Protein 7CEB (pdb70)

Nearest PDB structures (foldseek):
  7ceb-assembly1_B  TM=1.003E+00  e=1.331E-88  Homo sapiens
  4wk0-assembly1_B  TM=9.917E-01  e=1.539E-77  Homo sapiens
  4wjk-assembly1_B  TM=9.805E-01  e=4.274E-77  Homo sapiens
  4wk2-assembly1_B  TM=9.896E-01  e=8.789E-77  Homo sapiens
  3vi3-assembly2_D  TM=9.918E-01  e=3.232E-75  Homo sapiens

Secondary structure (DSSP, 8-state):
--B---TTT-EEEE--TTS-TTSEEEEEEE-SS--EEEEEEEETTPBPPTTSSSSB-BEEEEEETTS-SS-EE--------TTTEE-TT--EEEEEEE-STT--EEEEETT-EEEESTTSTT-EEE---EEEEE-SSSS--SSSSSS-B-TTTTS--STTTTTT--TTSSEEE-TTSS-EEEEETTHHHHTBEEEEE----EE-----SS--BTSEEEEEESSSSSSSEEEEEEETTGGGTBEEEEEEE-SSSSBEEEEEEEE-SSTT--BTSEEEEE-TT-SSS-EEEEEETT---SS-----EEEEE--STT--TTPPPEEEE-STT--TTSEEEEEE-TT-SSS-EEEEEETTSTT-EEEEEEEETTEEEEEEEEEEE-SSSSEEEEEEEEE-SSSSSS-EEEEEESSSEEEEE-BPPEEEEEEEEEESS-EE-TT---SSS-TTS-EEEEEEEEEEEESSSS----B-BEEEEEE-------EE--EEEE--B-STT--EEEEEEEE------PEEEEEE--B---------EE-TTS-SEEEEEEEE-/-----EEEEEE-PPPP---GGG---EE--EEEEEE-TT-EEEEEEEEEPPSPPPEEEEEEEE-BGGGTTTHHHHTTHHHHHHHHTTTT-S-EEEEEEEE---SSTTTS--SHHHHH--S-TTS-PPPP-SEEEEEEEES-HHHHHHHHHTPPPB--SSSSB-HHHHHHHHHH-HHHHT--SSEEEEEEEESS-B--TTGGGGGT--SPP-----EETTEE--TTTSPPPPHHHHHHHHHHTTEEEEEEEETTTHHHHHHHHHHSTTEEEEEE-TTSTTHHHHHHHHHHHHHTEEEEEE-PPPTTEEEEEEEE-GGG-EE-TTTTTEEES--TT-EEEEEEEEEE-S--SSS-EEEEEEETTSS--EEEEEEE--/--EEEEE---EE-TT-EEEEEEEEESS-GGGSEEEEEEE-TT--EEEEEEE-SSSS-EE--GGGBTTBEEEEETTTTEEEEEEES--GGG-EEEEEEEES-TTT--EEEE---EEEEE--HHHHHHHHHHHHHHHHHHHHHHHHHH-/-PPEEEE-SEEE--TT--EEEEEEESS---GGGEEEEEE-TTS--EEEEETTTEEPTT--TTEEEEEETTEEEEEESS--GGG-EEEEEEE-SSSSPEE---EEEE---TTGGGS-HHHHHHHHHHHHHHHHHHHHHHHHHHHHH-

Structure (mmCIF, N/CA/C/O backbone):
data_7CEB
#
_entry.id   7CEB
#
_cell.length_a   116.520
_cell.length_b   251.310
_cell.length_c   63.250
_cell.angle_alpha   90.000
_cell.angle_beta   90.000
_cell.angle_gamma   90.000
#
_symmetry.space_group_name_H-M   'P 21 21 2'
#
loop_
_entity.id
_entity.type
_entity.pdbx_description
1 polymer 'Integrin alpha-6'
2 polymer 'Integrin beta-1'
3 polymer 'TS2/16 VH(S112C)-SARAH'
4 polymer 'TS2/16 VL-SARAH(S37C)'
5 non-polymer 'CALCIUM ION'
6 non-polymer 2-acetamido-2-deoxy-beta-D-glucopyranose
7 non-polymer 'MAGNESIUM ION'
8 water water
#
loop_
_atom_site.group_PDB
_atom_site.id
_atom_site.type_symbol
_atom_site.label_atom_id
_atom_site.label_alt_id
_atom_site.label_comp_id
_atom_site.label_asym_id
_atom_site.label_entity_id
_atom_site.label_seq_id
_atom_site.pdbx_PDB_ins_code
_atom_site.Cartn_x
_atom_site.Cartn_y
_atom_site.Cartn_z
_atom_site.occupancy
_atom_site.B_iso_or_equiv
_atom_site.auth_seq_id
_atom_site.auth_comp_id
_atom_site.auth_asym_id
_atom_site.auth_atom_id
_atom_site.pdbx_PDB_model_num
ATOM 1 N N . PHE A 1 1 ? 25.48742 54.00758 26.28611 1.000 63.67083 1 PHE A N 1
ATOM 2 C CA . PHE A 1 1 ? 26.49802 54.45861 27.23546 1.000 65.34287 1 PHE A CA 1
ATOM 3 C C . PHE A 1 1 ? 26.36104 53.72524 28.56353 1.000 70.43899 1 PHE A C 1
ATOM 4 O O . PHE A 1 1 ? 27.25112 53.78016 29.41241 1.000 67.25628 1 PHE A O 1
ATOM 12 N N . ASN A 1 2 ? 25.24075 53.02644 28.73010 1.000 73.44039 2 ASN A N 1
ATOM 13 C CA . ASN A 1 2 ? 24.83701 52.49154 30.02157 1.000 74.48412 2 ASN A CA 1
ATOM 14 C C . ASN A 1 2 ? 25.07776 50.99449 30.16526 1.000 75.25927 2 ASN A C 1
ATOM 15 O O . ASN A 1 2 ? 24.62282 50.40232 31.14683 1.000 84.25678 2 ASN A O 1
ATOM 20 N N . LEU A 1 3 ? 25.75569 50.36152 29.21429 1.000 67.75848 3 LEU A N 1
ATOM 21 C CA . LEU A 1 3 ? 26.20449 48.99264 29.43090 1.000 66.01884 3 LEU A CA 1
ATOM 22 C C . LEU A 1 3 ? 27.36089 49.01551 30.42061 1.000 64.93435 3 LEU A C 1
ATOM 23 O O . LEU A 1 3 ? 28.35701 49.71152 30.20078 1.000 66.68629 3 LEU A O 1
ATOM 28 N N . ASP A 1 4 ? 27.22572 48.28262 31.52222 1.000 60.06696 4 ASP A N 1
ATOM 29 C CA . ASP A 1 4 ? 28.21318 48.35367 32.59387 1.000 67.69612 4 ASP A CA 1
ATOM 30 C C . ASP A 1 4 ? 29.44083 47.54495 32.20045 1.000 71.99671 4 ASP A C 1
ATOM 31 O O . ASP A 1 4 ? 29.39086 46.31276 32.13274 1.000 70.81145 4 ASP A O 1
ATOM 36 N N . THR A 1 5 ? 30.54546 48.24148 31.94943 1.000 72.79029 5 THR A N 1
ATOM 37 C CA . THR A 1 5 ? 31.79629 47.61620 31.55526 1.000 68.73347 5 THR A CA 1
ATOM 38 C C . THR A 1 5 ? 32.82273 47.59857 32.67613 1.000 76.61457 5 THR A C 1
ATOM 39 O O . THR A 1 5 ? 33.95066 47.14213 32.45809 1.000 78.49379 5 THR A O 1
ATOM 43 N N . ARG A 1 6 ? 32.46905 48.10135 33.85655 1.000 80.00688 6 ARG A N 1
ATOM 44 C CA . ARG A 1 6 ? 33.28769 47.91576 35.04598 1.000 88.19576 6 ARG A CA 1
ATOM 45 C C . ARG A 1 6 ? 33.54039 46.43257 35.26086 1.000 98.09268 6 ARG A C 1
ATOM 46 O O . ARG A 1 6 ? 32.59871 45.65490 35.44151 1.000 102.48592 6 ARG A O 1
ATOM 54 N N . GLU A 1 7 ? 34.81472 46.03574 35.23207 1.000 102.46290 7 GLU A N 1
ATOM 55 C CA . GLU A 1 7 ? 35.13682 44.61360 35.21212 1.000 108.78214 7 GLU A CA 1
ATOM 56 C C . GLU A 1 7 ? 34.75109 43.89429 36.49902 1.000 107.79237 7 GLU A C 1
ATOM 57 O O . GLU A 1 7 ? 34.83161 42.66180 36.54196 1.000 99.89780 7 GLU A O 1
ATOM 63 N N . ASP A 1 8 ? 34.33575 44.62124 37.53935 1.000 113.79642 8 ASP A N 1
ATOM 64 C CA . ASP A 1 8 ? 33.62351 43.98132 38.63982 1.000 112.35634 8 ASP A CA 1
ATOM 65 C C . ASP A 1 8 ? 32.32470 43.35984 38.14354 1.000 104.35251 8 ASP A C 1
ATOM 66 O O . ASP A 1 8 ? 32.00334 42.21086 38.46775 1.000 108.30157 8 ASP A O 1
ATOM 71 N N . ASN A 1 9 ? 31.57609 44.10485 37.33050 1.000 91.89757 9 ASN A N 1
ATOM 72 C CA . ASN A 1 9 ? 30.22135 43.72884 36.95312 1.000 89.06527 9 ASN A CA 1
ATOM 73 C C . ASN A 1 9 ? 30.14532 42.91704 35.67033 1.000 83.93522 9 ASN A C 1
ATOM 74 O O . ASN A 1 9 ? 29.09977 42.31593 35.39946 1.000 87.56709 9 ASN A O 1
ATOM 79 N N . VAL A 1 10 ? 31.21058 42.89143 34.87270 1.000 77.34542 10 VAL A N 1
ATOM 80 C CA . VAL A 1 10 ? 31.18272 42.15012 33.61954 1.000 71.81533 10 VAL A CA 1
ATOM 81 C C . VAL A 1 10 ? 31.17978 40.65665 33.91372 1.000 78.67077 10 VAL A C 1
ATOM 82 O O . VAL A 1 10 ? 31.98822 40.16185 34.71012 1.000 91.31330 10 VAL A O 1
ATOM 86 N N . ILE A 1 11 ? 30.26619 39.93081 33.27587 1.000 68.75339 11 ILE A N 1
ATOM 87 C CA . ILE A 1 11 ? 30.16682 38.48380 33.42424 1.000 65.10683 11 ILE A CA 1
ATOM 88 C C . ILE A 1 11 ? 30.84828 37.83222 32.23079 1.000 68.99235 11 ILE A C 1
ATOM 89 O O . ILE A 1 11 ? 30.49295 38.10300 31.07739 1.000 75.19267 11 ILE A O 1
ATOM 94 N N . ARG A 1 12 ? 31.82262 36.97058 32.50363 1.000 72.55841 12 ARG A N 1
ATOM 95 C CA . ARG A 1 12 ? 32.49760 36.19602 31.47342 1.000 73.45118 12 ARG A CA 1
ATOM 96 C C . ARG A 1 12 ? 32.35655 34.71577 31.78948 1.000 76.57745 12 ARG A C 1
ATOM 97 O O . ARG A 1 12 ? 32.62461 34.28861 32.91728 1.000 90.71628 12 ARG A O 1
ATOM 105 N N . LYS A 1 13 ? 31.92340 33.94391 30.79795 1.000 71.19484 13 LYS A N 1
ATOM 106 C CA . LYS A 1 13 ? 31.83101 32.49591 30.89734 1.000 73.43277 13 LYS A CA 1
ATOM 107 C C . LYS A 1 13 ? 32.64298 31.87927 29.76786 1.000 81.02484 13 LYS A C 1
ATOM 108 O O . LYS A 1 13 ? 32.66215 32.40287 28.64939 1.000 91.26641 13 LYS A O 1
ATOM 114 N N . TYR A 1 14 ? 33.31943 30.77445 30.06162 1.000 74.09978 14 TYR A N 1
ATOM 115 C CA . TYR A 1 14 ? 34.24618 30.16308 29.12222 1.000 68.91815 14 TYR A CA 1
ATOM 116 C C . TYR A 1 14 ? 33.81692 28.73647 28.80147 1.000 65.62205 14 TYR A C 1
ATOM 117 O O . TYR A 1 14 ? 32.96651 28.14632 29.47317 1.000 70.95900 14 TYR A O 1
ATOM 126 N N . GLY A 1 15 ? 34.42206 28.18898 27.74530 1.000 63.58795 15 GLY A N 1
ATOM 127 C CA . GLY A 1 15 ? 34.16057 26.83038 27.31984 1.000 70.86370 15 GLY A CA 1
ATOM 128 C C . GLY A 1 15 ? 35.45388 26.11881 26.97373 1.000 78.85810 15 GLY A C 1
ATOM 129 O O . GLY A 1 15 ? 36.53483 26.71099 26.99879 1.000 87.62337 15 GLY A O 1
ATOM 130 N N . ASP A 1 16 ? 35.32170 24.83807 26.64712 1.000 75.25113 16 ASP A N 1
ATOM 131 C CA . ASP A 1 16 ? 36.49028 24.02142 26.35109 1.000 81.80429 16 ASP A CA 1
ATOM 132 C C . ASP A 1 16 ? 37.21905 24.57114 25.12769 1.000 77.47917 16 ASP A C 1
ATOM 133 O O . ASP A 1 16 ? 36.57781 24.85317 24.10547 1.000 71.57733 16 ASP A O 1
ATOM 138 N N . PRO A 1 17 ? 38.53806 24.75148 25.19330 1.000 79.90735 17 PRO A N 1
ATOM 139 C CA . PRO A 1 17 ? 39.27284 25.29099 24.04039 1.000 83.18305 17 PRO A CA 1
ATOM 140 C C . PRO A 1 17 ? 39.11871 24.41023 22.80807 1.000 75.22593 17 PRO A C 1
ATOM 141 O O . PRO A 1 17 ? 39.26609 23.18702 22.87107 1.000 71.85240 17 PRO A O 1
ATOM 145 N N . GLY A 1 18 ? 38.81864 25.05096 21.67812 1.000 63.98836 18 GLY A N 1
ATOM 146 C CA . GLY A 1 18 ? 38.62419 24.36931 20.41784 1.000 62.93663 18 GLY A CA 1
ATOM 147 C C . GLY A 1 18 ? 37.18113 24.07227 20.07364 1.000 55.26388 18 GLY A C 1
ATOM 148 O O . GLY A 1 18 ? 36.90487 23.66059 18.94012 1.000 65.45135 18 GLY A O 1
ATOM 149 N N . SER A 1 19 ? 36.25680 24.27655 21.00966 1.000 43.44758 19 SER A N 1
ATOM 150 C CA . SER A 1 19 ? 34.85428 23.94136 20.80996 1.000 48.69014 19 SER A CA 1
ATOM 151 C C . SER A 1 19 ? 34.05588 25.05043 20.13965 1.000 53.85782 19 SER A C 1
ATOM 152 O O . SER A 1 19 ? 32.90412 24.81334 19.75734 1.000 57.50427 19 SER A O 1
ATOM 155 N N . LEU A 1 20 ? 34.63559 26.24290 19.98962 1.000 53.95290 20 LEU A N 1
ATOM 156 C CA . LEU A 1 20 ? 33.93340 27.41323 19.46270 1.000 50.68536 20 LEU A CA 1
ATOM 157 C C . LEU A 1 20 ? 32.70332 27.75052 20.29977 1.000 55.07604 20 LEU A C 1
ATOM 158 O O . LEU A 1 20 ? 31.67933 28.19731 19.77524 1.000 50.89737 20 LEU A O 1
ATOM 163 N N . PHE A 1 21 ? 32.80299 27.50875 21.60548 1.000 55.67189 21 PHE A N 1
ATOM 164 C CA . PHE A 1 21 ? 31.83995 28.03343 22.56162 1.000 56.27643 21 PHE A CA 1
ATOM 165 C C . PHE A 1 21 ? 31.70211 29.53798 22.37187 1.000 57.99501 21 PHE A C 1
ATOM 166 O O . PHE A 1 21 ? 32.69484 30.27010 22.37138 1.000 55.73094 21 PHE A O 1
ATOM 174 N N . GLY A 1 22 ? 30.46918 29.99370 22.17511 1.000 54.80286 22 GLY A N 1
ATOM 175 C CA . GLY A 1 22 ? 30.20857 31.39280 21.91701 1.000 51.11517 22 GLY A CA 1
ATOM 176 C C . GLY A 1 22 ? 30.05288 31.75900 20.46183 1.000 53.08228 22 GLY A C 1
ATOM 177 O O . GLY A 1 22 ? 29.87988 32.94514 20.15464 1.000 56.98373 22 GLY A O 1
ATOM 178 N N . PHE A 1 23 ? 30.10706 30.78148 19.55778 1.000 51.28728 23 PHE A N 1
ATOM 179 C CA . PHE A 1 23 ? 29.97183 31.08231 18.13892 1.000 48.22980 23 PHE A CA 1
ATOM 180 C C . PHE A 1 23 ? 28.60590 31.67419 17.82873 1.000 52.90690 23 PHE A C 1
ATOM 181 O O . PHE A 1 23 ? 28.48550 32.58512 17.00192 1.000 57.01533 23 PHE A O 1
ATOM 189 N N . SER A 1 24 ? 27.56609 31.15544 18.46740 1.000 48.60187 24 SER A N 1
ATOM 190 C CA . SER A 1 24 ? 26.20724 31.62558 18.27094 1.000 54.39220 24 SER A CA 1
ATOM 191 C C . SER A 1 24 ? 25.53509 31.67747 19.62843 1.000 61.79669 24 SER A C 1
ATOM 192 O O . SER A 1 24 ? 25.75943 30.80071 20.46669 1.000 70.35020 24 SER A O 1
ATOM 195 N N . LEU A 1 25 ? 24.71886 32.70138 19.85304 1.000 59.48030 25 LEU A N 1
ATOM 196 C CA . LEU A 1 25 ? 24.04789 32.78851 21.13734 1.000 54.12697 25 LEU A CA 1
ATOM 197 C C . LEU A 1 25 ? 22.71488 33.50221 20.99113 1.000 43.18439 25 LEU A C 1
ATOM 198 O O . LEU A 1 25 ? 22.52687 34.33409 20.10091 1.000 51.73488 25 LEU A O 1
ATOM 203 N N . ALA A 1 26 ? 21.78581 33.14200 21.87297 1.000 42.94917 26 ALA A N 1
ATOM 204 C CA . ALA A 1 26 ? 20.41898 33.63034 21.82831 1.000 47.77622 26 ALA A CA 1
ATOM 205 C C . ALA A 1 26 ? 19.91016 33.82350 23.24717 1.000 59.69466 26 ALA A C 1
ATOM 206 O O . ALA A 1 26 ? 20.30445 33.10478 24.16788 1.000 61.56184 26 ALA A O 1
ATOM 208 N N . MET A 1 27 ? 19.03508 34.80910 23.41393 1.000 68.81386 27 MET A N 1
ATOM 209 C CA . MET A 1 27 ? 18.38774 35.06683 24.69155 1.000 66.39882 27 MET A CA 1
ATOM 210 C C . MET A 1 27 ? 17.10695 34.25120 24.76936 1.000 66.09367 27 MET A C 1
ATOM 211 O O . MET A 1 27 ? 16.27767 34.31364 23.85934 1.000 73.99110 27 MET A O 1
ATOM 216 N N . HIS A 1 28 ? 16.93983 33.49305 25.84908 1.000 64.05856 28 HIS A N 1
ATOM 217 C CA . HIS A 1 28 ? 15.73463 32.69676 26.02456 1.000 63.45037 28 HIS A CA 1
ATOM 218 C C . HIS A 1 28 ? 15.06472 33.02951 27.34599 1.000 68.64845 28 HIS A C 1
ATOM 219 O O . HIS A 1 28 ? 15.73544 33.23031 28.36228 1.000 72.49477 28 HIS A O 1
ATOM 226 N N . TRP A 1 29 ? 13.73572 33.06844 27.32250 1.000 74.34363 29 TRP A N 1
ATOM 227 C CA . TRP A 1 29 ? 12.92126 33.33195 28.50422 1.000 78.70932 29 TRP A CA 1
ATOM 228 C C . TRP A 1 29 ? 12.09160 32.08637 28.80150 1.000 75.59468 29 TRP A C 1
ATOM 229 O O . TRP A 1 29 ? 11.00565 31.90710 28.24228 1.000 70.80781 29 TRP A O 1
ATOM 240 N N . GLN A 1 30 ? 12.61317 31.22342 29.66858 1.000 75.31867 30 GLN A N 1
ATOM 241 C CA . GLN A 1 30 ? 11.82003 30.13856 30.22859 1.000 73.26704 30 GLN A CA 1
ATOM 242 C C . GLN A 1 30 ? 10.84269 30.70190 31.25250 1.000 80.26409 30 GLN A C 1
ATOM 243 O O . GLN A 1 30 ? 11.20621 31.54078 32.08082 1.000 72.20601 30 GLN A O 1
ATOM 249 N N . LEU A 1 31 ? 9.59151 30.23705 31.19853 1.000 100.94044 31 LEU A N 1
ATOM 250 C CA . LEU A 1 31 ? 8.51007 30.89528 31.93103 1.000 111.10956 31 LEU A CA 1
ATOM 251 C C . LEU A 1 31 ? 7.82649 29.98665 32.94368 1.000 117.10199 31 LEU A C 1
ATOM 252 O O . LEU A 1 31 ? 7.88153 30.27617 34.14200 1.000 114.23428 31 LEU A O 1
ATOM 257 N N . GLN A 1 32 ? 7.16917 28.90634 32.52878 1.000 126.76735 32 GLN A N 1
ATOM 258 C CA . GLN A 1 32 ? 6.22523 28.31285 33.48029 1.000 134.56457 32 GLN A CA 1
ATOM 259 C C . GLN A 1 32 ? 6.74477 27.14077 34.31822 1.000 135.56883 32 GLN A C 1
ATOM 260 O O . GLN A 1 32 ? 6.18800 26.90595 35.39529 1.000 133.21425 32 GLN A O 1
ATOM 266 N N . PRO A 1 33 ? 7.77172 26.37659 33.91218 1.000 135.69432 33 PRO A N 1
ATOM 267 C CA . PRO A 1 33 ? 8.39144 25.47921 34.90783 1.000 134.39152 33 PRO A CA 1
ATOM 268 C C . PRO A 1 33 ? 8.98401 26.27843 36.04970 1.000 137.38500 33 PRO A C 1
ATOM 269 O O . PRO A 1 33 ? 8.61566 26.09045 37.21731 1.000 137.90654 33 PRO A O 1
ATOM 273 N N . GLU A 1 34 ? 9.92053 27.16400 35.72337 1.000 136.17439 34 GLU A N 1
ATOM 274 C CA . GLU A 1 34 ? 10.29121 28.30104 36.54650 1.000 128.43110 34 GLU A CA 1
ATOM 275 C C . GLU A 1 34 ? 10.47790 29.48549 35.61037 1.000 120.89402 34 GLU A C 1
ATOM 276 O O . GLU A 1 34 ? 10.63172 29.31811 34.39811 1.000 120.50993 34 GLU A O 1
ATOM 282 N N . ASP A 1 35 ? 10.44681 30.68998 36.17391 1.000 113.07499 35 ASP A N 1
ATOM 283 C CA . ASP A 1 35 ? 10.76421 31.89980 35.41602 1.000 96.92363 35 ASP A CA 1
ATOM 284 C C . ASP A 1 35 ? 12.27218 32.09436 35.49356 1.000 94.09569 35 ASP A C 1
ATOM 285 O O . ASP A 1 35 ? 12.78702 32.66963 36.45471 1.000 96.85764 35 ASP A O 1
ATOM 290 N N . LYS A 1 36 ? 12.98683 31.60364 34.48692 1.000 89.64470 36 LYS A N 1
ATOM 291 C CA . LYS A 1 36 ? 14.43357 31.73837 34.41778 1.000 83.34517 36 LYS A CA 1
ATOM 292 C C . LYS A 1 36 ? 14.81702 32.42824 33.11766 1.000 77.64712 36 LYS A C 1
ATOM 293 O O . LYS A 1 36 ? 14.24649 32.14072 32.06111 1.000 71.84753 36 LYS A O 1
ATOM 299 N N . ARG A 1 37 ? 15.78184 33.34233 33.20100 1.000 78.36833 37 ARG A N 1
ATOM 300 C CA . ARG A 1 37 ? 16.28092 34.08024 32.04444 1.000 79.65091 37 ARG A CA 1
ATOM 301 C C . ARG A 1 37 ? 17.63517 33.50645 31.66117 1.000 79.90234 37 ARG A C 1
ATOM 302 O O . ARG A 1 37 ? 18.61784 33.67480 32.39034 1.000 81.99659 37 ARG A O 1
ATOM 310 N N . LEU A 1 38 ? 17.68922 32.84171 30.51817 1.000 74.60267 38 LEU A N 1
ATOM 311 C CA . LEU A 1 38 ? 18.88106 32.12118 30.11644 1.000 69.71551 38 LEU A CA 1
ATOM 312 C C . LEU A 1 38 ? 19.53084 32.78822 28.91605 1.000 70.78433 38 LEU A C 1
ATOM 313 O O . LEU A 1 38 ? 18.96481 33.67451 28.27241 1.000 66.68675 38 LEU A O 1
ATOM 318 N N . LEU A 1 39 ? 20.75720 32.35869 28.64837 1.000 68.80172 39 LEU A N 1
ATOM 319 C CA . LEU A 1 39 ? 21.50265 32.75893 27.46426 1.000 61.93708 39 LEU A CA 1
ATOM 320 C C . LEU A 1 39 ? 21.99937 31.48167 26.81135 1.000 69.62458 39 LEU A C 1
ATOM 321 O O . LEU A 1 39 ? 22.88735 30.81322 27.34889 1.000 78.37458 39 LEU A O 1
ATOM 326 N N . LEU A 1 40 ? 21.42022 31.13436 25.66999 1.000 63.14756 40 LEU A N 1
ATOM 327 C CA . LEU A 1 40 ? 21.76695 29.90041 24.98403 1.000 64.13702 40 LEU A CA 1
ATOM 328 C C . LEU A 1 40 ? 23.00904 30.13398 24.14196 1.000 69.26129 40 LEU A C 1
ATOM 329 O O . LEU A 1 40 ? 23.06887 31.09656 23.37620 1.000 65.51179 40 LEU A O 1
ATOM 334 N N . VAL A 1 41 ? 23.99705 29.25828 24.28999 1.000 62.31934 41 VAL A N 1
ATOM 335 C CA . VAL A 1 41 ? 25.28677 29.40447 23.63021 1.000 58.56659 41 VAL A CA 1
ATOM 336 C C . VAL A 1 41 ? 25.53067 28.17624 22.77076 1.000 63.09788 41 VAL A C 1
ATOM 337 O O . VAL A 1 41 ? 25.38517 27.04468 23.24334 1.000 71.01723 41 VAL A O 1
ATOM 341 N N . GLY A 1 42 ? 25.90694 28.39842 21.51725 1.000 58.79454 42 GLY A N 1
ATOM 342 C CA . GLY A 1 42 ? 26.24583 27.32008 20.60787 1.000 62.83229 42 GLY A CA 1
ATOM 343 C C . GLY A 1 42 ? 27.74872 27.08691 20.58694 1.000 72.14965 42 GLY A C 1
ATOM 344 O O . GLY A 1 42 ? 28.53445 28.03379 20.57468 1.000 83.90939 42 GLY A O 1
ATOM 345 N N . ALA A 1 43 ? 28.13151 25.81281 20.59718 1.000 65.56782 43 ALA A N 1
ATOM 346 C CA . ALA A 1 43 ? 29.52789 25.39908 20.47722 1.000 63.21384 43 ALA A CA 1
ATOM 347 C C . ALA A 1 43 ? 29.57639 24.36138 19.36734 1.000 6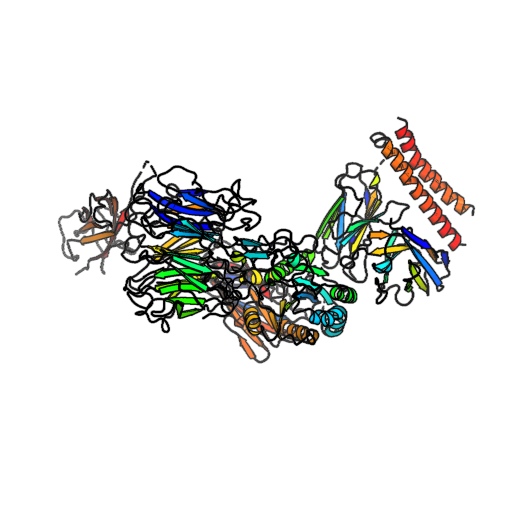8.52078 43 ALA A C 1
ATOM 348 O O . ALA A 1 43 ? 29.40233 23.16295 19.61777 1.000 77.69488 43 ALA A O 1
ATOM 350 N N . PRO A 1 44 ? 29.80017 24.78699 18.12166 1.000 62.72428 44 PRO A N 1
ATOM 351 C CA . PRO A 1 44 ? 29.67688 23.84936 16.99413 1.000 58.21160 44 PRO A CA 1
ATOM 352 C C . PRO A 1 44 ? 30.81058 22.84542 16.89176 1.000 58.80034 44 PRO A C 1
ATOM 353 O O . PRO A 1 44 ? 30.66231 21.84637 16.17645 1.000 64.15861 44 PRO A O 1
ATOM 357 N N . ARG A 1 45 ? 31.93621 23.07222 17.56421 1.000 51.80904 45 ARG A N 1
ATOM 358 C CA . ARG A 1 45 ? 33.03061 22.11077 17.58779 1.000 56.76347 45 ARG A CA 1
ATOM 359 C C . ARG A 1 45 ? 33.19431 21.47976 18.96650 1.000 56.22733 45 ARG A C 1
ATOM 360 O O . ARG A 1 45 ? 34.29575 21.07399 19.34462 1.000 52.90084 45 ARG A O 1
ATOM 368 N N . ALA A 1 46 ? 32.10449 21.40191 19.72748 1.000 57.95593 46 ALA A N 1
ATOM 369 C CA . ALA A 1 46 ? 32.14021 20.73982 21.02229 1.000 68.14184 46 ALA A CA 1
ATOM 370 C C . ALA A 1 46 ? 32.46043 19.26095 20.84808 1.000 75.03684 46 ALA A C 1
ATOM 371 O O . ALA A 1 46 ? 32.11145 18.64172 19.83844 1.000 74.06362 46 ALA A O 1
ATOM 373 N N . GLU A 1 47 ? 33.14306 18.69584 21.84202 1.000 79.59827 47 GLU A N 1
ATOM 374 C CA . GLU A 1 47 ? 33.50817 17.28874 21.77103 1.000 83.05170 47 GLU A CA 1
ATOM 375 C C . GLU A 1 47 ? 32.25498 16.42451 21.72677 1.000 75.70431 47 GLU A C 1
ATOM 376 O O . GLU A 1 47 ? 31.25177 16.71804 22.38348 1.000 70.10377 47 GLU A O 1
ATOM 382 N N . ALA A 1 48 ? 32.31592 15.35998 20.93175 1.000 71.19863 48 ALA A N 1
ATOM 383 C CA . ALA A 1 48 ? 31.14620 14.53898 20.67365 1.000 64.81188 48 ALA A CA 1
ATOM 384 C C . ALA A 1 48 ? 30.69109 13.82541 21.94442 1.000 70.45468 48 ALA A C 1
ATOM 385 O O . ALA A 1 48 ? 31.41288 13.73476 22.94133 1.000 70.10890 48 ALA A O 1
ATOM 387 N N . LEU A 1 49 ? 29.47249 13.32178 21.89698 1.000 73.51847 49 LEU A N 1
ATOM 388 C CA . LEU A 1 49 ? 28.91158 12.53581 22.98100 1.000 81.30680 49 LEU A CA 1
ATOM 389 C C . LEU A 1 49 ? 29.20942 11.05799 22.76145 1.000 88.58483 49 LEU A C 1
ATOM 390 O O . LEU A 1 49 ? 29.45917 10.63090 21.62982 1.000 82.18158 49 LEU A O 1
ATOM 395 N N . PRO A 1 50 ? 29.20972 10.25071 23.83258 1.000 99.54394 50 PRO A N 1
ATOM 396 C CA . PRO A 1 50 ? 29.72090 8.86914 23.71185 1.000 101.83477 50 PRO A CA 1
ATOM 397 C C . PRO A 1 50 ? 29.12405 8.04463 22.57926 1.000 97.08939 50 PRO A C 1
ATOM 398 O O . PRO A 1 50 ? 29.87344 7.39779 21.83538 1.000 88.96818 50 PRO A O 1
ATOM 402 N N . LEU A 1 51 ? 27.80285 8.04977 22.41413 1.000 99.29811 51 LEU A N 1
ATOM 403 C CA . LEU A 1 51 ? 27.20677 7.16236 21.42486 1.000 104.00786 51 LEU A CA 1
ATOM 404 C C . LEU A 1 51 ? 27.11549 7.78905 20.03902 1.000 99.31228 51 LEU A C 1
ATOM 405 O O . LEU A 1 51 ? 26.75629 7.08923 19.08728 1.000 101.17111 51 LEU A O 1
ATOM 410 N N . GLN A 1 52 ? 27.42866 9.07609 19.89752 1.000 95.41949 52 GLN A N 1
ATOM 411 C CA . GLN A 1 52 ? 27.73064 9.64041 18.58823 1.000 87.82418 52 GLN A CA 1
ATOM 412 C C . GLN A 1 52 ? 29.08850 9.12080 18.11126 1.000 108.99407 52 GLN A C 1
ATOM 413 O O . GLN A 1 52 ? 30.10231 9.29899 18.79448 1.000 106.35845 52 GLN A O 1
ATOM 419 N N . ARG A 1 53 ? 29.10756 8.48218 16.93646 1.000 124.38945 53 ARG A N 1
ATOM 420 C CA . ARG A 1 53 ? 30.33803 7.98249 16.31102 1.000 121.99281 53 ARG A CA 1
ATOM 421 C C . ARG A 1 53 ? 31.05342 9.13887 15.61054 1.000 119.00483 53 ARG A C 1
ATOM 422 O O . ARG A 1 53 ? 31.04271 9.29328 14.38726 1.000 113.72540 53 ARG A O 1
ATOM 430 N N . ALA A 1 54 ? 31.67114 9.98453 16.42622 1.000 89.20236 54 ALA A N 1
ATOM 431 C CA . ALA A 1 54 ? 32.36929 11.14120 15.89202 1.000 80.79878 54 ALA A CA 1
ATOM 432 C C . ALA A 1 54 ? 33.35808 11.63480 16.93154 1.000 77.98869 54 ALA A C 1
ATOM 433 O O . ALA A 1 54 ? 33.23543 11.33944 18.12304 1.000 70.51991 54 ALA A O 1
ATOM 435 N N . ASN A 1 55 ? 34.35153 12.38344 16.45731 1.000 75.88973 55 ASN A N 1
ATOM 436 C CA . ASN A 1 55 ? 35.29655 13.00847 17.37043 1.000 74.96630 55 ASN A CA 1
ATOM 437 C C . ASN A 1 55 ? 34.73748 14.30654 17.93937 1.000 82.83327 55 ASN A C 1
ATOM 438 O O . ASN A 1 55 ? 34.87225 14.56624 19.13994 1.000 85.40920 55 ASN A O 1
ATOM 443 N N . ARG A 1 56 ? 34.09679 15.12338 17.10212 1.000 81.27545 56 ARG A N 1
ATOM 444 C CA . ARG A 1 56 ? 33.52728 16.39131 17.54549 1.000 79.78776 56 ARG A CA 1
ATOM 445 C C . ARG A 1 56 ? 32.25158 16.67797 16.76550 1.000 72.27371 56 ARG A C 1
ATOM 446 O O . ARG A 1 56 ? 32.26794 16.69259 15.53148 1.000 73.71895 56 ARG A O 1
ATOM 454 N N . THR A 1 57 ? 31.15201 16.91386 17.48835 1.000 59.80909 57 THR A N 1
ATOM 455 C CA . THR A 1 57 ? 29.84947 17.13778 16.87468 1.000 59.51924 57 THR A CA 1
ATOM 456 C C . THR A 1 57 ? 29.24004 18.49886 17.16400 1.000 65.87327 57 THR A C 1
ATOM 457 O O . THR A 1 57 ? 28.34926 18.92280 16.41970 1.000 49.46899 57 THR A O 1
ATOM 461 N N . GLY A 1 58 ? 29.66216 19.17721 18.21494 1.000 71.29129 58 GLY A N 1
ATOM 462 C CA . GLY A 1 58 ? 28.98405 20.41787 18.53883 1.000 70.27869 58 GLY A CA 1
ATOM 463 C C . GLY A 1 58 ? 27.76437 20.19995 19.41003 1.000 71.63684 58 GLY A C 1
ATOM 464 O O . GLY A 1 58 ? 27.12104 19.15097 19.38871 1.000 74.39798 58 GLY A O 1
ATOM 465 N N . GLY A 1 59 ? 27.44261 21.22231 20.19738 1.000 73.99588 59 GLY A N 1
ATOM 466 C CA . GLY A 1 59 ? 26.30429 21.15138 21.09014 1.000 74.68362 59 GLY A CA 1
ATOM 467 C C . GLY A 1 59 ? 25.82309 22.53739 21.45573 1.000 77.70464 59 GLY A C 1
ATOM 468 O O . GLY A 1 59 ? 26.33832 23.55025 20.97678 1.000 72.21967 59 GLY A O 1
ATOM 469 N N . LEU A 1 60 ? 24.81887 22.56352 22.32612 1.000 80.17210 60 LEU A N 1
ATOM 470 C CA . LEU A 1 60 ? 24.20238 23.79249 22.80125 1.000 63.36138 60 LEU A CA 1
ATOM 471 C C . LEU A 1 60 ? 24.34781 23.86256 24.31370 1.000 68.59776 60 LEU A C 1
ATOM 472 O O . LEU A 1 60 ? 24.15554 22.85707 25.00515 1.000 83.94706 60 LEU A O 1
ATOM 477 N N . TYR A 1 61 ? 24.69754 25.03950 24.82113 1.000 65.70819 61 TYR A N 1
ATOM 478 C CA . TYR A 1 61 ? 24.83239 25.28117 26.25084 1.000 60.70892 61 TYR A CA 1
ATOM 479 C C . TYR A 1 61 ? 23.75245 26.25085 26.71679 1.000 67.75845 61 TYR A C 1
ATOM 480 O O . TYR A 1 61 ? 23.01923 26.83650 25.91655 1.000 76.90945 61 TYR A O 1
ATOM 489 N N . SER A 1 62 ? 23.65225 26.40390 28.03620 1.000 71.57713 62 SER A N 1
ATOM 490 C CA . SER A 1 62 ? 22.63989 27.26754 28.64271 1.000 74.89730 62 SER A CA 1
ATOM 491 C C . SER A 1 62 ? 23.23719 27.88309 29.90052 1.000 77.35851 62 SER A C 1
ATOM 492 O O . SER A 1 62 ? 23.46546 27.17762 30.88644 1.000 82.25624 62 SER A O 1
ATOM 495 N N . CYS A 1 63 ? 23.47601 29.19415 29.86927 1.000 73.60478 63 CYS A N 1
ATOM 496 C CA . CYS A 1 63 ? 24.13883 29.90588 30.95693 1.000 81.06603 63 CYS A CA 1
ATOM 497 C C . CYS A 1 63 ? 23.10109 30.67962 31.75873 1.000 80.56180 63 CYS A C 1
ATOM 498 O O . CYS A 1 63 ? 22.49743 31.62845 31.24996 1.000 79.61859 63 CYS A O 1
ATOM 501 N N . ASP A 1 64 ? 22.91349 30.29858 33.01716 1.000 84.28705 64 ASP A N 1
ATOM 502 C CA . ASP A 1 64 ? 22.11006 31.08736 33.94017 1.000 80.13382 64 ASP A CA 1
ATOM 503 C C . ASP A 1 64 ? 23.03571 32.03824 34.68624 1.000 86.23449 64 ASP A C 1
ATOM 504 O O . ASP A 1 64 ? 24.01405 31.60232 35.30171 1.000 97.30977 64 ASP A O 1
ATOM 509 N N . ILE A 1 65 ? 22.73477 33.33417 34.62505 1.000 79.57374 65 ILE A N 1
ATOM 510 C CA . ILE A 1 65 ? 23.55915 34.29099 35.35194 1.000 74.53034 65 ILE A CA 1
ATOM 511 C C . ILE A 1 65 ? 23.19892 34.30545 36.82956 1.000 82.67909 65 ILE A C 1
ATOM 512 O O . ILE A 1 65 ? 24.02859 34.67469 37.66734 1.000 81.38108 65 ILE A O 1
ATOM 517 N N . THR A 1 66 ? 21.96878 33.92206 37.17774 1.000 88.03899 66 THR A N 1
ATOM 518 C CA . THR A 1 66 ? 21.61024 33.75523 38.58053 1.000 86.57257 66 THR A CA 1
ATOM 519 C C . THR A 1 66 ? 22.34817 32.59493 39.22968 1.000 92.99218 66 THR A C 1
ATOM 520 O O . THR A 1 66 ? 22.37222 32.50819 40.46318 1.000 97.28565 66 THR A O 1
ATOM 524 N N . ALA A 1 67 ? 22.94067 31.70875 38.43368 1.000 102.47082 67 ALA A N 1
ATOM 525 C CA . ALA A 1 67 ? 23.64833 30.52903 38.90709 1.000 108.02224 67 ALA A CA 1
ATOM 526 C C . ALA A 1 67 ? 25.15501 30.75266 38.82635 1.000 111.66841 67 ALA A C 1
ATOM 527 O O . ALA A 1 67 ? 25.63602 31.81632 38.42516 1.000 106.78140 67 ALA A O 1
ATOM 529 N N . ARG A 1 68 ? 25.90584 29.72096 39.19752 1.000 120.10059 68 ARG A N 1
ATOM 530 C CA . ARG A 1 68 ? 27.32020 29.86281 39.50911 1.000 127.30570 68 ARG A CA 1
ATOM 531 C C . ARG A 1 68 ? 28.19929 29.21409 38.45119 1.000 133.30825 68 ARG A C 1
ATOM 532 O O . ARG A 1 68 ? 28.03454 28.03060 38.13418 1.000 123.73982 68 ARG A O 1
ATOM 540 N N . GLY A 1 69 ? 29.14404 29.99707 37.93086 1.000 141.78332 69 GLY A N 1
ATOM 541 C CA . GLY A 1 69 ? 30.21630 29.50023 37.10416 1.000 141.22077 69 GLY A CA 1
ATOM 542 C C . GLY A 1 69 ? 29.78080 28.79334 35.83813 1.000 138.82606 69 GLY A C 1
ATOM 543 O O . GLY A 1 69 ? 28.98671 29.30982 35.04541 1.000 141.52259 69 GLY A O 1
ATOM 544 N N . PRO A 1 70 ? 30.28921 27.57496 35.64328 1.000 115.13129 70 PRO A N 1
ATOM 545 C CA . PRO A 1 70 ? 30.22049 26.93841 34.32010 1.000 100.20134 70 PRO A CA 1
ATOM 546 C C . PRO A 1 70 ? 28.79659 26.79283 33.79943 1.000 92.05235 70 PRO A C 1
ATOM 547 O O . PRO A 1 70 ? 27.85845 26.52480 34.55386 1.000 91.47908 70 PRO A O 1
ATOM 551 N N . CYS A 1 71 ? 28.64952 26.98993 32.49010 1.000 82.21321 71 CYS A N 1
ATOM 552 C CA . CYS A 1 71 ? 27.40594 26.71461 31.79370 1.000 86.90313 71 CYS A CA 1
ATOM 553 C C . CYS A 1 71 ? 27.26595 25.21614 31.55695 1.000 91.60601 71 CYS A C 1
ATOM 554 O O . CYS A 1 71 ? 28.24359 24.46558 31.54097 1.000 88.83378 71 CYS A O 1
ATOM 557 N N . THR A 1 72 ? 26.02671 24.78237 31.38626 1.000 96.70415 72 THR A N 1
ATOM 558 C CA . THR A 1 72 ? 25.70128 23.37237 31.26324 1.000 94.20542 72 THR A CA 1
ATOM 559 C C . THR A 1 72 ? 25.34706 23.04369 29.82303 1.000 86.94039 72 THR A C 1
ATOM 560 O O . THR A 1 72 ? 24.66384 23.81962 29.14908 1.000 85.90062 72 THR A O 1
ATOM 564 N N . ARG A 1 73 ? 25.80315 21.88630 29.36251 1.000 81.66534 73 ARG A N 1
ATOM 565 C CA . ARG A 1 73 ? 25.41611 21.40989 28.04542 1.000 77.73919 73 ARG A CA 1
ATOM 566 C C . ARG A 1 73 ? 23.99122 20.87123 28.08012 1.000 76.04940 73 ARG A C 1
ATOM 567 O O . ARG A 1 73 ? 23.57531 20.23386 29.05170 1.000 65.00517 73 ARG A O 1
ATOM 575 N N . ILE A 1 74 ? 23.23479 21.14200 27.02023 1.000 76.04561 74 ILE A N 1
ATOM 576 C CA . ILE A 1 74 ? 21.90687 20.55514 26.87827 1.000 78.40748 74 ILE A CA 1
ATOM 577 C C . ILE A 1 74 ? 22.04055 19.16968 26.26481 1.000 82.21969 74 ILE A C 1
ATOM 578 O O . ILE A 1 74 ? 22.69675 18.98933 25.23129 1.000 80.77121 74 ILE A O 1
ATOM 583 N N . GLU A 1 75 ? 21.41805 18.18679 26.90714 1.000 87.76372 75 GLU A N 1
ATOM 584 C CA . GLU A 1 75 ? 21.52451 16.79182 26.50096 1.000 87.14725 75 GLU A CA 1
ATOM 585 C C . GLU A 1 75 ? 20.47186 16.50206 25.43865 1.000 77.98126 75 GLU A C 1
ATOM 586 O O . GLU A 1 75 ? 19.27060 16.50334 25.72800 1.000 79.55201 75 GLU A O 1
ATOM 592 N N . PHE A 1 76 ? 20.92421 16.25760 24.21243 1.000 69.78476 76 PHE A N 1
ATOM 593 C CA . PHE A 1 76 ? 20.05145 15.83934 23.12292 1.000 67.71830 76 PHE A CA 1
ATOM 594 C C . PHE A 1 76 ? 20.92727 15.39356 21.96040 1.000 64.88940 76 PHE A C 1
ATOM 595 O O . PHE A 1 76 ? 22.13545 15.64609 21.93406 1.000 52.54437 76 PHE A O 1
ATOM 603 N N . ASP A 1 77 ? 20.29354 14.71583 21.00039 1.000 72.71178 77 ASP A N 1
ATOM 604 C CA . ASP A 1 77 ? 20.94819 14.27100 19.76826 1.000 75.57785 77 ASP A CA 1
ATOM 605 C C . ASP A 1 77 ? 22.06525 13.26840 20.05986 1.000 80.88823 77 ASP A C 1
ATOM 606 O O . ASP A 1 77 ? 23.09935 13.24620 19.38998 1.000 78.09393 77 ASP A O 1
ATOM 611 N N . ASN A 1 78 ? 21.85579 12.42284 21.06882 1.000 88.62674 78 ASN A N 1
ATOM 612 C CA . ASN A 1 78 ? 22.79170 11.34014 21.34925 1.000 94.97992 78 ASN A CA 1
ATOM 613 C C . ASN A 1 78 ? 22.60669 10.15174 20.41335 1.000 91.13158 78 ASN A C 1
ATOM 614 O O . ASN A 1 78 ? 23.31841 9.15134 20.55391 1.000 69.54398 78 ASN A O 1
ATOM 619 N N . ASP A 1 79 ? 21.66713 10.24479 19.47548 1.000 108.32840 79 ASP A N 1
ATOM 620 C CA . ASP A 1 79 ? 21.49555 9.23981 18.43625 1.000 117.77646 79 ASP A CA 1
ATOM 621 C C . ASP A 1 79 ? 22.75900 9.12239 17.58800 1.000 114.51961 79 ASP A C 1
ATOM 622 O O . ASP A 1 79 ? 23.56302 10.05416 17.49908 1.000 117.30859 79 ASP A O 1
ATOM 627 N N . ALA A 1 80 ? 22.93123 7.95123 16.96927 1.000 104.54365 80 ALA A N 1
ATOM 628 C CA . ALA A 1 80 ? 23.94282 7.73442 15.93849 1.000 93.69120 80 ALA A CA 1
ATOM 629 C C . ALA A 1 80 ? 23.71627 6.39606 15.24783 1.000 86.34534 80 ALA A C 1
ATOM 630 O O . ALA A 1 80 ? 23.58948 5.36229 15.91188 1.000 86.75761 80 ALA A O 1
ATOM 632 N N . ASP A 1 81 ? 23.66944 6.40431 13.91634 1.000 76.30414 81 ASP A N 1
ATOM 633 C CA . ASP A 1 81 ? 23.42234 5.19504 13.13306 1.000 75.95000 81 ASP A CA 1
ATOM 634 C C . ASP A 1 81 ? 24.32002 5.21380 11.90371 1.000 79.41678 81 ASP A C 1
ATOM 635 O O . ASP A 1 81 ? 23.99277 5.83609 10.88506 1.000 77.62744 81 ASP A O 1
ATOM 640 N N . PRO A 1 82 ? 25.46299 4.52410 11.96173 1.000 83.66784 82 PRO A N 1
ATOM 641 C CA . PRO A 1 82 ? 26.45915 4.63633 10.87991 1.000 82.95612 82 PRO A CA 1
ATOM 642 C C . PRO A 1 82 ? 25.96348 4.24300 9.49571 1.000 79.61868 82 PRO A C 1
ATOM 643 O O . PRO A 1 82 ? 26.55219 4.69316 8.50471 1.000 74.34551 82 PRO A O 1
ATOM 647 N N . THR A 1 83 ? 24.92353 3.41457 9.38110 1.000 85.48415 83 THR A N 1
ATOM 648 C CA . THR A 1 83 ? 24.46636 2.99806 8.05996 1.000 83.10269 83 THR A CA 1
ATOM 649 C C . THR A 1 83 ? 23.70910 4.09513 7.33076 1.000 81.86323 83 THR A C 1
ATOM 650 O O . THR A 1 83 ? 23.54897 4.01774 6.10750 1.000 85.13316 83 THR A O 1
ATOM 654 N N . SER A 1 84 ? 23.24363 5.11040 8.04577 1.000 76.84041 84 SER A N 1
ATOM 655 C CA . SER A 1 84 ? 22.32554 6.07737 7.47099 1.000 72.91064 84 SER A CA 1
ATOM 656 C C . SER A 1 84 ? 22.80727 7.50578 7.54792 1.000 72.60957 84 SER A C 1
ATOM 657 O O . SER A 1 84 ? 22.38373 8.31573 6.71714 1.000 69.62493 84 SER A O 1
ATOM 660 N N . GLU A 1 85 ? 23.67366 7.84388 8.49589 1.000 69.84844 85 GLU A N 1
ATOM 661 C CA . GLU A 1 85 ? 23.95506 9.22856 8.80868 1.000 77.28745 85 GLU A CA 1
ATOM 662 C C . GLU A 1 85 ? 25.39903 9.37927 9.25483 1.000 75.20095 85 GLU A C 1
ATOM 663 O O . GLU A 1 85 ? 26.11381 8.40345 9.49909 1.000 72.91410 85 GLU A O 1
ATOM 669 N N . SER A 1 86 ? 25.81572 10.63514 9.36572 1.000 74.92368 86 SER A N 1
ATOM 670 C CA . SER A 1 86 ? 27.14130 10.97338 9.86349 1.000 71.57419 86 SER A CA 1
ATOM 671 C C . SER A 1 86 ? 27.03385 12.29036 10.60972 1.000 71.44188 86 SER A C 1
ATOM 672 O O . SER A 1 86 ? 26.56491 13.28483 10.04800 1.000 81.68496 86 SER A O 1
ATOM 675 N N . LYS A 1 87 ? 27.44465 12.29128 11.87433 1.000 60.20605 87 LYS A N 1
ATOM 676 C CA . LYS A 1 87 ? 27.43924 13.49887 12.68554 1.000 64.30482 87 LYS A CA 1
ATOM 677 C C . LYS A 1 87 ? 28.84202 14.02262 12.94473 1.000 66.84705 87 LYS A C 1
ATOM 678 O O . LYS A 1 87 ? 29.00971 14.94666 13.74645 1.000 56.95900 87 LYS A O 1
ATOM 684 N N . GLU A 1 88 ? 29.85045 13.45911 12.28672 1.000 65.75696 88 GLU A N 1
ATOM 685 C CA . GLU A 1 88 ? 31.20470 13.96710 12.43640 1.000 61.52536 88 GLU A CA 1
ATOM 686 C C . GLU A 1 88 ? 31.29421 15.37448 11.87380 1.000 68.66100 88 GLU A C 1
ATOM 687 O O . GLU A 1 88 ? 30.94016 15.60829 10.71439 1.000 73.57599 88 GLU A O 1
ATOM 693 N N . ASP A 1 89 ? 31.76210 16.31101 12.70043 1.000 64.47857 89 ASP A N 1
ATOM 694 C CA . ASP A 1 89 ? 31.92983 17.70325 12.28814 1.000 67.21426 89 ASP A CA 1
ATOM 695 C C . ASP A 1 89 ? 30.61788 18.27987 11.75881 1.000 70.91925 89 ASP A C 1
ATOM 696 O O . ASP A 1 89 ? 30.58864 18.97956 10.74500 1.000 68.93857 89 ASP A O 1
ATOM 701 N N . GLN A 1 90 ? 29.51726 17.97306 12.44508 1.000 72.93631 90 GLN A N 1
ATOM 702 C CA . GLN A 1 90 ? 28.19598 18.39539 11.99927 1.000 69.60932 90 GLN A CA 1
ATOM 703 C C . GLN A 1 90 ? 27.85175 19.82086 12.40634 1.000 62.38206 90 GLN A C 1
ATOM 704 O O . GLN A 1 90 ? 26.88216 20.37565 11.87920 1.000 61.77939 90 GLN A O 1
ATOM 710 N N . TRP A 1 91 ? 28.61345 20.41482 13.32713 1.000 57.00091 91 TRP A N 1
ATOM 711 C CA . TRP A 1 91 ? 28.44454 21.81435 13.72548 1.000 56.48057 91 TRP A CA 1
ATOM 712 C C . TRP A 1 91 ? 27.07972 22.06190 14.36501 1.000 59.60723 91 TRP A C 1
ATOM 713 O O . TRP A 1 91 ? 26.40185 23.04919 14.06635 1.000 50.39957 91 TRP A O 1
ATOM 724 N N . MET A 1 92 ? 26.67560 21.15673 15.25559 1.000 55.46942 92 MET A N 1
ATOM 725 C CA . MET A 1 92 ? 25.49005 21.39151 16.06708 1.000 60.05093 92 MET A CA 1
ATOM 726 C C . MET A 1 92 ? 25.67092 22.66163 16.88505 1.000 64.92198 92 MET A C 1
ATOM 727 O O . MET A 1 92 ? 26.71160 22.86651 17.51655 1.000 69.01838 92 MET A O 1
ATOM 732 N N . GLY A 1 93 ? 24.65550 23.51649 16.87157 1.000 52.34627 93 GLY A N 1
ATOM 733 C CA . GLY A 1 93 ? 24.75969 24.80237 17.52171 1.000 48.01551 93 GLY A CA 1
ATOM 734 C C . GLY A 1 93 ? 25.40471 25.87472 16.68002 1.000 48.22983 93 GLY A C 1
ATOM 735 O O . GLY A 1 93 ? 25.87542 26.87514 17.23281 1.000 47.54302 93 GLY A O 1
ATOM 736 N N . VAL A 1 94 ? 25.46010 25.69033 15.35784 1.000 51.79695 94 VAL A N 1
ATOM 737 C CA . VAL A 1 94 ? 25.94606 26.74750 14.47698 1.000 55.92758 94 VAL A CA 1
ATOM 738 C C . VAL A 1 94 ? 25.04354 27.96892 14.57700 1.000 55.88849 94 VAL A C 1
ATOM 739 O O . VAL A 1 94 ? 25.50026 29.10775 14.41984 1.000 64.47104 94 VAL A O 1
ATOM 743 N N . THR A 1 95 ? 23.76056 27.75743 14.85926 1.000 55.85529 95 THR A N 1
ATOM 744 C CA . THR A 1 95 ? 22.82993 28.83354 15.15443 1.000 65.53203 95 THR A CA 1
ATOM 745 C C . THR A 1 95 ? 21.89255 28.37366 16.26111 1.000 68.91160 95 THR A C 1
ATOM 746 O O . THR A 1 95 ? 21.68318 27.17397 16.46044 1.000 73.98875 95 THR A O 1
ATOM 750 N N . VAL A 1 96 ? 21.34528 29.33831 16.99261 1.000 61.34836 96 VAL A N 1
ATOM 751 C CA . VAL A 1 96 ? 20.36113 29.05880 18.03200 1.000 61.14911 96 VAL A CA 1
ATOM 752 C C . VAL A 1 96 ? 19.43952 30.26139 18.13693 1.000 62.27084 96 VAL A C 1
ATOM 753 O O . VAL A 1 96 ? 19.89231 31.40881 18.10995 1.000 72.00269 96 VAL A O 1
ATOM 757 N N . GLN A 1 97 ? 18.13990 30.00172 18.24144 1.000 60.59192 97 GLN A N 1
ATOM 758 C CA . GLN A 1 97 ? 17.17080 31.08355 18.27227 1.000 66.56797 97 GLN A CA 1
ATOM 759 C C . GLN A 1 97 ? 16.04319 30.76822 19.23705 1.000 70.45941 97 GLN A C 1
ATOM 760 O O . GLN A 1 97 ? 15.61532 29.61655 19.36107 1.000 66.06696 97 GLN A O 1
ATOM 766 N N . SER A 1 98 ? 15.57493 31.80926 19.91524 1.000 71.03041 98 SER A N 1
ATOM 767 C CA . SER A 1 98 ? 14.40271 31.74310 20.77045 1.000 60.37719 98 SER A CA 1
ATOM 768 C C . SER A 1 98 ? 13.16568 32.10485 19.96009 1.000 57.10038 98 SER A C 1
ATOM 769 O O . SER A 1 98 ? 13.22187 32.95706 19.06833 1.000 62.64691 98 SER A O 1
ATOM 772 N N . GLN A 1 99 ? 12.05422 31.42951 20.25005 1.000 49.71429 99 GLN A N 1
ATOM 773 C CA . GLN A 1 99 ? 10.79105 31.81997 19.63763 1.000 50.75886 99 GLN A CA 1
ATOM 774 C C . GLN A 1 99 ? 10.19694 33.02858 20.33981 1.000 66.30080 99 GLN A C 1
ATOM 775 O O . GLN A 1 99 ? 9.57372 33.88030 19.69569 1.000 71.74844 99 GLN A O 1
ATOM 781 N N . GLY A 1 100 ? 10.40659 33.12798 21.64611 1.000 78.02966 100 GLY A N 1
ATOM 782 C CA . GLY A 1 100 ? 9.87394 34.19883 22.44561 1.000 82.94881 100 GLY A CA 1
ATOM 783 C C . GLY A 1 100 ? 9.81484 33.77760 23.89722 1.000 95.57779 100 GLY A C 1
ATOM 784 O O . GLY A 1 100 ? 10.31918 32.71592 24.27747 1.000 104.09158 100 GLY A O 1
ATOM 785 N N . PRO A 1 101 ? 9.20536 34.60645 24.74053 1.000 90.78698 101 PRO A N 1
ATOM 786 C CA . PRO A 1 101 ? 9.02161 34.22205 26.14572 1.000 88.09553 101 PRO A CA 1
ATOM 787 C C . PRO A 1 101 ? 8.15467 32.97630 26.25788 1.000 81.33235 101 PRO A C 1
ATOM 788 O O . PRO A 1 101 ? 7.04843 32.91776 25.71632 1.000 72.99504 101 PRO A O 1
ATOM 792 N N . GLY A 1 102 ? 8.67142 31.97138 26.96204 1.000 82.30520 102 GLY A N 1
ATOM 793 C CA . GLY A 1 102 ? 7.95412 30.71745 27.09601 1.000 86.51503 102 GLY A CA 1
ATOM 794 C C . GLY A 1 102 ? 7.76440 29.96569 25.79976 1.000 83.82854 102 GLY A C 1
ATOM 795 O O . GLY A 1 102 ? 6.91925 29.06876 25.72879 1.000 83.26986 102 GLY A O 1
ATOM 796 N N . GLY A 1 103 ? 8.52892 30.31013 24.76308 1.000 75.83657 103 GLY A N 1
ATOM 797 C CA . GLY A 1 103 ? 8.42551 29.66552 23.47459 1.000 67.06523 103 GLY A CA 1
ATOM 798 C C . GLY A 1 103 ? 9.46362 28.57350 23.28819 1.000 66.81504 103 GLY A C 1
ATOM 799 O O . GLY A 1 103 ? 10.22952 28.23113 24.19068 1.000 65.88716 103 GLY A O 1
ATOM 800 N N . LYS A 1 104 ? 9.48435 28.02469 22.08012 1.000 63.86231 104 LYS A N 1
ATOM 801 C CA . LYS A 1 104 ? 10.38008 26.92921 21.75142 1.000 62.13600 104 LYS A CA 1
ATOM 802 C C . LYS A 1 104 ? 11.73709 27.46052 21.29198 1.000 71.51303 104 LYS A C 1
ATOM 803 O O . LYS A 1 104 ? 11.92039 28.65514 21.04912 1.000 73.35521 104 LYS A O 1
ATOM 809 N N . VAL A 1 105 ? 12.70254 26.54939 21.18219 1.000 73.74745 105 VAL A N 1
ATOM 810 C CA . VAL A 1 105 ? 14.07067 26.88495 20.80221 1.000 67.04858 105 VAL A CA 1
ATOM 811 C C . VAL A 1 105 ? 14.49882 25.98588 19.65346 1.000 63.21105 105 VAL A C 1
ATOM 812 O O . VAL A 1 105 ? 14.34839 24.76228 19.73371 1.000 68.00644 105 VAL A O 1
ATOM 816 N N . VAL A 1 106 ? 15.05964 26.58425 18.60329 1.000 51.97944 106 VAL A N 1
ATOM 817 C CA . VAL A 1 106 ? 15.62722 25.84056 17.48436 1.000 60.01965 106 VAL A CA 1
ATOM 818 C C . VAL A 1 106 ? 17.14015 26.02596 17.48149 1.000 67.53630 106 VAL A C 1
ATOM 819 O O . VAL A 1 106 ? 17.64018 27.15035 17.61541 1.000 58.02190 106 VAL A O 1
ATOM 823 N N . THR A 1 107 ? 17.86238 24.91283 17.35579 1.000 67.70140 107 THR A N 1
ATOM 824 C CA . THR A 1 107 ? 19.28515 24.89539 17.05024 1.000 61.26317 107 THR A CA 1
ATOM 825 C C . THR A 1 107 ? 19.50532 23.87622 15.93953 1.000 70.52325 107 THR A C 1
ATOM 826 O O . THR A 1 107 ? 18.72841 22.92730 15.79358 1.000 82.47866 107 THR A O 1
ATOM 830 N N . CYS A 1 108 ? 20.56167 24.07814 15.15012 1.000 66.15671 108 CYS A N 1
ATOM 831 C CA . CYS A 1 108 ? 20.77031 23.29911 13.93783 1.000 68.75603 108 CYS A CA 1
ATOM 832 C C . CYS A 1 108 ? 22.23021 22.88215 13.78971 1.000 65.13287 108 CYS A C 1
ATOM 833 O O . CYS A 1 108 ? 23.13959 23.45907 14.39252 1.000 69.71412 108 CYS A O 1
ATOM 836 N N . ALA A 1 109 ? 22.42941 21.84423 12.97848 1.000 57.40084 109 ALA A N 1
ATOM 837 C CA . ALA A 1 109 ? 23.74508 21.38015 12.55091 1.000 44.07810 109 ALA A CA 1
ATOM 838 C C . ALA A 1 109 ? 23.72670 21.36491 11.03029 1.000 48.55289 109 ALA A C 1
ATOM 839 O O . ALA A 1 109 ? 23.07247 20.50816 10.42818 1.000 48.88159 109 ALA A O 1
ATOM 841 N N . HIS A 1 110 ? 24.42808 22.30907 10.40732 1.000 49.99485 110 HIS A N 1
ATOM 842 C CA . HIS A 1 110 ? 24.26879 22.52304 8.97609 1.000 50.41070 110 HIS A CA 1
ATOM 843 C C . HIS A 1 110 ? 25.15372 21.62701 8.11966 1.000 51.78422 110 HIS A C 1
ATOM 844 O O . HIS A 1 110 ? 24.98188 21.61441 6.89907 1.000 56.63258 110 HIS A O 1
ATOM 851 N N . ARG A 1 111 ? 26.08348 20.88090 8.71422 1.000 47.46755 111 ARG A N 1
ATOM 852 C CA . ARG A 1 111 ? 26.88087 19.91039 7.97647 1.000 59.95672 111 ARG A CA 1
ATOM 853 C C . ARG A 1 111 ? 26.54031 18.46834 8.32639 1.000 65.57791 111 ARG A C 1
ATOM 854 O O . ARG A 1 111 ? 27.26321 17.55413 7.91306 1.000 64.98485 111 ARG A O 1
ATOM 862 N N . TYR A 1 112 ? 25.46869 18.24622 9.08375 1.000 61.96118 112 TYR A N 1
ATOM 863 C CA . TYR A 1 112 ? 24.94381 16.90142 9.26827 1.000 60.72310 112 TYR A CA 1
ATOM 864 C C . TYR A 1 112 ? 24.65311 16.26361 7.91517 1.000 63.41968 112 TYR A C 1
ATOM 865 O O . TYR A 1 112 ? 24.03860 16.88204 7.04143 1.000 69.37096 112 TYR A O 1
ATOM 874 N N . GLU A 1 113 ? 25.09372 15.02278 7.74215 1.000 55.70403 113 GLU A N 1
ATOM 875 C CA . GLU A 1 113 ? 25.00657 14.35801 6.45363 1.000 59.60254 113 GLU A CA 1
ATOM 876 C C . GLU A 1 113 ? 24.22615 13.05584 6.56820 1.000 61.83538 113 GLU A C 1
ATOM 877 O O . GLU A 1 113 ? 24.17336 12.43023 7.63018 1.000 63.32754 113 GLU A O 1
ATOM 883 N N . LYS A 1 114 ? 23.61413 12.66097 5.45329 1.000 57.80354 114 LYS A N 1
ATOM 884 C CA . LYS A 1 114 ? 22.82743 11.43766 5.35443 1.000 64.44652 114 LYS A CA 1
ATOM 885 C C . LYS A 1 114 ? 23.50114 10.51504 4.34950 1.000 75.72871 114 LYS A C 1
ATOM 886 O O . LYS A 1 114 ? 23.64468 10.87340 3.17599 1.000 88.64919 114 LYS A O 1
ATOM 892 N N . ARG A 1 115 ? 23.89895 9.32966 4.80124 1.000 61.90524 115 ARG A N 1
ATOM 893 C CA . ARG A 1 115 ? 24.67931 8.41165 3.98707 1.000 64.41464 115 ARG A CA 1
ATOM 894 C C . ARG A 1 115 ? 23.85981 7.18979 3.58968 1.000 78.69382 115 ARG A C 1
ATOM 895 O O . ARG A 1 115 ? 22.88605 6.81991 4.24975 1.000 81.52351 115 ARG A O 1
ATOM 903 N N . GLN A 1 116 ? 24.27421 6.56833 2.48540 1.000 90.98322 116 GLN A N 1
ATOM 904 C CA . GLN A 1 116 ? 23.63001 5.37807 1.94923 1.000 91.91091 116 GLN A CA 1
ATOM 905 C C . GLN A 1 116 ? 24.68907 4.45495 1.36648 1.000 87.85510 116 GLN A C 1
ATOM 906 O O . GLN A 1 116 ? 25.72021 4.91279 0.86744 1.000 85.87194 116 GLN A O 1
ATOM 912 N N . HIS A 1 117 ? 24.41535 3.15034 1.42473 1.000 79.66455 117 HIS A N 1
ATOM 913 C CA . HIS A 1 117 ? 25.30267 2.12607 0.87366 1.000 75.35325 117 HIS A CA 1
ATOM 914 C C . HIS A 1 117 ? 26.73766 2.33720 1.35430 1.000 76.63767 117 HIS A C 1
ATOM 915 O O . HIS A 1 117 ? 27.67737 2.44778 0.56575 1.000 79.55592 117 HIS A O 1
ATOM 922 N N . VAL A 1 118 ? 26.89495 2.40955 2.67847 1.000 77.37105 118 VAL A N 1
ATOM 923 C CA . VAL A 1 118 ? 28.19142 2.72800 3.26382 1.000 83.52265 118 VAL A CA 1
ATOM 924 C C . VAL A 1 118 ? 29.19351 1.62675 2.93948 1.000 90.25023 118 VAL A C 1
ATOM 925 O O . VAL A 1 118 ? 28.84399 0.44099 2.86236 1.000 96.81556 118 VAL A O 1
ATOM 929 N N . ASN A 1 119 ? 30.44802 2.02728 2.71607 1.000 89.73101 119 ASN A N 1
ATOM 930 C CA . ASN A 1 119 ? 31.56632 1.15610 2.36274 1.000 84.41061 119 ASN A CA 1
ATOM 931 C C . ASN A 1 119 ? 31.37807 0.47895 1.01149 1.000 82.66757 119 ASN A C 1
ATOM 932 O O . ASN A 1 119 ? 32.12368 -0.45159 0.68315 1.000 78.42929 119 ASN A O 1
ATOM 937 N N . THR A 1 120 ? 30.41642 0.92840 0.21192 1.000 86.97981 120 THR A N 1
ATOM 938 C CA . THR A 1 120 ? 30.05893 0.29544 -1.04738 1.000 85.09452 120 THR A CA 1
ATOM 939 C C . THR A 1 120 ? 30.44914 1.20138 -2.21053 1.000 82.78991 120 THR A C 1
ATOM 940 O O . THR A 1 120 ? 30.52218 2.42547 -2.06753 1.000 75.24617 120 THR A O 1
ATOM 944 N N . LYS A 1 121 ? 30.72986 0.57573 -3.35909 1.000 84.32561 121 LYS A N 1
ATOM 945 C CA . LYS A 1 121 ? 30.96941 1.30113 -4.60329 1.000 79.37803 121 LYS A CA 1
ATOM 946 C C . LYS A 1 121 ? 29.93564 2.39428 -4.85795 1.000 83.81046 121 LYS A C 1
ATOM 947 O O . LYS A 1 121 ? 30.23308 3.37954 -5.54160 1.000 93.43087 121 LYS A O 1
ATOM 953 N N . GLN A 1 122 ? 28.72462 2.24717 -4.31822 1.000 89.89955 122 GLN A N 1
ATOM 954 C CA . GLN A 1 122 ? 27.64070 3.19898 -4.53020 1.000 92.83268 122 GLN A CA 1
ATOM 955 C C . GLN A 1 122 ? 27.32487 4.00434 -3.27060 1.000 85.21260 122 GLN A C 1
ATOM 956 O O . GLN A 1 122 ? 26.18205 4.42077 -3.06082 1.000 75.67116 122 GLN A O 1
ATOM 962 N N . GLU A 1 123 ? 28.33042 4.22647 -2.42601 1.000 81.58478 123 GLU A N 1
ATOM 963 C CA . GLU A 1 123 ? 28.14488 5.03509 -1.22900 1.000 77.39404 123 GLU A CA 1
ATOM 964 C C . GLU A 1 123 ? 27.76882 6.46223 -1.60442 1.000 74.00048 123 GLU A C 1
ATOM 965 O O . GLU A 1 123 ? 28.30359 7.03237 -2.55809 1.000 73.85498 123 GLU A O 1
ATOM 971 N N . SER A 1 124 ? 26.83528 7.03748 -0.85161 1.000 81.70578 124 SER A N 1
ATOM 972 C CA . SER A 1 124 ? 26.35253 8.38682 -1.10256 1.000 86.12917 124 SER A CA 1
ATOM 973 C C . SER A 1 124 ? 26.47770 9.21292 0.16649 1.000 84.09384 124 SER A C 1
ATOM 974 O O . SER A 1 124 ? 26.20473 8.72201 1.26438 1.000 73.18068 124 SER A O 1
ATOM 977 N N . ARG A 1 125 ? 26.89885 10.46535 0.01371 1.000 78.12092 125 ARG A N 1
ATOM 978 C CA . ARG A 1 125 ? 26.98017 11.40219 1.12686 1.000 71.99267 125 ARG A CA 1
ATOM 979 C C . ARG A 1 125 ? 26.25283 12.67647 0.73160 1.000 73.35059 125 ARG A C 1
ATOM 980 O O . ARG A 1 125 ? 26.59618 13.30241 -0.27595 1.000 80.30667 125 ARG A O 1
ATOM 988 N N . ASP A 1 126 ? 25.23765 13.04412 1.51125 1.000 76.48613 126 ASP A N 1
ATOM 989 C CA . ASP A 1 126 ? 24.41553 14.21834 1.24307 1.000 76.26494 126 ASP A CA 1
ATOM 990 C C . ASP A 1 126 ? 24.41807 15.10262 2.47652 1.000 63.42303 126 ASP A C 1
ATOM 991 O O . ASP A 1 126 ? 24.01555 14.66341 3.55662 1.000 53.31016 126 ASP A O 1
ATOM 996 N N . ILE A 1 127 ? 24.85239 16.34665 2.31069 1.000 57.82598 127 ILE A N 1
ATOM 997 C CA . ILE A 1 127 ? 25.04445 17.25384 3.45108 1.000 64.50813 127 ILE A CA 1
ATOM 998 C C . ILE A 1 127 ? 23.75709 18.06612 3.57385 1.000 70.45025 127 ILE A C 1
ATOM 999 O O . ILE A 1 127 ? 23.64230 19.21394 3.13732 1.000 72.99521 127 ILE A O 1
ATOM 1004 N N . PHE A 1 128 ? 22.75289 17.44180 4.19302 1.000 71.92399 128 PHE A N 1
ATOM 1005 C CA . PHE A 1 128 ? 21.42659 18.04274 4.29091 1.000 63.91412 128 PHE A CA 1
ATOM 1006 C C . PHE A 1 128 ? 21.35618 19.09842 5.38099 1.000 55.34968 128 PHE A C 1
ATOM 1007 O O . PHE A 1 128 ? 20.71344 20.13878 5.20326 1.000 48.94976 128 PHE A O 1
ATOM 1015 N N . GLY A 1 129 ? 21.98586 18.83588 6.51838 1.000 51.92255 129 GLY A N 1
ATOM 1016 C CA . GLY A 1 129 ? 21.74478 19.63632 7.69500 1.000 48.04653 129 GLY A CA 1
ATOM 1017 C C . GLY A 1 129 ? 20.46795 19.19431 8.37583 1.000 59.55627 129 GLY A C 1
ATOM 1018 O O . GLY A 1 129 ? 19.58684 18.60939 7.73768 1.000 71.53638 129 GLY A O 1
ATOM 1019 N N . ARG A 1 130 ? 20.35618 19.45992 9.67354 1.000 59.14661 130 ARG A N 1
ATOM 1020 C CA . ARG A 1 130 ? 19.17085 19.08116 10.42514 1.000 66.55214 130 ARG A CA 1
ATOM 1021 C C . ARG A 1 130 ? 19.02980 20.01289 11.61884 1.000 65.15984 130 ARG A C 1
ATOM 1022 O O . ARG A 1 130 ? 20.01152 20.59393 12.09074 1.000 54.54497 130 ARG A O 1
ATOM 1030 N N . CYS A 1 131 ? 17.79796 20.14213 12.10676 1.000 69.87551 131 CYS A N 1
ATOM 1031 C CA . CYS A 1 131 ? 17.47136 21.11090 13.13972 1.000 63.30047 131 CYS A CA 1
ATOM 1032 C C . CYS A 1 131 ? 16.74054 20.44471 14.29657 1.000 61.96096 131 CYS A C 1
ATOM 1033 O O . CYS A 1 131 ? 15.97869 19.48985 14.11983 1.000 56.36841 131 CYS A O 1
ATOM 1036 N N . TYR A 1 132 ? 16.99583 20.95902 15.49160 1.000 59.60256 132 TYR A N 1
ATOM 1037 C CA . TYR A 1 132 ? 16.32567 20.50282 16.69551 1.000 60.19342 132 TYR A CA 1
ATOM 1038 C C . TYR A 1 132 ? 15.47323 21.62887 17.25001 1.000 69.23407 132 TYR A C 1
ATOM 1039 O O . TYR A 1 132 ? 15.94123 22.76435 17.37524 1.000 61.62572 132 TYR A O 1
ATOM 1048 N N . VAL A 1 133 ? 14.22668 21.31047 17.57041 1.000 77.73501 133 VAL A N 1
ATOM 1049 C CA . VAL A 1 133 ? 13.35286 22.19969 18.31987 1.000 74.28118 133 VAL A CA 1
ATOM 1050 C C . VAL A 1 133 ? 13.26388 21.67262 19.74288 1.000 69.37498 133 VAL A C 1
ATOM 1051 O O . VAL A 1 133 ? 13.11719 20.46549 19.95608 1.000 60.42207 133 VAL A O 1
ATOM 1055 N N . LEU A 1 134 ? 13.37333 22.56446 20.71802 1.000 74.86622 134 LEU A N 1
ATOM 1056 C CA . LEU A 1 134 ? 13.25297 22.18540 22.11481 1.000 72.82512 134 LEU A CA 1
ATOM 1057 C C . LEU A 1 134 ? 12.15651 23.01249 22.77074 1.000 77.61690 134 LEU A C 1
ATOM 1058 O O . LEU A 1 134 ? 11.72527 24.04064 22.24384 1.000 83.32082 134 LEU A O 1
ATOM 1063 N N . SER A 1 135 ? 11.69101 22.54338 23.92238 1.000 74.04997 135 SER A N 1
ATOM 1064 C CA . SER A 1 135 ? 10.66137 23.27072 24.64288 1.000 69.80197 135 SER A CA 1
ATOM 1065 C C . SER A 1 135 ? 11.26110 24.50023 25.31962 1.000 66.38979 135 SER A C 1
ATOM 1066 O O . SER A 1 135 ? 12.47055 24.74096 25.27208 1.000 69.83472 135 SER A O 1
ATOM 1069 N N . GLN A 1 136 ? 10.39218 25.30043 25.94373 1.000 72.83878 136 GLN A N 1
ATOM 1070 C CA . GLN A 1 136 ? 10.88548 26.43120 26.72291 1.000 80.56178 136 GLN A CA 1
ATOM 1071 C C . GLN A 1 136 ? 11.83383 25.95281 27.81366 1.000 90.63907 136 GLN A C 1
ATOM 1072 O O . GLN A 1 136 ? 12.83938 26.60853 28.10879 1.000 84.39684 136 GLN A O 1
ATOM 1078 N N . ASN A 1 137 ? 11.52904 24.81189 28.42028 1.000 109.66684 137 ASN A N 1
ATOM 1079 C CA . ASN A 1 137 ? 12.53711 24.02116 29.10646 1.000 112.29144 137 ASN A CA 1
ATOM 1080 C C . ASN A 1 137 ? 13.30110 23.24611 28.04318 1.000 109.22118 137 ASN A C 1
ATOM 1081 O O . ASN A 1 137 ? 12.69544 22.62621 27.16711 1.000 111.52058 137 ASN A O 1
ATOM 1086 N N . LEU A 1 138 ? 14.62745 23.29239 28.09679 1.000 88.58363 138 LEU A N 1
ATOM 1087 C CA . LEU A 1 138 ? 15.43699 22.91048 26.93783 1.000 83.85504 138 LEU A CA 1
ATOM 1088 C C . LEU A 1 138 ? 15.47121 21.38775 26.79870 1.000 81.08325 138 LEU A C 1
ATOM 1089 O O . LEU A 1 138 ? 16.47310 20.72062 27.06722 1.000 81.44375 138 LEU A O 1
ATOM 1094 N N . ARG A 1 139 ? 14.34130 20.84189 26.34469 1.000 81.09570 139 ARG A N 1
ATOM 1095 C CA . ARG A 1 139 ? 14.13072 19.40041 26.32517 1.000 85.45517 139 ARG A CA 1
ATOM 1096 C C . ARG A 1 139 ? 13.15847 19.01695 25.21625 1.000 78.79203 139 ARG A C 1
ATOM 1097 O O . ARG A 1 139 ? 12.41048 19.84977 24.69862 1.000 78.07235 139 ARG A O 1
ATOM 1105 N N . ILE A 1 140 ? 13.16943 17.72999 24.87471 1.000 76.76855 140 ILE A N 1
ATOM 1106 C CA . ILE A 1 140 ? 12.26606 17.15961 23.87825 1.000 88.48620 140 ILE A CA 1
ATOM 1107 C C . ILE A 1 140 ? 11.06502 16.56706 24.61004 1.000 100.16522 140 ILE A C 1
ATOM 1108 O O . ILE A 1 140 ? 11.19716 15.55642 25.30481 1.000 94.74093 140 ILE A O 1
ATOM 1113 N N . GLU A 1 141 ? 9.88588 17.18091 24.45312 1.000 109.34404 141 GLU A N 1
ATOM 1114 C CA . GLU A 1 141 ? 8.69322 16.60822 25.07677 1.000 116.93871 141 GLU A CA 1
ATOM 1115 C C . GLU A 1 141 ? 7.43870 16.63873 24.20149 1.000 126.86748 141 GLU A C 1
ATOM 1116 O O . GLU A 1 141 ? 6.85615 15.58031 23.95184 1.000 124.01160 141 GLU A O 1
ATOM 1122 N N . ASP A 1 142 ? 6.98345 17.80826 23.74831 1.000 139.74699 142 ASP A N 1
ATOM 1123 C CA . ASP A 1 142 ? 5.87147 17.81125 22.79978 1.000 144.59164 142 ASP A CA 1
ATOM 1124 C C . ASP A 1 142 ? 6.28243 17.06834 21.52347 1.000 143.46339 142 ASP A C 1
ATOM 1125 O O . ASP A 1 142 ? 7.46651 16.82341 21.27613 1.000 143.14163 142 ASP A O 1
ATOM 1130 N N . ASP A 1 143 ? 5.29622 16.68897 20.69941 1.000 144.72508 143 ASP A N 1
ATOM 1131 C CA . ASP A 1 143 ? 5.63853 15.80943 19.57984 1.000 146.06788 143 ASP A CA 1
ATOM 1132 C C . ASP A 1 143 ? 6.21928 16.60145 18.41394 1.000 142.79099 143 ASP A C 1
ATOM 1133 O O . ASP A 1 143 ? 7.23988 16.20778 17.84183 1.000 144.35535 143 ASP A O 1
ATOM 1138 N N . MET A 1 144 ? 5.58566 17.70880 18.02501 1.000 139.20790 144 MET A N 1
ATOM 1139 C CA . MET A 1 144 ? 6.21162 18.55752 17.01775 1.000 141.43650 144 MET A CA 1
ATOM 1140 C C . MET A 1 144 ? 7.50794 19.12951 17.57462 1.000 136.57762 144 MET A C 1
ATOM 1141 O O . MET A 1 144 ? 8.50041 19.29710 16.85897 1.000 136.12485 144 MET A O 1
ATOM 1146 N N . ASP A 1 145 ? 7.50488 19.43517 18.86614 1.000 127.95004 145 ASP A N 1
ATOM 1147 C CA . ASP A 1 145 ? 8.73219 19.69404 19.59443 1.000 103.21822 145 ASP A CA 1
ATOM 1148 C C . ASP A 1 145 ? 9.68713 18.51912 19.44431 1.000 95.35508 145 ASP A C 1
ATOM 1149 O O . ASP A 1 145 ? 9.27992 17.35550 19.37409 1.000 108.21585 145 ASP A O 1
ATOM 1154 N N . GLY A 1 146 ? 10.96799 18.83573 19.40016 1.000 93.76114 146 GLY A N 1
ATOM 1155 C CA . GLY A 1 146 ? 11.98388 17.81314 19.37467 1.000 89.12896 146 GLY A CA 1
ATOM 1156 C C . GLY A 1 146 ? 12.01074 17.07547 18.05567 1.000 98.51610 146 GLY A C 1
ATOM 1157 O O . GLY A 1 146 ? 11.26211 17.35043 17.11871 1.000 96.62710 146 GLY A O 1
ATOM 1158 N N . GLY A 1 147 ? 12.90103 16.09996 18.00140 1.000 113.69449 147 GLY A N 1
ATOM 1159 C CA . GLY A 1 147 ? 13.03406 15.39053 16.76487 1.000 113.22269 147 GLY A CA 1
ATOM 1160 C C . GLY A 1 147 ? 13.77468 16.23590 15.74583 1.000 96.06263 147 GLY A C 1
ATOM 1161 O O . GLY A 1 147 ? 14.44169 17.22648 16.06691 1.000 82.60123 147 GLY A O 1
ATOM 1162 N N . ASP A 1 148 ? 13.63288 15.83744 14.48823 1.000 80.13756 148 ASP A N 1
ATOM 1163 C CA . ASP A 1 148 ? 14.47902 16.35762 13.43153 1.000 81.45822 148 ASP A CA 1
ATOM 1164 C C . ASP A 1 148 ? 13.67837 16.99842 12.31485 1.000 92.40431 148 ASP A C 1
ATOM 1165 O O . ASP A 1 148 ? 12.60124 16.52428 11.93624 1.000 81.96292 148 ASP A O 1
ATOM 1170 N N . TRP A 1 149 ? 14.24283 18.08406 11.80446 1.000 98.51888 149 TRP A N 1
ATOM 1171 C CA . TRP A 1 149 ? 13.71431 18.85056 10.68931 1.000 89.20079 149 TRP A CA 1
ATOM 1172 C C . TRP A 1 149 ? 14.77267 18.78847 9.60159 1.000 90.46548 149 TRP A C 1
ATOM 1173 O O . TRP A 1 149 ? 15.87171 19.32846 9.76748 1.000 91.52232 149 TRP A O 1
ATOM 1184 N N . SER A 1 150 ? 14.46418 18.09208 8.51730 1.000 86.88979 150 SER A N 1
ATOM 1185 C CA . SER A 1 150 ? 15.40876 17.91426 7.43017 1.000 83.19714 150 SER A CA 1
ATOM 1186 C C . SER A 1 150 ? 14.60535 17.84598 6.13486 1.000 81.64566 150 SER A C 1
ATOM 1187 O O . SER A 1 150 ? 14.56257 16.82788 5.44713 1.000 85.88825 150 SER A O 1
ATOM 1190 N N . PHE A 1 151 ? 13.95585 18.96787 5.80194 1.000 59.68191 151 PHE A N 1
ATOM 1191 C CA . PHE A 1 151 ? 13.02197 18.99673 4.68027 1.000 64.87962 151 PHE A CA 1
ATOM 1192 C C . PHE A 1 151 ? 13.68528 18.58588 3.37291 1.000 77.35537 151 PHE A C 1
ATOM 1193 O O . PHE A 1 151 ? 13.00591 18.10241 2.46009 1.000 83.79155 151 PHE A O 1
ATOM 1201 N N . CYS A 1 152 ? 15.00335 18.76692 3.26320 1.000 79.71056 152 CYS A N 1
ATOM 1202 C CA . CYS A 1 152 ? 15.70573 18.37606 2.04655 1.000 82.13310 152 CYS A CA 1
ATOM 1203 C C . CYS A 1 152 ? 15.68670 16.86659 1.84096 1.000 79.42586 152 CYS A C 1
ATOM 1204 O O . CYS A 1 152 ? 15.65188 16.40088 0.69692 1.000 83.67134 152 CYS A O 1
ATOM 1207 N N . ASP A 1 153 ? 15.70413 16.09389 2.92441 1.000 73.44272 153 ASP A N 1
ATOM 1208 C CA . ASP A 1 153 ? 15.75006 14.63901 2.82827 1.000 73.86721 153 ASP A CA 1
ATOM 1209 C C . ASP A 1 153 ? 14.47393 14.11103 2.18184 1.000 71.91753 153 ASP A C 1
ATOM 1210 O O . ASP A 1 153 ? 13.36877 14.36219 2.67292 1.000 70.14961 153 ASP A O 1
ATOM 1215 N N . GLY A 1 154 ? 14.62820 13.36773 1.08832 1.000 76.31699 154 GLY A N 1
ATOM 1216 C CA . GLY A 1 154 ? 13.50255 12.81737 0.36542 1.000 74.55555 154 GLY A CA 1
ATOM 1217 C C . GLY A 1 154 ? 13.14155 13.55233 -0.90422 1.000 71.38055 154 GLY A C 1
ATOM 1218 O O . GLY A 1 154 ? 12.21002 13.13124 -1.60020 1.000 74.04407 154 GLY A O 1
ATOM 1219 N N . ARG A 1 155 ? 13.84010 14.63319 -1.22463 1.000 70.47486 155 ARG A N 1
ATOM 1220 C CA . ARG A 1 155 ? 13.61939 15.39004 -2.44549 1.000 78.31672 155 ARG A CA 1
ATOM 1221 C C . ARG A 1 155 ? 14.76606 15.13234 -3.41525 1.000 79.94249 155 ARG A C 1
ATOM 1222 O O . ARG A 1 155 ? 15.78947 14.54614 -3.05351 1.000 74.49652 155 ARG A O 1
ATOM 1230 N N . LEU A 1 156 ? 14.57354 15.57231 -4.66025 1.000 86.80570 156 LEU A N 1
ATOM 1231 C CA . LEU A 1 156 ? 15.51706 15.28345 -5.73647 1.000 90.10912 156 LEU A CA 1
ATOM 1232 C C . LEU A 1 156 ? 16.94752 15.59208 -5.31449 1.000 95.38997 156 LEU A C 1
ATOM 1233 O O . LEU A 1 156 ? 17.24513 16.68248 -4.82030 1.000 91.39470 156 LEU A O 1
ATOM 1238 N N . ARG A 1 157 ? 17.83072 14.61719 -5.50878 1.000 104.40371 157 ARG A N 1
ATOM 1239 C CA . ARG A 1 157 ? 19.19226 14.71337 -5.01565 1.000 99.31576 157 ARG A CA 1
ATOM 1240 C C . ARG A 1 157 ? 20.14344 15.19003 -6.10936 1.000 82.27071 157 ARG A C 1
ATOM 1241 O O . ARG A 1 157 ? 19.76195 15.40390 -7.26234 1.000 87.54737 157 ARG A O 1
ATOM 1249 N N . GLY A 1 158 ? 21.40836 15.31989 -5.74346 1.000 63.26267 158 GLY A N 1
ATOM 1250 C CA . GLY A 1 158 ? 22.39136 15.98856 -6.57771 1.000 69.88199 158 GLY A CA 1
ATOM 1251 C C . GLY A 1 158 ? 22.56559 17.43626 -6.16999 1.000 80.19653 158 GLY A C 1
ATOM 1252 O O . GLY A 1 158 ? 21.65805 18.08029 -5.64457 1.000 74.69543 158 GLY A O 1
ATOM 1253 N N . HIS A 1 159 ? 23.77193 17.96005 -6.40507 1.000 89.93809 159 HIS A N 1
ATOM 1254 C CA . HIS A 1 159 ? 24.05421 19.33241 -5.99479 1.000 80.08924 159 HIS A CA 1
ATOM 1255 C C . HIS A 1 159 ? 23.21563 20.34442 -6.76589 1.000 75.55919 159 HIS A C 1
ATOM 1256 O O . HIS A 1 159 ? 23.06993 21.48578 -6.31496 1.000 83.17537 159 HIS A O 1
ATOM 1263 N N . GLU A 1 160 ? 22.64637 19.94761 -7.90325 1.000 74.78923 160 GLU A N 1
ATOM 1264 C CA . GLU A 1 160 ? 21.76662 20.81542 -8.67306 1.000 73.67571 160 GLU A CA 1
ATOM 1265 C C . GLU A 1 160 ? 20.39463 20.98950 -8.03915 1.000 78.26426 160 GLU A C 1
ATOM 1266 O O . GLU A 1 160 ? 19.68155 21.93360 -8.39526 1.000 79.08528 160 GLU A O 1
ATOM 1272 N N . LYS A 1 161 ? 20.00284 20.10642 -7.12488 1.000 75.74833 161 LYS A N 1
ATOM 1273 C CA . LYS A 1 161 ? 18.68812 20.20399 -6.50824 1.000 66.23645 161 LYS A CA 1
ATOM 1274 C C . LYS A 1 161 ? 18.81319 20.32974 -4.99536 1.000 66.29538 161 LYS A C 1
ATOM 1275 O O . LYS A 1 161 ? 18.89119 21.44435 -4.47041 1.000 75.10650 161 LYS A O 1
ATOM 1281 N N . PHE A 1 162 ? 18.84590 19.20207 -4.28081 1.000 61.34781 162 PHE A N 1
ATOM 1282 C CA . PHE A 1 162 ? 18.89045 19.23547 -2.82361 1.000 62.38153 162 PHE A CA 1
ATOM 1283 C C . PHE A 1 162 ? 20.04782 18.43822 -2.23232 1.000 63.48802 162 PHE A C 1
ATOM 1284 O O . PHE A 1 162 ? 20.02095 18.13500 -1.03451 1.000 61.93193 162 PHE A O 1
ATOM 1292 N N . GLY A 1 163 ? 21.06785 18.10699 -3.02448 1.000 64.04497 163 GLY A N 1
ATOM 1293 C CA . GLY A 1 163 ? 22.11138 17.22146 -2.53179 1.000 72.25105 163 GLY A CA 1
ATOM 1294 C C . GLY A 1 163 ? 22.98340 17.85829 -1.46636 1.000 75.04920 163 GLY A C 1
ATOM 1295 O O . GLY A 1 163 ? 23.41765 17.19028 -0.52470 1.000 67.74566 163 GLY A O 1
ATOM 1296 N N . SER A 1 164 ? 23.25285 19.15644 -1.59709 1.000 76.94768 164 SER A N 1
ATOM 1297 C CA . SER A 1 164 ? 24.14033 19.85614 -0.67646 1.000 74.42375 164 SER A CA 1
ATOM 1298 C C . SER A 1 164 ? 23.45388 21.06999 -0.06341 1.000 75.99941 164 SER A C 1
ATOM 1299 O O . SER A 1 164 ? 24.08229 22.11371 0.12803 1.000 88.21993 164 SER A O 1
ATOM 1302 N N . CYS A 1 165 ? 22.16788 20.93874 0.27224 1.000 73.81553 165 CYS A N 1
ATOM 1303 C CA . CYS A 1 165 ? 21.37020 22.10885 0.62875 1.000 76.96600 165 CYS A CA 1
ATOM 1304 C C . CYS A 1 165 ? 21.78792 22.71778 1.96461 1.000 64.11257 165 CYS A C 1
ATOM 1305 O O . CYS A 1 165 ? 21.65230 23.93272 2.15172 1.000 57.88657 165 CYS A O 1
ATOM 1308 N N . GLN A 1 166 ? 22.26973 21.90186 2.90438 1.000 58.38888 166 GLN A N 1
ATOM 1309 C CA . GLN A 1 166 ? 22.86996 22.38957 4.15117 1.000 52.92246 166 GLN A CA 1
ATOM 1310 C C . GLN A 1 166 ? 21.89265 23.23488 4.96978 1.000 50.33135 166 GLN A C 1
ATOM 1311 O O . GLN A 1 166 ? 22.21760 24.33140 5.42981 1.000 55.62207 166 GLN A O 1
ATOM 1317 N N . GLN A 1 167 ? 20.68583 22.70562 5.15165 1.000 49.57897 167 GLN A N 1
ATOM 1318 C CA . GLN A 1 167 ? 19.67931 23.35667 5.97908 1.000 48.19224 167 GLN A CA 1
ATOM 1319 C C . GLN A 1 167 ? 20.22822 23.68429 7.36321 1.000 53.44564 167 GLN A C 1
ATOM 1320 O O . GLN A 1 167 ? 20.95740 22.89304 7.96411 1.000 57.66714 167 GLN A O 1
ATOM 1326 N N . GLY A 1 168 ? 19.90198 24.87395 7.85713 1.000 53.18295 168 GLY A N 1
ATOM 1327 C CA . GLY A 1 168 ? 20.09100 25.20585 9.25914 1.000 52.70641 168 GLY A CA 1
ATOM 1328 C C . GLY A 1 168 ? 21.15990 26.23246 9.57676 1.000 50.14736 168 GLY A C 1
ATOM 1329 O O . GLY A 1 168 ? 21.29243 26.60037 10.75318 1.000 61.75157 168 GLY A O 1
ATOM 1330 N N . VAL A 1 169 ? 21.94587 26.71296 8.60892 1.000 45.13956 169 VAL A N 1
ATOM 1331 C CA . VAL A 1 169 ? 22.91025 27.77110 8.91153 1.000 58.00396 169 VAL A CA 1
ATOM 1332 C C . VAL A 1 169 ? 22.19383 28.99608 9.46112 1.000 52.28133 169 VAL A C 1
ATOM 1333 O O . VAL A 1 169 ? 22.72389 29.70773 10.32374 1.000 53.33800 169 VAL A O 1
ATOM 1337 N N . ALA A 1 170 ? 20.98372 29.25747 8.97852 1.000 51.82950 170 ALA A N 1
ATOM 1338 C CA . ALA A 1 170 ? 20.11543 30.28815 9.51636 1.000 52.22077 170 ALA A CA 1
ATOM 1339 C C . ALA A 1 170 ? 18.76419 29.66624 9.82233 1.000 57.16921 170 ALA A C 1
ATOM 1340 O O . ALA A 1 170 ? 18.28073 28.80771 9.07774 1.000 46.26364 170 ALA A O 1
ATOM 1342 N N . ALA A 1 171 ? 18.17082 30.09326 10.93067 1.000 59.38108 171 ALA A N 1
ATOM 1343 C CA . ALA A 1 171 ? 16.84301 29.65281 11.32347 1.000 57.17962 171 ALA A CA 1
ATOM 1344 C C . ALA A 1 171 ? 16.28555 30.68487 12.28583 1.000 61.18213 171 ALA A C 1
ATOM 1345 O O . ALA A 1 171 ? 17.03423 31.30293 13.04593 1.000 66.45894 171 ALA A O 1
ATOM 1347 N N . THR A 1 172 ? 14.97121 30.87682 12.23910 1.000 58.09374 172 THR A N 1
ATOM 1348 C CA . THR A 1 172 ? 14.34908 31.85439 13.11806 1.000 61.82045 172 THR A CA 1
ATOM 1349 C C . THR A 1 172 ? 12.86381 31.55862 13.23304 1.000 64.01199 172 THR A C 1
ATOM 1350 O O . THR A 1 172 ? 12.26537 30.91175 12.36850 1.000 59.69337 172 THR A O 1
ATOM 1354 N N . PHE A 1 173 ? 12.28356 32.03956 14.32532 1.000 67.77078 173 PHE A N 1
ATOM 1355 C CA . PHE A 1 173 ? 10.84555 32.01569 14.52461 1.000 69.13571 173 PHE A CA 1
ATOM 1356 C C . PHE A 1 173 ? 10.26558 33.38432 14.21138 1.000 72.64692 173 PHE A C 1
ATOM 1357 O O . PHE A 1 173 ? 10.86745 34.41559 14.52629 1.000 82.65106 173 PHE A O 1
ATOM 1365 N N . THR A 1 174 ? 9.09602 33.38533 13.58845 1.000 68.12139 174 THR A N 1
ATOM 1366 C CA . THR A 1 174 ? 8.29227 34.59146 13.53630 1.000 60.18522 174 THR A CA 1
ATOM 1367 C C . THR A 1 174 ? 7.74738 34.88863 14.92925 1.000 70.63268 174 THR A C 1
ATOM 1368 O O . THR A 1 174 ? 7.45628 33.98025 15.71104 1.000 83.23781 174 THR A O 1
ATOM 1372 N N . LYS A 1 175 ? 7.62630 36.17584 15.24836 1.000 81.24346 175 LYS A N 1
ATOM 1373 C CA . LYS A 1 175 ? 7.37056 36.56667 16.62972 1.000 84.36710 175 LYS A CA 1
ATOM 1374 C C . LYS A 1 175 ? 5.92848 36.34857 17.07209 1.000 80.56454 175 LYS A C 1
ATOM 1375 O O . LYS A 1 175 ? 5.64770 36.46287 18.26979 1.000 83.50645 175 LYS A O 1
ATOM 1381 N N . ASP A 1 176 ? 5.01369 36.03676 16.15736 1.000 78.85701 176 ASP A N 1
ATOM 1382 C CA . ASP A 1 176 ? 3.62470 35.78227 16.51633 1.000 77.94883 176 ASP A CA 1
ATOM 1383 C C . ASP A 1 176 ? 3.35782 34.31625 16.83922 1.000 79.88936 176 ASP A C 1
ATOM 1384 O O . ASP A 1 176 ? 2.19596 33.94009 17.02845 1.000 80.81668 176 ASP A O 1
ATOM 1389 N N . PHE A 1 177 ? 4.40440 33.48943 16.89950 1.000 78.04688 177 PHE A N 1
ATOM 1390 C CA . PHE A 1 177 ? 4.34762 32.05348 17.16996 1.000 72.35917 177 PHE A CA 1
ATOM 1391 C C . PHE A 1 177 ? 3.68079 31.26648 16.04828 1.000 75.14314 177 PHE A C 1
ATOM 1392 O O . PHE A 1 177 ? 3.29959 30.10737 16.25662 1.000 66.66940 177 PHE A O 1
ATOM 1400 N N . HIS A 1 178 ? 3.54164 31.85496 14.85826 1.000 81.30475 178 HIS A N 1
ATOM 1401 C CA . HIS A 1 178 ? 2.86876 31.17926 13.75333 1.000 79.59743 178 HIS A CA 1
ATOM 1402 C C . HIS A 1 178 ? 3.80132 30.21040 13.03329 1.000 77.89239 178 HIS A C 1
ATOM 1403 O O . HIS A 1 178 ? 3.45164 29.04374 12.82370 1.000 73.51890 178 HIS A O 1
ATOM 1410 N N . TYR A 1 179 ? 4.99064 30.66964 12.64936 1.000 82.98479 179 TYR A N 1
ATOM 1411 C CA . TYR A 1 179 ? 5.84363 29.91911 11.74034 1.000 77.19128 179 TYR A CA 1
ATOM 1412 C C . TYR A 1 179 ? 7.24944 29.75588 12.29983 1.000 73.11533 179 TYR A C 1
ATOM 1413 O O . TYR A 1 179 ? 7.66897 30.44790 13.23255 1.000 62.47680 179 TYR A O 1
ATOM 1422 N N . ILE A 1 180 ? 7.97031 28.81632 11.68878 1.000 69.52166 180 ILE A N 1
ATOM 1423 C CA . ILE A 1 180 ? 9.40901 28.64806 11.84343 1.000 57.22291 180 ILE A CA 1
ATOM 1424 C C . ILE A 1 180 ? 10.02601 28.73346 10.45277 1.000 52.80288 180 ILE A C 1
ATOM 1425 O O . ILE A 1 180 ? 9.43393 28.26528 9.47361 1.000 42.34733 180 ILE A O 1
ATOM 1430 N N . VAL A 1 181 ? 11.19801 29.35628 10.35684 1.000 62.05642 181 VAL A N 1
ATOM 1431 C CA . VAL A 1 181 ? 11.80940 29.68085 9.07246 1.000 55.91232 181 VAL A CA 1
ATOM 1432 C C . VAL A 1 181 ? 13.19949 29.06070 9.01371 1.000 53.81821 181 VAL A C 1
ATOM 1433 O O . VAL A 1 181 ? 13.97068 29.16185 9.97480 1.000 49.26191 181 VAL A O 1
ATOM 1437 N N . PHE A 1 182 ? 13.51648 28.42373 7.88632 1.000 47.27918 182 PHE A N 1
ATOM 1438 C CA . PHE A 1 182 ? 14.80493 27.77826 7.67430 1.000 50.36742 182 PHE A CA 1
ATOM 1439 C C . PHE A 1 182 ? 15.49691 28.36625 6.45331 1.000 57.13638 182 PHE A C 1
ATOM 1440 O O . PHE A 1 182 ? 14.84606 28.70521 5.45962 1.000 56.93407 182 PHE A O 1
ATOM 1448 N N . GLY A 1 183 ? 16.81892 28.47350 6.53277 1.000 61.94434 183 GLY A N 1
ATOM 1449 C CA . GLY A 1 183 ? 17.64657 28.79355 5.38147 1.000 59.76132 183 GLY A CA 1
ATOM 1450 C C . GLY A 1 183 ? 18.42858 27.56685 4.94331 1.000 57.86541 183 GLY A C 1
ATOM 1451 O O . GLY A 1 183 ? 18.94258 26.81591 5.77267 1.000 56.68384 183 GLY A O 1
ATOM 1452 N N . ALA A 1 184 ? 18.50095 27.36402 3.62876 1.000 56.84446 184 ALA A N 1
ATOM 1453 C CA . ALA A 1 184 ? 19.20143 26.22391 3.03795 1.000 58.49789 184 ALA A CA 1
ATOM 1454 C C . ALA A 1 184 ? 20.02381 26.74212 1.86702 1.000 51.76199 184 ALA A C 1
ATOM 1455 O O . ALA A 1 184 ? 19.55463 26.76097 0.72158 1.000 59.74897 184 ALA A O 1
ATOM 1457 N N . PRO A 1 185 ? 21.26863 27.15937 2.11796 1.000 44.48039 185 PRO A N 1
ATOM 1458 C CA . PRO A 1 185 ? 22.02331 27.90073 1.09410 1.000 47.59695 185 PRO A CA 1
ATOM 1459 C C . PRO A 1 185 ? 22.56778 27.06066 -0.04014 1.000 49.51233 185 PRO A C 1
ATOM 1460 O O . PRO A 1 185 ? 23.00030 27.63613 -1.04682 1.000 58.91283 185 PRO A O 1
ATOM 1464 N N . GLY A 1 186 ? 22.59961 25.73967 0.08570 1.000 51.12200 186 GLY A N 1
ATOM 1465 C CA . GLY A 1 186 ? 23.15107 24.95372 -0.99919 1.000 53.45215 186 GLY A CA 1
ATOM 1466 C C . GLY A 1 186 ? 22.16620 24.57593 -2.07723 1.000 52.84224 186 GLY A C 1
ATOM 1467 O O . GLY A 1 186 ? 22.56992 23.99950 -3.09078 1.000 62.50219 186 GLY A O 1
ATOM 1468 N N . THR A 1 187 ? 20.89255 24.90724 -1.89001 1.000 54.13022 187 THR A N 1
ATOM 1469 C CA . THR A 1 187 ? 19.83901 24.41951 -2.76652 1.000 57.60284 187 THR A CA 1
ATOM 1470 C C . THR A 1 187 ? 19.95817 25.01725 -4.16473 1.000 61.47215 187 THR A C 1
ATOM 1471 O O . THR A 1 187 ? 20.38453 26.16120 -4.34337 1.000 64.91435 187 THR A O 1
ATOM 1475 N N . TYR A 1 188 ? 19.57813 24.21342 -5.16285 1.000 67.36771 188 TYR A N 1
ATOM 1476 C CA . TYR A 1 188 ? 19.49860 24.64261 -6.56150 1.000 68.91118 188 TYR A CA 1
ATOM 1477 C C . TYR A 1 188 ? 20.83385 25.19735 -7.05341 1.000 62.47823 188 TYR A C 1
ATOM 1478 O O . TYR A 1 188 ? 20.90711 26.29402 -7.61249 1.000 66.62053 188 TYR A O 1
ATOM 1487 N N . ASN A 1 189 ? 21.89703 24.41524 -6.84261 1.000 59.05453 189 ASN A N 1
ATOM 1488 C CA . ASN A 1 189 ? 23.25937 24.78692 -7.23688 1.000 57.84235 189 ASN A CA 1
ATOM 1489 C C . ASN A 1 189 ? 23.72920 26.02234 -6.46541 1.000 55.75180 189 ASN A C 1
ATOM 1490 O O . ASN A 1 189 ? 24.23197 26.98884 -7.03940 1.000 53.68826 189 ASN A O 1
ATOM 1495 N N . TRP A 1 190 ? 23.55396 25.97411 -5.14475 1.000 59.90574 190 TRP A N 1
ATOM 1496 C CA . TRP A 1 190 ? 23.93921 27.03866 -4.21963 1.000 56.27116 190 TRP A CA 1
ATOM 1497 C C . TRP A 1 190 ? 23.25135 28.36261 -4.53273 1.000 58.94591 190 TRP A C 1
ATOM 1498 O O . TRP A 1 190 ? 23.75522 29.43215 -4.17134 1.000 52.74337 190 TRP A O 1
ATOM 1509 N N . LYS A 1 191 ? 22.10184 28.30561 -5.20784 1.000 60.78164 191 LYS A N 1
ATOM 1510 C CA . LYS A 1 191 ? 21.19551 29.44648 -5.21120 1.000 60.50744 191 LYS A CA 1
ATOM 1511 C C . LYS A 1 191 ? 20.74739 29.76696 -3.79412 1.000 61.22584 191 LYS A C 1
ATOM 1512 O O . LYS A 1 191 ? 20.83463 30.91454 -3.34141 1.000 56.54057 191 LYS A O 1
ATOM 1518 N N . GLY A 1 192 ? 20.28691 28.75439 -3.07627 1.000 55.67775 192 GLY A N 1
ATOM 1519 C CA . GLY A 1 192 ? 19.71590 28.90594 -1.75133 1.000 49.58230 192 GLY A CA 1
ATOM 1520 C C . GLY A 1 192 ? 18.22026 29.13543 -1.80082 1.000 57.36743 192 GLY A C 1
ATOM 1521 O O . GLY A 1 192 ? 17.67859 29.73434 -2.72940 1.000 66.45182 192 GLY A O 1
ATOM 1522 N N . ILE A 1 193 ? 17.53216 28.62236 -0.78087 1.000 56.52572 193 ILE A N 1
ATOM 1523 C CA . ILE A 1 193 ? 16.10270 28.84454 -0.61404 1.000 59.51600 193 ILE A CA 1
ATOM 1524 C C . ILE A 1 193 ? 15.82691 29.16881 0.84504 1.000 52.73204 193 ILE A C 1
ATOM 1525 O O . ILE A 1 193 ? 16.66334 28.95880 1.72566 1.000 47.31417 193 ILE A O 1
ATOM 1530 N N . VAL A 1 194 ? 14.63166 29.69160 1.08804 1.000 43.29169 194 VAL A N 1
ATOM 1531 C CA . VAL A 1 194 ? 14.11714 29.91057 2.43064 1.000 42.26664 194 VAL A CA 1
ATOM 1532 C C . VAL A 1 194 ? 12.80722 29.14906 2.55000 1.000 42.37045 194 VAL A C 1
ATOM 1533 O O . VAL A 1 194 ? 12.04272 29.05662 1.58325 1.000 47.54140 194 VAL A O 1
ATOM 1537 N N . ARG A 1 195 ? 12.55513 28.59942 3.73425 1.000 40.04414 195 ARG A N 1
ATOM 1538 C CA . ARG A 1 195 ? 11.46785 27.65499 3.95010 1.000 52.54004 195 ARG A CA 1
ATOM 1539 C C . ARG A 1 195 ? 10.68025 28.07927 5.17880 1.000 59.12016 195 ARG A C 1
ATOM 1540 O O . ARG A 1 195 ? 11.24215 28.17449 6.27433 1.000 66.87398 195 ARG A O 1
ATOM 1548 N N . VAL A 1 196 ? 9.38704 28.33298 4.99788 1.000 48.81875 196 VAL A N 1
ATOM 1549 C CA . VAL A 1 196 ? 8.49277 28.72423 6.08095 1.000 48.15250 196 VAL A CA 1
ATOM 1550 C C . VAL A 1 196 ? 7.54135 27.56764 6.34445 1.000 55.12711 196 VAL A C 1
ATOM 1551 O O . VAL A 1 196 ? 6.91960 27.04533 5.41141 1.000 58.22918 196 VAL A O 1
ATOM 1555 N N . GLU A 1 197 ? 7.42064 27.17181 7.61138 1.000 52.89222 197 GLU A N 1
ATOM 1556 C CA . GLU A 1 197 ? 6.72612 25.94149 7.96342 1.000 61.94153 197 GLU A CA 1
ATOM 1557 C C . GLU A 1 197 ? 5.77467 26.18394 9.12771 1.000 71.68108 197 GLU A C 1
ATOM 1558 O O . GLU A 1 197 ? 5.73472 27.26896 9.71615 1.000 82.57159 197 GLU A O 1
ATOM 1564 N N . GLN A 1 198 ? 5.01530 25.13915 9.45657 1.000 77.81445 198 GLN A N 1
ATOM 1565 C CA . GLN A 1 198 ? 4.02262 25.14106 10.53094 1.000 74.34810 198 GLN A CA 1
ATOM 1566 C C . GLN A 1 198 ? 2.95350 26.20597 10.31222 1.000 77.33015 198 GLN A C 1
ATOM 1567 O O . GLN A 1 198 ? 1.76220 25.89668 10.25828 1.000 87.80621 198 GLN A O 1
ATOM 1573 N N . ASP A 1 211 ? -0.49900 27.90051 6.23424 1.000 116.23931 211 ASP A N 1
ATOM 1574 C CA . ASP A 1 211 ? -1.03036 26.66377 5.67121 1.000 130.09770 211 ASP A CA 1
ATOM 1575 C C . ASP A 1 211 ? -0.10596 26.12206 4.58261 1.000 127.01416 211 ASP A C 1
ATOM 1576 O O . ASP A 1 211 ? 0.03886 26.72670 3.51949 1.000 127.75954 211 ASP A O 1
ATOM 1581 N N . GLY A 1 212 ? 0.52526 24.98273 4.85829 1.000 116.65250 212 GLY A N 1
ATOM 1582 C CA . GLY A 1 212 ? 1.42681 24.36243 3.91704 1.000 106.10087 212 GLY A CA 1
ATOM 1583 C C . GLY A 1 212 ? 2.78632 25.02978 3.89931 1.000 103.45058 212 GLY A C 1
ATOM 1584 O O . GLY A 1 212 ? 2.90509 26.25165 4.03328 1.000 112.61829 212 GLY A O 1
ATOM 1585 N N . PRO A 1 213 ? 3.84369 24.23450 3.74720 1.000 94.85927 213 PRO A N 1
ATOM 1586 C CA . PRO A 1 213 ? 5.19522 24.80782 3.69987 1.000 87.85749 213 PRO A CA 1
ATOM 1587 C C . PRO A 1 213 ? 5.38216 25.68909 2.47406 1.000 92.18087 213 PRO A C 1
ATOM 1588 O O . PRO A 1 213 ? 5.01505 25.31772 1.35757 1.000 99.73699 213 PRO A O 1
ATOM 1592 N N . TYR A 1 214 ? 5.95367 26.86882 2.69359 1.000 88.73083 214 TYR A N 1
ATOM 1593 C CA . TYR A 1 214 ? 6.27395 27.79750 1.61901 1.000 86.42767 214 TYR A CA 1
ATOM 1594 C C . TYR A 1 214 ? 7.77542 27.77905 1.37159 1.000 77.84293 214 TYR A C 1
ATOM 1595 O O . TYR A 1 214 ? 8.56559 27.85949 2.31770 1.000 75.62720 214 TYR A O 1
ATOM 1604 N N . GLU A 1 215 ? 8.16576 27.67524 0.10538 1.000 68.80167 215 GLU A N 1
ATOM 1605 C CA . GLU A 1 215 ? 9.56900 27.69668 -0.27272 1.000 72.38782 215 GLU A CA 1
ATOM 1606 C C . GLU A 1 215 ? 9.78159 28.66142 -1.42619 1.000 77.30266 215 GLU A C 1
ATOM 1607 O O . GLU A 1 215 ? 8.83672 29.20032 -2.00721 1.000 84.10298 215 GLU A O 1
ATOM 1613 N N . VAL A 1 216 ? 11.04969 28.86286 -1.75238 1.000 70.77992 216 VAL A N 1
ATOM 1614 C CA . VAL A 1 216 ? 11.45431 29.57739 -2.95254 1.000 76.97823 216 VAL A CA 1
ATOM 1615 C C . VAL A 1 216 ? 11.72588 28.55346 -4.04007 1.000 79.76243 216 VAL A C 1
ATOM 1616 O O . VAL A 1 216 ? 12.39203 27.53745 -3.80087 1.000 91.22865 216 VAL A O 1
ATOM 1620 N N . GLY A 1 217 ? 11.20497 28.81601 -5.23309 1.000 84.14820 217 GLY A N 1
ATOM 1621 C CA . GLY A 1 217 ? 11.39853 27.93563 -6.36948 1.000 92.60287 217 GLY A CA 1
ATOM 1622 C C . GLY A 1 217 ? 11.02529 26.48973 -6.10760 1.000 100.58644 217 GLY A C 1
ATOM 1623 O O . GLY A 1 217 ? 9.84858 26.13237 -6.08794 1.000 100.58608 217 GLY A O 1
ATOM 1624 N N . PRO A 1 228 ? 14.84529 34.10146 -7.96846 1.000 86.60770 228 PRO A N 1
ATOM 1625 C CA . PRO A 1 228 ? 15.05808 35.44513 -7.41846 1.000 84.03954 228 PRO A CA 1
ATOM 1626 C C . PRO A 1 228 ? 16.51409 35.89701 -7.50763 1.000 91.52648 228 PRO A C 1
ATOM 1627 O O . PRO A 1 228 ? 16.77726 37.02825 -7.91240 1.000 98.88828 228 PRO A O 1
ATOM 1631 N N . VAL A 1 229 ? 17.44240 35.02636 -7.11948 1.000 84.11838 229 VAL A N 1
ATOM 1632 C CA . VAL A 1 229 ? 18.87028 35.34232 -7.13544 1.000 67.66985 229 VAL A CA 1
ATOM 1633 C C . VAL A 1 229 ? 19.61425 34.22280 -7.85896 1.000 64.22160 229 VAL A C 1
ATOM 1634 O O . VAL A 1 229 ? 19.13005 33.08139 -7.88880 1.000 74.25538 229 VAL A O 1
ATOM 1638 N N . PRO A 1 230 ? 20.77459 34.49103 -8.45556 1.000 60.49264 230 PRO A N 1
ATOM 1639 C CA . PRO A 1 230 ? 21.42493 33.50402 -9.32439 1.000 66.09036 230 PRO A CA 1
ATOM 1640 C C . PRO A 1 230 ? 22.10642 32.39575 -8.52738 1.000 72.60677 230 PRO A C 1
ATOM 1641 O O . PRO A 1 230 ? 22.11987 32.38588 -7.29783 1.000 67.72324 230 PRO A O 1
ATOM 1645 N N . ALA A 1 231 ? 22.68726 31.45451 -9.26976 1.000 74.12693 231 ALA A N 1
ATOM 1646 C CA . ALA A 1 231 ? 23.40389 30.34349 -8.66258 1.000 65.05863 231 ALA A CA 1
ATOM 1647 C C . ALA A 1 231 ? 24.63115 30.84425 -7.91225 1.000 68.10523 231 ALA A C 1
ATOM 1648 O O . ALA A 1 231 ? 25.20470 31.88800 -8.23793 1.000 63.93636 231 ALA A O 1
ATOM 1650 N N . ASN A 1 232 ? 25.02560 30.08162 -6.89103 1.000 63.26197 232 ASN A N 1
ATOM 1651 C CA . ASN A 1 232 ? 26.19912 30.38621 -6.07365 1.000 57.54023 232 ASN A CA 1
ATOM 1652 C C . ASN A 1 232 ? 26.04787 31.73876 -5.37768 1.000 54.90872 232 ASN A C 1
ATOM 1653 O O . ASN A 1 232 ? 26.92125 32.60628 -5.44773 1.000 54.08327 232 ASN A O 1
ATOM 1658 N N . SER A 1 233 ? 24.91612 31.90740 -4.68943 1.000 52.75648 233 SER A N 1
ATOM 1659 C CA . SER A 1 233 ? 24.60790 33.13624 -3.97386 1.000 51.00266 233 SER A CA 1
ATOM 1660 C C . SER A 1 233 ? 24.32357 32.93503 -2.49289 1.000 53.66182 233 SER A C 1
ATOM 1661 O O . SER A 1 233 ? 24.34344 33.91869 -1.74489 1.000 56.04470 233 SER A O 1
ATOM 1664 N N . TYR A 1 234 ? 24.04861 31.70386 -2.05568 1.000 52.49854 234 TYR A N 1
ATOM 1665 C CA . TYR A 1 234 ? 23.90191 31.36725 -0.63640 1.000 47.31748 234 TYR A CA 1
ATOM 1666 C C . TYR A 1 234 ? 22.70885 32.08089 -0.00123 1.000 55.18791 234 TYR A C 1
ATOM 1667 O O . TYR A 1 234 ? 22.79929 32.60538 1.11049 1.000 52.864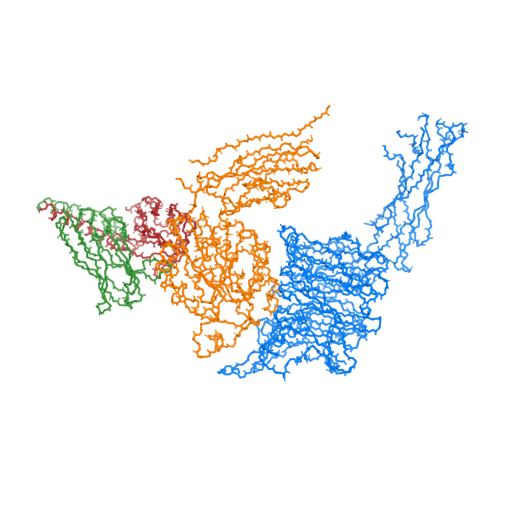24 234 TYR A O 1
ATOM 1676 N N . LEU A 1 235 ? 21.58018 32.10602 -0.70667 1.000 58.25790 235 LEU A N 1
ATOM 1677 C CA . LEU A 1 235 ? 20.34880 32.58460 -0.09301 1.000 50.38654 235 LEU A CA 1
ATOM 1678 C C . LEU A 1 235 ? 19.96010 31.65806 1.05263 1.000 50.91991 235 LEU A C 1
ATOM 1679 O O . LEU A 1 235 ? 20.14771 30.44191 0.97880 1.000 56.88458 235 LEU A O 1
ATOM 1684 N N . GLY A 1 236 ? 19.42723 32.23736 2.12262 1.000 55.92517 236 GLY A N 1
ATOM 1685 C CA . GLY A 1 236 ? 19.18971 31.49026 3.33919 1.000 50.61877 236 GLY A CA 1
ATOM 1686 C C . GLY A 1 236 ? 20.35234 31.48461 4.30244 1.000 44.86883 236 GLY A C 1
ATOM 1687 O O . GLY A 1 236 ? 20.28649 30.79649 5.32772 1.000 50.43577 236 GLY A O 1
ATOM 1688 N N . PHE A 1 237 ? 21.41690 32.22921 3.99996 1.000 48.76580 237 PHE A N 1
ATOM 1689 C CA . PHE A 1 237 ? 22.57390 32.30731 4.88365 1.000 47.17066 237 PHE A CA 1
ATOM 1690 C C . PHE A 1 237 ? 22.24358 33.03819 6.17838 1.000 38.79926 237 PHE A C 1
ATOM 1691 O O . PHE A 1 237 ? 22.77570 32.69365 7.23962 1.000 45.20772 237 PHE A O 1
ATOM 1699 N N . SER A 1 238 ? 21.38349 34.05049 6.10738 1.000 37.22431 238 SER A N 1
ATOM 1700 C CA . SER A 1 238 ? 20.91919 34.78491 7.27377 1.000 38.46118 238 SER A CA 1
ATOM 1701 C C . SER A 1 238 ? 19.41524 34.96824 7.15522 1.000 45.01452 238 SER A C 1
ATOM 1702 O O . SER A 1 238 ? 18.86667 34.97299 6.05145 1.000 43.80100 238 SER A O 1
ATOM 1705 N N . LEU A 1 239 ? 18.74767 35.11264 8.29673 1.000 42.41426 239 LEU A N 1
ATOM 1706 C CA . LEU A 1 239 ? 17.29957 35.25112 8.30214 1.000 41.00949 239 LEU A CA 1
ATOM 1707 C C . LEU A 1 239 ? 16.84527 36.21664 9.38246 1.000 50.96626 239 LEU A C 1
ATOM 1708 O O . LEU A 1 239 ? 17.42344 36.26599 10.47138 1.000 53.63340 239 LEU A O 1
ATOM 1713 N N . ASP A 1 240 ? 15.81112 36.98771 9.05695 1.000 51.29727 240 ASP A N 1
ATOM 1714 C CA . ASP A 1 240 ? 15.02001 37.71518 10.03893 1.000 53.08676 240 ASP A CA 1
ATOM 1715 C C . ASP A 1 240 ? 13.62302 37.88013 9.45971 1.000 57.39559 240 ASP A C 1
ATOM 1716 O O . ASP A 1 240 ? 13.38228 37.60415 8.28189 1.000 50.34872 240 ASP A O 1
ATOM 1721 N N . SER A 1 241 ? 12.70088 38.33471 10.30152 1.000 66.71667 241 SER A N 1
ATOM 1722 C CA . SER A 1 241 ? 11.30755 38.42429 9.89299 1.000 62.26406 241 SER A CA 1
ATOM 1723 C C . SER A 1 241 ? 10.60234 39.46514 10.74525 1.000 62.40041 241 SER A C 1
ATOM 1724 O O . SER A 1 241 ? 11.06341 39.82165 11.83247 1.000 62.61989 241 SER A O 1
ATOM 1727 N N . GLY A 1 242 ? 9.47280 39.94040 10.24324 1.000 62.63489 242 GLY A N 1
ATOM 1728 C CA . GLY A 1 242 ? 8.68316 40.88419 11.00224 1.000 55.37787 242 GLY A CA 1
ATOM 1729 C C . GLY A 1 242 ? 7.51039 41.39180 10.19483 1.000 56.09167 242 GLY A C 1
ATOM 1730 O O . GLY A 1 242 ? 7.50893 41.35462 8.95907 1.000 45.91287 242 GLY A O 1
ATOM 1731 N N . LYS A 1 243 ? 6.50063 41.85033 10.92549 1.000 61.55695 243 LYS A N 1
ATOM 1732 C CA . LYS A 1 243 ? 5.42665 42.63120 10.33874 1.000 64.85931 243 LYS A CA 1
ATOM 1733 C C . LYS A 1 243 ? 5.84184 44.09441 10.26653 1.000 70.14709 243 LYS A C 1
ATOM 1734 O O . LYS A 1 243 ? 6.58245 44.59255 11.11803 1.000 67.06055 243 LYS A O 1
ATOM 1740 N N . GLY A 1 244 ? 5.35819 44.78462 9.23981 1.000 72.76845 244 GLY A N 1
ATOM 1741 C CA . GLY A 1 244 ? 5.70475 46.17770 9.05195 1.000 64.71608 244 GLY A CA 1
ATOM 1742 C C . GLY A 1 244 ? 6.91664 46.42627 8.18685 1.000 63.92117 244 GLY A C 1
ATOM 1743 O O . GLY A 1 244 ? 7.47781 47.52682 8.23563 1.000 66.21220 244 GLY A O 1
ATOM 1744 N N . ILE A 1 245 ? 7.35286 45.43441 7.41026 1.000 64.73564 245 ILE A N 1
ATOM 1745 C CA . ILE A 1 245 ? 8.40762 45.66266 6.42913 1.000 56.69855 245 ILE A CA 1
ATOM 1746 C C . ILE A 1 245 ? 7.82127 46.22563 5.14197 1.000 56.41725 245 ILE A C 1
ATOM 1747 O O . ILE A 1 245 ? 8.37489 47.15513 4.54466 1.000 55.22992 245 ILE A O 1
ATOM 1752 N N . VAL A 1 246 ? 6.69537 45.67120 4.69821 1.000 58.36481 246 VAL A N 1
ATOM 1753 C CA . VAL A 1 246 ? 6.09391 46.00888 3.41381 1.000 61.01090 246 VAL A CA 1
ATOM 1754 C C . VAL A 1 246 ? 4.63209 46.35208 3.64805 1.000 65.24754 246 VAL A C 1
ATOM 1755 O O . VAL A 1 246 ? 4.08835 47.28948 3.05211 1.000 60.00223 246 VAL A O 1
ATOM 1759 N N . SER A 1 247 ? 3.99282 45.57433 4.51428 1.000 69.62531 247 SER A N 1
ATOM 1760 C CA . SER A 1 247 ? 2.63423 45.81180 4.96512 1.000 71.26797 247 SER A CA 1
ATOM 1761 C C . SER A 1 247 ? 2.62823 45.73351 6.48392 1.000 76.96748 247 SER A C 1
ATOM 1762 O O . SER A 1 247 ? 3.45928 45.04793 7.08413 1.000 88.55271 247 SER A O 1
ATOM 1765 N N . LYS A 1 248 ? 1.70127 46.46276 7.10794 1.000 75.96433 248 LYS A N 1
ATOM 1766 C CA . LYS A 1 248 ? 1.77590 46.61223 8.55768 1.000 77.33468 248 LYS A CA 1
ATOM 1767 C C . LYS A 1 248 ? 1.27921 45.37292 9.29105 1.000 78.07202 248 LYS A C 1
ATOM 1768 O O . LYS A 1 248 ? 1.64685 45.15967 10.45218 1.000 77.08734 248 LYS A O 1
ATOM 1774 N N . ASP A 1 249 ? 0.45040 44.54322 8.65057 1.000 78.38368 249 ASP A N 1
ATOM 1775 C CA 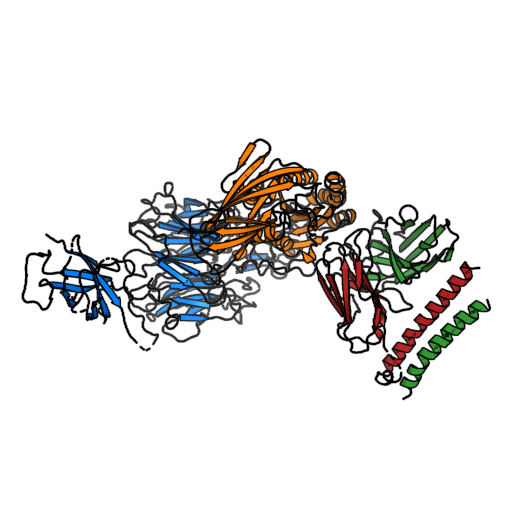. ASP A 1 249 ? 0.07109 43.26662 9.24422 1.000 93.71743 249 ASP A CA 1
ATOM 1776 C C . ASP A 1 249 ? 0.24662 42.09022 8.29178 1.000 95.28648 249 ASP A C 1
ATOM 1777 O O . ASP A 1 249 ? -0.34267 41.02834 8.52283 1.000 80.68643 249 ASP A O 1
ATOM 1782 N N . GLU A 1 250 ? 1.03146 42.25117 7.23285 1.000 98.24163 250 GLU A N 1
ATOM 1783 C CA . GLU A 1 250 ? 1.55564 41.13107 6.46904 1.000 90.42766 250 GLU A CA 1
ATOM 1784 C C . GLU A 1 250 ? 2.97796 40.85364 6.92697 1.000 86.11659 250 GLU A C 1
ATOM 1785 O O . GLU A 1 250 ? 3.76187 41.78149 7.14692 1.000 95.61442 250 GLU A O 1
ATOM 1791 N N . ILE A 1 251 ? 3.30709 39.58193 7.06782 1.000 76.81995 251 ILE A N 1
ATOM 1792 C CA . ILE A 1 251 ? 4.63784 39.19950 7.51603 1.000 67.12141 251 ILE A CA 1
ATOM 1793 C C . ILE A 1 251 ? 5.58893 39.18573 6.32869 1.000 66.17954 251 ILE A C 1
ATOM 1794 O O . ILE A 1 251 ? 5.21643 38.81217 5.20961 1.000 70.52199 251 ILE A O 1
ATOM 1799 N N . THR A 1 252 ? 6.82305 39.61224 6.56883 1.000 66.32957 252 THR A N 1
ATOM 1800 C CA . THR A 1 252 ? 7.86466 39.63167 5.55547 1.000 65.79543 252 THR A CA 1
ATOM 1801 C C . THR A 1 252 ? 9.07057 38.86105 6.06702 1.000 72.41723 252 THR A C 1
ATOM 1802 O O . THR A 1 252 ? 9.43779 38.97386 7.24029 1.000 76.78728 252 THR A O 1
ATOM 1806 N N . PHE A 1 253 ? 9.68175 38.07678 5.18679 1.000 67.73250 253 PHE A N 1
ATOM 1807 C CA . PHE A 1 253 ? 10.84035 37.26534 5.53094 1.000 57.82831 253 PHE A CA 1
ATOM 1808 C C . PHE A 1 253 ? 12.08161 37.88035 4.90160 1.000 53.83002 253 PHE A C 1
ATOM 1809 O O . PHE A 1 253 ? 12.14673 38.04793 3.67897 1.000 65.33203 253 PHE A O 1
ATOM 1817 N N . VAL A 1 254 ? 13.05566 38.22163 5.73874 1.000 37.02450 254 VAL A N 1
ATOM 1818 C CA . VAL A 1 254 ? 14.29490 38.85157 5.30302 1.000 43.27293 254 VAL A CA 1
ATOM 1819 C C . VAL A 1 254 ? 15.39177 37.79801 5.33421 1.000 51.21422 254 VAL A C 1
ATOM 1820 O O . VAL A 1 254 ? 15.66302 37.20538 6.38614 1.000 52.10910 254 VAL A O 1
ATOM 1824 N N . SER A 1 255 ? 16.01903 37.56314 4.18263 1.000 52.28406 255 SER A N 1
ATOM 1825 C CA . SER A 1 255 ? 17.11277 36.60969 4.06489 1.000 47.37911 255 SER A CA 1
ATOM 1826 C C . SER A 1 255 ? 18.24439 37.22328 3.25693 1.000 54.03351 255 SER A C 1
ATOM 1827 O O . SER A 1 255 ? 18.01717 37.75174 2.16373 1.000 58.75671 255 SER A O 1
ATOM 1830 N N . GLY A 1 256 ? 19.45995 37.14332 3.79304 1.000 50.50624 256 GLY A N 1
ATOM 1831 C CA . GLY A 1 256 ? 20.62662 37.57143 3.05974 1.000 48.24277 256 GLY A CA 1
ATOM 1832 C C . GLY A 1 256 ? 21.19537 36.47588 2.17294 1.000 51.89357 256 GLY A C 1
ATOM 1833 O O . GLY A 1 256 ? 20.98332 35.28518 2.39645 1.000 49.81705 256 GLY A O 1
ATOM 1834 N N . ALA A 1 257 ? 21.92317 36.90667 1.14440 1.000 45.92320 257 ALA A N 1
ATOM 1835 C CA . ALA A 1 257 ? 22.58494 36.00085 0.20815 1.000 35.14671 257 ALA A CA 1
ATOM 1836 C C . ALA A 1 257 ? 23.95391 36.58938 -0.08930 1.000 42.94346 257 ALA A C 1
ATOM 1837 O O . ALA A 1 257 ? 24.12571 37.34272 -1.05586 1.000 53.92220 257 ALA A O 1
ATOM 1839 N N . PRO A 1 258 ? 24.96436 36.25485 0.72001 1.000 42.92223 258 PRO A N 1
ATOM 1840 C CA . PRO A 1 258 ? 26.21436 37.03335 0.70398 1.000 43.86380 258 PRO A CA 1
ATOM 1841 C C . PRO A 1 258 ? 27.06471 36.83581 -0.54063 1.000 49.91554 258 PRO A C 1
ATOM 1842 O O . PRO A 1 258 ? 28.01700 37.60216 -0.73636 1.000 56.71957 258 PRO A O 1
ATOM 1846 N N . ARG A 1 259 ? 26.76580 35.84883 -1.38243 1.000 50.97911 259 ARG A N 1
ATOM 1847 C CA . ARG A 1 259 ? 27.56996 35.58564 -2.56759 1.000 53.51914 259 ARG A CA 1
ATOM 1848 C C . ARG A 1 259 ? 26.94663 36.10936 -3.85353 1.000 54.69686 259 ARG A C 1
ATOM 1849 O O . ARG A 1 259 ? 27.57463 35.99699 -4.91201 1.000 62.88423 259 ARG A O 1
ATOM 1857 N N . ALA A 1 260 ? 25.74245 36.67265 -3.78898 1.000 47.23710 260 ALA A N 1
ATOM 1858 C CA . ALA A 1 260 ? 25.00958 37.06908 -4.98571 1.000 49.88315 260 ALA A CA 1
ATOM 1859 C C . ALA A 1 260 ? 25.82230 38.02615 -5.84901 1.000 67.07214 260 ALA A C 1
ATOM 1860 O O . ALA A 1 260 ? 26.19686 39.11571 -5.40481 1.000 72.92075 260 ALA A O 1
ATOM 1862 N N . ASN A 1 261 ? 26.09052 37.59964 -7.08804 1.000 69.36973 261 ASN A N 1
ATOM 1863 C CA . ASN A 1 261 ? 26.90225 38.34642 -8.05976 1.000 72.61529 261 ASN A CA 1
ATOM 1864 C C . ASN A 1 261 ? 28.27556 38.71865 -7.51025 1.000 65.20130 261 ASN A C 1
ATOM 1865 O O . ASN A 1 261 ? 28.84754 39.73782 -7.90512 1.000 74.32045 261 ASN A O 1
ATOM 1870 N N . HIS A 1 262 ? 28.81175 37.91882 -6.58969 1.000 59.19777 262 HIS A N 1
ATOM 1871 C CA . HIS A 1 262 ? 30.08982 38.17513 -5.92681 1.000 66.29040 262 HIS A CA 1
ATOM 1872 C C . HIS A 1 262 ? 30.07878 39.44738 -5.09005 1.000 69.15644 262 HIS A C 1
ATOM 1873 O O . HIS A 1 262 ? 31.14811 39.94374 -4.72100 1.000 61.13110 262 HIS A O 1
ATOM 1880 N N . SER A 1 263 ? 28.90692 40.00312 -4.79866 1.000 72.75301 263 SER A N 1
ATOM 1881 C CA . SER A 1 263 ? 28.78099 41.13784 -3.89494 1.000 69.93016 263 SER A CA 1
ATOM 1882 C C . SER A 1 263 ? 27.93037 40.79850 -2.68579 1.000 65.82643 263 SER A C 1
ATOM 1883 O O . SER A 1 263 ? 28.31805 41.09718 -1.55028 1.000 64.78735 263 SER A O 1
ATOM 1886 N N . GLY A 1 264 ? 26.78903 40.15691 -2.90166 1.000 50.17700 264 GLY A N 1
ATOM 1887 C CA . GLY A 1 264 ? 25.83879 39.93882 -1.83996 1.000 45.10636 264 GLY A CA 1
ATOM 1888 C C . GLY A 1 264 ? 24.51914 40.61424 -2.14065 1.000 56.79135 264 GLY A C 1
ATOM 1889 O O . GLY A 1 264 ? 24.45458 41.53563 -2.96062 1.000 54.07417 264 GLY A O 1
ATOM 1890 N N . ALA A 1 265 ? 23.45655 40.15228 -1.49109 1.000 51.59871 265 ALA A N 1
ATOM 1891 C CA . ALA A 1 265 ? 22.13519 40.73959 -1.64967 1.000 42.96767 265 ALA A CA 1
ATOM 1892 C C . ALA A 1 265 ? 21.29585 40.32611 -0.45309 1.000 49.13033 265 ALA A C 1
ATOM 1893 O O . ALA A 1 265 ? 21.64578 39.40319 0.28497 1.000 54.23421 265 ALA A O 1
ATOM 1895 N N . VAL A 1 266 ? 20.18692 41.03117 -0.26058 1.000 47.73557 266 VAL A N 1
ATOM 1896 C CA . VAL A 1 266 ? 19.20629 40.68960 0.76026 1.000 41.23834 266 VAL A CA 1
ATOM 1897 C C . VAL A 1 266 ? 17.83259 40.73168 0.11106 1.000 47.12332 266 VAL A C 1
ATOM 1898 O O . VAL A 1 266 ? 17.54502 41.62575 -0.69200 1.000 54.87470 266 VAL A O 1
ATOM 1902 N N . VAL A 1 267 ? 16.99074 39.75656 0.44169 1.000 44.58033 267 VAL A N 1
ATOM 1903 C CA . VAL A 1 267 ? 15.71572 39.55864 -0.23431 1.000 49.02532 267 VAL A CA 1
ATOM 1904 C C . VAL A 1 267 ? 14.59283 39.65094 0.78757 1.000 52.33426 267 VAL A C 1
ATOM 1905 O O . VAL A 1 267 ? 14.65783 39.02099 1.84994 1.000 55.55647 267 VAL A O 1
ATOM 1909 N N . LEU A 1 268 ? 13.57151 40.44123 0.46621 1.000 47.16009 268 LEU A N 1
ATOM 1910 C CA . LEU A 1 268 ? 12.33734 40.47737 1.23892 1.000 52.47018 268 LEU A CA 1
ATOM 1911 C C . LEU A 1 268 ? 11.37008 39.46404 0.64281 1.000 56.51236 268 LEU A C 1
ATOM 1912 O O . LEU A 1 268 ? 11.04952 39.53288 -0.54856 1.000 59.01859 268 LEU A O 1
ATOM 1917 N N . LEU A 1 269 ? 10.91263 38.52382 1.46273 1.000 49.53767 269 LEU A N 1
ATOM 1918 C CA . LEU A 1 269 ? 10.06533 37.43502 1.00076 1.000 53.90390 269 LEU A CA 1
ATOM 1919 C C . LEU A 1 269 ? 8.70718 37.51501 1.67871 1.000 55.48460 269 LEU A C 1
ATOM 1920 O O . LEU A 1 269 ? 8.62342 37.66047 2.90303 1.000 49.96432 269 LEU A O 1
ATOM 1925 N N . LYS A 1 270 ? 7.65414 37.43493 0.87373 1.000 59.08990 270 LYS A N 1
ATOM 1926 C CA . LYS A 1 270 ? 6.28488 37.29557 1.33831 1.000 63.81036 270 LYS A CA 1
ATOM 1927 C C . LYS A 1 270 ? 5.78860 35.90169 0.98222 1.000 67.97429 270 LYS A C 1
ATOM 1928 O O . LYS A 1 270 ? 6.27028 35.28358 0.02939 1.000 67.45813 270 LYS A O 1
ATOM 1934 N N . ARG A 1 271 ? 4.82872 35.40001 1.74942 1.000 73.65405 271 ARG A N 1
ATOM 1935 C CA . ARG A 1 271 ? 4.20856 34.11980 1.44132 1.000 74.42549 271 ARG A CA 1
ATOM 1936 C C . ARG A 1 271 ? 2.93512 34.36508 0.64354 1.000 83.69097 271 ARG A C 1
ATOM 1937 O O . ARG A 1 271 ? 2.08917 35.17438 1.03964 1.000 90.19383 271 ARG A O 1
ATOM 1945 N N . ASP A 1 272 ? 2.81811 33.67538 -0.48705 1.000 96.41673 272 ASP A N 1
ATOM 1946 C CA . ASP A 1 272 ? 1.75333 33.94765 -1.44044 1.000 107.28984 272 ASP A CA 1
ATOM 1947 C C . ASP A 1 272 ? 0.39880 33.52931 -0.88667 1.000 116.81880 272 ASP A C 1
ATOM 1948 O O . ASP A 1 272 ? 0.27083 32.49583 -0.22435 1.000 114.91088 272 ASP A O 1
ATOM 1953 N N . MET A 1 273 ? -0.62038 34.33822 -1.18994 1.000 123.91678 273 MET A N 1
ATOM 1954 C CA . MET A 1 273 ? -1.98390 34.02452 -0.77517 1.000 134.09880 273 MET A CA 1
ATOM 1955 C C . MET A 1 273 ? -2.38389 32.61455 -1.19076 1.000 136.56408 273 MET A C 1
ATOM 1956 O O . MET A 1 273 ? -2.80392 31.80318 -0.35671 1.000 139.57526 273 MET A O 1
ATOM 1961 N N . LYS A 1 274 ? -2.22901 32.29819 -2.47808 1.000 131.93335 274 LYS A N 1
ATOM 1962 C CA . LYS A 1 274 ? -2.81547 31.08033 -3.02653 1.000 126.20207 274 LYS A CA 1
ATOM 1963 C C . LYS A 1 274 ? -1.82760 29.91561 -3.01988 1.000 126.96475 274 LYS A C 1
ATOM 1964 O O . LYS A 1 274 ? -2.17140 28.80009 -2.60908 1.000 127.14461 274 LYS A O 1
ATOM 1970 N N . SER A 1 275 ? -0.59493 30.14808 -3.45512 1.000 127.72107 275 SER A N 1
ATOM 1971 C CA . SER A 1 275 ? 0.36470 29.07009 -3.65869 1.000 129.08851 275 SER A CA 1
ATOM 1972 C C . SER A 1 275 ? 1.23536 28.87015 -2.42193 1.000 125.51850 275 SER A C 1
ATOM 1973 O O . SER A 1 275 ? 1.18260 29.62767 -1.44878 1.000 125.14344 275 SER A O 1
ATOM 1976 N N . ALA A 1 276 ? 2.04941 27.82459 -2.48213 1.000 120.67055 276 ALA A N 1
ATOM 1977 C CA . ALA A 1 276 ? 3.03940 27.52868 -1.44934 1.000 112.89135 276 ALA A CA 1
ATOM 1978 C C . ALA A 1 276 ? 4.42760 27.95669 -1.91802 1.000 98.76549 276 ALA A C 1
ATOM 1979 O O . ALA A 1 276 ? 5.34754 27.15339 -2.07271 1.000 93.85957 276 ALA A O 1
ATOM 1981 N N . HIS A 1 277 ? 4.55638 29.25411 -2.17117 1.000 90.38066 277 HIS A N 1
ATOM 1982 C CA . HIS A 1 277 ? 5.78909 29.81588 -2.69546 1.000 88.84948 277 HIS A CA 1
ATOM 1983 C C . HIS A 1 277 ? 6.06637 31.15611 -2.03902 1.000 80.63789 277 HIS A C 1
ATOM 1984 O O . HIS A 1 277 ? 5.14723 31.94071 -1.79251 1.000 84.61585 277 HIS A O 1
ATOM 1991 N N . LEU A 1 278 ? 7.33823 31.40515 -1.75414 1.000 68.99298 278 LEU A N 1
ATOM 1992 C CA . LEU A 1 278 ? 7.78573 32.70081 -1.26966 1.000 65.25506 278 LEU A CA 1
ATOM 1993 C C . LEU A 1 278 ? 8.15923 33.55929 -2.46955 1.000 71.97242 278 LEU A C 1
ATOM 1994 O O . LEU A 1 278 ? 8.97509 33.14808 -3.30091 1.000 74.93303 278 LEU A O 1
ATOM 1999 N N . LEU A 1 279 ? 7.55393 34.74078 -2.56671 1.000 67.37782 279 LEU A N 1
ATOM 2000 C CA . LEU A 1 279 ? 7.82860 35.61791 -3.68984 1.000 61.57468 279 LEU A CA 1
ATOM 2001 C C . LEU A 1 279 ? 8.66020 36.81481 -3.24620 1.000 64.72820 279 LEU A C 1
ATOM 2002 O O . LEU A 1 279 ? 8.44623 37.34664 -2.15072 1.000 69.12535 279 LEU A O 1
ATOM 2007 N N . PRO A 1 280 ? 9.61661 37.25438 -4.06726 1.000 64.50259 280 PRO A N 1
ATOM 2008 C CA . PRO A 1 280 ? 10.48917 38.37333 -3.67874 1.000 63.36971 280 PRO A CA 1
ATOM 2009 C C . PRO A 1 280 ? 9.76853 39.70605 -3.82866 1.000 73.23724 280 PRO A C 1
ATOM 2010 O O . PRO A 1 280 ? 9.39873 40.10501 -4.93529 1.000 62.62872 280 PRO A O 1
ATOM 2014 N N . GLU A 1 281 ? 9.57553 40.40149 -2.70624 1.000 80.46902 281 GLU A N 1
ATOM 2015 C CA . GLU A 1 281 ? 8.97546 41.72971 -2.75799 1.000 77.21964 281 GLU A CA 1
ATOM 2016 C C . GLU A 1 281 ? 10.01449 42.78809 -3.11554 1.000 76.31761 281 GLU A C 1
ATOM 2017 O O . GLU A 1 281 ? 9.75288 43.66829 -3.94231 1.000 83.62389 281 GLU A O 1
ATOM 2023 N N . HIS A 1 282 ? 11.19952 42.71757 -2.50942 1.000 73.99858 282 HIS A N 1
ATOM 2024 C CA . HIS A 1 282 ? 12.27562 43.64298 -2.83899 1.000 70.24927 282 HIS A CA 1
ATOM 2025 C C . HIS A 1 282 ? 13.61915 42.95178 -2.65379 1.000 63.30047 282 HIS A C 1
ATOM 2026 O O . HIS A 1 282 ? 13.74185 41.97327 -1.91214 1.000 73.30387 282 HIS A O 1
ATOM 2033 N N . ILE A 1 283 ? 14.63162 43.48162 -3.33883 1.000 59.47004 283 ILE A N 1
ATOM 2034 C CA . ILE A 1 283 ? 15.98765 42.94283 -3.30958 1.000 60.78915 283 ILE A CA 1
ATOM 2035 C C . ILE A 1 283 ? 16.96354 44.10374 -3.15109 1.000 60.63983 283 ILE A C 1
ATOM 2036 O O . ILE A 1 283 ? 17.15350 44.89210 -4.08611 1.000 56.25283 283 ILE A O 1
ATOM 2041 N N . PHE A 1 284 ? 17.56860 44.21870 -1.97129 1.000 54.15932 284 PHE A N 1
ATOM 2042 C CA . PHE A 1 284 ? 18.77875 45.01000 -1.81553 1.000 52.30936 284 PHE A CA 1
ATOM 2043 C C . PHE A 1 284 ? 19.96877 44.20005 -2.31167 1.000 60.34365 284 PHE A C 1
ATOM 2044 O O . PHE A 1 284 ? 19.98075 42.97102 -2.22144 1.000 77.99136 284 PHE A O 1
ATOM 2052 N N . ASP A 1 285 ? 20.97808 44.89086 -2.83638 1.000 68.55303 285 ASP A N 1
ATOM 2053 C CA . ASP A 1 285 ? 22.23286 44.22989 -3.16676 1.000 81.53842 285 ASP A CA 1
ATOM 2054 C C . ASP A 1 285 ? 23.39735 45.15698 -2.85051 1.000 83.84538 285 ASP A C 1
ATOM 2055 O O . ASP A 1 285 ? 23.25962 46.38311 -2.85849 1.000 84.66211 285 ASP A O 1
ATOM 2060 N N . GLY A 1 286 ? 24.54618 44.55285 -2.56201 1.000 81.57991 286 GLY A N 1
ATOM 2061 C CA . GLY A 1 286 ? 25.69511 45.29846 -2.09423 1.000 77.93693 286 GLY A CA 1
ATOM 2062 C C . GLY A 1 286 ? 26.55462 45.85951 -3.21163 1.000 64.33204 286 GLY A C 1
ATOM 2063 O O . GLY A 1 286 ? 26.68939 45.27046 -4.28064 1.000 66.87859 286 GLY A O 1
ATOM 2064 N N . GLU A 1 287 ? 27.15128 47.01899 -2.93431 1.000 56.25808 287 GLU A N 1
ATOM 2065 C CA . GLU A 1 287 ? 28.02454 47.65538 -3.91302 1.000 68.86647 287 GLU A CA 1
ATOM 2066 C C . GLU A 1 287 ? 29.35841 46.92328 -4.01811 1.000 65.41538 287 GLU A C 1
ATOM 2067 O O . GLU A 1 287 ? 29.82809 46.62140 -5.12157 1.000 67.93454 287 GLU A O 1
ATOM 2073 N N . GLY A 1 288 ? 29.96859 46.60538 -2.87995 1.000 58.19745 288 GLY A N 1
ATOM 2074 C CA . GLY A 1 288 ? 31.34623 46.15227 -2.88815 1.000 60.33423 288 GLY A CA 1
ATOM 2075 C C . GLY A 1 288 ? 31.47872 44.73483 -3.41260 1.000 64.00315 288 GLY A C 1
ATOM 2076 O O . GLY A 1 288 ? 30.68525 43.84939 -3.09018 1.000 69.48114 288 GLY A O 1
ATOM 2077 N N . LEU A 1 289 ? 32.50078 44.52575 -4.23776 1.000 63.09481 289 LEU A N 1
ATOM 2078 C CA . LEU A 1 289 ? 32.83416 43.18117 -4.68099 1.000 53.56633 289 LEU A CA 1
ATOM 2079 C C . LEU A 1 289 ? 33.29794 42.34470 -3.49656 1.000 54.92094 289 LEU A C 1
ATOM 2080 O O . LEU A 1 289 ? 34.18439 42.75551 -2.74113 1.000 52.47422 289 LEU A O 1
ATOM 2085 N N . ALA A 1 290 ? 32.68500 41.17026 -3.33495 1.000 57.66919 290 ALA A N 1
ATOM 2086 C CA . ALA A 1 290 ? 33.01705 40.23490 -2.25923 1.000 54.42826 290 ALA A CA 1
ATOM 2087 C C . ALA A 1 290 ? 32.85100 40.86766 -0.88073 1.000 60.19993 290 ALA A C 1
ATOM 2088 O O . ALA A 1 290 ? 33.57698 40.53198 0.05622 1.000 71.40304 290 ALA A O 1
ATOM 2090 N N . SER A 1 291 ? 31.89182 41.78309 -0.74215 1.000 58.38464 291 SER A N 1
ATOM 2091 C CA . SER A 1 291 ? 31.63503 42.44265 0.53273 1.000 51.70374 291 SER A CA 1
ATOM 2092 C C . SER A 1 291 ? 30.84100 41.58059 1.50570 1.000 55.86769 291 SER A C 1
ATOM 2093 O O . SER A 1 291 ? 30.60787 42.01876 2.63792 1.000 43.91741 291 SER A O 1
ATOM 2096 N N . SER A 1 292 ? 30.42923 40.37634 1.09808 1.000 59.87203 292 SER A N 1
ATOM 2097 C CA . SER A 1 292 ? 29.56224 39.51715 1.90869 1.000 51.82929 292 SER A CA 1
ATOM 2098 C C . SER A 1 292 ? 28.31479 40.26723 2.36857 1.000 52.14278 292 SER A C 1
ATOM 2099 O O . SER A 1 292 ? 27.82798 40.07083 3.48560 1.000 50.71449 292 SER A O 1
ATOM 2102 N N . PHE A 1 293 ? 27.80218 41.14584 1.50563 1.000 46.15071 293 PHE A N 1
ATOM 2103 C CA . PHE A 1 293 ? 26.59278 41.90740 1.79032 1.000 46.21299 293 PHE A CA 1
ATOM 2104 C C . PHE A 1 293 ? 25.43663 40.95736 2.07155 1.000 48.94564 293 PHE A C 1
ATOM 2105 O O . PHE A 1 293 ? 25.00596 40.21182 1.18632 1.000 57.89358 293 PHE A O 1
ATOM 2113 N N . GLY A 1 294 ? 24.93069 40.97281 3.29921 1.000 43.76817 294 GLY A N 1
ATOM 2114 C CA . GLY A 1 294 ? 23.87326 40.07222 3.70319 1.000 44.58672 294 GLY A CA 1
ATOM 2115 C C . GLY A 1 294 ? 24.30505 38.93771 4.60558 1.000 55.97849 294 GLY A C 1
ATOM 2116 O O . GLY A 1 294 ? 23.49170 38.04521 4.87621 1.000 51.82458 294 GLY A O 1
ATOM 2117 N N . TYR A 1 295 ? 25.55970 38.93776 5.06848 1.000 52.72508 295 TYR A N 1
ATOM 2118 C CA . TYR A 1 295 ? 26.02128 37.92561 6.01416 1.000 46.82770 295 TYR A CA 1
ATOM 2119 C C . TYR A 1 295 ? 25.11428 37.85919 7.23595 1.000 58.47576 295 TYR A C 1
ATOM 2120 O O . TYR A 1 295 ? 24.81304 36.77072 7.73988 1.000 73.08240 295 TYR A O 1
ATOM 2129 N N . ASP A 1 296 ? 24.66648 39.01512 7.72304 1.000 46.53861 296 ASP A N 1
ATOM 2130 C CA . ASP A 1 296 ? 23.69086 39.08576 8.79946 1.000 48.10198 296 ASP A CA 1
ATOM 2131 C C . ASP A 1 296 ? 22.72018 40.21992 8.51362 1.000 55.91531 296 ASP A C 1
ATOM 2132 O O . ASP A 1 296 ? 23.12063 41.27978 8.02368 1.000 73.96822 296 ASP A O 1
ATOM 2137 N N . VAL A 1 297 ? 21.44384 39.98885 8.81632 1.000 48.12161 297 VAL A N 1
ATOM 2138 C CA . VAL A 1 297 ? 20.40629 40.99674 8.65663 1.000 49.47875 297 VAL A CA 1
ATOM 2139 C C . VAL A 1 297 ? 19.71238 41.19610 9.99681 1.000 50.99611 297 VAL A C 1
ATOM 2140 O O . VAL A 1 297 ? 19.72008 40.32287 10.86812 1.000 61.38314 297 VAL A O 1
ATOM 2144 N N . ALA A 1 298 ? 19.11074 42.37136 10.15654 1.000 48.23567 298 ALA A N 1
ATOM 2145 C CA . ALA A 1 298 ? 18.38072 42.68992 11.37296 1.000 45.89680 298 ALA A CA 1
ATOM 2146 C C . ALA A 1 298 ? 17.19511 43.57314 11.02510 1.000 46.40725 298 ALA A C 1
ATOM 2147 O O . ALA A 1 298 ? 17.33014 44.54082 10.27108 1.000 59.46849 298 ALA A O 1
ATOM 2149 N N . VAL A 1 299 ? 16.03759 43.22761 11.57615 1.000 45.60151 299 VAL A N 1
ATOM 2150 C CA . VAL A 1 299 ? 14.82927 44.03060 11.45241 1.000 52.08894 299 VAL A CA 1
ATOM 2151 C C . VAL A 1 299 ? 14.65040 44.81741 12.74196 1.000 60.98397 299 VAL A C 1
ATOM 2152 O O . VAL A 1 299 ? 14.61727 44.23459 13.83355 1.000 69.45407 299 VAL A O 1
ATOM 2156 N N . VAL A 1 300 ? 14.54134 46.13780 12.62144 1.000 64.45770 300 VAL A N 1
ATOM 2157 C CA . VAL A 1 300 ? 14.42845 47.01098 13.78511 1.000 60.99582 300 VAL A CA 1
ATOM 2158 C C . VAL A 1 300 ? 13.78973 48.31746 13.33569 1.000 57.77217 300 VAL A C 1
ATOM 2159 O O . VAL A 1 300 ? 14.11724 48.84848 12.27163 1.000 61.83252 300 VAL A O 1
ATOM 2163 N N . ASP A 1 301 ? 12.85887 48.82423 14.14641 1.000 61.14380 301 ASP A N 1
ATOM 2164 C CA . ASP A 1 301 ? 12.22261 50.11850 13.89159 1.000 55.91814 301 ASP A CA 1
ATOM 2165 C C . ASP A 1 301 ? 13.02792 51.17998 14.62868 1.000 56.33586 301 ASP A C 1
ATOM 2166 O O . ASP A 1 301 ? 12.71757 51.55413 15.75924 1.000 58.16346 301 ASP A O 1
ATOM 2171 N N . LEU A 1 302 ? 14.07275 51.68299 13.96819 1.000 54.82680 302 LEU A N 1
ATOM 2172 C CA . LEU A 1 302 ? 15.03021 52.55053 14.64737 1.000 52.49035 302 LEU A CA 1
ATOM 2173 C C . LEU A 1 302 ? 14.40005 53.87380 15.06774 1.000 64.22667 302 LEU A C 1
ATOM 2174 O O . LEU A 1 302 ? 14.72981 54.40883 16.13281 1.000 67.23204 302 LEU A O 1
ATOM 2179 N N . ASN A 1 303 ? 13.49045 54.41546 14.25893 1.000 65.50151 303 ASN A N 1
ATOM 2180 C CA . ASN A 1 303 ? 12.83402 55.67460 14.58559 1.000 57.53293 303 ASN A CA 1
ATOM 2181 C C . ASN A 1 303 ? 11.44713 55.49051 15.18535 1.000 61.77047 303 ASN A C 1
ATOM 2182 O O . ASN A 1 303 ? 10.78822 56.48773 15.49783 1.000 61.76078 303 ASN A O 1
ATOM 2187 N N . LYS A 1 304 ? 10.99182 54.24674 15.35008 1.000 60.62953 304 LYS A N 1
ATOM 2188 C CA . LYS A 1 304 ? 9.71177 53.94373 15.99285 1.000 65.04323 304 LYS A CA 1
ATOM 2189 C C . LYS A 1 304 ? 8.53507 54.58183 15.25733 1.000 63.26075 304 LYS A C 1
ATOM 2190 O O . LYS A 1 304 ? 7.55013 54.98901 15.87733 1.000 58.11553 304 LYS A O 1
ATOM 2196 N N . ASP A 1 305 ? 8.62026 54.67452 13.93206 1.000 63.55391 305 ASP A N 1
ATOM 2197 C CA . ASP A 1 305 ? 7.54945 55.24710 13.12789 1.000 54.09212 305 ASP A CA 1
ATOM 2198 C C . ASP A 1 305 ? 6.52653 54.20961 12.68006 1.000 62.79209 305 ASP A C 1
ATOM 2199 O O . ASP A 1 305 ? 5.69828 54.50844 11.81363 1.000 65.53838 305 ASP A O 1
ATOM 2204 N N . GLY A 1 306 ? 6.56943 53.00138 13.24257 1.000 68.99832 306 GLY A N 1
ATOM 2205 C CA . GLY A 1 306 ? 5.64298 51.94986 12.88416 1.000 67.66204 306 GLY A CA 1
ATOM 2206 C C . GLY A 1 306 ? 6.02871 51.12746 11.67479 1.000 55.62632 306 GLY A C 1
ATOM 2207 O O . GLY A 1 306 ? 5.36977 50.11612 11.40208 1.000 55.92912 306 GLY A O 1
ATOM 2208 N N . TRP A 1 307 ? 7.06473 51.52315 10.93657 1.000 56.14824 307 TRP A N 1
ATOM 2209 C CA . TRP A 1 307 ? 7.53012 50.79783 9.75811 1.000 63.87712 307 TRP A CA 1
ATOM 2210 C C . TRP A 1 307 ? 8.93384 50.27963 10.03632 1.000 67.24197 307 TRP A C 1
ATOM 2211 O O . TRP A 1 307 ? 9.88148 51.06605 10.13827 1.000 62.99749 307 TRP A O 1
ATOM 2222 N N . GLN A 1 308 ? 9.06440 48.95946 10.14182 1.000 69.66187 308 GLN A N 1
ATOM 2223 C CA . GLN A 1 308 ? 10.33916 48.35372 10.49953 1.000 62.85516 308 GLN A CA 1
ATOM 2224 C C . GLN A 1 308 ? 11.40490 48.66097 9.45770 1.000 56.28157 308 GLN A C 1
ATOM 2225 O O . GLN A 1 308 ? 11.19425 48.47027 8.25654 1.000 61.40562 308 GLN A O 1
ATOM 2231 N N . ASP A 1 309 ? 12.55233 49.13447 9.92553 1.000 53.20470 309 ASP A N 1
ATOM 2232 C CA . ASP A 1 309 ? 13.70128 49.35553 9.06684 1.000 60.71106 309 ASP A CA 1
ATOM 2233 C C . ASP A 1 309 ? 14.57206 48.10284 9.03463 1.000 53.43420 309 ASP A C 1
ATOM 2234 O O . ASP A 1 309 ? 14.35286 47.14035 9.77358 1.000 52.51622 309 ASP A O 1
ATOM 2239 N N . ILE A 1 310 ? 15.57189 48.11598 8.15948 1.000 57.85237 310 ILE A N 1
ATOM 2240 C CA . ILE A 1 310 ? 16.34893 46.91935 7.86679 1.000 61.31894 310 ILE A CA 1
ATOM 2241 C C . ILE A 1 310 ? 17.82952 47.26202 7.92785 1.000 62.99865 310 ILE A C 1
ATOM 2242 O O . ILE A 1 310 ? 18.29831 48.15483 7.21088 1.000 64.95548 310 ILE A O 1
ATOM 2247 N N . VAL A 1 311 ? 18.55768 46.55470 8.78655 1.000 61.83825 311 VAL A N 1
ATOM 2248 C CA . VAL A 1 311 ? 19.98860 46.74201 8.98294 1.000 59.02492 311 VAL A CA 1
ATOM 2249 C C . VAL A 1 311 ? 20.70233 45.54103 8.37818 1.000 59.47689 311 VAL A C 1
ATOM 2250 O O . VAL A 1 311 ? 20.37334 44.39142 8.69675 1.000 53.73482 311 VAL A O 1
ATOM 2254 N N . ILE A 1 312 ? 21.66566 45.80404 7.49707 1.000 54.51458 312 ILE A N 1
ATOM 2255 C CA . ILE A 1 312 ? 22.34591 44.76257 6.73559 1.000 50.36477 312 ILE A CA 1
ATOM 2256 C C . ILE A 1 312 ? 23.84734 44.94482 6.89307 1.000 55.77998 312 ILE A C 1
ATOM 2257 O O . ILE A 1 312 ? 24.36854 46.04466 6.67996 1.000 61.52500 312 ILE A O 1
ATOM 2262 N N . GLY A 1 313 ? 24.53882 43.87010 7.25691 1.000 50.87797 313 GLY A N 1
ATOM 2263 C CA . GLY A 1 313 ? 25.97941 43.89895 7.44183 1.000 47.03953 313 GLY A CA 1
ATOM 2264 C C . GLY A 1 313 ? 26.70933 43.37362 6.21684 1.000 51.23721 313 GLY A C 1
ATOM 2265 O O . GLY A 1 313 ? 26.27561 42.40908 5.58702 1.000 55.53821 313 GLY A O 1
ATOM 2266 N N . ALA A 1 314 ? 27.82074 44.03020 5.88747 1.000 50.12661 314 ALA A N 1
ATOM 2267 C CA . ALA A 1 314 ? 28.70941 43.61284 4.80465 1.000 39.25190 314 ALA A CA 1
ATOM 2268 C C . ALA A 1 314 ? 30.11301 43.53418 5.38803 1.000 42.52142 314 ALA A C 1
ATOM 2269 O O . ALA A 1 314 ? 30.88440 44.50080 5.31585 1.000 52.32723 314 ALA A O 1
ATOM 2271 N N . PRO A 1 315 ? 30.48266 42.38829 5.96895 1.000 51.25220 315 PRO A N 1
ATOM 2272 C CA . PRO A 1 315 ? 31.73405 42.33514 6.74714 1.000 47.06349 315 PRO A CA 1
ATOM 2273 C C . PRO A 1 315 ? 32.98581 42.52273 5.91216 1.000 44.84203 315 PRO A C 1
ATOM 2274 O O . PRO A 1 315 ? 33.95845 43.11662 6.39241 1.000 54.80478 315 PRO A O 1
ATOM 2278 N N . GLN A 1 316 ? 33.00614 42.01484 4.68328 1.000 43.01740 316 GLN A N 1
ATOM 2279 C CA . GLN A 1 316 ? 34.19282 42.08814 3.84602 1.000 47.02676 316 GLN A CA 1
ATOM 2280 C C . GLN A 1 316 ? 34.17909 43.28273 2.90611 1.000 46.30353 316 GLN A C 1
ATOM 2281 O O . GLN A 1 316 ? 34.89882 43.26916 1.90000 1.000 44.98494 316 GLN A O 1
ATOM 2287 N N . TYR A 1 317 ? 33.37814 44.30680 3.19792 1.000 48.49772 317 TYR A N 1
ATOM 2288 C CA . TYR A 1 317 ? 33.33498 45.46249 2.31466 1.000 53.06956 317 TYR A CA 1
ATOM 2289 C C . TYR A 1 317 ? 34.71997 46.08136 2.19979 1.000 49.16144 317 TYR A C 1
ATOM 2290 O O . TYR A 1 317 ? 35.39959 46.31861 3.20307 1.000 37.27897 317 TYR A O 1
ATOM 2299 N N . PHE A 1 318 ? 35.13344 46.33261 0.96341 1.000 50.10647 318 PHE A N 1
ATOM 2300 C CA . PHE A 1 318 ? 36.47131 46.81610 0.66333 1.000 45.68200 318 PHE A CA 1
ATOM 2301 C C . PHE A 1 318 ? 36.36719 47.69004 -0.57377 1.000 50.25005 318 PHE A C 1
ATOM 2302 O O . PHE A 1 318 ? 35.76012 47.28104 -1.56788 1.000 52.18206 318 PHE A O 1
ATOM 2310 N N . ASP A 1 319 ? 36.93026 48.89025 -0.50828 1.000 60.87412 319 ASP A N 1
ATOM 2311 C CA . ASP A 1 319 ? 36.83677 49.82585 -1.61615 1.000 74.72769 319 ASP A CA 1
ATOM 2312 C C . ASP A 1 319 ? 38.22138 50.12929 -2.17344 1.000 79.09488 319 ASP A C 1
ATOM 2313 O O . ASP A 1 319 ? 39.25088 49.79928 -1.57770 1.000 75.69044 319 ASP A O 1
ATOM 2318 N N . ARG A 1 320 ? 38.20815 50.77120 -3.34456 1.000 88.99814 320 ARG A N 1
ATOM 2319 C CA . ARG A 1 320 ? 39.42742 51.08120 -4.08539 1.000 86.15451 320 ARG A CA 1
ATOM 2320 C C . ARG A 1 320 ? 40.47575 51.76174 -3.20990 1.000 83.80017 320 ARG A C 1
ATOM 2321 O O . ARG A 1 320 ? 41.66487 51.43030 -3.28317 1.000 87.88787 320 ARG A O 1
ATOM 2329 N N . ASP A 1 321 ? 40.05453 52.71746 -2.37602 1.000 82.83651 321 ASP A N 1
ATOM 2330 C CA . ASP A 1 321 ? 40.98526 53.37234 -1.45849 1.000 92.76170 321 ASP A CA 1
ATOM 2331 C C . ASP A 1 321 ? 41.51999 52.38030 -0.43044 1.000 98.47343 321 ASP A C 1
ATOM 2332 O O . ASP A 1 321 ? 42.73145 52.29714 -0.19914 1.000 97.80311 321 ASP A O 1
ATOM 2337 N N . GLY A 1 322 ? 40.62760 51.62971 0.20612 1.000 103.86708 322 GLY A N 1
ATOM 2338 C CA . GLY A 1 322 ? 41.03681 50.53296 1.06365 1.000 101.24436 322 GLY A CA 1
ATOM 2339 C C . GLY A 1 322 ? 41.50679 50.90505 2.45245 1.000 98.61701 322 GLY A C 1
ATOM 2340 O O . GLY A 1 322 ? 42.51808 50.36533 2.92140 1.000 100.84251 322 GLY A O 1
ATOM 2341 N N . GLU A 1 323 ? 40.80749 51.82496 3.12532 1.000 96.21021 323 GLU A N 1
ATOM 2342 C CA . GLU A 1 323 ? 41.00143 52.06268 4.55070 1.000 88.50837 323 GLU A CA 1
ATOM 2343 C C . GLU A 1 323 ? 39.75148 51.74106 5.36755 1.000 75.88292 323 GLU A C 1
ATOM 2344 O O . GLU A 1 323 ? 39.82093 51.70509 6.60100 1.000 75.43275 323 GLU A O 1
ATOM 2350 N N . VAL A 1 324 ? 38.61602 51.47434 4.72245 1.000 69.90086 324 VAL A N 1
ATOM 2351 C CA . VAL A 1 324 ? 37.42515 50.98594 5.41297 1.000 68.09714 324 VAL A CA 1
ATOM 2352 C C . VAL A 1 324 ? 37.38519 49.46852 5.30011 1.000 56.02303 324 VAL A C 1
ATOM 2353 O O . VAL A 1 324 ? 37.62350 48.90654 4.22298 1.000 53.77297 324 VAL A O 1
ATOM 2357 N N . GLY A 1 325 ? 37.09269 48.80167 6.41343 1.000 51.41900 325 GLY A N 1
ATOM 2358 C CA . GLY A 1 325 ? 36.97798 47.35810 6.41835 1.000 50.97851 325 GLY A CA 1
ATOM 2359 C C . GLY A 1 325 ? 35.66015 46.87800 6.98845 1.000 43.18733 325 GLY A C 1
ATOM 2360 O O . GLY A 1 325 ? 35.50762 46.76249 8.20849 1.000 40.54113 325 GLY A O 1
ATOM 2361 N N . GLY A 1 326 ? 34.70382 46.59519 6.11835 1.000 34.81912 326 GLY A N 1
ATOM 2362 C CA . GLY A 1 326 ? 33.38860 46.18510 6.58062 1.000 33.12295 326 GLY A CA 1
ATOM 2363 C C . GLY A 1 326 ? 32.44603 47.35768 6.74458 1.000 45.97971 326 GLY A C 1
ATOM 2364 O O . GLY A 1 326 ? 32.84015 48.47497 7.07550 1.000 43.55710 326 GLY A O 1
ATOM 2365 N N . ALA A 1 327 ? 31.16458 47.09311 6.50747 1.000 46.71099 327 ALA A N 1
ATOM 2366 C CA . ALA A 1 327 ? 30.17235 48.15169 6.56649 1.000 54.64758 327 ALA A CA 1
ATOM 2367 C C . ALA A 1 327 ? 28.82521 47.57675 6.96742 1.000 54.11332 327 ALA A C 1
ATOM 2368 O O . ALA A 1 327 ? 28.55153 46.38763 6.78814 1.000 45.75023 327 ALA A O 1
ATOM 2370 N N . VAL A 1 328 ? 27.98519 48.45134 7.51228 1.000 50.06774 328 VAL A N 1
ATOM 2371 C CA . VAL A 1 328 ? 26.61327 48.13093 7.87975 1.000 46.78910 328 VAL A CA 1
ATOM 2372 C C . VAL A 1 328 ? 25.70188 49.12220 7.17032 1.000 55.87751 328 VAL A C 1
ATOM 2373 O O . VAL A 1 328 ? 25.95386 50.33311 7.19702 1.000 64.55712 328 VAL A O 1
ATOM 2377 N N . TYR A 1 329 ? 24.65431 48.61035 6.53018 1.000 48.80191 329 TYR A N 1
ATOM 2378 C CA . TYR A 1 329 ? 23.74480 49.41766 5.72424 1.000 34.64330 329 TYR A CA 1
ATOM 2379 C C . TYR A 1 329 ? 22.41491 49.52983 6.45837 1.000 38.09481 329 TYR A C 1
ATOM 2380 O O . TYR A 1 329 ? 21.71346 48.52859 6.64003 1.000 44.66352 329 TYR A O 1
ATOM 2389 N N . VAL A 1 330 ? 22.06543 50.74339 6.86906 1.000 49.03170 330 VAL A N 1
ATOM 2390 C CA . VAL A 1 330 ? 20.81684 51.00537 7.57404 1.000 47.51236 330 VAL A CA 1
ATOM 2391 C C . VAL A 1 330 ? 19.80959 51.53861 6.56297 1.000 55.36102 330 VAL A C 1
ATOM 2392 O O . VAL A 1 330 ? 19.89647 52.69472 6.13434 1.000 65.89409 330 VAL A O 1
ATOM 2396 N N . TYR A 1 331 ? 18.84929 50.69749 6.18199 1.000 52.61517 331 TYR A N 1
ATOM 2397 C CA . TYR A 1 331 ? 17.79632 51.07965 5.24615 1.000 49.15099 331 TYR A CA 1
ATOM 2398 C C . TYR A 1 331 ? 16.58936 51.56719 6.03678 1.000 55.31568 331 TYR A C 1
ATOM 2399 O O . TYR A 1 331 ? 15.94937 50.78725 6.74884 1.000 49.35755 331 TYR A O 1
ATOM 2408 N N . MET A 1 332 ? 16.27765 52.85490 5.90805 1.000 60.10552 332 MET A N 1
ATOM 2409 C CA . MET A 1 332 ? 15.14156 53.44285 6.60586 1.000 60.87664 332 MET A CA 1
ATOM 2410 C C . MET A 1 332 ? 13.86974 53.22583 5.79617 1.000 68.47382 332 MET A C 1
ATOM 2411 O O . MET A 1 332 ? 13.79211 53.62322 4.62891 1.000 71.29825 332 MET A O 1
ATOM 2416 N N . ASN A 1 333 ? 12.87519 52.60170 6.41861 1.000 63.98004 333 ASN A N 1
ATOM 2417 C CA . ASN A 1 333 ? 11.63422 52.28582 5.73006 1.000 55.79947 333 ASN A CA 1
ATOM 2418 C C . ASN A 1 333 ? 10.86430 53.55469 5.38218 1.000 59.38892 333 ASN A C 1
ATOM 2419 O O . ASN A 1 333 ? 10.94561 54.57022 6.07714 1.000 69.11770 333 ASN A O 1
ATOM 2424 N N . GLN A 1 334 ? 10.10288 53.48460 4.28613 1.000 58.47031 334 GLN A N 1
ATOM 2425 C CA . GLN A 1 334 ? 9.27339 54.59671 3.81561 1.000 63.18326 334 GLN A CA 1
ATOM 2426 C C . GLN A 1 334 ? 7.89937 54.04327 3.44836 1.000 68.94811 334 GLN A C 1
ATOM 2427 O O . GLN A 1 334 ? 7.57500 53.88453 2.26849 1.000 68.30321 334 GLN A O 1
ATOM 2433 N N . GLN A 1 335 ? 7.09800 53.75728 4.47582 1.000 71.10913 335 GLN A N 1
ATOM 2434 C CA . GLN A 1 335 ? 5.73464 53.25223 4.31026 1.000 72.57247 335 GLN A CA 1
ATOM 2435 C C . GLN A 1 335 ? 5.70620 51.99407 3.44412 1.000 74.38479 335 GLN A C 1
ATOM 2436 O O . GLN A 1 335 ? 4.84040 51.82373 2.58380 1.000 75.12166 335 GLN A O 1
ATOM 2442 N N . GLY A 1 336 ? 6.66727 51.10130 3.67820 1.000 74.12939 336 GLY A N 1
ATOM 2443 C CA . GLY A 1 336 ? 6.72399 49.83480 2.97728 1.000 77.05951 336 GLY A CA 1
ATOM 2444 C C . GLY A 1 336 ? 7.24100 49.89806 1.55961 1.000 83.02418 336 GLY A C 1
ATOM 2445 O O . GLY A 1 336 ? 7.14063 48.89973 0.83652 1.000 87.26089 336 GLY A O 1
ATOM 2446 N N . ARG A 1 337 ? 7.79413 51.03208 1.13846 1.000 78.24111 337 ARG A N 1
ATOM 2447 C CA . ARG A 1 337 ? 8.30126 51.21704 -0.21536 1.000 74.12474 337 ARG A CA 1
ATOM 2448 C C . ARG A 1 337 ? 9.80804 51.41547 -0.14208 1.000 76.24583 337 ARG A C 1
ATOM 2449 O O . ARG A 1 337 ? 10.28141 52.35500 0.50638 1.000 88.88558 337 ARG A O 1
ATOM 2457 N N . TRP A 1 338 ? 10.55836 50.53611 -0.81254 1.000 63.93474 338 TRP A N 1
ATOM 2458 C CA . TRP A 1 338 ? 11.99672 50.43688 -0.60637 1.000 54.14748 338 TRP A CA 1
ATOM 2459 C C . TRP A 1 338 ? 12.84437 50.92734 -1.77009 1.000 63.81918 338 TRP A C 1
ATOM 2460 O O . TRP A 1 338 ? 14.03194 51.19979 -1.56720 1.000 67.90254 338 TRP A O 1
ATOM 2471 N N . ASN A 1 339 ? 12.27594 51.04877 -2.97178 1.000 67.11992 339 ASN A N 1
ATOM 2472 C CA . ASN A 1 339 ? 13.08366 51.39599 -4.13706 1.000 81.48228 339 ASN A CA 1
ATOM 2473 C C . ASN A 1 339 ? 13.72075 52.77467 -4.00101 1.000 93.36822 339 ASN A C 1
ATOM 2474 O O . ASN A 1 339 ? 14.85195 52.98089 -4.45562 1.000 102.95459 339 ASN A O 1
ATOM 2479 N N . ASN A 1 340 ? 13.02431 53.72504 -3.37699 1.000 90.36442 340 ASN A N 1
ATOM 2480 C CA . ASN A 1 340 ? 13.57274 55.06324 -3.19495 1.000 89.68625 340 ASN A CA 1
ATOM 2481 C C . ASN A 1 340 ? 14.47387 55.18180 -1.97459 1.000 86.42329 340 ASN A C 1
ATOM 2482 O O . ASN A 1 340 ? 15.08369 56.23874 -1.77911 1.000 87.80118 340 ASN A O 1
ATOM 2487 N N . VAL A 1 341 ? 14.57230 54.14082 -1.15503 1.000 78.54250 341 VAL A N 1
ATOM 2488 C CA . VAL A 1 341 ? 15.33240 54.21751 0.08763 1.000 68.34908 341 VAL A CA 1
ATOM 2489 C C . VAL A 1 341 ? 16.82224 54.17129 -0.22664 1.000 72.64352 341 VAL A C 1
ATOM 2490 O O . VAL A 1 341 ? 17.30677 53.22963 -0.86360 1.000 71.65697 341 VAL A O 1
ATOM 2494 N N . LYS A 1 342 ? 17.54839 55.19385 0.21780 1.000 76.13825 342 LYS A N 1
ATOM 2495 C CA . LYS A 1 342 ? 18.99987 55.27621 0.23975 1.000 72.38061 342 LYS A CA 1
ATOM 2496 C C . LYS A 1 342 ? 19.51318 54.92494 1.62919 1.000 64.78743 342 LYS A C 1
ATOM 2497 O O . LYS A 1 342 ? 18.94129 55.36607 2.63261 1.000 69.39901 342 LYS A O 1
ATOM 2503 N N . PRO A 1 343 ? 20.57315 54.12698 1.73359 1.000 60.05397 343 PRO A N 1
ATOM 2504 C CA . PRO A 1 343 ? 20.99265 53.63226 3.04772 1.000 61.29702 343 PRO A CA 1
ATOM 2505 C C . PRO A 1 343 ? 22.04047 54.50432 3.72091 1.000 55.32137 343 PRO A C 1
ATOM 2506 O O . PRO A 1 343 ? 22.94233 55.05500 3.08563 1.000 42.88134 343 PRO A O 1
ATOM 2510 N N . ILE A 1 344 ? 21.89793 54.63616 5.03565 1.000 59.47788 344 ILE A N 1
ATOM 2511 C CA . ILE A 1 344 ? 22.97855 55.13790 5.87523 1.000 61.56501 344 ILE A CA 1
ATOM 2512 C C . ILE A 1 344 ? 23.99180 54.01660 6.04617 1.000 60.27171 344 ILE A C 1
ATOM 2513 O O . ILE A 1 344 ? 23.63494 52.90131 6.44471 1.000 66.84169 344 ILE A O 1
ATOM 2518 N N . ARG A 1 345 ? 25.25258 54.29329 5.73166 1.000 49.02734 345 ARG A N 1
ATOM 2519 C CA . ARG A 1 345 ? 26.29145 53.27029 5.77667 1.000 54.59289 345 ARG A CA 1
ATOM 2520 C C . ARG A 1 345 ? 27.29229 53.59729 6.87549 1.000 55.72375 345 ARG A C 1
ATOM 2521 O O . ARG A 1 345 ? 28.03629 54.57842 6.77680 1.000 55.19802 345 ARG A O 1
ATOM 2529 N N . LEU A 1 346 ? 27.31194 52.76683 7.91329 1.000 45.95933 346 LEU A N 1
ATOM 2530 C CA . LEU A 1 346 ? 28.37979 52.80602 8.89917 1.000 40.58384 346 LEU A CA 1
ATOM 2531 C C . LEU A 1 346 ? 29.58600 52.05565 8.35061 1.000 57.02004 346 LEU A C 1
ATOM 2532 O O . LEU A 1 346 ? 29.45529 50.92651 7.86911 1.000 60.04815 346 LEU A O 1
ATOM 2537 N N . ASN A 1 347 ? 30.75469 52.68388 8.40802 1.000 59.16978 347 ASN A N 1
ATOM 2538 C CA . ASN A 1 347 ? 31.98234 52.06711 7.93033 1.000 52.98101 347 ASN A CA 1
ATOM 2539 C C . ASN A 1 347 ? 32.80042 51.57457 9.12040 1.000 57.08838 347 ASN A C 1
ATOM 2540 O O . ASN A 1 347 ? 32.70026 52.10822 10.22841 1.000 57.46465 347 ASN A O 1
ATOM 2545 N N . GLY A 1 348 ? 33.59235 50.52622 8.88913 1.000 53.64659 348 GLY A N 1
ATOM 2546 C CA . GLY A 1 348 ? 34.46220 49.97057 9.89948 1.000 44.32923 348 GLY A CA 1
ATOM 2547 C C . GLY A 1 348 ? 35.92433 50.26178 9.59622 1.000 49.77549 348 GLY A C 1
ATOM 2548 O O . GLY A 1 348 ? 36.29617 50.64700 8.48955 1.000 60.24422 348 GLY A O 1
ATOM 2549 N N . THR A 1 349 ? 36.75748 50.07080 10.61639 1.000 42.21097 349 THR A N 1
ATOM 2550 C CA . THR A 1 349 ? 38.18510 50.29058 10.45499 1.000 45.05263 349 THR A CA 1
ATOM 2551 C C . THR A 1 349 ? 38.79825 49.18178 9.59485 1.000 56.83158 349 THR A C 1
ATOM 2552 O O . THR A 1 349 ? 38.14380 48.19727 9.23842 1.000 63.65496 349 THR A O 1
ATOM 2556 N N . LYS A 1 350 ? 40.07894 49.35607 9.26572 1.000 55.61015 350 LYS A N 1
ATOM 2557 C CA . LYS A 1 350 ? 40.73225 48.54649 8.23915 1.000 52.92713 350 LYS A CA 1
ATOM 2558 C C . LYS A 1 350 ? 40.68002 47.06090 8.57862 1.000 64.56666 350 LYS A C 1
ATOM 2559 O O . LYS A 1 350 ? 41.13530 46.65159 9.65028 1.000 76.35079 350 LYS A O 1
ATOM 2565 N N . ASP A 1 351 ? 40.15983 46.26132 7.64261 1.000 63.23284 351 ASP A N 1
ATOM 2566 C CA . ASP A 1 351 ? 39.92430 44.82285 7.81287 1.000 76.31659 351 ASP A CA 1
ATOM 2567 C C . ASP A 1 351 ? 39.57454 44.51106 9.26914 1.000 79.12568 351 ASP A C 1
ATOM 2568 O O . ASP A 1 351 ? 40.37050 43.96944 10.03790 1.000 90.72734 351 ASP A O 1
ATOM 2573 N N . SER A 1 352 ? 38.37390 44.93169 9.65799 1.000 69.53856 352 SER A N 1
ATOM 2574 C CA . SER A 1 352 ? 37.88953 44.71412 11.01170 1.000 57.42570 352 SER A CA 1
ATOM 2575 C C . SER A 1 352 ? 36.69851 43.77276 11.07153 1.000 55.68507 352 SER A C 1
ATOM 2576 O O . SER A 1 352 ? 36.23869 43.45275 12.17465 1.000 59.88046 352 SER A O 1
ATOM 2579 N N . MET A 1 353 ? 36.18590 43.33378 9.91906 1.000 47.88715 353 MET A N 1
ATOM 2580 C CA . MET A 1 353 ? 34.98710 42.49939 9.83763 1.000 43.80850 353 MET A CA 1
ATOM 2581 C C . MET A 1 353 ? 33.79000 43.18185 10.49315 1.000 51.55354 353 MET A C 1
ATOM 2582 O O . MET A 1 353 ? 32.86714 42.52109 10.97836 1.000 50.17396 353 MET A O 1
ATOM 2587 N N . PHE A 1 354 ? 33.81901 44.51359 10.50802 1.000 50.88233 354 PHE A N 1
ATOM 2588 C CA . PHE A 1 354 ? 32.71074 45.32581 10.99114 1.000 47.13479 354 PHE A CA 1
ATOM 2589 C C . PHE A 1 354 ? 31.42909 44.96119 10.25847 1.000 53.15037 354 PHE A C 1
ATOM 2590 O O . PHE A 1 354 ? 31.32936 45.12655 9.03912 1.000 61.12161 354 PHE A O 1
ATOM 2598 N N . GLY A 1 355 ? 30.45560 44.43875 11.00120 1.000 50.31696 355 GLY A N 1
ATOM 2599 C CA . GLY A 1 355 ? 29.15874 44.10951 10.44405 1.000 50.14246 355 GLY A CA 1
ATOM 2600 C C . GLY A 1 355 ? 28.88092 42.63440 10.25767 1.000 45.89663 355 GLY A C 1
ATOM 2601 O O . GLY A 1 355 ? 27.82862 42.29163 9.70551 1.000 42.87431 355 GLY A O 1
ATOM 2602 N N . ILE A 1 356 ? 29.77975 41.74609 10.69071 1.000 49.01224 356 ILE A N 1
ATOM 2603 C CA . ILE A 1 356 ? 29.50424 40.31597 10.61255 1.000 44.19464 356 ILE A CA 1
ATOM 2604 C C . ILE A 1 356 ? 28.32895 39.93493 11.50023 1.000 50.69576 356 ILE A C 1
ATOM 2605 O O . ILE A 1 356 ? 27.67115 38.91643 11.25849 1.000 49.64296 356 ILE A O 1
ATOM 2610 N N . ALA A 1 357 ? 28.04018 40.73991 12.52109 1.000 52.51794 357 ALA A N 1
ATOM 2611 C CA . ALA A 1 357 ? 26.89942 40.52203 13.40116 1.000 43.76736 357 ALA A CA 1
ATOM 2612 C C . ALA A 1 357 ? 26.20005 41.85460 13.61717 1.000 57.97939 357 ALA A C 1
ATOM 2613 O O . ALA A 1 357 ? 26.80894 42.80299 14.12330 1.000 55.79945 357 ALA A O 1
ATOM 2615 N N . VAL A 1 358 ? 24.93437 41.93001 13.21663 1.000 58.83491 358 VAL A N 1
ATOM 2616 C CA . VAL A 1 358 ? 24.08842 43.09462 13.45169 1.000 57.11517 358 VAL A CA 1
ATOM 2617 C C . VAL A 1 358 ? 22.84487 42.60718 14.17775 1.000 47.30627 358 VAL A C 1
ATOM 2618 O O . VAL A 1 358 ? 22.16228 41.69140 13.70274 1.000 49.86635 358 VAL A O 1
ATOM 2622 N N . LYS A 1 359 ? 22.55466 43.20324 15.32893 1.000 42.84602 359 LYS A N 1
ATOM 2623 C CA . LYS A 1 359 ? 21.47816 42.71746 16.17583 1.000 44.80406 359 LYS A CA 1
ATOM 2624 C C . LYS A 1 359 ? 20.63178 43.86755 16.69235 1.000 52.28712 359 LYS A C 1
ATOM 2625 O O . LYS A 1 359 ? 21.15561 44.89875 17.12372 1.000 63.17048 359 LYS A O 1
ATOM 2631 N N . ASN A 1 360 ? 19.31791 43.67576 16.63457 1.000 57.75082 360 ASN A N 1
ATOM 2632 C CA . ASN A 1 360 ? 18.37145 44.52062 17.35127 1.000 48.08261 360 ASN A CA 1
ATOM 2633 C C . ASN A 1 360 ? 18.46561 44.19559 18.83789 1.000 50.60227 360 ASN A C 1
ATOM 2634 O O . ASN A 1 360 ? 17.98595 43.14830 19.28226 1.000 54.84558 360 ASN A O 1
ATOM 2639 N N . ILE A 1 361 ? 19.08422 45.08724 19.61224 1.000 56.59093 361 ILE A N 1
ATOM 2640 C CA . ILE A 1 361 ? 19.29122 44.86048 21.03809 1.000 54.46456 361 ILE A CA 1
ATOM 2641 C C . ILE A 1 361 ? 18.18293 45.47831 21.88253 1.000 59.05643 361 ILE A C 1
ATOM 2642 O O . ILE A 1 361 ? 18.31226 45.55047 23.10868 1.000 61.15237 361 ILE A O 1
ATOM 2647 N N . GLY A 1 362 ? 17.09528 45.92211 21.25932 1.000 61.53411 362 GLY A N 1
ATOM 2648 C CA . GLY A 1 362 ? 16.07214 46.59378 22.02995 1.000 63.33060 362 GLY A CA 1
ATOM 2649 C C . GLY A 1 362 ? 16.50308 47.99840 22.43007 1.000 66.88630 362 GLY A C 1
ATOM 2650 O O . GLY A 1 362 ? 17.35826 48.63120 21.80313 1.000 64.26067 362 GLY A O 1
ATOM 2651 N N . ASP A 1 363 ? 15.89525 48.47904 23.50935 1.000 67.15629 363 ASP A N 1
ATOM 2652 C CA . ASP A 1 363 ? 16.08445 49.84448 23.99527 1.000 65.52422 363 ASP A CA 1
ATOM 2653 C C . ASP A 1 363 ? 16.86129 49.78426 25.31058 1.000 72.96422 363 ASP A C 1
ATOM 2654 O O . ASP A 1 363 ? 16.27451 49.72060 26.39175 1.000 84.94712 363 ASP A O 1
ATOM 2659 N N . ILE A 1 364 ? 18.19299 49.82907 25.21133 1.000 73.96759 364 ILE A N 1
ATOM 2660 C CA . ILE A 1 364 ? 19.03604 49.60186 26.38311 1.000 72.06316 364 ILE A CA 1
ATOM 2661 C C . ILE A 1 364 ? 19.10600 50.80595 27.31468 1.000 73.17159 364 ILE A C 1
ATOM 2662 O O . ILE A 1 364 ? 19.45242 50.64290 28.49131 1.000 80.89532 364 ILE A O 1
ATOM 2667 N N . ASN A 1 365 ? 18.80422 52.01039 26.83309 1.000 65.95480 365 ASN A N 1
ATOM 2668 C CA . ASN A 1 365 ? 18.74311 53.18125 27.69686 1.000 68.39467 365 ASN A CA 1
ATOM 2669 C C . ASN A 1 365 ? 17.31570 53.63700 27.95828 1.000 71.35353 365 ASN A C 1
ATOM 2670 O O . ASN A 1 365 ? 17.11788 54.65183 28.63589 1.000 70.43808 365 ASN A O 1
ATOM 2675 N N . GLN A 1 366 ? 16.32468 52.90643 27.44461 1.000 77.20611 366 GLN A N 1
ATOM 2676 C CA . GLN A 1 366 ? 14.90521 53.18217 27.67047 1.000 73.52428 366 GLN A CA 1
ATOM 2677 C C . GLN A 1 366 ? 14.56152 54.64328 27.38422 1.000 70.83212 366 GLN A C 1
ATOM 2678 O O . GLN A 1 366 ? 13.97086 55.34697 28.20642 1.000 67.16464 366 GLN A O 1
ATOM 2684 N N . ASP A 1 367 ? 14.94701 55.10310 26.19633 1.000 61.68992 367 ASP A N 1
ATOM 2685 C CA . ASP A 1 367 ? 14.50568 56.39829 25.70507 1.000 64.56294 367 ASP A CA 1
ATOM 2686 C C . ASP A 1 367 ? 13.32847 56.28804 24.74622 1.000 67.07475 367 ASP A C 1
ATOM 2687 O O . ASP A 1 367 ? 12.78686 57.31838 24.33214 1.000 73.34250 367 ASP A O 1
ATOM 2692 N N . GLY A 1 368 ? 12.92046 55.06995 24.39113 1.000 64.94302 368 GLY A N 1
ATOM 2693 C CA . GLY A 1 368 ? 11.76823 54.84810 23.54097 1.000 54.44321 368 GLY A CA 1
ATOM 2694 C C . GLY A 1 368 ? 12.08454 54.42077 22.12584 1.000 56.67043 368 GLY A C 1
ATOM 2695 O O . GLY A 1 368 ? 11.15147 54.21739 21.34018 1.000 61.21456 368 GLY A O 1
ATOM 2696 N N . TYR A 1 369 ? 13.35933 54.27353 21.76950 1.000 61.31160 369 TYR A N 1
ATOM 2697 C CA . TYR A 1 369 ? 13.74680 53.90080 20.41920 1.000 59.34972 369 TYR A CA 1
ATOM 2698 C C . TYR A 1 369 ? 14.65245 52.67691 20.47895 1.000 60.06843 369 TYR A C 1
ATOM 2699 O O . TYR A 1 369 ? 15.60285 52.64789 21.28052 1.000 63.22048 369 TYR A O 1
ATOM 2708 N N . PRO A 1 370 ? 14.39357 51.65212 19.66795 1.000 56.98068 370 PRO A N 1
ATOM 2709 C CA . PRO A 1 370 ? 15.26605 50.47317 19.66755 1.000 50.07146 370 PRO A CA 1
ATOM 2710 C C . PRO A 1 370 ? 16.66848 50.82014 19.19393 1.000 54.81260 370 PRO A C 1
ATOM 2711 O O . PRO A 1 370 ? 16.87492 51.74633 18.40747 1.000 56.72553 370 PRO A O 1
ATOM 2715 N N . ASP A 1 371 ? 17.63726 50.05643 19.68171 1.000 54.39004 371 ASP A N 1
ATOM 2716 C CA . ASP A 1 371 ? 19.04001 50.25832 19.36172 1.000 54.38481 371 ASP A CA 1
ATOM 2717 C C . ASP A 1 371 ? 19.59963 49.00240 18.70625 1.000 55.52621 371 ASP A C 1
ATOM 2718 O O . ASP A 1 371 ? 18.97090 47.93975 18.70574 1.000 54.04129 371 ASP A O 1
ATOM 2723 N N . ILE A 1 372 ? 20.79542 49.13154 18.12865 1.000 46.30399 372 ILE A N 1
ATOM 2724 C CA . ILE A 1 372 ? 21.44391 48.01659 17.45322 1.000 53.23447 372 ILE A CA 1
ATOM 2725 C C . ILE A 1 372 ? 22.88215 47.89254 17.93814 1.000 60.09872 372 ILE A C 1
ATOM 2726 O O . ILE A 1 372 ? 23.49112 48.85040 18.42053 1.000 59.71219 372 ILE A O 1
ATOM 2731 N N . ALA A 1 373 ? 23.41707 46.68117 17.80785 1.000 59.57539 373 ALA A N 1
ATOM 2732 C CA . ALA A 1 373 ? 24.81252 46.38883 18.09793 1.000 49.96616 373 ALA A CA 1
ATOM 2733 C C . ALA A 1 373 ? 25.46195 45.78780 16.86001 1.000 48.41828 373 ALA A C 1
ATOM 2734 O O . ALA A 1 373 ? 24.83945 44.99652 16.14388 1.000 47.36515 373 ALA A O 1
ATOM 2736 N N . VAL A 1 374 ? 26.71177 46.16979 16.60787 1.000 43.78106 374 VAL A N 1
ATOM 2737 C CA . VAL A 1 374 ? 27.44786 45.73712 15.42615 1.000 47.07497 374 VAL A CA 1
ATOM 2738 C C . VAL A 1 374 ? 28.79029 45.17066 15.86862 1.000 55.48031 374 VAL A C 1
ATOM 2739 O O . VAL A 1 374 ? 29.55514 45.84713 16.56540 1.000 59.79666 374 VAL A O 1
ATOM 2743 N N . GLY A 1 375 ? 29.07675 43.93640 15.46044 1.000 43.56166 375 GLY A N 1
ATOM 2744 C CA . GLY A 1 375 ? 30.31959 43.28188 15.83143 1.000 49.96534 375 GLY A CA 1
ATOM 2745 C C . GLY A 1 375 ? 31.41806 43.52692 14.80848 1.000 57.21136 375 GLY A C 1
ATOM 2746 O O . GLY A 1 375 ? 31.16589 43.59412 13.60708 1.000 58.13655 375 GLY A O 1
ATOM 2747 N N . ALA A 1 376 ? 32.64571 43.65708 15.30864 1.000 57.87208 376 ALA A N 1
ATOM 2748 C CA . ALA A 1 376 ? 33.82386 43.90606 14.47588 1.000 52.30122 376 ALA A CA 1
ATOM 2749 C C . ALA A 1 376 ? 34.97500 43.08502 15.03326 1.000 51.91526 376 ALA A C 1
ATOM 2750 O O . ALA A 1 376 ? 35.86756 43.60923 15.71040 1.000 60.86252 376 ALA A O 1
ATOM 2752 N N . PRO A 1 377 ? 34.99455 41.77906 14.75080 1.000 58.17796 377 PRO A N 1
ATOM 2753 C CA . PRO A 1 377 ? 35.89417 40.87535 15.48998 1.000 54.75292 377 PRO A CA 1
ATOM 2754 C C . PRO A 1 377 ? 37.37924 41.10944 15.25309 1.000 57.79724 377 PRO A C 1
ATOM 2755 O O . PRO A 1 377 ? 38.18168 40.69535 16.09845 1.000 68.08234 377 PRO A O 1
ATOM 2759 N N . TYR A 1 378 ? 37.78711 41.73673 14.14850 1.000 58.63259 378 TYR A N 1
ATOM 2760 C CA . TYR A 1 378 ? 39.20574 41.96661 13.90255 1.000 56.71243 378 TYR A CA 1
ATOM 2761 C C . TYR A 1 378 ? 39.62860 43.40440 14.18748 1.000 61.70792 378 TYR A C 1
ATOM 2762 O O . TYR A 1 378 ? 40.68574 43.83956 13.72019 1.000 71.37504 378 TYR A O 1
ATOM 2771 N N . ASP A 1 379 ? 38.83504 44.14777 14.95022 1.000 64.96186 379 ASP A N 1
ATOM 2772 C CA . ASP A 1 379 ? 39.24879 45.46690 15.42229 1.000 65.41055 379 ASP A CA 1
ATOM 2773 C C . ASP A 1 379 ? 40.11580 45.24920 16.65743 1.000 63.76388 379 ASP A C 1
ATOM 2774 O O . ASP A 1 379 ? 39.62849 45.20703 17.78759 1.000 64.20233 379 ASP A O 1
ATOM 2779 N N . ASP A 1 380 ? 41.42462 45.11502 16.43059 1.000 74.08415 380 ASP A N 1
ATOM 2780 C CA . ASP A 1 380 ? 42.38557 44.62207 17.42496 1.000 80.34642 380 ASP A CA 1
ATOM 2781 C C . ASP A 1 380 ? 41.86639 43.26070 17.87668 1.000 70.77883 380 ASP A C 1
ATOM 2782 O O . ASP A 1 380 ? 41.72332 42.36570 17.02667 1.000 71.95211 380 ASP A O 1
ATOM 2787 N N . LEU A 1 381 ? 41.57567 43.05087 19.16012 1.000 58.58900 381 LEU A N 1
ATOM 2788 C CA . LEU A 1 381 ? 41.06905 41.77202 19.63583 1.000 58.63197 381 LEU A CA 1
ATOM 2789 C C . LEU A 1 381 ? 39.57516 41.60727 19.40443 1.000 58.36426 381 LEU A C 1
ATOM 2790 O O . LEU A 1 381 ? 39.04593 40.51621 19.63861 1.000 64.32238 381 LEU A O 1
ATOM 2795 N N . GLY A 1 382 ? 38.89085 42.65227 18.94986 1.000 56.57121 382 GLY A N 1
ATOM 2796 C CA . GLY A 1 382 ? 37.46206 42.58630 18.73043 1.000 53.01811 382 GLY A CA 1
ATOM 2797 C C . GLY A 1 382 ? 36.72007 43.68884 19.45237 1.000 54.97122 382 GLY A C 1
ATOM 2798 O O . GLY A 1 382 ? 37.04442 44.01979 20.59681 1.000 66.70329 382 GLY A O 1
ATOM 2799 N N . LYS A 1 383 ? 35.72528 44.27101 18.78795 1.000 54.77071 383 LYS A N 1
ATOM 2800 C CA . LYS A 1 383 ? 34.93135 45.34665 19.35884 1.000 46.86496 383 LYS A CA 1
ATOM 2801 C C . LYS A 1 383 ? 33.48233 45.18593 18.92795 1.000 44.72743 383 LYS A C 1
ATOM 2802 O O . LYS A 1 383 ? 33.19235 44.64588 17.85735 1.000 48.99086 383 LYS A O 1
ATOM 2808 N N . VAL A 1 384 ? 32.57402 45.65922 19.77583 1.000 46.16250 384 VAL A N 1
ATOM 2809 C CA . VAL A 1 384 ? 31.15119 45.71493 19.46362 1.000 52.30491 384 VAL A CA 1
ATOM 2810 C C . VAL A 1 384 ? 30.70202 47.16039 19.59841 1.000 55.31472 384 VAL A C 1
ATOM 2811 O O . VAL A 1 384 ? 30.83819 47.76231 20.67133 1.000 61.79967 384 VAL A O 1
ATOM 2815 N N . PHE A 1 385 ? 30.17486 47.71501 18.51225 1.000 47.52592 385 PHE A N 1
ATOM 2816 C CA . PHE A 1 385 ? 29.71024 49.09282 18.48904 1.000 49.63414 385 PHE A CA 1
ATOM 2817 C C . PHE A 1 385 ? 28.21439 49.12642 18.77623 1.000 58.36061 385 PHE A C 1
ATOM 2818 O O . PHE A 1 385 ? 27.45041 48.33573 18.21355 1.000 59.03460 385 PHE A O 1
ATOM 2826 N N . ILE A 1 386 ? 27.80260 50.03304 19.65787 1.000 58.84504 386 ILE A N 1
ATOM 2827 C CA . ILE A 1 386 ? 26.40246 50.20034 20.03118 1.000 52.75030 386 ILE A CA 1
ATOM 2828 C C . ILE A 1 386 ? 25.90264 51.49133 19.39868 1.000 60.95377 386 ILE A C 1
ATOM 2829 O O . ILE A 1 386 ? 26.49296 52.55962 19.60192 1.000 66.34165 386 ILE A O 1
ATOM 2834 N N . TYR A 1 387 ? 24.81823 51.39565 18.63408 1.000 57.21168 387 TYR A N 1
ATOM 2835 C CA . TYR A 1 387 ? 24.25105 52.53328 17.92641 1.000 45.47215 387 TYR A CA 1
ATOM 2836 C C . TYR A 1 387 ? 22.84074 52.80134 18.42875 1.000 54.53049 387 TYR A C 1
ATOM 2837 O O . TYR A 1 387 ? 22.05230 51.87155 18.62546 1.000 51.57821 387 TYR A O 1
ATOM 2846 N N . HIS A 1 388 ? 22.53153 54.07960 18.62571 1.000 66.50508 388 HIS A N 1
ATOM 2847 C CA . HIS A 1 388 ? 21.28971 54.49648 19.25812 1.000 61.44086 388 HIS A CA 1
ATOM 2848 C C . HIS A 1 388 ? 20.20256 54.75168 18.22434 1.000 62.93262 388 HIS A C 1
ATOM 2849 O O . HIS A 1 388 ? 20.46064 55.31083 17.15430 1.000 66.62537 388 HIS A O 1
ATOM 2856 N N . GLY A 1 389 ? 18.98160 54.33974 18.55562 1.000 61.01728 389 GLY A N 1
ATOM 2857 C CA . GLY A 1 389 ? 17.83106 54.76991 17.79346 1.000 62.19032 389 GLY A CA 1
ATOM 2858 C C . GLY A 1 389 ? 17.43742 56.19052 18.15172 1.000 73.88796 389 GLY A C 1
ATOM 2859 O O . GLY A 1 389 ? 17.67210 56.66861 19.26079 1.000 84.76615 389 GLY A O 1
ATOM 2860 N N . SER A 1 390 ? 16.83745 56.87764 17.18549 1.000 71.22263 390 SER A N 1
ATOM 2861 C CA . SER A 1 390 ? 16.45347 58.26883 17.36447 1.000 73.82464 390 SER A CA 1
ATOM 2862 C C . SER A 1 390 ? 15.17894 58.52853 16.57876 1.000 74.69746 390 SER A C 1
ATOM 2863 O O . SER A 1 390 ? 14.76356 57.72013 15.74730 1.000 70.96387 390 SER A O 1
ATOM 2866 N N . ALA A 1 391 ? 14.55949 59.67989 16.84857 1.000 72.43501 391 ALA A N 1
ATOM 2867 C CA . ALA A 1 391 ? 13.39111 60.07889 16.07198 1.000 65.44873 391 ALA A CA 1
ATOM 2868 C C . ALA A 1 391 ? 13.75827 60.35361 14.62018 1.000 69.44439 391 ALA A C 1
ATOM 2869 O O . ALA A 1 391 ? 12.90847 60.23246 13.73013 1.000 68.50086 391 ALA A O 1
ATOM 2871 N N . ASN A 1 392 ? 15.01572 60.71446 14.36205 1.000 69.15937 392 ASN A N 1
ATOM 2872 C CA . ASN A 1 392 ? 15.51554 60.95288 13.01593 1.000 76.42158 392 ASN A CA 1
ATOM 2873 C C . ASN A 1 392 ? 16.18918 59.72660 12.41127 1.000 79.28823 392 ASN A C 1
ATOM 2874 O O . ASN A 1 392 ? 16.97386 59.86458 11.46587 1.000 79.70037 392 ASN A O 1
ATOM 2879 N N . GLY A 1 393 ? 15.90473 58.53687 12.93009 1.000 72.89344 393 GLY A N 1
ATOM 2880 C CA . GLY A 1 393 ? 16.57507 57.34336 12.45837 1.000 68.39249 393 GLY A CA 1
ATOM 2881 C C . GLY A 1 393 ? 17.71805 56.93691 13.36382 1.000 74.47688 393 GLY A C 1
ATOM 2882 O O . GLY A 1 393 ? 17.62607 57.07976 14.58598 1.000 81.77120 393 GLY A O 1
ATOM 2883 N N . ILE A 1 394 ? 18.79947 56.43836 12.78800 1.000 68.43645 394 ILE A N 1
ATOM 2884 C CA . ILE A 1 394 ? 19.92441 55.96319 13.58285 1.000 58.00039 394 ILE A CA 1
ATOM 2885 C C . ILE A 1 394 ? 20.88560 57.11427 13.84420 1.000 55.23565 394 ILE A C 1
ATOM 2886 O O . ILE A 1 394 ? 21.03741 58.03825 13.03652 1.000 45.54120 394 ILE A O 1
ATOM 2891 N N . ASN A 1 395 ? 21.52267 57.06010 15.01057 1.000 56.16338 395 ASN A N 1
ATOM 2892 C CA . ASN A 1 395 ? 22.56802 57.99928 15.39922 1.000 51.06117 395 ASN A CA 1
ATOM 2893 C C . ASN A 1 395 ? 23.90644 57.39059 14.99030 1.000 60.76155 395 ASN A C 1
ATOM 2894 O O . ASN A 1 395 ? 24.34779 56.39580 15.57522 1.000 70.45252 395 ASN A O 1
ATOM 2899 N N . THR A 1 396 ? 24.55450 57.98832 13.98716 1.000 51.27424 396 THR A N 1
ATOM 2900 C CA . THR A 1 396 ? 25.71462 57.36290 13.36010 1.000 53.26665 396 THR A CA 1
ATOM 2901 C C . THR A 1 396 ? 26.94228 57.30692 14.25894 1.000 62.67678 396 THR A C 1
ATOM 2902 O O . THR A 1 396 ? 27.91416 56.63592 13.89684 1.000 71.09393 396 THR A O 1
ATOM 2906 N N . LYS A 1 397 ? 26.94138 57.98300 15.40490 1.000 62.75535 397 LYS A N 1
ATOM 2907 C CA . LYS A 1 397 ? 28.11077 57.95276 16.26698 1.000 62.88871 397 LYS A CA 1
ATOM 2908 C C . LYS A 1 397 ? 27.88541 56.96729 17.39905 1.000 61.55796 397 LYS A C 1
ATOM 2909 O O . LYS A 1 397 ? 26.92466 57.12768 18.16956 1.000 55.88681 397 LYS A O 1
ATOM 2915 N N . PRO A 1 398 ? 28.73140 55.94493 17.53041 1.000 56.75951 398 PRO A N 1
ATOM 2916 C CA . PRO A 1 398 ? 28.48608 54.88355 18.51965 1.000 55.91900 398 PRO A CA 1
ATOM 2917 C C . PRO A 1 398 ? 28.46917 55.44294 19.93289 1.000 55.28589 398 PRO A C 1
ATOM 2918 O O . PRO A 1 398 ? 29.42703 56.07760 20.37993 1.000 64.59763 398 PRO A O 1
ATOM 2922 N N . THR A 1 399 ? 27.36126 55.20539 20.63983 1.000 51.59102 399 THR A N 1
ATOM 2923 C CA . THR A 1 399 ? 27.23835 55.71058 22.00238 1.000 50.09052 399 THR A CA 1
ATOM 2924 C C . THR A 1 399 ? 28.03817 54.88264 23.00057 1.000 53.81419 399 THR A C 1
ATOM 2925 O O . THR A 1 399 ? 28.29771 55.35822 24.11128 1.000 58.93800 399 THR A O 1
ATOM 2929 N N . GLN A 1 400 ? 28.43523 53.66407 22.63667 1.000 57.75773 400 GLN A N 1
ATOM 2930 C CA . GLN A 1 400 ? 29.31840 52.86957 23.47765 1.000 55.07250 400 GLN A CA 1
ATOM 2931 C C . GLN A 1 400 ? 30.07186 51.87365 22.61039 1.000 49.71057 400 GLN A C 1
ATOM 2932 O O . GLN A 1 400 ? 29.54463 51.36987 21.61476 1.000 57.01827 400 GLN A O 1
ATOM 2938 N N . VAL A 1 401 ? 31.31589 51.60236 22.99830 1.000 42.78605 401 VAL A N 1
ATOM 2939 C CA . VAL A 1 401 ? 32.15772 50.61133 22.33893 1.000 44.06072 401 VAL A CA 1
ATOM 2940 C C . VAL A 1 401 ? 32.65389 49.63336 23.39397 1.000 54.02548 401 VAL A C 1
ATOM 2941 O O . VAL A 1 401 ? 33.41013 50.01767 24.29427 1.000 54.87642 401 VAL A O 1
ATOM 2945 N N . LEU A 1 402 ? 32.22593 48.37914 23.28952 1.000 53.89721 402 LEU A N 1
ATOM 2946 C CA . LEU A 1 402 ? 32.74805 47.31430 24.13110 1.000 57.75325 402 LEU A CA 1
ATOM 2947 C C . LEU A 1 402 ? 33.95274 46.68088 23.45017 1.000 61.04641 402 LEU A C 1
ATOM 2948 O O . LEU A 1 402 ? 33.94549 46.45323 22.23752 1.000 63.39152 402 LEU A O 1
ATOM 2953 N N . LYS A 1 403 ? 34.99052 46.40385 24.23150 1.000 59.97933 403 LYS A N 1
ATOM 2954 C CA . LYS A 1 403 ? 36.19951 45.78417 23.71398 1.000 57.55035 403 LYS A CA 1
ATOM 2955 C C . LYS A 1 403 ? 36.42602 44.44040 24.39044 1.000 57.35566 403 LYS A C 1
ATOM 2956 O O . LYS A 1 403 ? 36.05385 44.23672 25.54998 1.000 65.54885 403 LYS A O 1
ATOM 2962 N N . GLY A 1 404 ? 37.03411 43.51979 23.64943 1.000 55.01708 404 GLY A N 1
ATOM 2963 C CA . GLY A 1 404 ? 37.29755 42.19034 24.14669 1.000 71.04880 404 GLY A CA 1
ATOM 2964 C C . GLY A 1 404 ? 38.70384 42.04376 24.69497 1.000 74.10716 404 GLY A C 1
ATOM 2965 O O . GLY A 1 404 ? 39.59252 42.83901 24.40393 1.000 71.54585 404 GLY A O 1
ATOM 2966 N N . ILE A 1 405 ? 38.89462 41.00489 25.50697 1.000 77.98092 405 ILE A N 1
ATOM 2967 C CA . ILE A 1 405 ? 40.20122 40.68000 26.06706 1.000 80.01175 405 ILE A CA 1
ATOM 2968 C C . ILE A 1 405 ? 40.80194 39.43184 25.44562 1.000 81.16924 405 ILE A C 1
ATOM 2969 O O . ILE A 1 405 ? 41.88247 38.99741 25.87201 1.000 87.57063 405 ILE A O 1
ATOM 2974 N N . SER A 1 406 ? 40.14090 38.84197 24.45563 1.000 78.34306 406 SER A N 1
ATOM 2975 C CA . SER A 1 406 ? 40.62530 37.68936 23.71564 1.000 77.71242 406 SER A CA 1
ATOM 2976 C C . SER A 1 406 ? 40.19389 37.84047 22.26401 1.000 78.07681 406 SER A C 1
ATOM 2977 O O . SER A 1 406 ? 39.12080 38.39113 21.99115 1.000 83.60219 406 SER A O 1
ATOM 2980 N N . PRO A 1 407 ? 41.00644 37.36054 21.31647 1.000 73.35459 407 PRO A N 1
ATOM 2981 C CA . PRO A 1 407 ? 40.78960 37.70601 19.90212 1.000 76.21453 407 PRO A CA 1
ATOM 2982 C C . PRO A 1 407 ? 39.41034 37.31946 19.38763 1.000 74.29306 407 PRO A C 1
ATOM 2983 O O . PRO A 1 407 ? 38.75417 36.41517 19.91025 1.000 68.93311 407 PRO A O 1
ATOM 2987 N N . TYR A 1 408 ? 38.98313 38.03052 18.33955 1.000 73.07050 408 TYR A N 1
ATOM 2988 C CA . TYR A 1 408 ? 37.72746 37.75695 17.63632 1.000 65.40243 408 TYR A CA 1
ATOM 2989 C C . TYR A 1 408 ? 36.52450 37.90688 18.56396 1.000 55.39783 408 TYR A C 1
ATOM 2990 O O . TYR A 1 408 ? 35.54739 37.15947 18.47895 1.000 54.39884 408 TYR A O 1
ATOM 2999 N N . PHE A 1 409 ? 36.60236 38.88652 19.45830 1.000 51.00358 409 PHE A N 1
ATOM 3000 C CA . PHE A 1 409 ? 35.46841 39.26065 20.28783 1.000 54.25158 409 PHE A CA 1
ATOM 3001 C C . PHE A 1 409 ? 34.46049 40.03274 19.44635 1.000 50.72637 409 PHE A C 1
ATOM 3002 O O . PHE A 1 409 ? 34.82599 40.92488 18.67693 1.000 50.35035 409 PHE A O 1
ATOM 3010 N N . GLY A 1 410 ? 33.19001 39.67549 19.57886 1.000 41.10061 410 GLY A N 1
ATOM 3011 C CA . GLY A 1 410 ? 32.14969 40.29542 18.79002 1.000 42.12754 410 GLY A CA 1
ATOM 3012 C C . GLY A 1 410 ? 31.74694 39.54952 17.54086 1.000 55.79038 410 GLY A C 1
ATOM 3013 O O . GLY A 1 410 ? 31.03436 40.12018 16.70653 1.000 57.69639 410 GLY A O 1
ATOM 3014 N N . TYR A 1 411 ? 32.18346 38.29822 17.37771 1.000 69.48083 411 TYR A N 1
ATOM 3015 C CA . TYR A 1 411 ? 31.75838 37.52143 16.21964 1.000 59.88563 411 TYR A CA 1
ATOM 3016 C C . TYR A 1 411 ? 30.25470 37.29444 16.22833 1.000 48.54452 411 TYR A C 1
ATOM 3017 O O . TYR A 1 411 ? 29.63470 37.18734 15.16428 1.000 44.79067 411 TYR A O 1
ATOM 3026 N N . SER A 1 412 ? 29.65282 37.22266 17.41091 1.000 41.23683 412 SER A N 1
ATOM 3027 C CA . SER A 1 412 ? 28.22216 37.00905 17.53464 1.000 39.48358 412 SER A CA 1
ATOM 3028 C C . SER A 1 412 ? 27.68011 37.88680 18.64917 1.000 46.24260 412 SER A C 1
ATOM 3029 O O . SER A 1 412 ? 28.36366 38.15555 19.64057 1.000 49.88691 412 SER A O 1
ATOM 3032 N N . ILE A 1 413 ? 26.44406 38.34047 18.46645 1.000 46.43904 413 ILE A N 1
ATOM 3033 C CA . ILE A 1 413 ? 25.76590 39.19853 19.42554 1.000 42.72300 413 ILE A CA 1
ATOM 3034 C C . ILE A 1 413 ? 24.35907 38.66510 19.63922 1.000 50.27458 413 ILE A C 1
ATOM 3035 O O . ILE A 1 413 ? 23.78740 37.99765 18.77110 1.000 49.73977 413 ILE A O 1
ATOM 3040 N N . ALA A 1 414 ? 23.80792 38.95270 20.81566 1.000 58.45676 414 ALA A N 1
ATOM 3041 C CA . ALA A 1 414 ? 22.37255 38.86944 21.03291 1.000 66.31529 414 ALA A CA 1
ATOM 3042 C C . ALA A 1 414 ? 21.99592 39.81223 22.16242 1.000 67.59969 414 ALA A C 1
ATOM 3043 O O . ALA A 1 414 ? 22.83317 40.21403 22.97525 1.000 65.71755 414 ALA A O 1
ATOM 3045 N N . GLY A 1 415 ? 20.71727 40.16191 22.19274 1.000 61.74581 415 GLY A N 1
ATOM 3046 C CA . GLY A 1 415 ? 20.18067 41.04208 23.20450 1.000 62.45283 415 GLY A CA 1
ATOM 3047 C C . GLY A 1 415 ? 18.67007 41.05591 23.14541 1.000 65.27234 415 GLY A C 1
ATOM 3048 O O . GLY A 1 415 ? 18.05029 40.03732 22.82207 1.000 74.75758 415 GLY A O 1
ATOM 3049 N N . ASN A 1 416 ? 18.07249 42.20929 23.44511 1.000 59.74086 416 ASN A N 1
ATOM 3050 C CA . ASN A 1 416 ? 16.61957 42.37996 23.43244 1.000 59.62348 416 ASN A CA 1
ATOM 3051 C C . ASN A 1 416 ? 15.93959 41.43383 24.42012 1.000 64.95221 416 ASN A C 1
ATOM 3052 O O . ASN A 1 416 ? 14.87839 40.87135 24.14383 1.000 58.29695 416 ASN A O 1
ATOM 3057 N N . MET A 1 417 ? 16.56687 41.24964 25.57922 1.000 72.04946 417 MET A N 1
ATOM 3058 C CA . MET A 1 417 ? 15.93414 40.58663 26.70845 1.000 71.73199 417 MET A CA 1
ATOM 3059 C C . MET A 1 417 ? 16.59582 41.07524 27.98694 1.000 74.62397 417 MET A C 1
ATOM 3060 O O . MET A 1 417 ? 17.79987 41.34214 28.01993 1.000 72.38986 417 MET A O 1
ATOM 3065 N N . ASP A 1 418 ? 15.78894 41.20061 29.03437 1.000 76.88825 418 ASP A N 1
ATOM 3066 C CA . ASP A 1 418 ? 16.25281 41.65017 30.34025 1.000 81.09098 418 ASP A CA 1
ATOM 3067 C C . ASP A 1 418 ? 16.72609 40.43859 31.13567 1.000 82.40684 418 ASP A C 1
ATOM 3068 O O . ASP A 1 418 ? 15.91591 39.60129 31.54197 1.000 92.30486 418 ASP A O 1
ATOM 3073 N N . LEU A 1 419 ? 18.03655 40.34926 31.36893 1.000 75.22382 419 LEU A N 1
ATOM 3074 C CA . LEU A 1 419 ? 18.58388 39.18490 32.05820 1.000 74.88801 419 LEU A CA 1
ATOM 3075 C C . LEU A 1 419 ? 18.45733 39.31006 33.57277 1.000 85.26473 419 LEU A C 1
ATOM 3076 O O . LEU A 1 419 ? 18.04056 38.36083 34.24523 1.000 90.97141 419 LEU A O 1
ATOM 3081 N N . ASP A 1 420 ? 18.81494 40.46633 34.12971 1.000 86.24742 420 ASP A N 1
ATOM 3082 C CA . ASP A 1 420 ? 18.83168 40.65339 35.57480 1.000 86.05912 420 ASP A CA 1
ATOM 3083 C C . ASP A 1 420 ? 17.58303 41.35322 36.10304 1.000 89.66148 420 ASP A C 1
ATOM 3084 O O . ASP A 1 420 ? 17.56326 41.76159 37.26942 1.000 90.86527 420 ASP A O 1
ATOM 3089 N N . ARG A 1 421 ? 16.55176 41.50188 35.27304 1.000 95.89133 421 ARG A N 1
ATOM 3090 C CA . ARG A 1 421 ? 15.25089 42.03875 35.67624 1.000 95.33778 421 ARG A CA 1
ATOM 3091 C C . ARG A 1 421 ? 15.38684 43.40926 36.34605 1.000 92.37040 421 ARG A C 1
ATOM 3092 O O . ARG A 1 421 ? 15.13033 43.58209 37.53691 1.000 95.64534 421 ARG A O 1
ATOM 3100 N N . ASN A 1 422 ? 15.79171 44.39167 35.53806 1.000 91.05329 422 ASN A N 1
ATOM 3101 C CA . ASN A 1 422 ? 15.84069 45.77554 35.99659 1.000 85.98729 422 ASN A CA 1
ATOM 3102 C C . ASN A 1 422 ? 15.14345 46.71811 35.02162 1.000 89.08591 422 ASN A C 1
ATOM 3103 O O . ASN A 1 422 ? 15.44259 47.91598 35.01152 1.000 101.62529 422 ASN A O 1
ATOM 3108 N N . SER A 1 423 ? 14.22373 46.19566 34.20699 1.000 87.17141 423 SER A N 1
ATOM 3109 C CA . SER A 1 423 ? 13.45975 46.89970 33.17762 1.000 87.04540 423 SER A CA 1
ATOM 3110 C C . SER A 1 423 ? 14.30626 47.30779 31.97680 1.000 83.47671 423 SER A C 1
ATOM 3111 O O . SER A 1 423 ? 13.77509 47.93695 31.05321 1.000 95.23825 423 SER A O 1
ATOM 3114 N N . TYR A 1 424 ? 15.59265 46.96370 31.94464 1.000 73.06377 424 TYR A N 1
ATOM 3115 C CA . TYR A 1 424 ? 16.48976 47.35874 30.87186 1.000 67.64460 424 TYR A CA 1
ATOM 3116 C C . TYR A 1 424 ? 17.05433 46.12569 30.17727 1.000 62.38270 424 TYR A C 1
ATOM 3117 O O . TYR A 1 424 ? 17.59317 45.23571 30.85036 1.000 63.73933 424 TYR A O 1
ATOM 3126 N N . PRO A 1 425 ? 16.95474 46.03027 28.85085 1.000 62.23408 425 PRO A N 1
ATOM 3127 C CA . PRO A 1 425 ? 17.54427 44.88670 28.14195 1.000 68.31000 425 PRO A CA 1
ATOM 3128 C C . PRO A 1 425 ? 19.05790 44.83967 28.30211 1.000 67.17919 425 PRO A C 1
ATOM 3129 O O . PRO A 1 425 ? 19.70213 45.81359 28.69553 1.000 76.81808 425 PRO A O 1
ATOM 3133 N N . ASP A 1 426 ? 19.62753 43.67950 27.98208 1.000 63.02756 426 ASP A N 1
ATOM 3134 C CA . ASP A 1 426 ? 21.04861 43.42531 28.16892 1.000 56.83233 426 ASP A CA 1
ATOM 3135 C C . ASP A 1 426 ? 21.64884 42.88729 26.87538 1.000 59.21592 426 ASP A C 1
ATOM 3136 O O . ASP A 1 426 ? 20.93587 42.51294 25.94107 1.000 65.02603 426 ASP A O 1
ATOM 3141 N N . VAL A 1 427 ? 22.98037 42.85021 26.82831 1.000 55.57896 427 VAL A N 1
ATOM 3142 C CA . VAL A 1 427 ? 23.72433 42.49078 25.62544 1.000 52.65332 427 VAL A CA 1
ATOM 3143 C C . VAL A 1 427 ? 24.72514 41.39564 25.97201 1.000 57.78384 427 VAL A C 1
ATOM 3144 O O . VAL A 1 427 ? 25.43359 41.49291 26.98023 1.000 67.01157 427 VAL A O 1
ATOM 3148 N N . ALA A 1 428 ? 24.78502 40.35915 25.13498 1.000 52.54799 428 ALA A N 1
ATOM 3149 C CA . ALA A 1 428 ? 25.73376 39.26294 25.29063 1.000 56.51217 428 ALA A CA 1
ATOM 3150 C C . ALA A 1 428 ? 26.52822 39.11078 24.00246 1.000 58.58178 428 ALA A C 1
ATOM 3151 O O . ALA A 1 428 ? 25.94804 39.09573 22.91218 1.000 56.70551 428 ALA A O 1
ATOM 3153 N N . VAL A 1 429 ? 27.84730 38.98421 24.12706 1.000 55.85338 429 VAL A N 1
ATOM 3154 C CA . VAL A 1 429 ? 28.75484 39.02898 22.98527 1.000 53.71846 429 VAL A CA 1
ATOM 3155 C C . VAL A 1 429 ? 29.55472 37.73430 22.92521 1.000 50.61938 429 VAL A C 1
ATOM 3156 O O . VAL A 1 429 ? 30.21722 37.36092 23.90129 1.000 58.75545 429 VAL A O 1
ATOM 3160 N N . GLY A 1 430 ? 29.52069 37.07175 21.76908 1.000 42.19082 430 GLY A N 1
ATOM 3161 C CA . GLY A 1 430 ? 30.24020 35.83354 21.56319 1.000 40.16090 430 GLY A CA 1
ATOM 3162 C C . GLY A 1 430 ? 31.65568 36.05582 21.06810 1.000 56.03213 430 GLY A C 1
ATOM 3163 O O . GLY A 1 430 ? 32.18157 37.16988 21.05795 1.000 68.14923 430 GLY A O 1
ATOM 3164 N N . SER A 1 431 ? 32.27529 34.96254 20.63418 1.000 55.94675 431 SER A N 1
ATOM 3165 C CA . SER A 1 431 ? 33.68833 34.98754 20.28803 1.000 56.37155 431 SER A CA 1
ATOM 3166 C C . SER A 1 431 ? 34.00938 33.80357 19.38977 1.000 54.94065 431 SER A C 1
ATOM 3167 O O . SER A 1 431 ? 33.21712 32.87042 19.24201 1.000 66.78466 431 SER A O 1
ATOM 3170 N N . LEU A 1 432 ? 35.18625 33.86789 18.77531 1.000 50.93881 432 LEU A N 1
ATOM 3171 C CA . LEU A 1 432 ? 35.82463 32.70375 18.18139 1.000 62.91400 432 LEU A CA 1
ATOM 3172 C C . LEU A 1 432 ? 36.87683 32.10929 19.10192 1.000 64.10315 432 LEU A C 1
ATOM 3173 O O . LEU A 1 432 ? 37.59121 31.18665 18.70006 1.000 55.04814 432 LEU A O 1
ATOM 3178 N N . SER A 1 433 ? 36.98207 32.61871 20.32564 1.000 67.34681 433 SER A N 1
ATOM 3179 C CA . SER A 1 433 ? 38.01744 32.23042 21.27196 1.000 70.98898 433 SER A CA 1
ATOM 3180 C C . SER A 1 433 ? 37.42591 31.55550 22.50521 1.000 74.61214 433 SER A C 1
ATOM 3181 O O . SER A 1 433 ? 37.98986 31.64040 23.59877 1.000 80.66895 433 SER A O 1
ATOM 3184 N N . ASP A 1 434 ? 36.27235 30.90582 22.33705 1.000 70.70429 434 ASP A N 1
ATOM 3185 C CA . ASP A 1 434 ? 35.65527 30.05578 23.35388 1.000 69.66066 434 ASP A CA 1
ATOM 3186 C C . ASP A 1 434 ? 35.21299 30.82960 24.59263 1.000 70.24531 434 ASP A C 1
ATOM 3187 O O . ASP A 1 434 ? 35.22752 30.28935 25.70026 1.000 73.86104 434 ASP A O 1
ATOM 3192 N N . SER A 1 435 ? 34.79564 32.08287 24.43145 1.000 69.42447 435 SER A N 1
ATOM 3193 C CA . SER A 1 435 ? 34.33315 32.87652 25.55973 1.000 67.34458 435 SER A CA 1
ATOM 3194 C C . SER A 1 435 ? 33.08721 33.65662 25.16793 1.000 67.64304 435 SER A C 1
ATOM 3195 O O . SER A 1 435 ? 32.89009 33.99874 23.99971 1.000 65.69896 435 SER A O 1
ATOM 3198 N N . VAL A 1 436 ? 32.24198 33.92245 26.16254 1.000 65.99898 436 VAL A N 1
ATOM 3199 C CA . VAL A 1 436 ? 31.05400 34.75356 26.00635 1.000 60.11884 436 VAL A CA 1
ATOM 3200 C C . VAL A 1 436 ? 31.04728 35.78125 27.12577 1.000 65.85151 436 VAL A C 1
ATOM 3201 O O . VAL A 1 436 ? 31.26864 35.43646 28.29156 1.000 70.75215 436 VAL A O 1
ATOM 3205 N N . THR A 1 437 ? 30.78184 37.03418 26.77520 1.000 66.05235 437 THR A N 1
ATOM 3206 C CA . THR A 1 437 ? 30.75787 38.13393 27.72525 1.000 67.81026 437 THR A CA 1
ATOM 3207 C C . THR A 1 437 ? 29.35131 38.71305 27.79557 1.000 61.36327 437 THR A C 1
ATOM 3208 O O . THR A 1 437 ? 28.69343 38.89362 26.76625 1.000 63.02851 437 THR A O 1
ATOM 3212 N N . ILE A 1 438 ? 28.88710 38.98998 29.01203 1.000 55.43612 438 ILE A N 1
ATOM 3213 C CA . ILE A 1 438 ? 27.54669 39.51342 29.24621 1.000 58.17847 438 ILE A CA 1
ATOM 3214 C C . ILE A 1 438 ? 27.66422 40.90244 29.85474 1.000 60.32719 438 ILE A C 1
ATOM 3215 O O . ILE A 1 438 ? 28.33871 41.08513 30.87500 1.000 65.63609 438 ILE A O 1
ATOM 3220 N N . PHE A 1 439 ? 27.00372 41.87277 29.23155 1.000 53.27875 439 PHE A N 1
ATOM 3221 C CA . PHE A 1 439 ? 26.94371 43.24202 29.72038 1.000 59.60414 439 PHE A CA 1
ATOM 3222 C C . PHE A 1 439 ? 25.52480 43.53867 30.17822 1.000 64.64641 439 PHE A C 1
ATOM 3223 O O . PHE A 1 439 ? 24.56290 43.22010 29.47205 1.000 67.39957 439 PHE A O 1
ATOM 3231 N N . ARG A 1 440 ? 25.39527 44.14882 31.35002 1.000 67.31242 440 ARG A N 1
ATOM 3232 C CA . ARG A 1 440 ? 24.09658 44.48376 31.91233 1.000 67.98498 440 ARG A CA 1
ATOM 3233 C C . ARG A 1 440 ? 23.90105 45.99255 31.90321 1.000 65.83647 440 ARG A C 1
ATOM 3234 O O . ARG A 1 440 ? 24.84259 46.75338 32.14632 1.000 62.97022 440 ARG A O 1
ATOM 3242 N N . SER A 1 441 ? 22.67512 46.41749 31.61358 1.000 71.74807 441 SER A N 1
ATOM 3243 C CA . SER A 1 441 ? 22.37794 47.82363 31.38340 1.000 68.78622 441 SER A CA 1
ATOM 3244 C C . SER A 1 441 ? 22.14439 48.54358 32.70473 1.000 67.10350 441 SER A C 1
ATOM 3245 O O . SER A 1 441 ? 21.37965 48.07277 33.55243 1.000 71.20710 441 SER A O 1
ATOM 3248 N N . ARG A 1 442 ? 22.80338 49.68095 32.87373 1.000 65.76385 442 ARG A N 1
ATOM 3249 C CA . ARG A 1 442 ? 22.55272 50.48867 34.05595 1.000 68.00437 442 ARG A CA 1
ATOM 3250 C C . ARG A 1 442 ? 21.29244 51.32631 33.85270 1.000 60.48895 442 ARG A C 1
ATOM 3251 O O . ARG A 1 442 ? 21.01659 51.76864 32.73474 1.000 61.58782 442 ARG A O 1
ATOM 3259 N N . PRO A 1 443 ? 20.49656 51.52965 34.90101 1.000 60.94860 443 PRO A N 1
ATOM 3260 C CA . PRO A 1 443 ? 19.34920 52.43540 34.78141 1.000 65.32501 443 PRO A CA 1
ATOM 3261 C C . PRO A 1 443 ? 19.80300 53.84999 34.45487 1.000 58.63401 443 PRO A C 1
ATOM 3262 O O . PRO A 1 443 ? 20.88860 54.28563 34.84334 1.000 48.76884 443 PRO A O 1
ATOM 3266 N N . VAL A 1 444 ? 18.95501 54.56753 33.72624 1.000 58.69937 444 VAL A N 1
ATOM 3267 C CA . VAL A 1 444 ? 19.28702 55.88113 33.18850 1.000 58.75706 444 VAL A CA 1
ATOM 3268 C C . VAL A 1 444 ? 18.53175 56.93501 33.98666 1.000 61.10502 444 VAL A C 1
ATOM 3269 O O . VAL A 1 444 ? 17.29538 56.97748 33.96021 1.000 71.19004 444 VAL A O 1
ATOM 3273 N N . ILE A 1 445 ? 19.27317 57.78355 34.69306 1.000 59.20433 445 ILE A N 1
ATOM 3274 C CA . ILE A 1 445 ? 18.69138 58.87520 35.46613 1.000 63.34248 445 ILE A CA 1
ATOM 3275 C C . ILE A 1 445 ? 18.69277 60.13160 34.60534 1.000 71.96675 445 ILE A C 1
ATOM 3276 O O . ILE A 1 445 ? 19.75470 60.61049 34.19370 1.000 72.96282 445 ILE A O 1
ATOM 3281 N N . ASN A 1 446 ? 17.50548 60.66077 34.32497 1.000 74.91656 446 ASN A N 1
ATOM 3282 C CA . ASN A 1 446 ? 17.36919 61.95736 33.67463 1.000 71.68686 446 ASN A CA 1
ATOM 3283 C C . ASN A 1 446 ? 17.20969 63.01725 34.75616 1.000 68.56078 446 ASN A C 1
ATOM 3284 O O . ASN A 1 446 ? 16.24179 62.98371 35.52238 1.000 76.85368 446 ASN A O 1
ATOM 3289 N N . ILE A 1 447 ? 18.15882 63.94500 34.82763 1.000 63.07784 447 ILE A N 1
ATOM 3290 C CA . ILE A 1 447 ? 18.17249 64.98170 35.85334 1.000 69.25462 447 ILE A CA 1
ATOM 3291 C C . ILE A 1 447 ? 17.83237 66.30992 35.19326 1.000 77.31232 447 ILE A C 1
ATOM 3292 O O . ILE A 1 447 ? 18.54700 66.76531 34.29138 1.000 90.66397 447 ILE A O 1
ATOM 3297 N N . GLN A 1 448 ? 16.73778 66.92523 35.63291 1.000 78.17623 448 GLN A N 1
ATOM 3298 C CA . GLN A 1 448 ? 16.36432 68.25345 35.17023 1.000 87.46673 448 GLN A CA 1
ATOM 3299 C C . GLN A 1 448 ? 16.97047 69.29406 36.09961 1.000 91.24138 448 GLN A C 1
ATOM 3300 O O . GLN A 1 448 ? 16.89757 69.16094 37.32536 1.000 83.10304 448 GLN A O 1
ATOM 3306 N N . LYS A 1 449 ? 17.56733 70.32437 35.51537 1.000 99.71126 449 LYS A N 1
ATOM 3307 C CA . LYS A 1 449 ? 18.20296 71.38792 36.27319 1.000 103.09814 449 LYS A CA 1
ATOM 3308 C C . LYS A 1 449 ? 17.44095 72.69092 36.08053 1.000 103.58434 449 LYS A C 1
ATOM 3309 O O . LYS A 1 449 ? 17.00447 73.01145 34.97049 1.000 107.16231 449 LYS A O 1
ATOM 3315 N N . THR A 1 450 ? 17.26783 73.42137 37.17843 1.000 98.90792 450 THR A N 1
ATOM 3316 C CA . THR A 1 450 ? 16.66216 74.74314 37.18349 1.000 96.41700 450 THR A CA 1
ATOM 3317 C C . THR A 1 450 ? 17.62122 75.69920 37.87558 1.000 90.85134 450 THR A C 1
ATOM 3318 O O . THR A 1 450 ? 18.33585 75.30939 38.80018 1.000 94.03002 450 THR A O 1
ATOM 3322 N N . ILE A 1 451 ? 17.65524 76.94773 37.41429 1.000 89.15022 451 ILE A N 1
ATOM 3323 C CA . ILE A 1 451 ? 18.54283 77.95232 37.99204 1.000 90.77185 451 ILE A CA 1
ATOM 3324 C C . ILE A 1 451 ? 17.80195 79.27214 38.10813 1.000 89.12575 451 ILE A C 1
ATOM 3325 O O . ILE A 1 451 ? 17.29421 79.80223 37.11332 1.000 85.85669 451 ILE A O 1
ATOM 3330 N N . THR A 1 452 ? 17.77083 79.81429 39.32239 1.000 95.12118 452 THR A N 1
ATOM 3331 C CA . THR A 1 452 ? 17.10701 81.07807 39.61634 1.000 98.67081 452 THR A CA 1
ATOM 3332 C C . THR A 1 452 ? 18.09491 81.99355 40.32616 1.000 102.48861 452 THR A C 1
ATOM 3333 O O . THR A 1 452 ? 18.51566 81.70237 41.44985 1.000 107.33568 452 THR A O 1
ATOM 3337 N N . VAL A 1 453 ? 18.46988 83.08337 39.66466 1.000 102.57451 453 VAL A N 1
ATOM 3338 C CA . VAL A 1 453 ? 19.15403 84.20712 40.28962 1.000 107.80878 453 VAL A CA 1
ATOM 3339 C C . VAL A 1 453 ? 18.08641 85.25686 40.59514 1.000 114.87807 453 VAL A C 1
ATOM 3340 O O . VAL A 1 453 ? 17.41110 85.75079 39.68276 1.000 115.09440 453 VAL A O 1
ATOM 3344 N N . THR A 1 454 ? 17.89295 85.59167 41.88284 1.000 124.65418 454 THR A N 1
ATOM 3345 C CA . THR A 1 454 ? 16.63239 86.25499 42.24109 1.000 131.24135 454 THR A CA 1
ATOM 3346 C C . THR A 1 454 ? 16.63785 87.75258 41.94229 1.000 134.37677 454 THR A C 1
ATOM 3347 O O . THR A 1 454 ? 15.59561 88.27111 41.48661 1.000 143.43798 454 THR A O 1
ATOM 3351 N N . PRO A 1 455 ? 17.74419 88.51608 42.13043 1.000 111.15565 455 PRO A N 1
ATOM 3352 C CA . PRO A 1 455 ? 17.82318 89.80158 41.43726 1.000 102.41498 455 PRO A CA 1
ATOM 3353 C C . PRO A 1 455 ? 18.05891 89.54773 39.96017 1.000 124.20924 455 PRO A C 1
ATOM 3354 O O . PRO A 1 455 ? 19.19936 89.32894 39.53270 1.000 124.79216 455 PRO A O 1
ATOM 3358 N N . ASN A 1 456 ? 16.97390 89.55934 39.18087 1.000 136.07781 456 ASN A N 1
ATOM 3359 C CA . ASN A 1 456 ? 17.04166 89.12748 37.78872 1.000 137.53792 456 ASN A CA 1
ATOM 3360 C C . ASN A 1 456 ? 18.08149 89.91632 37.00661 1.000 136.54590 456 ASN A C 1
ATOM 3361 O O . ASN A 1 456 ? 18.83184 89.34679 36.20595 1.000 138.11636 456 ASN A O 1
ATOM 3366 N N . ARG A 1 457 ? 18.13951 91.22451 37.22271 1.000 126.50762 457 ARG A N 1
ATOM 3367 C CA . ARG A 1 457 ? 19.04218 92.10501 36.50133 1.000 114.91713 457 ARG A CA 1
ATOM 3368 C C . ARG A 1 457 ? 19.90471 92.86186 37.49966 1.000 102.80585 457 ARG A C 1
ATOM 3369 O O . ARG A 1 457 ? 19.43729 93.23258 38.58101 1.000 102.17052 457 ARG A O 1
ATOM 3377 N N . ILE A 1 458 ? 21.16493 93.07941 37.14147 1.000 97.32654 458 ILE A N 1
ATOM 3378 C CA . ILE A 1 458 ? 22.09691 93.76359 38.03043 1.000 95.78385 458 ILE A CA 1
ATOM 3379 C C . ILE A 1 458 ? 21.94696 95.26872 37.85642 1.000 101.07346 458 ILE A C 1
ATOM 3380 O O . ILE A 1 458 ? 22.03629 95.79021 36.73850 1.000 99.27063 458 ILE A O 1
ATOM 3385 N N . ASP A 1 459 ? 21.71806 95.97076 38.96404 1.000 102.26302 459 ASP A N 1
ATOM 3386 C CA . ASP A 1 459 ? 21.73452 97.42977 39.00526 1.000 100.79776 459 ASP A CA 1
ATOM 3387 C C . ASP A 1 459 ? 22.99105 97.84810 39.75808 1.000 95.22597 459 ASP A C 1
ATOM 3388 O O . ASP A 1 459 ? 23.09940 97.61957 40.96749 1.000 95.74369 459 ASP A O 1
ATOM 3393 N N . LEU A 1 460 ? 23.94382 98.44995 39.04089 1.000 90.47455 460 LEU A N 1
ATOM 3394 C CA . LEU A 1 460 ? 25.19807 98.83948 39.67351 1.000 93.38160 460 LEU A CA 1
ATOM 3395 C C . LEU A 1 460 ? 25.07750 100.14940 40.42576 1.000 95.91225 460 LEU A C 1
ATOM 3396 O O . LEU A 1 460 ? 25.97564 100.49465 41.19771 1.000 91.78398 460 LEU A O 1
ATOM 3401 N N . ARG A 1 461 ? 24.00283 100.88595 40.19568 1.000 101.65078 461 ARG A N 1
ATOM 3402 C CA . ARG A 1 461 ? 23.68405 102.11185 40.89990 1.000 107.94010 461 ARG A CA 1
ATOM 3403 C C . ARG A 1 461 ? 22.86533 101.84742 42.16778 1.000 108.62374 461 ARG A C 1
ATOM 3404 O O . ARG A 1 461 ? 22.50972 102.79737 42.86845 1.000 137.95475 461 ARG A O 1
ATOM 3412 N N . GLN A 1 462 ? 22.66223 100.57194 42.52707 1.000 94.00641 462 GLN A N 1
ATOM 3413 C CA . GLN A 1 462 ? 21.92682 100.15216 43.72047 1.000 85.80340 462 GLN A CA 1
ATOM 3414 C C . GLN A 1 462 ? 22.87446 99.50703 44.73007 1.000 78.78312 462 GLN A C 1
ATOM 3415 O O . GLN A 1 462 ? 23.62398 98.58708 44.38382 1.000 77.07747 462 GLN A O 1
ATOM 3421 N N . LYS A 1 463 ? 22.82626 99.97594 45.97855 1.000 81.10641 463 LYS A N 1
ATOM 3422 C CA . LYS A 1 463 ? 23.64293 99.45216 47.06756 1.000 82.15144 463 LYS A CA 1
ATOM 3423 C C . LYS A 1 463 ? 22.75530 98.81454 48.13203 1.000 90.84127 463 LYS A C 1
ATOM 3424 O O . LYS A 1 463 ? 21.59792 99.20433 48.30890 1.000 96.41541 463 LYS A O 1
ATOM 3430 N N . THR A 1 464 ? 23.30881 97.83284 48.84706 1.000 94.44461 464 THR A N 1
ATOM 3431 C CA . THR A 1 464 ? 22.51032 96.98339 49.72295 1.000 95.41372 464 THR A CA 1
ATOM 3432 C C . THR A 1 464 ? 23.37837 96.50387 50.88626 1.000 96.34276 464 THR A C 1
ATOM 3433 O O . THR A 1 464 ? 24.61030 96.52087 50.81480 1.000 92.44227 464 THR A O 1
ATOM 3437 N N . ALA A 1 465 ? 22.71233 96.09199 51.97336 1.000 100.45750 465 ALA A N 1
ATOM 3438 C CA . ALA A 1 465 ? 23.32346 95.74348 53.25430 1.000 108.36086 465 ALA A CA 1
ATOM 3439 C C . ALA A 1 465 ? 24.05061 94.40288 53.26516 1.000 114.62652 465 ALA A C 1
ATOM 3440 O O . ALA A 1 465 ? 24.57917 94.02412 54.31720 1.000 117.33130 465 ALA A O 1
ATOM 3442 N N . CYS A 1 466 ? 24.09108 93.67060 52.15462 1.000 117.75238 466 CYS A N 1
ATOM 3443 C CA . CYS A 1 466 ? 24.77760 92.38789 52.16947 1.000 119.90823 466 CYS A CA 1
ATOM 3444 C C . CYS A 1 466 ? 26.28596 92.59379 52.33148 1.000 123.61754 466 CYS A C 1
ATOM 3445 O O . CYS A 1 466 ? 26.80968 93.70771 52.22962 1.000 132.71816 466 CYS A O 1
ATOM 3448 N N . GLY A 1 467 ? 26.98763 91.49252 52.59222 1.000 113.62904 467 GLY A N 1
ATOM 3449 C CA . GLY A 1 467 ? 28.37213 91.55231 53.02333 1.000 104.50757 467 GLY A CA 1
ATOM 3450 C C . GLY A 1 467 ? 29.38423 91.92148 51.96260 1.000 101.19136 467 GLY A C 1
ATOM 3451 O O . GLY A 1 467 ? 30.57248 92.02193 52.28237 1.000 108.17076 467 GLY A O 1
ATOM 3452 N N . ALA A 1 468 ? 28.96628 92.12973 50.72534 1.000 93.96798 468 ALA A N 1
ATOM 3453 C CA . ALA A 1 468 ? 29.92520 92.37889 49.65845 1.000 97.46569 468 ALA A CA 1
ATOM 3454 C C . ALA A 1 468 ? 30.42034 93.81619 49.71764 1.000 104.83161 468 ALA A C 1
ATOM 3455 O O . ALA A 1 468 ? 29.59948 94.74398 49.72858 1.000 103.39002 468 ALA A O 1
ATOM 3457 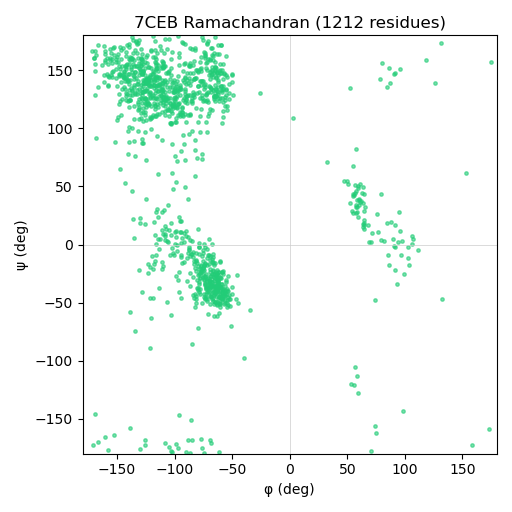N N . PRO A 1 469 ? 31.73449 94.04863 49.76534 1.000 111.09888 469 PRO A N 1
ATOM 3458 C CA . PRO A 1 469 ? 32.24234 95.42841 49.69941 1.000 114.04432 469 PRO A CA 1
ATOM 3459 C C . PRO A 1 469 ? 31.74448 96.15280 48.47170 1.000 116.35578 469 PRO A C 1
ATOM 3460 O O . PRO A 1 469 ? 31.56540 97.37893 48.49527 1.000 114.92133 469 PRO A O 1
ATOM 3464 N N . SER A 1 470 ? 31.54397 95.40098 47.38642 1.000 119.95681 470 SER A N 1
ATOM 3465 C CA . SER A 1 470 ? 30.76666 95.85414 46.23823 1.000 117.32302 470 SER A CA 1
ATOM 3466 C C . SER A 1 470 ? 29.60827 96.74612 46.64989 1.000 108.38239 470 SER A C 1
ATOM 3467 O O . SER A 1 470 ? 29.46782 97.87437 46.16420 1.000 111.26167 470 SER A O 1
ATOM 3470 N N . GLY A 1 471 ? 28.74794 96.23154 47.52276 1.000 99.58800 471 GLY A N 1
ATOM 3471 C CA . GLY A 1 471 ? 27.43841 96.79155 47.71422 1.000 92.60043 471 GLY A CA 1
ATOM 3472 C C . GLY A 1 471 ? 26.36219 96.14084 46.87693 1.000 84.42167 471 GLY A C 1
ATOM 3473 O O . GLY A 1 471 ? 25.20756 96.58179 46.92830 1.000 79.62728 471 GLY A O 1
ATOM 3474 N N . ILE A 1 472 ? 26.70126 95.11289 46.09864 1.000 89.49440 472 ILE A N 1
ATOM 3475 C CA . ILE A 1 472 ? 25.75801 94.44678 45.20475 1.000 92.78303 472 ILE A CA 1
ATOM 3476 C C . ILE A 1 472 ? 25.97754 92.94336 45.27757 1.000 99.85311 472 ILE A C 1
ATOM 3477 O O . ILE A 1 472 ? 27.10355 92.46472 45.10375 1.000 101.59928 472 ILE A O 1
ATOM 3482 N N . CYS A 1 473 ? 24.89633 92.19892 45.49855 1.000 103.65545 473 CYS A N 1
ATOM 3483 C CA . CYS A 1 473 ? 24.95655 90.75641 45.66581 1.000 100.54263 473 CYS A CA 1
ATOM 3484 C C . CYS A 1 473 ? 23.94617 90.07705 44.75194 1.000 91.93394 473 CYS A C 1
ATOM 3485 O O . CYS A 1 473 ? 22.98535 90.69016 44.27983 1.000 85.06611 473 CYS A O 1
ATOM 3488 N N . LEU A 1 474 ? 24.17864 88.78952 44.51067 1.000 94.20747 474 LEU A N 1
ATOM 3489 C CA . LEU A 1 474 ? 23.26109 87.96225 43.74125 1.000 90.07934 474 LEU A CA 1
ATOM 3490 C C . LEU A 1 474 ? 23.11168 86.61908 44.43348 1.000 81.00425 474 LEU A C 1
ATOM 3491 O O . LEU A 1 474 ? 24.11072 85.96866 44.75357 1.000 90.33396 474 LEU A O 1
ATOM 3496 N N . GLN A 1 475 ? 21.86907 86.20993 44.66168 1.000 72.81423 475 GLN A N 1
ATOM 3497 C CA . GLN A 1 475 ? 21.56453 84.90912 45.24251 1.000 70.00420 475 GLN A CA 1
ATOM 3498 C C . GLN A 1 475 ? 21.16913 83.96565 44.11383 1.000 69.58668 475 GLN A C 1
ATOM 3499 O O . GLN A 1 475 ? 20.06469 84.06674 43.56993 1.000 81.54141 475 GLN A O 1
ATOM 3505 N N . VAL A 1 476 ? 22.07123 83.05502 43.76024 1.000 60.67141 476 VAL A N 1
ATOM 3506 C CA . VAL A 1 476 ? 21.82736 82.07081 42.71356 1.000 65.92682 476 VAL A CA 1
ATOM 3507 C C . VAL A 1 476 ? 21.41956 80.75746 43.36685 1.000 68.77741 476 VAL A C 1
ATOM 3508 O O . VAL A 1 476 ? 22.12610 80.23871 44.24148 1.000 71.17979 476 VAL A O 1
ATOM 3512 N N . LYS A 1 477 ? 20.27190 80.22614 42.95360 1.000 72.24320 477 LYS A N 1
ATOM 3513 C CA . LYS A 1 477 ? 19.75236 78.97225 43.48049 1.000 78.86628 477 LYS A CA 1
ATOM 3514 C C . LYS A 1 477 ? 19.44557 78.03344 42.32467 1.000 83.46006 477 LYS A C 1
ATOM 3515 O O . LYS A 1 477 ? 18.79023 78.42938 41.35441 1.000 87.81509 477 LYS A O 1
ATOM 3521 N N . SER A 1 478 ? 19.92435 76.79640 42.42881 1.000 85.83926 478 SER A N 1
ATOM 3522 C CA . SER A 1 478 ? 19.66335 75.76582 41.43662 1.000 85.65821 478 SER A CA 1
ATOM 3523 C C . SER A 1 478 ? 18.99928 74.57197 42.10580 1.000 82.32258 478 SER A C 1
ATOM 3524 O O . SER A 1 478 ? 19.35633 74.19924 43.22828 1.000 75.16180 478 SER A O 1
ATOM 3527 N N . CYS A 1 479 ? 18.02930 73.98082 41.40796 1.000 91.06204 479 CYS A N 1
ATOM 3528 C CA . CYS A 1 479 ? 17.20372 72.90858 41.94339 1.000 91.98193 479 CYS A CA 1
ATOM 3529 C C . CYS A 1 479 ? 17.21962 71.72133 40.99163 1.000 83.21996 479 CYS A C 1
ATOM 3530 O O . CYS A 1 479 ? 17.16271 71.88998 39.76933 1.000 78.05488 479 CYS A O 1
ATOM 3533 N N . PHE A 1 480 ? 17.29862 70.51950 41.55783 1.000 81.33630 480 PHE A N 1
ATOM 3534 C CA . PHE A 1 480 ? 17.51200 69.30627 40.78006 1.000 80.27690 480 PHE A CA 1
ATOM 3535 C C . PHE A 1 480 ? 16.38423 68.32178 41.05350 1.000 77.57777 480 PHE A C 1
ATOM 3536 O O . PHE A 1 480 ? 16.14395 67.95524 42.20758 1.000 75.02294 480 PHE A O 1
ATOM 3544 N N . GLU A 1 481 ? 15.67656 67.92412 39.99953 1.000 86.11179 481 GLU A N 1
ATOM 3545 C CA . GLU A 1 481 ? 14.81709 66.75089 40.01932 1.000 91.23372 481 GLU A CA 1
ATOM 3546 C C . GLU A 1 481 ? 15.43344 65.67299 39.14362 1.000 94.72662 481 GLU A C 1
ATOM 3547 O O . GLU A 1 481 ? 16.21203 65.95610 38.22943 1.000 97.24980 481 GLU A O 1
ATOM 3553 N N . TYR A 1 482 ? 15.06247 64.42691 39.41404 1.000 92.96116 482 TYR A N 1
ATOM 3554 C CA . TYR A 1 482 ? 15.46863 63.32526 38.55705 1.000 89.42518 482 TYR A CA 1
ATOM 3555 C C . TYR A 1 482 ? 14.24849 62.49584 38.19049 1.000 84.79369 482 TYR A C 1
ATOM 3556 O O . TYR A 1 482 ? 13.44221 62.14339 39.05770 1.000 84.70696 482 TYR A O 1
ATOM 3565 N N . THR A 1 483 ? 14.10333 62.22523 36.89878 1.000 83.33031 483 THR A N 1
ATOM 3566 C CA . THR A 1 483 ? 13.15059 61.26101 36.37864 1.000 80.77402 483 THR A CA 1
ATOM 3567 C C . THR A 1 483 ? 13.91910 60.05090 35.86749 1.000 89.92909 483 THR A C 1
ATOM 3568 O O . THR A 1 483 ? 15.08942 60.15590 35.48851 1.000 86.84166 483 THR A O 1
ATOM 3572 N N . ALA A 1 484 ? 13.25885 58.89762 35.86439 1.000 93.19684 484 ALA A N 1
ATOM 3573 C CA . ALA A 1 484 ? 13.92151 57.67357 35.44333 1.000 83.73072 484 ALA A CA 1
ATOM 3574 C C . ALA A 1 484 ? 12.87702 56.66099 35.01038 1.000 82.44796 484 ALA A C 1
ATOM 3575 O O . ALA A 1 484 ? 11.71962 56.71244 35.43329 1.000 78.42523 484 ALA A O 1
ATOM 3577 N N . ASN A 1 485 ? 13.30555 55.74360 34.15268 1.000 90.09073 485 ASN A N 1
ATOM 3578 C CA . ASN A 1 485 ? 12.50892 54.56777 33.84744 1.000 85.10744 485 ASN A CA 1
ATOM 3579 C C . ASN A 1 485 ? 13.08951 53.35830 34.56801 1.000 84.63427 485 ASN A C 1
ATOM 3580 O O . ASN A 1 485 ? 14.31432 53.23863 34.68488 1.000 80.78902 485 ASN A O 1
ATOM 3585 N N . PRO A 1 486 ? 12.26250 52.43794 35.08721 1.000 88.80532 486 PRO A N 1
ATOM 3586 C CA . PRO A 1 486 ? 10.79680 52.39185 35.02386 1.000 87.25516 486 PRO A CA 1
ATOM 3587 C C . PRO A 1 486 ? 10.09787 53.35657 35.98279 1.000 96.08296 486 PRO A C 1
ATOM 3588 O O . PRO A 1 486 ? 10.74017 54.23205 36.56272 1.000 94.95540 486 PRO A O 1
ATOM 3592 N N . ALA A 1 487 ? 8.78492 53.17419 36.15086 1.000 104.20580 487 ALA A N 1
ATOM 3593 C CA . ALA A 1 487 ? 7.99358 54.11889 36.93462 1.000 105.11735 487 ALA A CA 1
ATOM 3594 C C . ALA A 1 487 ? 8.25657 53.97358 38.42935 1.000 95.99314 487 ALA A C 1
ATOM 3595 O O . ALA A 1 487 ? 8.43966 54.97491 39.13183 1.000 92.12878 487 ALA A O 1
ATOM 3597 N N . GLY A 1 488 ? 8.26887 52.74264 38.93617 1.000 89.79280 488 GLY A N 1
ATOM 3598 C CA . GLY A 1 488 ? 8.46716 52.50370 40.35117 1.000 90.92638 488 GLY A CA 1
ATOM 3599 C C . GLY A 1 488 ? 9.89275 52.59636 40.84006 1.000 96.10249 488 GLY A C 1
ATOM 3600 O O . GLY A 1 488 ? 10.13916 52.43867 42.03922 1.000 94.98024 488 GLY A O 1
ATOM 3601 N N . TYR A 1 489 ? 10.84307 52.85058 39.94433 1.000 100.48164 489 TYR A N 1
ATOM 3602 C CA . TYR A 1 489 ? 12.25813 52.94221 40.29790 1.000 99.10313 489 TYR A CA 1
ATOM 3603 C C . TYR A 1 489 ? 12.51348 54.29651 40.94632 1.000 99.88017 489 TYR A C 1
ATOM 3604 O O . TYR A 1 489 ? 12.70782 55.30140 40.25969 1.000 101.05917 489 TYR A O 1
ATOM 3613 N N . ASN A 1 490 ? 12.52216 54.32809 42.27935 1.000 99.46564 490 ASN A N 1
ATOM 3614 C CA . ASN A 1 490 ? 12.75814 55.54696 43.05100 1.000 89.22839 490 ASN A CA 1
ATOM 3615 C C . ASN A 1 490 ? 13.91647 55.31822 44.01701 1.000 81.26301 490 ASN A C 1
ATOM 3616 O O . ASN A 1 490 ? 13.70613 55.19040 45.23052 1.000 82.06827 490 ASN A O 1
ATOM 3621 N N . PRO A 1 491 ? 15.14772 55.26025 43.51771 1.000 86.88980 491 PRO A N 1
ATOM 3622 C CA . PRO A 1 491 ? 16.28285 54.91349 44.37245 1.000 94.36740 491 PRO A CA 1
ATOM 3623 C C . PRO A 1 491 ? 16.98192 56.12771 44.97358 1.000 101.76982 491 PRO A C 1
ATOM 3624 O O . PRO A 1 491 ? 16.69093 57.28156 44.65282 1.000 100.87661 491 PRO A O 1
ATOM 3628 N N . SER A 1 492 ? 17.91907 55.82725 45.86530 1.000 109.18399 492 SER A N 1
ATOM 3629 C CA . SER A 1 492 ? 18.85970 56.80599 46.38630 1.000 111.43241 492 SER A CA 1
ATOM 3630 C C . SER A 1 492 ? 19.78780 57.28424 45.27516 1.000 106.10403 492 SER A C 1
ATOM 3631 O O . SER A 1 492 ? 20.41181 56.47137 44.58285 1.000 111.04124 492 SER A O 1
ATOM 3634 N N . ILE A 1 493 ? 19.87318 58.59888 45.09881 1.000 98.08310 493 ILE A N 1
ATOM 3635 C CA . ILE A 1 493 ? 20.83050 59.22271 44.18975 1.000 97.74971 493 ILE A CA 1
ATOM 3636 C C . ILE A 1 493 ? 21.51890 60.34279 44.95973 1.000 99.23383 493 ILE A C 1
ATOM 3637 O O . ILE A 1 493 ? 20.90585 61.38414 45.23471 1.000 96.79914 493 ILE A O 1
ATOM 3642 N N . SER A 1 494 ? 22.78899 60.12997 45.30959 1.000 98.82222 494 SER A N 1
ATOM 3643 C CA . SER A 1 494 ? 23.61548 61.12640 45.98517 1.000 100.81179 494 SER A CA 1
ATOM 3644 C C . SER A 1 494 ? 24.45688 61.85167 44.93985 1.000 101.12893 494 SER A C 1
ATOM 3645 O O . SER A 1 494 ? 25.37090 61.26622 44.35245 1.000 105.29521 494 SER A O 1
ATOM 3648 N N . ILE A 1 495 ? 24.15443 63.12790 44.71393 1.000 97.18733 495 ILE A N 1
ATOM 3649 C CA . ILE A 1 495 ? 24.79443 63.88151 43.64184 1.000 93.41697 495 ILE A CA 1
ATOM 3650 C C . ILE A 1 495 ? 25.76437 64.89918 44.22531 1.000 87.56815 495 ILE A C 1
ATOM 3651 O O . ILE A 1 495 ? 25.87487 65.03798 45.44810 1.000 84.86052 495 ILE A O 1
ATOM 3656 N N . VAL A 1 496 ? 26.47768 65.61178 43.35616 1.000 83.21972 496 VAL A N 1
ATOM 3657 C CA . VAL A 1 496 ? 27.32091 66.73787 43.74878 1.000 84.69710 496 VAL A CA 1
ATOM 3658 C C . VAL A 1 496 ? 26.97590 67.87952 42.80227 1.000 87.43613 496 VAL A C 1
ATOM 3659 O O . VAL A 1 496 ? 27.46677 67.92549 41.66809 1.000 83.11728 496 VAL A O 1
ATOM 3663 N N . GLY A 1 497 ? 26.11628 68.78959 43.25206 1.000 83.12756 497 GLY A N 1
ATOM 3664 C CA . GLY A 1 497 ? 25.82863 69.97158 42.46767 1.000 67.48223 497 GLY A CA 1
ATOM 3665 C C . GLY A 1 497 ? 27.01833 70.91039 42.41992 1.000 71.96644 497 GLY A C 1
ATOM 3666 O O . GLY A 1 497 ? 27.81689 70.99344 43.35300 1.000 82.47246 497 GLY A O 1
ATOM 3667 N N . THR A 1 498 ? 27.14249 71.62325 41.30291 1.000 71.30459 498 THR A N 1
ATOM 3668 C CA . THR A 1 498 ? 28.25002 72.55062 41.10133 1.000 77.32494 498 THR A CA 1
ATOM 3669 C C . THR A 1 498 ? 27.72931 73.79975 40.41066 1.000 82.88690 498 THR A C 1
ATOM 3670 O O . THR A 1 498 ? 27.14166 73.71382 39.32815 1.000 84.76890 498 THR A O 1
ATOM 3674 N N . LEU A 1 499 ? 27.94255 74.95186 41.03967 1.000 84.52522 499 LEU A N 1
ATOM 3675 C CA . LEU A 1 499 ? 27.62075 76.24975 40.46297 1.000 79.73217 499 LEU A CA 1
ATOM 3676 C C . LEU A 1 499 ? 28.91449 76.98183 40.13587 1.000 76.26410 499 LEU A C 1
ATOM 3677 O O . LEU A 1 499 ? 29.82929 77.03370 40.96457 1.000 83.09020 499 LEU A O 1
ATOM 3682 N N . GLU A 1 500 ? 28.99061 77.53996 38.93106 1.000 70.47394 500 GLU A N 1
ATOM 3683 C CA . GLU A 1 500 ? 30.14623 78.32435 38.52617 1.000 74.49448 500 GLU A CA 1
ATOM 3684 C C . GLU A 1 500 ? 29.69446 79.40822 37.56204 1.000 86.74539 500 GLU A C 1
ATOM 3685 O O . GLU A 1 500 ? 28.68973 79.25798 36.86154 1.000 87.19386 500 GLU A O 1
ATOM 3691 N N . ALA A 1 501 ? 30.45213 80.50188 37.53086 1.000 90.51382 501 ALA A N 1
ATOM 3692 C CA . ALA A 1 501 ? 30.13635 81.62819 36.66862 1.000 89.17578 501 ALA A CA 1
ATOM 3693 C C . ALA A 1 501 ? 31.40962 82.16120 36.02962 1.000 93.82069 501 ALA A C 1
ATOM 3694 O O . ALA A 1 501 ? 32.52195 81.91664 36.50472 1.000 92.27528 501 ALA A O 1
ATOM 3696 N N . GLU A 1 502 ? 31.21632 82.90229 34.93801 1.000 103.27747 502 GLU A N 1
ATOM 3697 C CA . GLU A 1 502 ? 32.28522 83.52700 34.16809 1.000 114.51145 502 GLU A CA 1
ATOM 3698 C C . GLU A 1 502 ? 33.28227 82.48540 33.67844 1.000 124.29428 502 GLU A C 1
ATOM 3699 O O . GLU A 1 502 ? 34.34361 82.26378 34.27559 1.000 120.20796 502 GLU A O 1
ATOM 3705 N N . LYS A 1 503 ? 32.90694 81.85039 32.56586 1.000 132.61203 503 LYS A N 1
ATOM 3706 C CA . LYS A 1 503 ? 33.68905 80.77726 31.96592 1.000 131.14722 503 LYS A CA 1
ATOM 3707 C C . LYS A 1 503 ? 35.14003 81.18012 31.73863 1.000 131.77359 503 LYS A C 1
ATOM 3708 O O . LYS A 1 503 ? 36.05052 80.39110 32.00311 1.000 135.40626 503 LYS A O 1
ATOM 3714 N N . GLU A 1 504 ? 35.38113 82.38474 31.23247 1.000 125.85723 504 GLU A N 1
ATOM 3715 C CA . GLU A 1 504 ? 36.73270 82.73837 30.81885 1.000 110.57250 504 GLU A CA 1
ATOM 3716 C C . GLU A 1 504 ? 37.57518 83.25869 31.98186 1.000 99.49811 504 GLU A C 1
ATOM 3717 O O . GLU A 1 504 ? 38.40485 82.52949 32.52728 1.000 95.46163 504 GLU A O 1
ATOM 3723 N N . SER A 1 511 ? 36.73988 89.81477 33.00032 1.000 121.19033 511 SER A N 1
ATOM 3724 C CA . SER A 1 511 ? 37.41054 88.79071 33.78743 1.000 127.34816 511 SER A CA 1
ATOM 3725 C C . SER A 1 511 ? 36.46476 88.28442 34.86874 1.000 130.20221 511 SER A C 1
ATOM 3726 O O . SER A 1 511 ? 35.25514 88.24859 34.65613 1.000 128.15682 511 SER A O 1
ATOM 3729 N N . SER A 1 512 ? 37.00809 87.90781 36.03079 1.000 131.92447 512 SER A N 1
ATOM 3730 C CA . SER A 1 512 ? 36.21063 87.29853 37.10124 1.000 126.87180 512 SER A CA 1
ATOM 3731 C C . SER A 1 512 ? 35.51024 88.40189 37.89679 1.000 125.29679 512 SER A C 1
ATOM 3732 O O . SER A 1 512 ? 35.93509 88.81146 38.98075 1.000 128.42413 512 SER A O 1
ATOM 3735 N N . ARG A 1 513 ? 34.38342 88.86364 37.34857 1.000 119.53551 513 ARG A N 1
ATOM 3736 C CA . ARG A 1 513 ? 33.64586 89.97860 37.93505 1.000 99.73966 513 ARG A CA 1
ATOM 3737 C C . ARG A 1 513 ? 32.89224 89.58316 39.20227 1.000 92.71109 513 ARG A C 1
ATOM 3738 O O . ARG A 1 513 ? 32.65373 90.43811 40.06301 1.000 97.02934 513 ARG A O 1
ATOM 3746 N N . VAL A 1 514 ? 32.50241 88.31424 39.33711 1.000 86.69931 514 VAL A N 1
ATOM 3747 C CA . VAL A 1 514 ? 31.80318 87.83318 40.52286 1.000 82.46068 514 VAL A CA 1
ATOM 3748 C C . VAL A 1 514 ? 32.64362 86.77731 41.22274 1.000 82.97855 514 VAL A C 1
ATOM 3749 O O . VAL A 1 514 ? 33.48764 86.11182 40.61831 1.000 99.50883 514 VAL A O 1
ATOM 3753 N N . GLN A 1 515 ? 32.37263 86.60737 42.51507 1.000 76.70841 515 GLN A N 1
ATOM 3754 C CA . GLN A 1 515 ? 32.96345 85.52146 43.27951 1.000 88.12377 515 GLN A CA 1
ATOM 3755 C C . GLN A 1 515 ? 32.05391 85.18220 44.45104 1.000 94.88996 515 GLN A C 1
ATOM 3756 O O . GLN A 1 515 ? 31.36242 86.04840 44.99331 1.000 96.15261 515 GLN A O 1
ATOM 3762 N N . PHE A 1 516 ? 32.05543 83.90486 44.82368 1.000 100.67365 516 PHE A N 1
ATOM 3763 C CA . PHE A 1 516 ? 31.23902 83.42359 45.92519 1.000 106.43128 516 PHE A CA 1
ATOM 3764 C C . PHE A 1 516 ? 31.79235 83.92191 47.26120 1.000 113.19847 516 PHE A C 1
ATOM 3765 O O . PHE A 1 516 ? 32.84689 84.56071 47.33619 1.000 114.51697 516 PHE A O 1
ATOM 3773 N N . ARG A 1 517 ? 31.06122 83.61714 48.32930 1.000 113.21703 517 ARG A N 1
ATOM 3774 C CA . ARG A 1 517 ? 31.52107 83.91756 49.67934 1.000 112.32885 517 ARG A CA 1
ATOM 3775 C C . ARG A 1 517 ? 32.68816 83.00792 50.05155 1.000 111.89950 517 ARG A C 1
ATOM 3776 O O . ARG A 1 517 ? 32.85476 82.63568 51.21281 1.000 112.39727 517 ARG A O 1
ATOM 3784 N N . LYS A 1 524 ? 33.50906 78.99132 42.20681 1.000 80.41628 524 LYS A N 1
ATOM 3785 C CA . LYS A 1 524 ? 33.03169 77.61357 42.16187 1.000 87.04449 524 LYS A CA 1
ATOM 3786 C C . LYS A 1 524 ? 32.41332 77.15898 43.47302 1.000 94.80643 524 LYS A C 1
ATOM 3787 O O . LYS A 1 524 ? 33.11361 76.93911 44.46141 1.000 96.84901 524 LYS A O 1
ATOM 3793 N N . TYR A 1 525 ? 31.09686 76.99479 43.46843 1.000 98.60939 525 TYR A N 1
ATOM 3794 C CA . TYR A 1 525 ? 30.35879 76.52948 44.63146 1.000 97.26416 525 TYR A CA 1
ATOM 3795 C C . TYR A 1 525 ? 29.88503 75.10508 44.38330 1.000 99.80496 525 TYR A C 1
ATOM 3796 O O . TYR A 1 525 ? 29.21311 74.83444 43.38197 1.000 93.71943 525 TYR A O 1
ATOM 3805 N N . THR A 1 526 ? 30.25254 74.19665 45.28462 1.000 101.77672 526 THR A N 1
ATOM 3806 C CA . THR A 1 526 ? 29.86280 72.79527 45.19240 1.000 102.92342 526 THR A CA 1
ATOM 3807 C C . THR A 1 526 ? 29.15760 72.39695 46.47783 1.000 101.45619 526 THR A C 1
ATOM 3808 O O . THR A 1 526 ? 29.71934 72.54282 47.56840 1.000 107.21045 526 THR A O 1
ATOM 3812 N N . GLN A 1 527 ? 27.93260 71.90364 46.34866 1.000 100.16088 527 GLN A N 1
ATOM 3813 C CA . GLN A 1 527 ? 27.21337 71.28132 47.44654 1.000 104.87981 527 GLN A CA 1
ATOM 3814 C C . GLN A 1 527 ? 27.01183 69.80487 47.13564 1.000 106.30159 527 GLN A C 1
ATOM 3815 O O . GLN A 1 527 ? 26.91061 69.40710 45.97150 1.000 105.37549 527 GLN A O 1
ATOM 3821 N N . GLU A 1 528 ? 26.96886 68.99237 48.18508 1.000 110.25901 528 GLU A N 1
ATOM 3822 C CA . GLU A 1 528 ? 26.75270 67.55427 48.05423 1.000 109.74694 528 GLU A CA 1
ATOM 3823 C C . GLU A 1 528 ? 25.30497 67.27442 48.43718 1.000 107.28194 528 GLU A C 1
ATOM 3824 O O . GLU A 1 528 ? 24.94692 67.28553 49.61778 1.000 109.52693 528 GLU A O 1
ATOM 3830 N N . LEU A 1 529 ? 24.47455 67.02678 47.43433 1.000 105.05995 529 LEU A N 1
ATOM 3831 C CA . LEU A 1 529 ? 23.04594 66.87051 47.62872 1.000 98.48790 529 LEU A CA 1
ATOM 3832 C C . LEU A 1 529 ? 22.68604 65.38822 47.68650 1.000 91.35088 529 LEU A C 1
ATOM 3833 O O . LEU A 1 529 ? 23.55479 64.50980 47.73240 1.000 90.74827 529 LEU A O 1
ATOM 3838 N N . THR A 1 530 ? 21.38381 65.11134 47.69545 1.000 86.85692 530 THR A N 1
ATOM 3839 C CA . THR A 1 530 ? 20.81224 63.77417 47.76966 1.000 88.82350 530 THR A CA 1
ATOM 3840 C C . THR A 1 530 ? 19.33731 63.88489 47.41116 1.000 92.63759 530 THR A C 1
ATOM 3841 O O . THR A 1 530 ? 18.65591 64.80554 47.86962 1.000 94.22979 530 THR A O 1
ATOM 3845 N N . LEU A 1 531 ? 18.85443 62.96205 46.58275 1.000 90.62426 531 LEU A N 1
ATOM 3846 C CA . LEU A 1 531 ? 17.45917 62.94723 46.15899 1.000 97.57491 531 LEU A CA 1
ATOM 3847 C C . LEU A 1 531 ? 16.84332 61.59987 46.48813 1.000 107.59104 531 LEU A C 1
ATOM 3848 O O . LEU A 1 531 ? 17.30684 60.56468 45.99786 1.000 107.03540 531 LEU A O 1
ATOM 3853 N N . LYS A 1 532 ? 15.77104 61.62487 47.28239 1.000 113.31919 532 LYS A N 1
ATOM 3854 C CA . LYS A 1 532 ? 15.19565 60.39269 47.80702 1.000 113.80064 532 LYS A CA 1
ATOM 3855 C C . LYS A 1 532 ? 14.32480 59.67689 46.77713 1.000 106.53872 532 LYS A C 1
ATOM 3856 O O . LYS A 1 532 ? 14.32763 58.44232 46.71928 1.000 107.75957 532 LYS A O 1
ATOM 3862 N N . ARG A 1 533 ? 13.57403 60.41391 45.95953 1.000 97.69122 533 ARG A N 1
ATOM 3863 C CA . ARG A 1 533 ? 12.66039 59.76938 45.02286 1.000 90.59715 533 ARG A CA 1
ATOM 3864 C C . ARG A 1 533 ? 12.42630 60.67289 43.81871 1.000 90.49982 533 ARG A C 1
ATOM 3865 O O . ARG A 1 533 ? 12.78025 61.85442 43.81908 1.000 98.63610 533 ARG A O 1
ATOM 3873 N N . GLN A 1 534 ? 11.79978 60.09155 42.79551 1.000 85.48873 534 GLN A N 1
ATOM 3874 C CA . GLN A 1 534 ? 11.55970 60.78093 41.53437 1.000 87.29547 534 GLN A CA 1
ATOM 3875 C C . GLN A 1 534 ? 10.70338 62.02843 41.72883 1.000 90.82624 534 GLN A C 1
ATOM 3876 O O . GLN A 1 534 ? 9.87275 62.10860 42.63762 1.000 93.83787 534 GLN A O 1
ATOM 3882 N N . LYS A 1 535 ? 10.92387 63.01098 40.85271 1.000 96.38110 535 LYS A N 1
ATOM 3883 C CA . LYS A 1 535 ? 10.07720 64.19527 40.70830 1.000 99.21342 535 LYS A CA 1
ATOM 3884 C C . LYS A 1 535 ? 10.06147 65.07113 41.95695 1.000 98.59718 535 LYS A C 1
ATOM 3885 O O . LYS A 1 535 ? 9.17270 65.91488 42.11066 1.000 101.28729 535 LYS A O 1
ATOM 3891 N N . GLN A 1 536 ? 11.03239 64.90594 42.85041 1.000 93.52607 536 GLN A N 1
ATOM 3892 C CA . GLN A 1 536 ? 11.11807 65.69966 44.07018 1.000 90.96981 536 GLN A CA 1
ATOM 3893 C C . GLN A 1 536 ? 12.34835 66.59459 43.99960 1.000 96.16766 536 GLN A C 1
ATOM 3894 O O . GLN A 1 536 ? 13.47442 66.10098 43.86947 1.000 95.04621 536 GLN A O 1
ATOM 3900 N N . LYS A 1 537 ? 12.12934 67.90374 44.10333 1.000 102.76892 537 LYS A N 1
ATOM 3901 C CA . LYS A 1 537 ? 13.21078 68.86890 43.96815 1.000 98.20782 537 LYS A CA 1
ATOM 3902 C C . LYS A 1 537 ? 14.07314 68.94192 45.22093 1.000 94.71496 537 LYS A C 1
ATOM 3903 O O . LYS A 1 537 ? 13.61052 68.72522 46.34416 1.000 98.22101 537 LYS A O 1
ATOM 3909 N N . VAL A 1 538 ? 15.34684 69.25780 45.00225 1.000 95.42482 538 VAL A N 1
ATOM 3910 C CA . VAL A 1 538 ? 16.31393 69.52758 46.06099 1.000 88.90732 538 VAL A CA 1
ATOM 3911 C C . VAL A 1 538 ? 17.20495 70.66052 45.57072 1.000 84.51852 538 VAL A C 1
ATOM 3912 O O . VAL A 1 538 ? 17.79192 70.57164 44.48795 1.000 75.82577 538 VAL A O 1
ATOM 3916 N N . CYS A 1 539 ? 17.28682 71.73635 46.34789 1.000 89.29266 539 CYS A N 1
ATOM 3917 C CA . CYS A 1 539 ? 17.95130 72.95068 45.90400 1.000 91.69320 539 CYS A CA 1
ATOM 3918 C C . CYS A 1 539 ? 19.19959 73.23521 46.72854 1.000 85.65490 539 CYS A C 1
ATOM 3919 O O . CYS A 1 539 ? 19.33495 72.80529 47.87796 1.000 86.43657 539 CYS A O 1
ATOM 3922 N N . MET A 1 540 ? 20.11948 73.96428 46.10321 1.000 84.82611 540 MET A N 1
ATOM 3923 C CA . MET A 1 540 ? 21.27091 74.54206 46.77350 1.000 92.37203 540 MET A CA 1
ATOM 3924 C C . MET A 1 540 ? 21.37745 76.00785 46.37846 1.000 100.08524 540 MET A C 1
ATOM 3925 O O . MET A 1 540 ? 21.05519 76.39278 45.24994 1.000 93.40208 540 MET A O 1
ATOM 3930 N N . GLU A 1 541 ? 21.82973 76.82267 47.32594 1.000 107.28127 541 GLU A N 1
ATOM 3931 C CA . GLU A 1 541 ? 21.79254 78.26876 47.19160 1.000 107.15536 541 GLU A CA 1
ATOM 3932 C C . GLU A 1 541 ? 23.07630 78.85128 47.76069 1.000 107.73851 541 GLU A C 1
ATOM 3933 O O . GLU A 1 541 ? 23.64420 78.31888 48.71828 1.000 114.12961 541 GLU A O 1
ATOM 3939 N N . GLU A 1 542 ? 23.53162 79.94646 47.15682 1.000 94.90780 542 GLU A N 1
ATOM 3940 C CA . GLU A 1 542 ? 24.71962 80.64465 47.62898 1.000 92.58349 542 GLU A CA 1
ATOM 3941 C C . GLU A 1 542 ? 24.73122 82.04023 47.01671 1.000 86.81555 542 GLU A C 1
ATOM 3942 O O . GLU A 1 542 ? 24.13160 82.27918 45.96506 1.000 78.61248 542 GLU A O 1
ATOM 3948 N N . THR A 1 543 ? 25.39862 82.96748 47.70186 1.000 86.08658 543 THR A N 1
ATOM 3949 C CA . THR A 1 543 ? 25.42161 84.36915 47.30182 1.000 83.67732 543 THR A CA 1
ATOM 3950 C C . THR A 1 543 ? 26.70606 84.68878 46.55113 1.000 76.72430 543 THR A C 1
ATOM 3951 O O . THR A 1 543 ? 27.80208 84.34380 47.00496 1.000 76.10716 543 THR A O 1
ATOM 3955 N N . LEU A 1 544 ? 26.55970 85.36971 45.41817 1.000 75.88126 544 LEU A N 1
ATOM 3956 C CA . LEU A 1 544 ? 27.67127 85.78873 44.57588 1.000 79.98729 544 LEU A CA 1
ATOM 3957 C C . LEU A 1 544 ? 27.93335 87.27118 44.81291 1.000 89.63265 544 LEU A C 1
ATOM 3958 O O . LEU A 1 544 ? 27.05125 88.10396 44.57831 1.000 101.42767 544 LEU A O 1
ATOM 3963 N N . TRP A 1 545 ? 29.13039 87.60018 45.28817 1.000 87.44943 545 TRP A N 1
ATOM 3964 C CA . TRP A 1 545 ? 29.50062 88.99689 45.46480 1.000 83.64117 545 TRP A CA 1
ATOM 3965 C C . TRP A 1 545 ? 29.99872 89.56936 44.14518 1.000 88.93364 545 TRP A C 1
ATOM 3966 O O . TRP A 1 545 ? 30.89858 89.00504 43.51528 1.000 98.73771 545 TRP A O 1
ATOM 3977 N N . LEU A 1 546 ? 29.41011 90.68466 43.72297 1.000 81.38422 546 LEU A N 1
ATOM 3978 C CA . LEU A 1 546 ? 29.95122 91.41862 42.59160 1.000 88.57700 546 LEU A CA 1
ATOM 3979 C C . LEU A 1 546 ? 31.21596 92.15617 43.02769 1.000 104.24829 546 LEU A C 1
ATOM 3980 O O . LEU A 1 546 ? 31.65255 92.07575 44.17967 1.000 105.80446 546 LEU A O 1
ATOM 3985 N N . GLN A 1 547 ? 31.82128 92.88316 42.09378 1.000 115.87403 547 GLN A N 1
ATOM 3986 C CA . GLN A 1 547 ? 33.01444 93.65559 42.39579 1.000 123.86130 547 GLN A CA 1
ATOM 3987 C C . GLN A 1 547 ? 32.96971 94.97315 41.63842 1.000 128.35493 547 GLN A C 1
ATOM 3988 O O . GLN A 1 547 ? 32.17395 95.16263 40.71470 1.000 132.86046 547 GLN A O 1
ATOM 3994 N N . ASP A 1 548 ? 33.83947 95.89118 42.05096 1.000 122.15731 548 ASP A N 1
ATOM 3995 C CA . ASP A 1 548 ? 33.85566 97.24615 41.51212 1.000 118.61487 548 ASP A CA 1
ATOM 3996 C C . ASP A 1 548 ? 34.56405 97.24537 40.16377 1.000 126.78835 548 ASP A C 1
ATOM 3997 O O . ASP A 1 548 ? 35.79392 97.14206 40.10041 1.000 114.49419 548 ASP A O 1
ATOM 4002 N N . ASN A 1 549 ? 33.78353 97.36208 39.09109 1.000 146.27992 549 ASN A N 1
ATOM 4003 C CA . ASN A 1 549 ? 34.29481 97.40654 37.72210 1.000 146.27236 549 ASN A CA 1
ATOM 4004 C C . ASN A 1 549 ? 35.22043 96.23136 37.41503 1.000 137.94645 549 ASN A C 1
ATOM 4005 O O . ASN A 1 549 ? 34.86945 95.07422 37.64874 1.000 134.09260 549 ASN A O 1
ATOM 4010 N N . LEU A 1 554 ? 31.07409 95.73965 30.66568 1.000 93.83700 554 LEU A N 1
ATOM 4011 C CA . LEU A 1 554 ? 29.69568 95.44812 31.01694 1.000 105.44127 554 LEU A CA 1
ATOM 4012 C C . LEU A 1 554 ? 29.03501 94.62277 29.90956 1.000 119.96945 554 LEU A C 1
ATOM 4013 O O . LEU A 1 554 ? 28.78925 95.12051 28.81149 1.000 115.00152 554 LEU A O 1
ATOM 4018 N N . ARG A 1 555 ? 28.76553 93.35545 30.21628 1.000 136.65570 555 ARG A N 1
ATOM 4019 C CA . ARG A 1 555 ? 28.03132 92.45566 29.33658 1.000 142.35389 555 ARG A CA 1
ATOM 4020 C C . ARG A 1 555 ? 27.69245 91.20570 30.13716 1.000 140.44174 555 ARG A C 1
ATOM 4021 O O . ARG A 1 555 ? 28.46844 90.81450 31.01916 1.000 142.16214 555 ARG A O 1
ATOM 4029 N N . PRO A 1 556 ? 26.56792 90.54826 29.83535 1.000 130.71531 556 PRO A N 1
ATOM 4030 C CA . PRO A 1 556 ? 25.94288 89.61906 30.78790 1.000 113.98583 556 PRO A CA 1
ATOM 4031 C C . PRO A 1 556 ? 26.88418 88.58884 31.39684 1.000 102.27726 556 PRO A C 1
ATOM 4032 O O . PRO A 1 556 ? 27.81673 88.09891 30.75711 1.000 93.22798 556 PRO A O 1
ATOM 4036 N N . ILE A 1 557 ? 26.59542 88.24890 32.64850 1.000 104.36792 557 ILE A N 1
ATOM 4037 C CA . ILE A 1 557 ? 27.30034 87.20915 33.39004 1.000 104.95963 557 ILE A CA 1
ATOM 4038 C C . ILE A 1 557 ? 26.58714 85.88132 33.17273 1.000 106.09243 557 ILE A C 1
ATOM 4039 O O . ILE A 1 557 ? 25.35468 85.81530 33.29126 1.000 103.60426 557 ILE A O 1
ATOM 4044 N N . PRO A 1 558 ? 27.30377 84.81192 32.84696 1.000 105.82612 558 PRO A N 1
ATOM 4045 C CA . PRO A 1 558 ? 26.66031 83.49776 32.76267 1.000 100.31167 558 PRO A CA 1
ATOM 4046 C C . PRO A 1 558 ? 26.91190 82.64579 33.99752 1.000 98.55445 558 PRO A C 1
ATOM 4047 O O . PRO A 1 558 ? 28.05401 82.52030 34.44829 1.000 101.03233 558 PRO A O 1
ATOM 4051 N N . ILE A 1 559 ? 25.85481 82.06389 34.55849 1.000 99.52615 559 ILE A N 1
ATOM 4052 C CA . ILE A 1 559 ? 25.96058 81.11338 35.65964 1.000 100.68450 559 ILE A CA 1
ATOM 4053 C C . ILE A 1 559 ? 25.45243 79.76757 35.16314 1.000 105.28126 559 ILE A C 1
ATOM 4054 O O . ILE A 1 559 ? 24.39866 79.69597 34.52057 1.000 109.10103 559 ILE A O 1
ATOM 4059 N N . THR A 1 560 ? 26.20570 78.70771 35.44599 1.000 102.30354 560 THR A N 1
ATOM 4060 C CA . THR A 1 560 ? 25.86551 77.36739 34.99245 1.000 95.99208 560 THR A CA 1
ATOM 4061 C C . THR A 1 560 ? 25.82798 76.41709 36.17927 1.000 95.96518 560 THR A C 1
ATOM 4062 O O . THR A 1 560 ? 26.63468 76.53592 37.10671 1.000 100.13422 560 THR A O 1
ATOM 4066 N N . ALA A 1 561 ? 24.88481 75.47923 36.15203 1.000 88.26408 561 ALA A N 1
ATOM 4067 C CA . ALA A 1 561 ? 24.83930 74.40421 37.12962 1.000 71.73278 561 ALA A CA 1
ATOM 4068 C C . ALA A 1 561 ? 25.02727 73.06851 36.43203 1.000 71.70821 561 ALA A C 1
ATOM 4069 O O . ALA A 1 561 ? 24.55222 72.86163 35.30953 1.000 73.92285 561 ALA A O 1
ATOM 4071 N N . SER A 1 562 ? 25.74034 72.17791 37.11041 1.000 75.10051 562 SER A N 1
ATOM 4072 C CA . SER A 1 562 ? 25.96711 70.82016 36.65494 1.000 78.31840 562 SER A CA 1
ATOM 4073 C C . SER A 1 562 ? 25.78682 69.88197 37.83703 1.000 78.59137 562 SER A C 1
ATOM 4074 O O . SER A 1 562 ? 25.92131 70.28303 38.99683 1.000 86.19348 562 SER A O 1
ATOM 4077 N N . VAL A 1 563 ? 25.46238 68.63420 37.52535 1.000 87.90477 563 VAL A N 1
ATOM 4078 C CA . VAL A 1 563 ? 25.34128 67.57261 38.50809 1.000 79.51689 563 VAL A CA 1
ATOM 4079 C C . VAL A 1 563 ? 26.31816 66.47415 38.10560 1.000 81.07782 563 VAL A C 1
ATOM 4080 O O . VAL A 1 563 ? 26.68985 66.33739 36.93577 1.000 80.28434 563 VAL A O 1
ATOM 4084 N N . GLU A 1 564 ? 26.78175 65.71545 39.09642 1.000 84.02165 564 GLU A N 1
ATOM 4085 C CA . GLU A 1 564 ? 27.48315 64.46377 38.83432 1.000 93.32859 564 GLU A CA 1
ATOM 4086 C C . GLU A 1 564 ? 27.08218 63.45895 39.89693 1.000 91.55444 564 GLU A C 1
ATOM 4087 O O . GLU A 1 564 ? 27.16356 63.75122 41.09523 1.000 88.40528 564 GLU A O 1
ATOM 4093 N N . ILE A 1 565 ? 26.64205 62.28444 39.44674 1.000 93.40132 565 ILE A N 1
ATOM 4094 C CA . ILE A 1 565 ? 26.27555 61.21428 40.36017 1.000 92.75488 565 ILE A CA 1
ATOM 4095 C C . ILE A 1 565 ? 27.53785 60.63331 40.98220 1.000 103.25734 565 ILE A C 1
ATOM 4096 O O . ILE A 1 565 ? 28.51582 60.33443 40.28367 1.000 104.57532 565 ILE A O 1
ATOM 4101 N N . GLN A 1 566 ? 27.53037 60.51060 42.30876 1.000 109.28981 566 GLN A N 1
ATOM 4102 C CA . GLN A 1 566 ? 28.57761 59.86200 43.08627 1.000 116.48585 566 GLN A CA 1
ATOM 4103 C C . GLN A 1 566 ? 27.92141 58.83990 44.00667 1.000 122.28493 566 GLN A C 1
ATOM 4104 O O . GLN A 1 566 ? 26.80227 59.05431 44.47749 1.000 125.36230 566 GLN A O 1
ATOM 4110 N N . GLU A 1 567 ? 28.61050 57.73499 44.27514 1.000 124.68568 567 GLU A N 1
ATOM 4111 C CA . GLU A 1 567 ? 27.98677 56.62238 44.98404 1.000 129.75618 567 GLU A CA 1
ATOM 4112 C C . GLU A 1 567 ? 29.06934 55.58543 45.33676 1.000 132.48812 567 GLU A C 1
ATOM 4113 O O . GLU A 1 567 ? 30.17767 55.64937 44.79716 1.000 125.36845 567 GLU A O 1
ATOM 4119 N N . PRO A 1 568 ? 28.75745 54.60591 46.23845 1.000 142.39297 568 PRO A N 1
ATOM 4120 C CA . PRO A 1 568 ? 29.75653 53.84536 47.01326 1.000 149.81751 568 PRO A CA 1
ATOM 4121 C C . PRO A 1 568 ? 31.03702 53.41564 46.30200 1.000 154.52680 568 PRO A C 1
ATOM 4122 O O . PRO A 1 568 ? 31.79127 52.67106 46.93556 1.000 154.65074 568 PRO A O 1
ATOM 4126 N N . LEU A 1 577 ? 24.86221 37.71161 43.29065 1.000 95.68937 577 LEU A N 1
ATOM 4127 C CA . LEU A 1 577 ? 25.15702 38.45515 42.07025 1.000 104.16215 577 LEU A CA 1
ATOM 4128 C C . LEU A 1 577 ? 25.06781 39.95496 42.32567 1.000 104.22907 577 LEU A C 1
ATOM 4129 O O . LEU A 1 577 ? 24.08444 40.43158 42.89063 1.000 96.02407 577 LEU A O 1
ATOM 4134 N N . PRO A 1 578 ? 26.10335 40.69431 41.91032 1.000 111.00420 578 PRO A N 1
ATOM 4135 C CA . PRO A 1 578 ? 26.19555 42.11789 42.26500 1.000 110.48472 578 PRO A CA 1
ATOM 4136 C C . PRO A 1 578 ? 25.06682 42.99383 41.75326 1.000 107.60352 578 PRO A C 1
ATOM 4137 O O . PRO A 1 578 ? 24.13000 42.53741 41.08995 1.000 100.43147 578 PRO A O 1
ATOM 4141 N N . GLU A 1 579 ? 25.17790 44.28047 42.06353 1.000 122.81356 579 GLU A N 1
ATOM 4142 C CA . GLU A 1 579 ? 24.15251 45.26993 41.77563 1.000 133.49250 579 GLU A CA 1
ATOM 4143 C C . GLU A 1 579 ? 24.69742 46.26987 40.76547 1.000 137.04278 579 GLU A C 1
ATOM 4144 O O . GLU A 1 579 ? 25.85228 46.70381 40.87257 1.000 140.54195 579 GLU A O 1
ATOM 4150 N N . VAL A 1 580 ? 23.87618 46.60930 39.76868 1.000 132.01550 580 VAL A N 1
ATOM 4151 C CA . VAL A 1 580 ? 24.21709 47.70139 38.86838 1.000 119.62359 580 VAL A CA 1
ATOM 4152 C C . VAL A 1 580 ? 23.70907 49.00474 39.46659 1.000 109.81490 580 VAL A C 1
ATOM 4153 O O . VAL A 1 580 ? 22.65686 49.05468 40.12247 1.000 112.14992 580 VAL A O 1
ATOM 4157 N N . LEU A 1 581 ? 24.47883 50.05357 39.27292 1.000 101.51447 581 LEU A N 1
ATOM 4158 C CA . LEU A 1 581 ? 24.16757 51.36555 39.78680 1.000 93.94057 581 LEU A CA 1
ATOM 4159 C C . LEU A 1 581 ? 23.67498 52.26571 38.66117 1.000 82.83686 581 LEU A C 1
ATOM 4160 O O . LEU A 1 581 ? 24.06479 52.08971 37.50337 1.000 80.93210 581 LEU A O 1
ATOM 4165 N N . PRO A 1 582 ? 22.80169 53.22245 38.96498 1.000 83.07169 582 PRO A N 1
ATOM 4166 C CA . PRO A 1 582 ? 22.33545 54.14941 37.93012 1.000 77.30468 582 PRO A CA 1
ATOM 4167 C C . PRO A 1 582 ? 23.48764 54.92116 37.30640 1.000 77.02141 582 PRO A C 1
ATOM 4168 O O . PRO A 1 582 ? 24.51223 55.18063 37.94181 1.000 77.95719 582 PRO A O 1
ATOM 4172 N N . ILE A 1 583 ? 23.30991 55.27501 36.03775 1.000 71.71916 583 ILE A N 1
ATOM 4173 C CA . ILE A 1 583 ? 24.20619 56.17824 35.33117 1.000 70.29119 583 ILE A CA 1
ATOM 4174 C C . ILE A 1 583 ? 23.39890 57.39789 34.90937 1.000 74.03247 583 ILE A C 1
ATOM 4175 O O . ILE A 1 583 ? 22.21609 57.28535 34.56706 1.000 71.11678 583 ILE A O 1
ATOM 4180 N N . LEU A 1 584 ? 24.02500 58.56765 34.97784 1.000 75.22964 584 LEU A N 1
ATOM 4181 C CA . LEU A 1 584 ? 23.36305 59.78757 34.54319 1.000 68.63182 584 LEU A CA 1
ATOM 4182 C C . LEU A 1 584 ? 23.18727 59.76835 33.03066 1.000 68.13366 584 LEU A C 1
ATOM 4183 O O . LEU A 1 584 ? 24.09959 59.38868 32.29087 1.000 66.76067 584 LEU A O 1
ATOM 4188 N N . ASN A 1 585 ? 21.99671 60.15841 32.57226 1.000 67.39819 585 ASN A N 1
ATOM 4189 C CA . ASN A 1 585 ? 21.72998 60.24322 31.14120 1.000 68.56489 585 ASN A CA 1
ATOM 4190 C C . ASN A 1 585 ? 22.70638 61.21496 30.49496 1.000 72.16957 585 ASN A C 1
ATOM 4191 O O . ASN A 1 585 ? 22.56789 62.43320 30.64236 1.000 80.30766 585 ASN A O 1
ATOM 4196 N N . SER A 1 586 ? 23.69413 60.68713 29.77920 1.000 68.44012 586 SER A N 1
ATOM 4197 C CA . SER A 1 586 ? 24.74022 61.50827 29.18849 1.000 67.11983 586 SER A CA 1
ATOM 4198 C C . SER A 1 586 ? 24.37966 62.03957 27.80734 1.000 75.48372 586 SER A C 1
ATOM 4199 O O . SER A 1 586 ? 25.17295 62.78501 27.22394 1.000 82.52541 586 SER A O 1
ATOM 4202 N N . ASP A 1 587 ? 23.21643 61.67973 27.26717 1.000 81.64734 587 ASP A N 1
ATOM 4203 C CA . ASP A 1 587 ? 22.76594 62.20842 25.98717 1.000 88.77170 587 ASP A CA 1
ATOM 4204 C C . ASP A 1 587 ? 21.76416 63.34312 26.14922 1.000 86.55892 587 ASP A C 1
ATOM 4205 O O . ASP A 1 587 ? 21.12996 63.74667 25.16912 1.000 86.94663 587 ASP A O 1
ATOM 4210 N N . GLU A 1 588 ? 21.60307 63.84822 27.35977 1.000 85.74785 588 GLU A N 1
ATOM 4211 C CA . GLU A 1 588 ? 20.93509 65.10358 27.65156 1.000 90.36902 588 GLU A CA 1
ATOM 4212 C C . GLU A 1 588 ? 21.97490 66.17715 27.93139 1.000 95.31992 588 GLU A C 1
ATOM 4213 O O . GLU A 1 588 ? 23.15757 65.87898 28.12229 1.000 86.74951 588 GLU A O 1
ATOM 4219 N N . PRO A 1 589 ? 21.58076 67.45018 27.92829 1.000 102.68385 589 PRO A N 1
ATOM 4220 C CA . PRO A 1 589 ? 22.54015 68.51587 28.24244 1.000 95.39603 589 PRO A CA 1
ATOM 4221 C C . PRO A 1 589 ? 23.21779 68.31052 29.58899 1.000 89.73771 589 PRO A C 1
ATOM 4222 O O . PRO A 1 589 ? 22.57525 67.99933 30.59473 1.000 88.13127 589 PRO A O 1
ATOM 4226 N N . LYS A 1 590 ? 24.53984 68.48223 29.59294 1.000 94.10602 590 LYS A N 1
ATOM 4227 C CA . LYS A 1 590 ? 25.31440 68.36508 30.82149 1.000 92.71125 590 LYS A CA 1
ATOM 4228 C C . LYS A 1 590 ? 25.00882 69.50329 31.78337 1.000 87.99544 590 LYS A C 1
ATOM 4229 O O . LYS A 1 590 ? 25.14386 69.34085 33.00209 1.000 69.73359 590 LYS A O 1
ATOM 4235 N N . THR A 1 591 ? 24.59518 70.65356 31.25579 1.000 98.63140 591 THR A N 1
ATOM 4236 C CA . THR A 1 591 ? 24.53358 71.88630 32.02180 1.000 95.89572 591 THR A CA 1
ATOM 4237 C C . THR A 1 591 ? 23.22258 72.61112 31.75640 1.000 94.37536 591 THR A C 1
ATOM 4238 O O . THR A 1 591 ? 22.55542 72.39636 30.74087 1.000 91.59110 591 THR A O 1
ATOM 4242 N N . ALA A 1 592 ? 22.86804 73.47961 32.69784 1.000 97.19902 592 ALA A N 1
ATOM 4243 C CA . ALA A 1 592 ? 21.84644 74.49773 32.51445 1.000 98.48682 592 ALA A CA 1
ATOM 4244 C C . ALA A 1 592 ? 22.51272 75.85750 32.65920 1.000 97.66196 592 ALA A C 1
ATOM 4245 O O . ALA A 1 592 ? 23.43355 76.01957 33.46553 1.000 88.96276 592 ALA A O 1
ATOM 4247 N N . HIS A 1 593 ? 22.06170 76.83089 31.87342 1.000 104.50349 593 HIS A N 1
ATOM 4248 C CA . HIS A 1 593 ? 22.71979 78.12635 31.82116 1.000 112.98257 593 HIS A CA 1
ATOM 4249 C C . HIS A 1 593 ? 21.71062 79.24945 32.00825 1.000 111.85655 593 HIS A C 1
ATOM 4250 O O . HIS A 1 593 ? 20.51322 79.09738 31.75183 1.000 108.57054 593 HIS A O 1
ATOM 4257 N N . ILE A 1 594 ? 22.22916 80.38924 32.46255 1.000 112.59354 594 ILE A N 1
ATOM 4258 C CA . ILE A 1 594 ? 21.44508 81.60090 32.65726 1.000 104.80454 594 ILE A CA 1
ATOM 4259 C C . ILE A 1 594 ? 22.35962 82.78882 32.40039 1.000 101.51894 594 ILE A C 1
ATOM 4260 O O . ILE A 1 594 ? 23.55716 82.74674 32.69436 1.000 99.57229 594 ILE A O 1
ATOM 4265 N N . ASP A 1 595 ? 21.79337 83.84448 31.82223 1.000 104.08938 595 ASP A N 1
ATOM 4266 C CA . ASP A 1 595 ? 22.48919 85.11029 31.62983 1.000 103.64916 595 ASP A CA 1
ATOM 4267 C C . ASP A 1 595 ? 21.77063 86.17983 32.43714 1.000 101.84863 595 ASP A C 1
ATOM 4268 O O . ASP A 1 595 ? 20.58551 86.44346 32.20461 1.000 101.24126 595 ASP A O 1
ATOM 4273 N N . VAL A 1 596 ? 22.47640 86.78087 33.38984 1.000 103.25014 596 VAL A N 1
ATOM 4274 C CA . VAL A 1 596 ? 21.96657 87.94738 34.09858 1.000 107.86005 596 VAL A CA 1
ATOM 4275 C C . VAL A 1 596 ? 22.42931 89.19170 33.35192 1.000 114.08511 596 VAL A C 1
ATOM 4276 O O . VAL A 1 596 ? 23.60856 89.32014 32.99803 1.000 107.47786 596 VAL A O 1
ATOM 4280 N N . HIS A 1 597 ? 21.49143 90.08540 33.05925 1.000 124.45090 597 HIS A N 1
ATOM 4281 C CA . HIS A 1 597 ? 21.75355 91.23694 32.20858 1.000 134.04762 597 HIS A CA 1
ATOM 4282 C C . HIS A 1 597 ? 21.79506 92.50194 33.05064 1.000 130.73266 597 HIS A C 1
ATOM 4283 O O . HIS A 1 597 ? 20.86996 92.77166 33.82346 1.000 130.55816 597 HIS A O 1
ATOM 4290 N N . PHE A 1 598 ? 22.87311 93.26378 32.90553 1.000 122.98244 598 PHE A N 1
ATOM 4291 C CA . PHE A 1 598 ? 22.94045 94.58574 33.50289 1.000 104.70817 598 PHE A CA 1
ATOM 4292 C C . PHE A 1 598 ? 21.89594 95.49176 32.86100 1.000 102.92593 598 PHE A C 1
ATOM 4293 O O . PHE A 1 598 ? 21.49621 95.29557 31.71007 1.000 105.78827 598 PHE A O 1
ATOM 4301 N N . LEU A 1 599 ? 21.45061 96.49131 33.61434 1.000 96.19790 599 LEU A N 1
ATOM 4302 C CA . LEU A 1 599 ? 20.51114 97.46847 33.07367 1.000 91.55132 599 LEU A CA 1
ATOM 4303 C C . LEU A 1 599 ? 21.16326 98.84293 32.97020 1.000 96.60816 599 LEU A C 1
ATOM 4304 O O . LEU A 1 599 ? 20.65944 99.72748 32.27805 1.000 101.27507 599 LEU A O 1
ATOM 4309 N N . GLU B 2 61 ? 56.12199 86.69980 17.18719 1.000 97.77968 61 GLU B N 1
ATOM 4310 C CA . GLU B 2 61 ? 56.38228 85.31559 17.56677 1.000 110.42751 61 GLU B CA 1
ATOM 4311 C C . GLU B 2 61 ? 55.57441 84.35228 16.70460 1.000 106.29814 61 GLU B C 1
ATOM 4312 O O . GLU B 2 61 ? 54.34444 84.33034 16.77170 1.000 99.36899 61 GLU B O 1
ATOM 4318 N N . ASN B 2 62 ? 56.27530 83.54913 15.90109 1.000 105.75868 62 ASN B N 1
ATOM 4319 C CA . ASN B 2 62 ? 55.61533 82.68102 14.93465 1.000 112.44623 62 ASN B CA 1
ATOM 4320 C C . ASN B 2 62 ? 56.59109 81.67137 14.33825 1.000 118.79695 62 ASN B C 1
ATOM 4321 O O . ASN B 2 62 ? 57.24418 81.96479 13.32842 1.000 119.71414 62 ASN B O 1
ATOM 4326 N N . PRO B 2 63 ? 56.72137 80.48183 14.92392 1.000 117.31042 63 PRO B N 1
ATOM 4327 C CA . PRO B 2 63 ? 57.47430 79.41510 14.25484 1.000 110.51649 63 PRO B CA 1
ATOM 4328 C C . PRO B 2 63 ? 56.73291 78.93133 13.01864 1.000 113.24910 63 PRO B C 1
ATOM 4329 O O . PRO B 2 63 ? 55.50078 78.89931 12.97958 1.000 118.98474 63 PRO B O 1
ATOM 4333 N N . ARG B 2 64 ? 57.49811 78.55278 11.99622 1.000 110.40688 64 ARG B N 1
ATOM 4334 C CA . ARG B 2 64 ? 56.92546 78.19065 10.70774 1.000 109.12811 64 ARG B CA 1
ATOM 4335 C C . ARG B 2 64 ? 57.44362 76.83577 10.24508 1.000 111.86182 64 ARG B C 1
ATOM 4336 O O . ARG B 2 64 ? 58.49330 76.35803 10.68450 1.000 112.01339 64 ARG B O 1
ATOM 4344 N N . GLY B 2 65 ? 56.68384 76.22667 9.33407 1.000 109.62961 65 GLY B N 1
ATOM 4345 C CA . GLY B 2 65 ? 57.02843 74.90895 8.84067 1.000 104.30458 65 GLY B CA 1
ATOM 4346 C C . GLY B 2 65 ? 58.13891 74.95571 7.80952 1.000 103.64105 65 GLY B C 1
ATOM 4347 O O . GLY B 2 65 ? 58.30131 75.92793 7.07354 1.000 98.30003 65 GLY B O 1
ATOM 4348 N N . SER B 2 66 ? 58.91319 73.87476 7.75513 1.000 106.43420 66 SER B N 1
ATOM 4349 C CA . SER B 2 66 ? 60.10161 73.83926 6.91861 1.000 95.64170 66 SER B CA 1
ATOM 4350 C C . SER B 2 66 ? 60.20013 72.50604 6.18934 1.000 96.50200 66 SER B C 1
ATOM 4351 O O . SER B 2 66 ? 59.58223 71.50838 6.57107 1.000 89.81158 66 SER B O 1
ATOM 4354 N N . LYS B 2 67 ? 60.99724 72.51319 5.12367 1.000 97.53120 67 LYS B N 1
ATOM 4355 C CA . LYS B 2 67 ? 61.37489 71.31920 4.38525 1.000 78.04867 67 LYS B CA 1
ATOM 4356 C C . LYS B 2 67 ? 62.87528 71.35979 4.14009 1.000 77.40804 67 LYS B C 1
ATOM 4357 O O . LYS B 2 67 ? 63.44821 72.42647 3.90903 1.000 81.90449 67 LYS B O 1
ATOM 4363 N N . ASP B 2 68 ? 63.50826 70.19112 4.20493 1.000 81.36428 68 ASP B N 1
ATOM 4364 C CA . ASP B 2 68 ? 64.92672 70.06565 3.90333 1.000 86.02311 68 ASP B CA 1
ATOM 4365 C C . ASP B 2 68 ? 65.20821 68.62097 3.51255 1.000 82.17788 68 ASP B C 1
ATOM 4366 O O . ASP B 2 68 ? 64.60380 67.69176 4.05376 1.000 73.65556 68 ASP B O 1
ATOM 4371 N N . ILE B 2 69 ? 66.12921 68.44503 2.56566 1.000 85.72968 69 ILE B N 1
ATOM 4372 C CA . ILE B 2 69 ? 66.36990 67.16224 1.90973 1.000 76.87332 69 ILE B CA 1
ATOM 4373 C C . ILE B 2 69 ? 67.68694 66.58054 2.40487 1.000 74.81689 69 ILE B C 1
ATOM 4374 O O . ILE B 2 69 ? 68.73417 67.23352 2.31864 1.000 67.76351 69 ILE B O 1
ATOM 4379 N N . LYS B 2 70 ? 67.63766 65.33872 2.88870 1.000 80.89294 70 LYS B N 1
ATOM 4380 C CA . LYS B 2 70 ? 68.79314 64.65862 3.46345 1.000 74.84388 70 LYS B CA 1
ATOM 4381 C C . LYS B 2 70 ? 69.52219 63.75758 2.47351 1.000 73.29437 70 LYS B C 1
ATOM 4382 O O . LYS B 2 70 ? 70.75658 63.72937 2.46769 1.000 82.45196 70 LYS B O 1
ATOM 4388 N N . LYS B 2 71 ? 68.79610 63.01472 1.63873 1.000 70.13209 71 LYS B N 1
ATOM 4389 C CA . LYS B 2 71 ? 69.39569 62.06530 0.70587 1.000 66.55337 71 LYS B CA 1
ATOM 4390 C C . LYS B 2 71 ? 68.80832 62.29322 -0.67834 1.000 63.29501 71 LYS B C 1
ATOM 4391 O O . LYS B 2 71 ? 67.60079 62.12306 -0.87568 1.000 62.79407 71 LYS B O 1
ATOM 4397 N N . ASN B 2 72 ? 69.65974 62.65773 -1.63576 1.000 61.90820 72 ASN B N 1
ATOM 4398 C CA . ASN B 2 72 ? 69.20937 63.05741 -2.96738 1.000 69.95453 72 ASN B CA 1
ATOM 4399 C C . ASN B 2 72 ? 70.18315 62.57452 -4.04125 1.000 71.28105 72 ASN B C 1
ATOM 4400 O O . ASN B 2 72 ? 70.65065 63.34483 -4.88116 1.000 73.47993 72 ASN B O 1
ATOM 4405 N N . LYS B 2 73 ? 70.49479 61.27991 -4.03231 1.000 75.99331 73 LYS B N 1
ATOM 4406 C CA . LYS B 2 73 ? 71.27840 60.70789 -5.11927 1.000 75.03773 73 LYS B CA 1
ATOM 4407 C C . LYS B 2 73 ? 70.42301 60.66464 -6.37994 1.000 68.46664 73 LYS B C 1
ATOM 4408 O O . LYS B 2 73 ? 69.24369 60.30254 -6.33811 1.000 68.56485 73 LYS B O 1
ATOM 4414 N N . ASN B 2 74 ? 71.02433 61.05473 -7.50158 1.000 68.95910 74 ASN B N 1
ATOM 4415 C CA . ASN B 2 74 ? 70.28555 61.27424 -8.73540 1.000 77.24858 74 ASN B CA 1
ATOM 4416 C C . ASN B 2 74 ? 69.76567 59.96087 -9.31098 1.000 67.45896 74 ASN B C 1
ATOM 4417 O O . ASN B 2 74 ? 70.25965 58.87410 -9.00540 1.000 69.75603 74 ASN B O 1
ATOM 4422 N N . VAL B 2 75 ? 68.74352 60.07569 -10.16096 1.000 65.86519 75 VAL B N 1
ATOM 4423 C CA . VAL B 2 75 ? 68.25300 58.90624 -10.87214 1.000 67.14033 75 VAL B CA 1
ATOM 4424 C C . VAL B 2 75 ? 69.36220 58.36447 -11.77054 1.000 73.94862 75 VAL B C 1
ATOM 4425 O O . VAL B 2 75 ? 70.18681 59.11702 -12.30548 1.000 92.02806 75 VAL B O 1
ATOM 4429 N N . THR B 2 76 ? 69.39089 57.04356 -11.92496 1.000 66.72791 76 THR B N 1
ATOM 4430 C CA . THR B 2 76 ? 70.43659 56.40422 -12.71201 1.000 79.42590 76 THR B CA 1
ATOM 4431 C C . THR B 2 76 ? 70.27620 56.74287 -14.19027 1.000 89.30164 76 THR B C 1
ATOM 4432 O O . THR B 2 76 ? 69.17011 56.70894 -14.73697 1.000 83.32440 76 THR B O 1
ATOM 4436 N N . ASN B 2 77 ? 71.38930 57.08542 -14.83312 1.000 94.21555 77 ASN B N 1
ATOM 4437 C CA . ASN B 2 77 ? 71.38629 57.41230 -16.25382 1.000 94.57557 77 ASN B CA 1
ATOM 4438 C C . ASN B 2 77 ? 72.04532 56.30675 -17.07493 1.000 91.68684 77 ASN B C 1
ATOM 4439 O O . ASN B 2 77 ? 73.23860 56.36812 -17.37460 1.000 85.40898 77 ASN B O 1
ATOM 4444 N N . LEU B 2 86 ? 75.04715 46.85887 -12.92580 1.000 138.55942 86 LEU B N 1
ATOM 4445 C CA . LEU B 2 86 ? 73.86602 47.68525 -12.68042 1.000 137.32078 86 LEU B CA 1
ATOM 4446 C C . LEU B 2 86 ? 72.70269 46.80466 -12.22311 1.000 133.89720 86 LEU B C 1
ATOM 4447 O O . LEU B 2 86 ? 71.66263 46.72114 -12.88073 1.000 131.89845 86 LEU B O 1
ATOM 4452 N N . LYS B 2 87 ? 72.90073 46.13340 -11.09085 1.000 131.62158 87 LYS B N 1
ATOM 4453 C CA . LYS B 2 87 ? 71.89319 45.24892 -10.53662 1.000 123.62504 87 LYS B CA 1
ATOM 4454 C C . LYS B 2 87 ? 70.73129 46.06015 -9.96403 1.000 120.61241 87 LYS B C 1
ATOM 4455 O O . LYS B 2 87 ? 70.91792 47.19862 -9.52631 1.000 122.44250 87 LYS B O 1
ATOM 4461 N N . PRO B 2 88 ? 69.51819 45.49651 -9.97123 1.000 107.90355 88 PRO B N 1
ATOM 4462 C CA . PRO B 2 88 ? 68.33680 46.27411 -9.55294 1.000 95.59690 88 PRO B CA 1
ATOM 4463 C C . PRO B 2 88 ? 68.43683 46.88280 -8.16349 1.000 99.04302 88 PRO B C 1
ATOM 4464 O O . PRO B 2 88 ? 67.84659 47.94402 -7.92376 1.000 90.15583 88 PRO B O 1
ATOM 4468 N N . GLU B 2 89 ? 69.15767 46.24917 -7.23549 1.000 109.42496 89 GLU B N 1
ATOM 4469 C CA . GLU B 2 89 ? 69.28997 46.81532 -5.89784 1.000 116.71629 89 GLU B CA 1
ATOM 4470 C C . GLU B 2 89 ? 70.14506 48.07669 -5.88531 1.000 115.16446 89 GLU B C 1
ATOM 4471 O O . GLU B 2 89 ? 70.09098 48.83700 -4.91262 1.000 113.83234 89 GLU B O 1
ATOM 4477 N N . ASP B 2 90 ? 70.92694 48.31690 -6.93861 1.000 91.70767 90 ASP B N 1
ATOM 4478 C CA . ASP B 2 90 ? 71.75532 49.51060 -7.04154 1.000 92.00568 90 ASP B CA 1
ATOM 4479 C C . ASP B 2 90 ? 71.15273 50.58537 -7.93697 1.000 85.57859 90 ASP B C 1
ATOM 4480 O O . ASP B 2 90 ? 71.67111 51.70640 -7.96427 1.000 85.31206 90 ASP B O 1
ATOM 4485 N N . ILE B 2 91 ? 70.08223 50.27643 -8.66131 1.000 85.50173 91 ILE B N 1
ATOM 4486 C CA . ILE B 2 91 ? 69.48104 51.21954 -9.59765 1.000 77.19739 91 ILE B CA 1
ATOM 4487 C C . ILE B 2 91 ? 68.61469 52.21419 -8.83653 1.000 68.99052 91 ILE B C 1
ATOM 4488 O O . ILE B 2 91 ? 67.85680 51.83990 -7.93302 1.000 54.35314 91 ILE B O 1
ATOM 4493 N N . THR B 2 92 ? 68.72350 53.49111 -9.19923 1.000 68.06620 92 THR B N 1
ATOM 4494 C CA . THR B 2 92 ? 67.92506 54.55449 -8.60100 1.000 62.12250 92 THR B CA 1
ATOM 4495 C C . THR B 2 92 ? 66.85946 54.99933 -9.59473 1.000 56.12026 92 THR B C 1
ATOM 4496 O O . THR B 2 92 ? 67.17877 55.37510 -10.72827 1.000 58.55973 92 THR B O 1
ATOM 4500 N N . GLN B 2 93 ? 65.59667 54.95498 -9.16526 1.000 47.24676 93 GLN B N 1
ATOM 4501 C CA . GLN B 2 93 ? 64.47328 55.38014 -9.98548 1.000 49.98652 93 GLN B CA 1
ATOM 4502 C C . GLN B 2 93 ? 63.70056 56.55482 -9.40953 1.000 59.42618 93 GLN B C 1
ATOM 4503 O O . GLN B 2 93 ? 62.93827 57.18670 -10.14904 1.000 64.02598 93 GLN B O 1
ATOM 4509 N N . ILE B 2 94 ? 63.86344 56.86062 -8.12533 1.000 56.11898 94 ILE B N 1
ATOM 4510 C CA . ILE B 2 94 ? 63.09481 57.90837 -7.46630 1.000 57.66481 94 ILE B CA 1
ATOM 4511 C C . ILE B 2 94 ? 64.04187 58.74956 -6.61838 1.000 63.82695 94 ILE B C 1
ATOM 4512 O O . ILE B 2 94 ? 64.94063 58.22007 -5.95538 1.000 73.60169 94 ILE B O 1
ATOM 4517 N N . GLN B 2 95 ? 63.86070 60.07127 -6.66895 1.000 57.81567 95 GLN B N 1
ATOM 4518 C CA . GLN B 2 95 ? 64.69174 60.99259 -5.90972 1.000 63.26548 95 GLN B CA 1
ATOM 4519 C C . GLN B 2 95 ? 63.86805 62.22868 -5.57990 1.000 66.06381 95 GLN B C 1
ATOM 4520 O O . GLN B 2 95 ? 63.04277 62.64966 -6.40458 1.000 57.43351 95 GLN B O 1
ATOM 4526 N N . PRO B 2 96 ? 64.04959 62.82492 -4.38978 1.000 64.17791 96 PRO B N 1
ATOM 4527 C CA . PRO B 2 96 ? 64.98998 62.42760 -3.33447 1.000 59.57291 96 PRO B CA 1
ATOM 4528 C C . PRO B 2 96 ? 64.53982 61.17520 -2.58681 1.000 52.80927 96 PRO B C 1
ATOM 4529 O O . PRO B 2 96 ? 63.37957 60.78533 -2.70350 1.000 57.72607 96 PRO B O 1
ATOM 4533 N N . GLN B 2 97 ? 65.44551 60.55140 -1.83514 1.000 52.90058 97 GLN B N 1
ATOM 4534 C CA . GLN B 2 97 ? 65.11705 59.33046 -1.10899 1.000 61.84358 97 GLN B CA 1
ATOM 4535 C C . GLN B 2 97 ? 64.75877 59.57090 0.34862 1.000 60.19294 97 GLN B C 1
ATOM 4536 O O . GLN B 2 97 ? 63.96344 58.81044 0.90951 1.000 62.36800 97 GLN B O 1
ATOM 4542 N N . GLN B 2 98 ? 65.32366 60.59738 0.97925 1.000 53.87628 98 GLN B N 1
ATOM 4543 C CA . GLN B 2 98 ? 65.03336 60.88563 2.37485 1.000 58.79616 98 GLN B CA 1
ATOM 4544 C C . GLN B 2 98 ? 65.00201 62.38960 2.59269 1.000 72.34816 98 GLN B C 1
ATOM 4545 O O . GLN B 2 98 ? 65.87120 63.11554 2.10153 1.000 73.37657 98 GLN B O 1
ATOM 4551 N N . LEU B 2 99 ? 63.99513 62.85008 3.33172 1.000 77.27342 99 LEU B N 1
ATOM 4552 C CA . LEU B 2 99 ? 63.87717 64.26110 3.66426 1.000 81.02753 99 LEU B CA 1
ATOM 4553 C C . LEU B 2 99 ? 63.20577 64.39595 5.02348 1.000 79.76323 99 LEU B C 1
ATOM 4554 O O . LEU B 2 99 ? 62.59552 63.45320 5.53468 1.000 83.61371 99 LEU B O 1
ATOM 4559 N N . VAL B 2 100 ? 63.32610 65.58663 5.60301 1.000 79.89536 100 VAL B N 1
ATOM 4560 C CA . VAL B 2 100 ? 62.76518 65.89613 6.91172 1.000 82.50736 100 VAL B CA 1
ATOM 4561 C C . VAL B 2 100 ? 61.81169 67.07027 6.75741 1.000 86.79436 100 VAL B C 1
ATOM 4562 O O . VAL B 2 100 ? 62.18766 68.11484 6.21247 1.000 96.49103 100 VAL B O 1
ATOM 4566 N N . LEU B 2 101 ? 60.58443 66.89856 7.23709 1.000 83.52543 101 LEU B N 1
ATOM 4567 C CA . LEU B 2 101 ? 59.56159 67.93376 7.18411 1.000 83.28251 101 LEU B CA 1
ATOM 4568 C C . LEU B 2 101 ? 59.30684 68.45173 8.59193 1.000 93.71988 101 LEU B C 1
ATOM 4569 O O . LEU B 2 101 ? 58.96672 67.67549 9.49129 1.000 89.95971 101 LEU B O 1
ATOM 4574 N N . ARG B 2 102 ? 59.48092 69.75610 8.78086 1.000 99.24834 102 ARG B N 1
ATOM 4575 C CA . ARG B 2 102 ? 59.12401 70.41564 10.03078 1.000 99.50641 102 ARG B CA 1
ATOM 4576 C C . ARG B 2 102 ? 57.71024 70.96160 9.87489 1.000 97.73716 102 ARG B C 1
ATOM 4577 O O . ARG B 2 102 ? 57.46977 71.85923 9.06138 1.000 101.95936 102 ARG B O 1
ATOM 4585 N N . LEU B 2 103 ? 56.77703 70.41238 10.64657 1.000 99.30091 103 LEU B N 1
ATOM 4586 C CA . LEU B 2 103 ? 55.35271 70.66444 10.47828 1.000 92.50905 103 LEU B CA 1
ATOM 4587 C C . LEU B 2 103 ? 54.80706 71.45890 11.65504 1.000 98.38110 103 LEU B C 1
ATOM 4588 O O . LEU B 2 103 ? 54.93203 71.03087 12.80813 1.000 97.66967 103 LEU B O 1
ATOM 4593 N N . ARG B 2 104 ? 54.19098 72.60164 11.36075 1.000 104.17630 104 ARG B N 1
ATOM 4594 C CA . ARG B 2 104 ? 53.32891 73.28852 12.31065 1.000 115.41431 104 ARG B CA 1
ATOM 4595 C C . ARG B 2 104 ? 51.87774 73.02146 11.93543 1.000 118.90016 104 ARG B C 1
ATOM 4596 O O . ARG B 2 104 ? 51.51726 73.03316 10.75329 1.000 123.47935 104 ARG B O 1
ATOM 4604 N N . SER B 2 105 ? 51.05526 72.78296 12.95370 1.000 114.63719 105 SER B N 1
ATOM 4605 C CA . SER B 2 105 ? 49.69543 72.30334 12.74756 1.000 112.26711 105 SER B CA 1
ATOM 4606 C C . SER B 2 105 ? 48.85766 73.32346 11.98373 1.000 107.99708 105 SER B C 1
ATOM 4607 O O . SER B 2 105 ? 48.83757 74.51124 12.31866 1.000 112.69201 105 SER B O 1
ATOM 4610 N N . GLY B 2 106 ? 48.15535 72.84535 10.95296 1.000 101.32820 106 GLY B N 1
ATOM 4611 C CA . GLY B 2 106 ? 47.44521 73.69610 10.02952 1.000 101.57323 106 GLY B CA 1
ATOM 4612 C C . GLY B 2 106 ? 48.24079 74.10670 8.80722 1.000 105.44722 106 GLY B C 1
ATOM 4613 O O . GLY B 2 106 ? 47.64186 74.46873 7.78591 1.000 105.70381 106 GLY B O 1
ATOM 4614 N N . GLU B 2 107 ? 49.57594 74.05906 8.87749 1.000 105.68428 107 GLU B N 1
ATOM 4615 C CA . GLU B 2 107 ? 50.38807 74.45920 7.73660 1.000 110.80336 107 GLU B CA 1
ATOM 4616 C C . GLU B 2 107 ? 50.81416 73.24259 6.93331 1.000 115.59547 107 GLU B C 1
ATOM 4617 O O . GLU B 2 107 ? 51.29297 72.25684 7.51422 1.000 112.04245 107 GLU B O 1
ATOM 4623 N N . PRO B 2 108 ? 50.66257 73.27611 5.61256 1.000 114.71615 108 PRO B N 1
ATOM 4624 C CA . PRO B 2 108 ? 51.10961 72.16283 4.77356 1.000 108.49610 108 PRO B CA 1
ATOM 4625 C C . PRO B 2 108 ? 52.56838 72.28864 4.36319 1.000 105.81734 108 PRO B C 1
ATOM 4626 O O . PRO B 2 108 ? 53.14104 73.37806 4.29883 1.000 99.07696 108 PRO B O 1
ATOM 4630 N N . GLN B 2 109 ? 53.17349 71.13515 4.09314 1.000 104.70453 109 GLN B N 1
ATOM 4631 C CA . GLN B 2 109 ? 54.47616 71.06735 3.45125 1.000 93.13408 109 GLN B CA 1
ATOM 4632 C C . GLN B 2 109 ? 54.32761 70.37771 2.10274 1.000 91.30670 109 GLN B C 1
ATOM 4633 O O . GLN B 2 109 ? 53.38550 69.61566 1.87467 1.000 95.11755 109 GLN B O 1
ATOM 4639 N N . THR B 2 110 ? 55.26844 70.65618 1.20310 1.000 86.35609 110 THR B N 1
ATOM 4640 C CA . THR B 2 110 ? 55.10885 70.27227 -0.19718 1.000 75.30278 110 THR B CA 1
ATOM 4641 C C . THR B 2 110 ? 56.48048 70.02112 -0.80670 1.000 80.81102 110 THR B C 1
ATOM 4642 O O . THR B 2 110 ? 57.22573 70.96916 -1.06768 1.000 93.56104 110 THR B O 1
ATOM 4646 N N . PHE B 2 111 ? 56.80632 68.75406 -1.04224 1.000 88.22796 111 PHE B N 1
ATOM 4647 C CA . PHE B 2 111 ? 58.00488 68.37577 -1.77287 1.000 85.23822 111 PHE B CA 1
ATOM 4648 C C . PHE B 2 111 ? 57.60573 67.61888 -3.03205 1.000 73.09457 111 PHE B C 1
ATOM 4649 O O . PHE B 2 111 ? 56.48587 67.11402 -3.14911 1.000 75.66110 111 PHE B O 1
ATOM 4657 N N . THR B 2 112 ? 58.53345 67.54155 -3.97958 1.000 61.18355 112 THR B N 1
ATOM 4658 C CA . THR B 2 112 ? 58.29180 66.85797 -5.24029 1.000 57.16987 112 THR B CA 1
ATOM 4659 C C . THR B 2 112 ? 59.16447 65.61642 -5.35044 1.000 63.01114 112 THR B C 1
ATOM 4660 O O . THR B 2 112 ? 60.31309 65.60567 -4.89592 1.000 64.32115 112 THR B O 1
ATOM 4664 N N . LEU B 2 113 ? 58.60648 64.57476 -5.95849 1.000 63.36137 113 LEU B N 1
ATOM 4665 C CA . LEU B 2 113 ? 59.31107 63.32959 -6.22259 1.000 55.04556 113 LEU B CA 1
ATOM 4666 C C . LEU B 2 113 ? 59.53674 63.19628 -7.72066 1.000 55.47372 113 LEU B C 1
ATOM 4667 O O . LEU B 2 113 ? 58.62807 63.46023 -8.51470 1.000 55.80443 113 LEU B O 1
ATOM 4672 N N . LYS B 2 114 ? 60.74353 62.79771 -8.10403 1.000 58.64834 114 LYS B N 1
ATOM 4673 C CA . LYS B 2 114 ? 61.05823 62.51105 -9.49511 1.000 59.66196 114 LYS B CA 1
ATOM 4674 C C . LYS B 2 114 ? 61.15812 61.00515 -9.68083 1.000 66.04164 114 LYS B C 1
ATOM 4675 O O . LYS B 2 114 ? 61.89612 60.33471 -8.95321 1.000 68.43131 114 LYS B O 1
ATOM 4681 N N . PHE B 2 115 ? 60.40796 60.47828 -10.64345 1.000 61.68462 115 PHE B N 1
ATOM 4682 C CA . PHE B 2 115 ? 60.47058 59.07143 -11.00975 1.000 53.78481 115 PHE B CA 1
ATOM 4683 C C . PHE B 2 115 ? 60.94873 58.95856 -12.44876 1.000 56.02790 115 PHE B C 1
ATOM 4684 O O . PHE B 2 115 ? 60.37497 59.58157 -13.34782 1.000 60.38454 115 PHE B O 1
ATOM 4692 N N . LYS B 2 116 ? 61.99841 58.16978 -12.66033 1.000 52.36626 116 LYS B N 1
ATOM 4693 C CA . LYS B 2 116 ? 62.51758 57.87302 -13.98934 1.000 57.44569 116 LYS B CA 1
ATOM 4694 C C . LYS B 2 116 ? 62.50622 56.36349 -14.16967 1.000 59.64211 116 LYS B C 1
ATOM 4695 O O . LYS B 2 116 ? 63.14589 55.64220 -13.39732 1.000 60.84318 116 LYS B O 1
ATOM 4701 N N . ARG B 2 117 ? 61.77413 55.88602 -15.17405 1.000 59.71856 117 ARG B N 1
ATOM 4702 C CA . ARG B 2 117 ? 61.66612 54.44867 -15.39345 1.000 60.47271 117 ARG B CA 1
ATOM 4703 C C . ARG B 2 117 ? 63.00147 53.89369 -15.87359 1.000 60.10205 117 ARG B C 1
ATOM 4704 O O . ARG B 2 117 ? 63.48417 54.25767 -16.95161 1.000 62.07214 117 ARG B O 1
ATOM 4712 N N . ALA B 2 118 ? 63.59865 53.01638 -15.07171 1.000 54.71659 118 ALA B N 1
ATOM 4713 C CA . ALA B 2 118 ? 64.82431 52.35053 -15.47486 1.000 57.08400 118 ALA B CA 1
ATOM 4714 C C . ALA B 2 118 ? 64.53193 51.32951 -16.57223 1.000 63.47103 118 ALA B C 1
ATOM 4715 O O . ALA B 2 118 ? 63.37896 51.05676 -16.91938 1.000 72.37415 118 ALA B O 1
ATOM 4717 N N . GLU B 2 119 ? 65.59837 50.76560 -17.13023 1.000 64.31286 119 GLU B N 1
ATOM 4718 C CA . GLU B 2 119 ? 65.43509 49.69715 -18.10281 1.000 71.84312 119 GLU B CA 1
ATOM 4719 C C . GLU B 2 119 ? 64.98441 48.42323 -17.39565 1.000 72.26924 119 GLU B C 1
ATOM 4720 O O . GLU B 2 119 ? 65.21633 48.23890 -16.19779 1.000 71.26597 119 GLU B O 1
ATOM 4726 N N . ASP B 2 120 ? 64.33116 47.54325 -18.15463 1.000 80.71155 120 ASP B N 1
ATOM 4727 C CA . ASP B 2 120 ? 63.58440 46.42841 -17.57787 1.000 72.24865 120 ASP B CA 1
ATOM 4728 C C . ASP B 2 120 ? 64.45423 45.55308 -16.68234 1.000 65.18811 120 ASP B C 1
ATOM 4729 O O . ASP B 2 120 ? 65.52013 45.08363 -17.08988 1.000 66.27564 120 ASP B O 1
ATOM 4734 N N . TYR B 2 121 ? 63.98054 45.33534 -15.45453 1.000 66.99809 121 TYR B N 1
ATOM 4735 C CA . TYR B 2 121 ? 64.61306 44.41962 -14.51970 1.000 67.67927 121 TYR B CA 1
ATOM 4736 C C . TYR B 2 121 ? 64.47721 42.98295 -15.01877 1.000 70.93351 121 TYR B C 1
ATOM 4737 O O . TYR B 2 121 ? 63.73256 42.70879 -15.96286 1.000 75.21570 121 TYR B O 1
ATOM 4746 N N . PRO B 2 122 ? 65.18464 42.03553 -14.40075 1.000 73.29321 122 PRO B N 1
ATOM 4747 C CA . PRO B 2 122 ? 64.85183 40.62045 -14.60996 1.000 74.32628 122 PRO B CA 1
ATOM 4748 C C . PRO B 2 122 ? 63.42388 40.33728 -14.16807 1.000 68.71359 122 PRO B C 1
ATOM 4749 O O . PRO B 2 122 ? 62.74965 41.17407 -13.56432 1.000 69.92657 122 PRO B O 1
ATOM 4753 N N . ILE B 2 123 ? 62.95348 39.12899 -14.46935 1.000 64.30252 123 ILE B N 1
ATOM 4754 C CA . ILE B 2 123 ? 61.54179 38.80785 -14.28905 1.000 61.84842 123 ILE B CA 1
ATOM 4755 C C . ILE B 2 123 ? 61.40087 37.41078 -13.69911 1.000 60.66537 123 ILE B C 1
ATOM 4756 O O . ILE B 2 123 ? 61.91476 36.43698 -14.26187 1.000 54.63510 123 ILE B O 1
ATOM 4761 N N . ASP B 2 124 ? 60.70790 37.31660 -12.56671 1.000 57.69692 124 ASP B N 1
ATOM 4762 C CA . ASP B 2 124 ? 60.26318 36.05364 -11.99145 1.000 61.11834 124 ASP B CA 1
ATOM 4763 C C . ASP B 2 124 ? 58.76554 35.92825 -12.23775 1.000 63.95799 124 ASP B C 1
ATOM 4764 O O . ASP B 2 124 ? 57.98243 36.73910 -11.73090 1.000 71.05802 124 ASP B O 1
ATOM 4769 N N . LEU B 2 125 ? 58.36918 34.92272 -13.01439 1.000 59.56900 125 LEU B N 1
ATOM 4770 C CA . LEU B 2 125 ? 56.97325 34.72166 -13.38646 1.000 53.88247 125 LEU B CA 1
ATOM 4771 C C . LEU B 2 125 ? 56.48811 33.39716 -12.81695 1.000 55.01008 125 LEU B C 1
ATOM 4772 O O . LEU B 2 125 ? 56.99354 32.33446 -13.19278 1.000 57.01257 125 LEU B O 1
ATOM 4777 N N . TYR B 2 126 ? 55.50447 33.46109 -11.92522 1.000 50.56891 126 TYR B N 1
ATOM 4778 C CA . TYR B 2 126 ? 54.86642 32.27373 -11.37435 1.000 48.58864 126 TYR B CA 1
ATOM 4779 C C . TYR B 2 126 ? 53.49911 32.09927 -12.02074 1.000 55.60253 126 TYR B C 1
ATOM 4780 O O . TYR B 2 126 ? 52.68151 33.02570 -12.01309 1.000 56.45925 126 TYR B O 1
ATOM 4789 N N . TYR B 2 127 ? 53.25791 30.91900 -12.58431 1.000 50.27422 127 TYR B N 1
ATOM 4790 C CA . TYR B 2 127 ? 52.01011 30.61287 -13.27998 1.000 46.64842 127 TYR B CA 1
ATOM 4791 C C . TYR B 2 127 ? 51.15950 29.74205 -12.36065 1.000 49.46819 127 TYR B C 1
ATOM 4792 O O . TYR B 2 127 ? 51.42043 28.54578 -12.20252 1.000 59.22862 127 TYR B O 1
ATOM 4801 N N . LEU B 2 128 ? 50.14499 30.35151 -11.75477 1.000 42.20764 128 LEU B N 1
ATOM 4802 C CA . LEU B 2 128 ? 49.23308 29.67221 -10.84207 1.000 39.43500 128 LEU B CA 1
ATOM 4803 C C . LEU B 2 128 ? 47.96739 29.32142 -11.61531 1.000 53.40349 128 LEU B C 1
ATOM 4804 O O . LEU B 2 128 ? 47.17307 30.20623 -11.95097 1.000 55.96165 128 LEU B O 1
ATOM 4809 N N . MET B 2 129 ? 47.77568 28.03537 -11.89342 1.000 53.57057 129 MET B N 1
ATOM 4810 C CA . MET B 2 129 ? 46.76764 27.58833 -12.84482 1.000 50.64674 129 MET B CA 1
ATOM 4811 C C . MET B 2 129 ? 45.63955 26.84423 -12.14532 1.000 50.39164 129 MET B C 1
ATOM 4812 O O . MET B 2 129 ? 45.88486 25.90518 -11.37952 1.000 51.76988 129 MET B O 1
ATOM 4817 N N . ASP B 2 130 ? 44.40874 27.27259 -12.41610 1.000 54.13294 130 ASP B N 1
ATOM 4818 C CA . ASP B 2 130 ? 43.22738 26.48209 -12.09991 1.000 62.81692 130 ASP B CA 1
ATOM 4819 C C . ASP B 2 130 ? 43.33585 25.11678 -12.76048 1.000 60.38945 130 ASP B C 1
ATOM 4820 O O . ASP B 2 130 ? 43.52135 25.01733 -13.97697 1.000 58.03779 130 ASP B O 1
ATOM 4825 N N . LEU B 2 131 ? 43.23064 24.05984 -11.95934 1.000 51.61810 131 LEU B N 1
ATOM 4826 C CA . LEU B 2 131 ? 43.42709 22.70913 -12.46698 1.000 56.23267 131 LEU B CA 1
ATOM 4827 C C . LEU B 2 131 ? 42.15543 21.87381 -12.38682 1.000 60.58532 131 LEU B C 1
ATOM 4828 O O . LEU B 2 131 ? 42.21612 20.65261 -12.23113 1.000 69.12352 131 LEU B O 1
ATOM 4833 N N . SER B 2 132 ? 40.99821 22.51746 -12.50194 1.000 58.63104 132 SER B N 1
ATOM 4834 C CA . SER B 2 132 ? 39.75543 21.77748 -12.61902 1.000 55.62971 132 SER B CA 1
ATOM 4835 C C . SER B 2 132 ? 39.64420 21.16943 -14.01661 1.000 64.82869 132 SER B C 1
ATOM 4836 O O . SER B 2 132 ? 40.37301 21.53427 -14.94416 1.000 67.10654 132 SER B O 1
ATOM 4839 N N . TYR B 2 133 ? 38.71300 20.22200 -14.16200 1.000 65.89870 133 TYR B N 1
ATOM 4840 C CA . TYR B 2 133 ? 38.61900 19.47500 -15.41300 1.000 65.03050 133 TYR B CA 1
ATOM 4841 C C . TYR B 2 133 ? 38.25200 20.35900 -16.59800 1.000 63.44881 133 TYR B C 1
ATOM 4842 O O . TYR B 2 133 ? 38.58500 20.01600 -17.73800 1.000 57.96898 133 TYR B O 1
ATOM 4851 N N . SER B 2 134 ? 37.58300 21.49000 -16.36300 1.000 72.59728 134 SER B N 1
ATOM 4852 C CA . SER B 2 134 ? 37.33300 22.44100 -17.44200 1.000 72.42969 134 SER B CA 1
ATOM 4853 C C . SER B 2 134 ? 38.62000 22.98300 -18.06700 1.000 71.81599 134 SER B C 1
ATOM 4854 O O . SER B 2 134 ? 38.56000 23.55800 -19.16000 1.000 66.72867 134 SER B O 1
ATOM 4857 N N . MET B 2 135 ? 39.77600 22.78700 -17.42300 1.000 76.08022 135 MET B N 1
ATOM 4858 C CA . MET B 2 135 ? 41.05000 23.33900 -17.87200 1.000 70.64643 135 MET B CA 1
ATOM 4859 C C . MET B 2 135 ? 41.96000 22.30300 -18.50800 1.000 65.26714 135 MET B C 1
ATOM 4860 O O . MET B 2 135 ? 43.14300 22.58600 -18.71600 1.000 62.25077 135 MET B O 1
ATOM 4865 N N . LYS B 2 136 ? 41.44324 21.11093 -18.82195 1.000 74.42734 136 LYS B N 1
ATOM 4866 C CA . LYS B 2 136 ? 42.30569 20.01429 -19.25873 1.000 75.94768 136 LYS B CA 1
ATOM 4867 C C . LYS B 2 136 ? 43.01300 20.34602 -20.56772 1.000 76.17228 136 LYS B C 1
ATOM 4868 O O . LYS B 2 136 ? 44.23944 20.22554 -20.67054 1.000 72.97396 136 LYS B O 1
ATOM 4874 N N . ASP B 2 137 ? 42.25341 20.76344 -21.58430 1.000 82.05412 137 ASP B N 1
ATOM 4875 C CA . ASP B 2 137 ? 42.85892 21.07790 -22.87497 1.000 79.11176 137 ASP B CA 1
ATOM 4876 C C . ASP B 2 137 ? 43.81740 22.25652 -22.77501 1.000 82.30789 137 ASP B C 1
ATOM 4877 O O . ASP B 2 137 ? 44.75973 22.35762 -23.56926 1.000 85.64577 137 ASP B O 1
ATOM 4882 N N . ASP B 2 138 ? 43.59859 23.15169 -21.80776 1.000 87.81712 138 ASP B N 1
ATOM 4883 C CA . ASP B 2 138 ? 44.48071 24.29973 -21.63059 1.000 87.82262 138 ASP B CA 1
ATOM 4884 C C . ASP B 2 138 ? 45.89979 23.89238 -21.26511 1.000 87.10377 138 ASP B C 1
ATOM 4885 O O . ASP B 2 138 ? 46.83228 24.67341 -21.48281 1.000 83.93323 138 ASP B O 1
ATOM 4890 N N . LEU B 2 139 ? 46.08429 22.69004 -20.71711 1.000 92.50220 139 LEU B N 1
ATOM 4891 C CA . LEU B 2 139 ? 47.40645 22.28005 -20.26015 1.000 75.90764 139 LEU B CA 1
ATOM 4892 C C . LEU B 2 139 ? 48.38180 22.09195 -21.41530 1.000 81.64176 139 LEU B C 1
ATOM 4893 O O . LEU B 2 139 ? 49.58079 22.33814 -21.25037 1.000 85.39381 139 LEU B O 1
ATOM 4898 N N . GLU B 2 140 ? 47.89622 21.67099 -22.58643 1.000 82.34219 140 GLU B N 1
ATOM 4899 C CA . GLU B 2 140 ? 48.79776 21.32248 -23.68021 1.000 92.72315 140 GLU B CA 1
ATOM 4900 C C . GLU B 2 140 ? 49.39608 22.54523 -24.36577 1.000 91.68462 140 GLU B C 1
ATOM 4901 O O . GLU B 2 140 ? 50.42706 22.41879 -25.03520 1.000 93.64191 140 GLU B O 1
ATOM 4907 N N . ASN B 2 141 ? 48.77569 23.71662 -24.22901 1.000 93.40078 141 ASN B N 1
ATOM 4908 C CA . ASN B 2 141 ? 49.37829 24.94866 -24.72362 1.000 96.20014 141 ASN B CA 1
ATOM 4909 C C . ASN B 2 141 ? 50.25886 25.61455 -23.67857 1.000 89.80577 141 ASN B C 1
ATOM 4910 O O . ASN B 2 141 ? 51.24125 26.27715 -24.03334 1.000 97.52069 141 ASN B O 1
ATOM 4915 N N . VAL B 2 142 ? 49.92127 25.45480 -22.39793 1.000 74.37102 142 VAL B N 1
ATOM 4916 C CA . VAL B 2 142 ? 50.79859 25.90457 -21.32483 1.000 68.58097 142 VAL B CA 1
ATOM 4917 C C . VAL B 2 142 ? 51.96576 24.94431 -21.12748 1.000 74.01878 142 VAL B C 1
ATOM 4918 O O . VAL B 2 142 ? 52.99107 25.33007 -20.55067 1.000 77.90027 142 VAL B O 1
ATOM 4922 N N . LYS B 2 143 ? 51.85050 23.70759 -21.62166 1.000 73.44810 143 LYS B N 1
ATOM 4923 C CA . LYS B 2 143 ? 52.92532 22.73368 -21.46924 1.000 68.83574 143 LYS B CA 1
ATOM 4924 C C . LYS B 2 143 ? 54.17328 23.11205 -22.25517 1.000 71.83460 143 LYS B C 1
ATOM 4925 O O . LYS B 2 143 ? 55.23793 22.54189 -22.00506 1.000 84.73149 143 LYS B O 1
ATOM 4931 N N . SER B 2 144 ? 54.07077 24.04615 -23.19970 1.000 71.09066 144 SER B N 1
ATOM 4932 C CA . SER B 2 144 ? 55.22766 24.55170 -23.92793 1.000 73.80614 144 SER B CA 1
ATOM 4933 C C . SER B 2 144 ? 55.55012 25.99490 -23.56142 1.000 72.81640 144 SER B C 1
ATOM 4934 O O . SER B 2 144 ? 56.35978 26.63486 -24.24111 1.000 76.22931 144 SER B O 1
ATOM 4937 N N . LEU B 2 145 ? 54.94337 26.51421 -22.49133 1.000 67.26218 145 LEU B N 1
ATOM 4938 C CA . LEU B 2 145 ? 55.11982 27.91570 -22.12710 1.000 72.74389 145 LEU B CA 1
ATOM 4939 C C . LEU B 2 145 ? 56.52689 28.20306 -21.61945 1.000 73.92017 145 LEU B C 1
ATOM 4940 O O . LEU B 2 145 ? 57.03930 29.31157 -21.81780 1.000 71.14423 145 LEU B O 1
ATOM 4945 N N . GLY B 2 146 ? 57.15958 27.22614 -20.96457 1.000 72.00358 146 GLY B N 1
ATOM 4946 C CA . GLY B 2 146 ? 58.45778 27.47101 -20.35402 1.000 66.47504 146 GLY B CA 1
ATOM 4947 C C . GLY B 2 146 ? 59.48726 27.97854 -21.34412 1.000 66.28430 146 GLY B C 1
ATOM 4948 O O . GLY B 2 146 ? 60.15054 28.98895 -21.10510 1.000 63.76121 146 GLY B O 1
ATOM 4949 N N . THR B 2 147 ? 59.62680 27.28889 -22.47725 1.000 70.08041 147 THR B N 1
ATOM 4950 C CA . THR B 2 147 ? 60.59088 27.71563 -23.48564 1.000 73.51404 147 THR B CA 1
ATOM 4951 C C . THR B 2 147 ? 60.04859 28.86202 -24.33124 1.000 78.32862 147 THR B C 1
ATOM 4952 O O . THR B 2 147 ? 60.79112 29.78998 -24.67078 1.000 85.50333 147 THR B O 1
ATOM 4956 N N . ASP B 2 148 ? 58.75815 28.81653 -24.67145 1.000 77.81036 148 ASP B N 1
ATOM 4957 C CA . ASP B 2 148 ? 58.18191 29.81692 -25.56564 1.000 83.04969 148 ASP B CA 1
ATOM 4958 C C . ASP B 2 148 ? 58.17592 31.20128 -24.92528 1.000 79.77041 148 ASP B C 1
ATOM 4959 O O . ASP B 2 148 ? 58.63537 32.17669 -25.53092 1.000 84.13005 148 ASP B O 1
ATOM 4964 N N . LEU B 2 149 ? 57.65752 31.30763 -23.69776 1.000 75.82855 149 LEU B N 1
ATOM 4965 C CA . LEU B 2 149 ? 57.54298 32.61434 -23.05563 1.000 75.31901 149 LEU B CA 1
ATOM 4966 C C . LEU B 2 149 ? 58.90889 33.23019 -22.77966 1.000 80.66649 149 LEU B C 1
ATOM 4967 O O . LEU B 2 149 ? 59.04181 34.45996 -22.75552 1.000 92.05129 149 LEU B O 1
ATOM 4972 N N . MET B 2 150 ? 59.93412 32.40061 -22.57223 1.000 69.94389 150 MET B N 1
ATOM 4973 C CA . MET B 2 150 ? 61.27537 32.93658 -22.36540 1.000 69.88054 150 MET B CA 1
ATOM 4974 C C . MET B 2 150 ? 61.85667 33.48342 -23.66358 1.000 79.42282 150 MET B C 1
ATOM 4975 O O . MET B 2 150 ? 62.43435 34.57671 -23.67766 1.000 75.35181 150 MET B O 1
ATOM 4980 N N . ASN B 2 151 ? 61.71371 32.74062 -24.76533 1.000 80.61630 151 ASN B N 1
ATOM 4981 C CA . ASN B 2 151 ? 62.17209 33.24750 -26.05466 1.000 82.18198 151 ASN B CA 1
ATOM 4982 C C . ASN B 2 151 ? 61.35771 34.45394 -26.50220 1.000 79.53405 151 ASN B C 1
ATOM 4983 O O . ASN B 2 151 ? 61.86845 35.30787 -27.23565 1.000 83.38999 151 ASN B O 1
ATOM 4988 N N . GLU B 2 152 ? 60.09966 34.54597 -26.06846 1.000 77.04702 152 GLU B N 1
ATOM 4989 C CA . GLU B 2 152 ? 59.22988 35.63494 -26.49208 1.000 78.20363 152 GLU B CA 1
ATOM 4990 C C . GLU B 2 152 ? 59.48939 36.92988 -25.73464 1.000 75.51425 152 GLU B C 1
ATOM 4991 O O . GLU B 2 152 ? 59.09482 38.00067 -26.20891 1.000 69.89771 152 GLU B O 1
ATOM 4997 N N . MET B 2 153 ? 60.14218 36.86490 -24.57623 1.000 73.12270 153 MET B N 1
ATOM 4998 C CA . MET B 2 153 ? 60.42639 38.05671 -23.79031 1.000 72.01738 153 MET B CA 1
ATOM 4999 C C . MET B 2 153 ? 61.92163 38.33823 -23.68898 1.000 76.10003 153 MET B C 1
ATOM 5000 O O . MET B 2 153 ? 62.35903 39.00525 -22.74755 1.000 74.90043 153 MET B O 1
ATOM 5005 N N . ARG B 2 154 ? 62.71147 37.83366 -24.64266 1.000 86.85896 154 ARG B N 1
ATOM 5006 C CA . ARG B 2 154 ? 64.11660 38.21973 -24.74241 1.000 88.33098 154 ARG B CA 1
ATOM 5007 C C . ARG B 2 154 ? 64.24948 39.72828 -24.88122 1.000 90.36022 154 ARG B C 1
ATOM 5008 O O . ARG B 2 154 ? 65.10555 40.35477 -24.24501 1.000 85.83946 154 ARG B O 1
ATOM 5016 N N . ARG B 2 155 ? 63.40906 40.31860 -25.73342 1.000 99.53241 155 ARG B N 1
ATOM 5017 C CA . ARG B 2 155 ? 63.34714 41.76249 -25.92184 1.000 99.53118 155 ARG B CA 1
ATOM 5018 C C . ARG B 2 155 ? 63.32690 42.50486 -24.59157 1.000 95.35234 155 ARG B C 1
ATOM 5019 O O . ARG B 2 155 ? 64.07459 43.46747 -24.38810 1.000 98.08602 155 ARG B O 1
ATOM 5027 N N . ILE B 2 156 ? 62.48181 42.05318 -23.66509 1.000 73.52395 156 ILE B N 1
ATOM 5028 C CA . ILE B 2 156 ? 62.35339 42.73249 -22.38056 1.000 69.89227 156 ILE B CA 1
ATOM 5029 C C . ILE B 2 156 ? 63.53984 42.40700 -21.48320 1.000 72.92737 156 ILE B C 1
ATOM 5030 O O . ILE B 2 156 ? 64.18102 43.30386 -20.92144 1.000 76.35173 156 ILE B O 1
ATOM 5035 N N . THR B 2 157 ? 63.84786 41.12143 -21.33551 1.000 69.70381 157 THR B N 1
ATOM 5036 C CA . THR B 2 157 ? 64.95875 40.68835 -20.50305 1.000 71.71943 157 THR B CA 1
ATOM 5037 C C . THR B 2 157 ? 65.32805 39.26379 -20.88981 1.000 85.83779 157 THR B C 1
ATOM 5038 O O . THR B 2 157 ? 64.47013 38.46811 -21.27914 1.000 98.23809 157 THR B O 1
ATOM 5042 N N . SER B 2 158 ? 66.61849 38.96133 -20.80961 1.000 88.47556 158 SER B N 1
ATOM 5043 C CA . SER B 2 158 ? 67.09273 37.59359 -20.95981 1.000 84.47592 158 SER B CA 1
ATOM 5044 C C . SER B 2 158 ? 67.32430 36.91824 -19.61600 1.000 82.12794 158 SER B C 1
ATOM 5045 O O . SER B 2 158 ? 67.72949 35.75224 -19.58268 1.000 87.80384 158 SER B O 1
ATOM 5048 N N . ASP B 2 159 ? 67.08657 37.63081 -18.51328 1.000 80.58578 159 ASP B N 1
ATOM 5049 C CA . ASP B 2 159 ? 67.19916 37.08079 -17.16342 1.000 74.06323 159 ASP B CA 1
ATOM 5050 C C . ASP B 2 159 ? 65.78795 36.73158 -16.69544 1.000 77.05926 159 ASP B C 1
ATOM 5051 O O . ASP B 2 159 ? 65.17557 37.42985 -15.88706 1.000 80.08387 159 ASP B O 1
ATOM 5056 N N . PHE B 2 160 ? 65.26951 35.62388 -17.21957 1.000 75.40045 160 PHE B N 1
ATOM 5057 C CA . PHE B 2 160 ? 63.89109 35.21201 -16.98802 1.000 65.90151 160 PHE B CA 1
ATOM 5058 C C . PHE B 2 160 ? 63.85608 33.94340 -16.14683 1.000 59.18640 160 PHE B C 1
ATOM 5059 O O . PHE B 2 160 ? 64.59823 32.99260 -16.41491 1.000 61.66730 160 PHE B O 1
ATOM 5067 N N . ARG B 2 161 ? 62.98700 33.93638 -15.13855 1.000 52.49260 161 ARG B N 1
ATOM 5068 C CA . ARG B 2 161 ? 62.71093 32.77091 -14.31111 1.000 46.54684 161 ARG B CA 1
ATOM 5069 C C . ARG B 2 161 ? 61.21554 32.48515 -14.33492 1.000 56.92599 161 ARG B C 1
ATOM 5070 O O . ARG B 2 161 ? 60.39944 33.41198 -14.31301 1.000 70.47517 161 ARG B O 1
ATOM 5078 N N . ILE B 2 162 ? 60.85413 31.20360 -14.36914 1.000 53.39448 162 ILE B N 1
ATOM 5079 C CA . ILE B 2 162 ? 59.45684 30.80055 -14.45079 1.000 46.96374 162 ILE B CA 1
ATOM 5080 C C . ILE B 2 162 ? 59.19313 29.68272 -13.45028 1.000 48.97482 162 ILE B C 1
ATOM 5081 O O . ILE B 2 162 ? 60.07654 28.87944 -13.13465 1.000 52.59475 162 ILE B O 1
ATOM 5086 N N . GLY B 2 163 ? 57.96399 29.65112 -12.93263 1.000 53.36957 163 GLY B N 1
ATOM 5087 C CA . GLY B 2 163 ? 57.54109 28.61386 -12.01375 1.000 57.20621 163 GLY B CA 1
ATOM 5088 C C . GLY B 2 163 ? 56.08177 28.28221 -12.23866 1.000 55.72183 163 GLY B C 1
ATOM 5089 O O . GLY B 2 163 ? 55.36379 28.99125 -12.94789 1.000 53.12250 163 GLY B O 1
ATOM 5090 N N . PHE B 2 164 ? 55.64226 27.18856 -11.61748 1.000 51.33314 164 PHE B N 1
ATOM 5091 C CA . PHE B 2 164 ? 54.28633 26.70022 -11.82075 1.000 46.07477 164 PHE B CA 1
ATOM 5092 C C . PHE B 2 164 ? 53.66596 26.26047 -10.50354 1.000 52.94990 164 PHE B C 1
ATOM 5093 O O . PHE B 2 164 ? 54.30170 25.56826 -9.70334 1.000 48.21732 164 PHE B O 1
ATOM 5101 N N . GLY B 2 165 ? 52.41388 26.67834 -10.29195 1.000 58.36226 165 GLY B N 1
ATOM 5102 C CA . GLY B 2 165 ? 51.60431 26.16492 -9.20907 1.000 51.56879 165 GLY B CA 1
ATOM 5103 C C . GLY B 2 165 ? 50.21681 25.84694 -9.72886 1.000 49.62784 165 GLY B C 1
ATOM 5104 O O . GLY B 2 165 ? 49.84823 26.23883 -10.83869 1.000 41.35763 165 GLY B O 1
ATOM 5105 N N . SER B 2 166 ? 49.45071 25.12338 -8.91750 1.000 45.90940 166 SER B N 1
ATOM 5106 C CA . SER B 2 166 ? 48.13470 24.69027 -9.36051 1.000 41.17363 166 SER B CA 1
ATOM 5107 C C . SER B 2 166 ? 47.19127 24.62769 -8.17234 1.000 41.94679 166 SER B C 1
ATOM 5108 O O . SER B 2 166 ? 47.61310 24.38795 -7.03803 1.000 43.15878 166 SER B O 1
ATOM 5111 N N . PHE B 2 167 ? 45.90530 24.83272 -8.44885 1.000 41.15686 167 PHE B N 1
ATOM 5112 C CA . PHE B 2 167 ? 44.90424 24.86085 -7.39622 1.000 48.38053 167 PHE B CA 1
ATOM 5113 C C . PHE B 2 167 ? 43.59553 24.28569 -7.91435 1.000 51.73021 167 PHE B C 1
ATOM 5114 O O . PHE B 2 167 ? 43.35207 24.22741 -9.12277 1.000 58.85448 167 PHE B O 1
ATOM 5122 N N . VAL B 2 168 ? 42.74998 23.86141 -6.97469 1.000 52.68815 168 VAL B N 1
ATOM 5123 C CA . VAL B 2 168 ? 41.36047 23.53150 -7.27273 1.000 52.39568 168 VAL B CA 1
ATOM 5124 C C . VAL B 2 168 ? 40.46338 24.16498 -6.21591 1.000 53.80237 168 VAL B C 1
ATOM 5125 O O . VAL B 2 168 ? 39.80112 25.17499 -6.47749 1.000 65.67902 168 VAL B O 1
ATOM 5129 N N . GLU B 2 169 ? 40.45349 23.59822 -5.01084 1.000 45.03195 169 GLU B N 1
ATOM 5130 C CA . GLU B 2 169 ? 39.42568 23.93904 -4.03523 1.000 42.64640 169 GLU B CA 1
ATOM 5131 C C . GLU B 2 169 ? 39.79853 23.34930 -2.68005 1.000 44.75828 169 GLU B C 1
ATOM 5132 O O . GLU B 2 169 ? 40.62883 22.44064 -2.58769 1.000 42.47948 169 GLU B O 1
ATOM 5138 N N . LYS B 2 170 ? 39.18808 23.89592 -1.62742 1.000 42.13958 170 LYS B N 1
ATOM 5139 C CA . LYS B 2 170 ? 39.24215 23.26521 -0.31523 1.000 44.09835 170 LYS B CA 1
ATOM 5140 C C . LYS B 2 170 ? 38.69062 21.84695 -0.39576 1.000 56.51912 170 LYS B C 1
ATOM 5141 O O . LYS B 2 170 ? 37.76961 21.56384 -1.16722 1.000 55.08473 170 LYS B O 1
ATOM 5147 N N . THR B 2 171 ? 39.24772 20.95490 0.41407 1.000 56.19000 171 THR B N 1
ATOM 5148 C CA . THR B 2 171 ? 38.92393 19.52958 0.32777 1.000 46.56331 171 THR B CA 1
ATOM 5149 C C . THR B 2 171 ? 37.94886 19.09768 1.41679 1.000 51.58663 171 THR B C 1
ATOM 5150 O O . THR B 2 171 ? 38.15291 18.09380 2.10046 1.000 47.65670 171 THR B O 1
ATOM 5154 N N . VAL B 2 172 ? 36.86673 19.85716 1.58930 1.000 49.66763 172 VAL B N 1
ATOM 5155 C CA . VAL B 2 172 ? 35.79128 19.49489 2.50055 1.000 49.73449 172 VAL B CA 1
ATOM 5156 C C . VAL B 2 172 ? 34.46728 19.67148 1.77163 1.000 56.63783 172 VAL B C 1
ATOM 5157 O O . VAL B 2 172 ? 34.38917 20.30689 0.71807 1.000 64.33045 172 VAL B O 1
ATOM 5161 N N . MET B 2 173 ? 33.42146 19.08905 2.34055 1.000 64.00340 173 MET B N 1
ATOM 5162 C CA . MET B 2 173 ? 32.10377 19.34133 1.78587 1.000 69.06457 173 MET B CA 1
ATOM 5163 C C . MET B 2 173 ? 31.59202 20.69614 2.27244 1.000 69.71571 173 MET B C 1
ATOM 5164 O O . MET B 2 173 ? 31.91007 21.12143 3.38659 1.000 71.77575 173 MET B O 1
ATOM 5169 N N . PRO B 2 174 ? 30.78001 21.39563 1.46242 1.000 68.59363 174 PRO B N 1
ATOM 5170 C CA . PRO B 2 174 ? 30.13295 20.99405 0.21030 1.000 72.59947 174 PRO B CA 1
ATOM 5171 C C . PRO B 2 174 ? 30.92171 21.31180 -1.05760 1.000 76.72190 174 PRO B C 1
ATOM 5172 O O . PRO B 2 174 ? 30.36957 21.18799 -2.15123 1.000 81.51679 174 PRO B O 1
ATOM 5176 N N . TYR B 2 175 ? 32.17940 21.73102 -0.91920 1.000 68.05522 175 TYR B N 1
ATOM 5177 C CA . TYR B 2 175 ? 32.93121 22.18424 -2.08411 1.000 64.02028 175 TYR B CA 1
ATOM 5178 C C . TYR B 2 175 ? 33.38862 21.02833 -2.96299 1.000 63.02318 175 TYR B C 1
ATOM 5179 O O . TYR B 2 175 ? 33.55921 21.20600 -4.17459 1.000 64.68045 175 TYR B O 1
ATOM 5188 N N . ILE B 2 176 ? 33.60036 19.85150 -2.37806 1.000 58.17113 176 ILE B N 1
ATOM 5189 C CA . ILE B 2 176 ? 33.87262 18.63357 -3.12402 1.000 57.64681 176 ILE B CA 1
ATOM 5190 C C . ILE B 2 176 ? 32.98591 17.53366 -2.55965 1.000 62.15230 176 ILE B C 1
ATOM 5191 O O . ILE B 2 176 ? 32.30400 17.71114 -1.55099 1.000 60.28025 176 ILE B O 1
ATOM 5196 N N . SER B 2 177 ? 32.99591 16.38908 -3.23203 1.000 72.38683 177 SER B N 1
ATOM 5197 C CA . SER B 2 177 ? 32.41329 15.17952 -2.67583 1.000 79.76092 177 SER B CA 1
ATOM 5198 C C . SER B 2 177 ? 33.48178 14.44758 -1.87662 1.000 81.75364 177 SER B C 1
ATOM 5199 O O . SER B 2 177 ? 34.65425 14.42471 -2.26282 1.000 80.80328 177 SER B O 1
ATOM 5202 N N . THR B 2 178 ? 33.07723 13.86971 -0.74769 1.000 83.92861 178 THR B N 1
ATOM 5203 C CA . THR B 2 178 ? 33.99884 13.15804 0.12560 1.000 82.74599 178 THR B CA 1
ATOM 5204 C C . THR B 2 178 ? 33.72853 11.66197 0.17956 1.000 89.58357 178 THR B C 1
ATOM 5205 O O . THR B 2 178 ? 34.37412 10.95816 0.96509 1.000 90.18985 178 THR B O 1
ATOM 5209 N N . THR B 2 179 ? 32.79129 11.16138 -0.61880 1.000 87.69029 179 THR B N 1
ATOM 5210 C CA . THR B 2 179 ? 32.64043 9.72260 -0.76995 1.000 81.22878 179 THR B CA 1
ATOM 5211 C C . THR B 2 179 ? 33.94611 9.14473 -1.30773 1.000 79.36606 179 THR B C 1
ATOM 5212 O O . THR B 2 179 ? 34.54841 9.73652 -2.21427 1.000 81.23986 179 THR B O 1
ATOM 5216 N N . PRO B 2 180 ? 34.42310 8.01560 -0.77362 1.000 84.17389 180 PRO B N 1
ATOM 5217 C CA . PRO B 2 180 ? 35.73622 7.49429 -1.19914 1.000 80.20729 180 PRO B CA 1
ATOM 5218 C C . PRO B 2 180 ? 35.91161 7.38922 -2.70663 1.000 81.23984 180 PRO B C 1
ATOM 5219 O O . PRO B 2 180 ? 37.01008 7.64749 -3.21463 1.000 84.41022 180 PRO B O 1
ATOM 5223 N N . ALA B 2 181 ? 34.85329 7.03166 -3.43824 1.000 79.33250 181 ALA B N 1
ATOM 5224 C CA . ALA B 2 181 ? 34.96378 6.90168 -4.88784 1.000 74.69284 181 ALA B CA 1
ATOM 5225 C C . ALA B 2 181 ? 35.23020 8.24838 -5.55059 1.000 82.09845 181 ALA B C 1
ATOM 5226 O O . ALA B 2 181 ? 36.06899 8.34642 -6.45414 1.000 85.00959 181 ALA B O 1
ATOM 5228 N N . LYS B 2 182 ? 34.52610 9.29711 -5.12012 1.000 83.30374 182 LYS B N 1
ATOM 5229 C CA . LYS B 2 182 ? 34.75014 10.62124 -5.68815 1.000 80.37198 182 LYS B CA 1
ATOM 5230 C C . LYS B 2 182 ? 35.98339 11.29382 -5.09966 1.000 87.82185 182 LYS B C 1
ATOM 5231 O O . LYS B 2 182 ? 36.59351 12.14387 -5.75806 1.000 85.29053 182 LYS B O 1
ATOM 5237 N N . LEU B 2 183 ? 36.36613 10.93038 -3.87371 1.000 86.11720 183 LEU B N 1
ATOM 5238 C CA . LEU B 2 183 ? 37.56283 11.49371 -3.26249 1.000 67.13930 183 LEU B CA 1
ATOM 5239 C C . LEU B 2 183 ? 38.84189 11.02339 -3.94115 1.000 75.67694 183 LEU B C 1
ATOM 5240 O O . LEU B 2 183 ? 39.90393 11.60098 -3.69059 1.000 71.95260 183 LEU B O 1
ATOM 5245 N N . ARG B 2 184 ? 38.76873 9.99578 -4.78640 1.000 87.15089 184 ARG B N 1
ATOM 5246 C CA . ARG B 2 184 ? 39.89946 9.57412 -5.59676 1.000 79.90884 184 ARG B CA 1
ATOM 5247 C C . ARG B 2 184 ? 39.70902 9.85347 -7.08072 1.000 69.93340 184 ARG B C 1
ATOM 5248 O O . ARG B 2 184 ? 40.68892 9.80515 -7.83263 1.000 73.56003 184 ARG B O 1
ATOM 5256 N N . ASN B 2 185 ? 38.48369 10.13920 -7.51858 1.000 62.44031 185 ASN B N 1
ATOM 5257 C CA . ASN B 2 185 ? 38.21959 10.53201 -8.90296 1.000 67.46339 185 ASN B CA 1
ATOM 5258 C C . ASN B 2 185 ? 36.98910 11.42575 -8.91106 1.000 76.91407 185 ASN B C 1
ATOM 5259 O O . ASN B 2 185 ? 35.85693 10.95191 -9.07643 1.000 97.07827 185 ASN B O 1
ATOM 5264 N N . PRO B 2 186 ? 37.17327 12.73899 -8.73937 1.000 70.15464 186 PRO B N 1
ATOM 5265 C CA . PRO B 2 186 ? 36.01094 13.63390 -8.60263 1.000 74.38096 186 PRO B CA 1
ATOM 5266 C C . PRO B 2 186 ? 35.18203 13.77012 -9.86668 1.000 85.23005 186 PRO B C 1
ATOM 5267 O O . PRO B 2 186 ? 33.98959 14.08540 -9.77067 1.000 88.23215 186 PRO B O 1
ATOM 5271 N N . CYS B 2 187 ? 35.76519 13.55263 -11.03988 1.000 94.13472 187 CYS B N 1
ATOM 5272 C CA . CYS B 2 187 ? 35.04350 13.69305 -12.29178 1.000 103.35525 187 CYS B CA 1
ATOM 5273 C C . CYS B 2 187 ? 34.40769 12.35773 -12.67515 1.000 106.55834 187 CYS B C 1
ATOM 5274 O O . CYS B 2 187 ? 34.51174 11.36342 -11.95286 1.000 106.61094 187 CYS B O 1
ATOM 5277 N N . THR B 2 188 ? 33.73190 12.33205 -13.82304 1.000 108.88272 188 THR B N 1
ATOM 5278 C CA . THR B 2 188 ? 33.11451 11.09670 -14.28716 1.000 106.58988 188 THR B CA 1
ATOM 5279 C C . THR B 2 188 ? 34.17373 10.01377 -14.47996 1.000 107.84729 188 THR B C 1
ATOM 5280 O O . THR B 2 188 ? 35.32132 10.29040 -14.84168 1.000 89.32378 188 THR B O 1
ATOM 5284 N N . SER B 2 189 ? 33.76698 8.76308 -14.23028 1.000 125.25928 189 SER B N 1
ATOM 5285 C CA . SER B 2 189 ? 34.71651 7.65484 -14.13538 1.000 135.12875 189 SER B CA 1
ATOM 5286 C C . SER B 2 189 ? 35.48252 7.43337 -15.43377 1.000 134.69329 189 SER B C 1
ATOM 5287 O O . SER B 2 189 ? 36.57915 6.86217 -15.41429 1.000 128.71245 189 SER B O 1
ATOM 5290 N N . GLU B 2 190 ? 34.92332 7.85598 -16.56920 1.000 137.02372 190 GLU B N 1
ATOM 5291 C CA . GLU B 2 190 ? 35.68518 7.83812 -17.81349 1.000 133.74402 190 GLU B CA 1
ATOM 5292 C C . GLU B 2 190 ? 36.92409 8.71768 -17.69636 1.000 124.81343 190 GLU B C 1
ATOM 5293 O O . GLU B 2 190 ? 38.04813 8.26858 -17.94843 1.000 124.59908 190 GLU B O 1
ATOM 5299 N N . GLN B 2 191 ? 36.73322 9.97795 -17.31103 1.000 114.97930 191 GLN B N 1
ATOM 5300 C CA . GLN B 2 191 ? 37.85157 10.89649 -17.15044 1.000 101.86743 191 GLN B CA 1
ATOM 5301 C C . GLN B 2 191 ? 38.74084 10.45113 -15.99434 1.000 95.92382 191 GLN B C 1
ATOM 5302 O O . GLN B 2 191 ? 38.25027 10.11255 -14.91329 1.000 99.76696 191 GLN B O 1
ATOM 5308 N N . ASN B 2 192 ? 40.05463 10.43988 -16.23033 1.000 89.56541 192 ASN B N 1
ATOM 5309 C CA . ASN B 2 192 ? 41.02571 10.00191 -15.22358 1.000 85.93374 192 ASN B CA 1
ATOM 5310 C C . ASN B 2 192 ? 41.47944 11.20608 -14.39816 1.000 81.09374 192 ASN B C 1
ATOM 5311 O O . ASN B 2 192 ? 42.60133 11.70340 -14.50953 1.000 93.05990 192 ASN B O 1
ATOM 5316 N N . CYS B 2 193 ? 40.56919 11.67287 -13.55080 1.000 64.00760 193 CYS B N 1
ATOM 5317 C CA . CYS B 2 193 ? 40.86109 12.79862 -12.67758 1.000 65.09376 193 CYS B CA 1
ATOM 5318 C C . CYS B 2 193 ? 41.58740 12.32420 -11.42611 1.000 70.24744 193 CYS B C 1
ATOM 5319 O O . CYS B 2 193 ? 41.29432 11.25181 -10.89012 1.000 85.98844 193 CYS B O 1
ATOM 5322 N N . THR B 2 194 ? 42.54548 13.12250 -10.96742 1.000 66.48701 194 THR B N 1
ATOM 5323 C CA . THR B 2 194 ? 43.21233 12.84556 -9.70516 1.000 70.98838 194 THR B CA 1
ATOM 5324 C C . THR B 2 194 ? 42.38841 13.41717 -8.55494 1.000 73.40588 194 THR B C 1
ATOM 5325 O O . THR B 2 194 ? 41.43380 14.16818 -8.75922 1.000 73.84947 194 THR B O 1
ATOM 5329 N N . SER B 2 195 ? 42.75071 13.02828 -7.33571 1.000 74.75505 195 SER B N 1
ATOM 5330 C CA . SER B 2 195 ? 42.01989 13.50072 -6.17063 1.000 72.50410 195 SER B CA 1
ATOM 5331 C C . SER B 2 195 ? 42.20026 15.01238 -6.01945 1.000 70.41106 195 SER B C 1
ATOM 5332 O O . SER B 2 195 ? 43.25247 15.55755 -6.36749 1.000 60.29153 195 SER B O 1
ATOM 5335 N N . PRO B 2 196 ? 41.19041 15.71790 -5.51199 1.000 70.44503 196 PRO B N 1
ATOM 5336 C CA . PRO B 2 196 ? 41.28082 17.18005 -5.45837 1.000 70.79865 196 PRO B CA 1
ATOM 5337 C C . PRO B 2 196 ? 42.26010 17.64867 -4.39552 1.000 69.05372 196 PRO B C 1
ATOM 5338 O O . PRO B 2 196 ? 42.49023 16.98225 -3.38328 1.000 76.27095 196 PRO B O 1
ATOM 5342 N N . PHE B 2 197 ? 42.83727 18.82113 -4.64537 1.000 64.95633 197 PHE B N 1
ATOM 5343 C CA . PHE B 2 197 ? 43.80904 19.43402 -3.75455 1.000 61.51249 197 PHE B CA 1
ATOM 5344 C C . PHE B 2 197 ? 43.53362 20.93013 -3.68648 1.000 66.95047 197 PHE B C 1
ATOM 5345 O O . PHE B 2 197 ? 42.88945 21.50447 -4.57039 1.000 55.32084 197 PHE B O 1
ATOM 5353 N N . SER B 2 198 ? 44.03101 21.56317 -2.62283 1.000 62.72097 198 SER B N 1
ATOM 5354 C CA . SER B 2 198 ? 43.88137 23.01279 -2.49858 1.000 57.74869 198 SER B CA 1
ATOM 5355 C C . SER B 2 198 ? 44.91968 23.73442 -3.35365 1.000 59.10480 198 SER B C 1
ATOM 5356 O O . SER B 2 198 ? 44.58708 24.32685 -4.38279 1.000 66.90551 198 SER B O 1
ATOM 5359 N N . TYR B 2 199 ? 46.18735 23.69178 -2.94531 1.000 52.66245 199 TYR B N 1
ATOM 5360 C CA . TYR B 2 199 ? 47.24480 24.34005 -3.71153 1.000 45.76698 199 TYR B CA 1
ATOM 5361 C C . TYR B 2 199 ? 48.50992 23.49948 -3.65615 1.000 47.13833 199 TYR B C 1
ATOM 5362 O O . TYR B 2 199 ? 48.91772 23.05440 -2.57940 1.000 58.73358 199 TYR B O 1
ATOM 5371 N N . LYS B 2 200 ? 49.12934 23.30540 -4.81752 1.000 47.76519 200 LYS B N 1
ATOM 5372 C CA . LYS B 2 200 ? 50.37470 22.56433 -4.94985 1.000 56.81785 200 LYS B CA 1
ATOM 5373 C C . LYS B 2 200 ? 51.39012 23.44245 -5.66409 1.000 58.41479 200 LYS B C 1
ATOM 5374 O O . LYS B 2 200 ? 51.10802 23.96074 -6.74919 1.000 64.76453 200 LYS B O 1
ATOM 5380 N N . ASN B 2 201 ? 52.55754 23.62705 -5.05097 1.000 49.01517 201 ASN B N 1
ATOM 5381 C CA . ASN B 2 201 ? 53.66604 24.31351 -5.71221 1.000 51.92670 201 ASN B CA 1
ATOM 5382 C C . ASN B 2 201 ? 54.41809 23.27849 -6.53737 1.000 55.02856 201 ASN B C 1
ATOM 5383 O O . ASN B 2 201 ? 55.25456 22.53683 -6.01673 1.000 58.03662 201 ASN B O 1
ATOM 5388 N N . VAL B 2 202 ? 54.11478 23.22208 -7.83395 1.000 51.15565 202 VAL B N 1
ATOM 5389 C CA . VAL B 2 202 ? 54.67865 22.17988 -8.68728 1.000 47.59922 202 VAL B CA 1
ATOM 5390 C C . VAL B 2 202 ? 56.16682 22.42143 -8.91066 1.000 50.16845 202 VAL B C 1
ATOM 5391 O O . VAL B 2 202 ? 57.00951 21.58598 -8.56288 1.000 60.79956 202 VAL B O 1
ATOM 5395 N N . LEU B 2 203 ? 56.51127 23.57011 -9.48711 1.000 36.49287 203 LEU B N 1
ATOM 5396 C CA . LEU B 2 203 ? 57.89268 23.89969 -9.81683 1.000 57.06370 203 LEU B CA 1
ATOM 5397 C C . LEU B 2 203 ? 58.21279 25.29248 -9.29609 1.000 54.82591 203 LEU B C 1
ATOM 5398 O O . LEU B 2 203 ? 57.61989 26.27702 -9.74934 1.000 36.24480 203 LEU B O 1
ATOM 5403 N N . SER B 2 204 ? 59.14876 25.37457 -8.35320 1.000 56.16110 204 SER B N 1
ATOM 5404 C CA . SER B 2 204 ? 59.58081 26.66571 -7.84218 1.000 49.85893 204 SER B CA 1
ATOM 5405 C C . SER B 2 204 ? 60.39529 27.40999 -8.89927 1.000 50.93617 204 SER B C 1
ATOM 5406 O O . SER B 2 204 ? 60.93117 26.81738 -9.83988 1.000 57.73154 204 SER B O 1
ATOM 5409 N N . LEU B 2 205 ? 60.48824 28.72925 -8.72398 1.000 49.96987 205 LEU B N 1
ATOM 5410 C CA . LEU B 2 205 ? 61.01040 29.61238 -9.76373 1.000 52.13187 205 LEU B CA 1
ATOM 5411 C C . LEU B 2 205 ? 62.40425 29.19313 -10.21794 1.000 54.80775 205 LEU B C 1
ATOM 5412 O O . LEU B 2 205 ? 63.30937 28.99594 -9.40210 1.000 51.99656 205 LEU B O 1
ATOM 5417 N N . THR B 2 206 ? 62.56575 29.06035 -11.53340 1.000 58.10226 206 THR B N 1
ATOM 5418 C CA . THR B 2 206 ? 63.81620 28.60378 -12.12330 1.000 59.65864 206 THR B CA 1
ATOM 5419 C C . THR B 2 206 ? 63.87176 29.05181 -13.57639 1.000 57.72613 206 THR B C 1
ATOM 5420 O O . THR B 2 206 ? 62.84639 29.36329 -14.18757 1.000 63.72803 206 THR B O 1
ATOM 5424 N N . ASN B 2 207 ? 65.08629 29.07903 -14.12379 1.000 53.13141 207 ASN B N 1
ATOM 5425 C CA . ASN B 2 207 ? 65.27914 29.35209 -15.54254 1.000 58.60916 207 ASN B CA 1
ATOM 5426 C C . ASN B 2 207 ? 65.34574 28.08347 -16.38070 1.000 54.59951 207 ASN B C 1
ATOM 5427 O O . ASN B 2 207 ? 65.62030 28.16566 -17.58229 1.000 48.32366 207 ASN B O 1
ATOM 5432 N N . LYS B 2 208 ? 65.11342 26.91708 -15.77906 1.000 62.91568 208 LYS B N 1
ATOM 5433 C CA . LYS B 2 208 ? 65.11156 25.65014 -16.50889 1.000 67.71217 208 LYS B CA 1
ATOM 5434 C C . LYS B 2 208 ? 63.79911 25.55223 -17.28201 1.000 63.49387 208 LYS B C 1
ATOM 5435 O O . LYS B 2 208 ? 62.85639 24.85608 -16.89553 1.000 64.81455 208 LYS B O 1
ATOM 5441 N N . GLY B 2 209 ? 63.74878 26.27406 -18.40495 1.000 56.76495 209 GLY B N 1
ATOM 5442 C CA . GLY B 2 209 ? 62.50629 26.38061 -19.15399 1.000 55.27520 209 GLY B CA 1
ATOM 5443 C C . GLY B 2 209 ? 61.99250 25.04168 -19.64706 1.000 55.31015 209 GLY B C 1
ATOM 5444 O O . GLY B 2 209 ? 60.78638 24.78385 -19.62776 1.000 52.23643 209 GLY B O 1
ATOM 5445 N N . GLU B 2 210 ? 62.89914 24.17030 -20.09513 1.000 50.48011 210 GLU B N 1
ATOM 5446 C CA . GLU B 2 210 ? 62.48255 22.84922 -20.54966 1.000 53.93565 210 GLU B CA 1
ATOM 5447 C C . GLU B 2 210 ? 61.96044 21.99794 -19.39893 1.000 62.37703 210 GLU B C 1
ATOM 5448 O O . GLU B 2 210 ? 61.09767 21.13735 -19.60982 1.000 63.46147 210 GLU B O 1
ATOM 5454 N N . VAL B 2 211 ? 62.46513 22.21965 -18.18271 1.000 61.40909 211 VAL B N 1
ATOM 5455 C CA . VAL B 2 211 ? 61.95201 21.49275 -17.02535 1.000 59.90017 211 VAL B CA 1
ATOM 5456 C C . VAL B 2 211 ? 60.51462 21.90559 -16.73337 1.000 59.80877 211 VAL B C 1
ATOM 5457 O O . VAL B 2 211 ? 59.67489 21.06940 -16.37699 1.000 64.35707 211 VAL B O 1
ATOM 5461 N N . PHE B 2 212 ? 60.20787 23.19847 -16.88027 1.000 53.68693 212 PHE B N 1
ATOM 5462 C CA . PHE B 2 212 ? 58.82471 23.65267 -16.76704 1.000 44.82698 212 PHE B CA 1
ATOM 5463 C C . PHE B 2 212 ? 57.92332 22.90310 -17.73796 1.000 49.36136 212 PHE B C 1
ATOM 5464 O O . PHE B 2 212 ? 56.81245 22.49401 -17.37895 1.000 50.62427 212 PHE B O 1
ATOM 5472 N N . ASN B 2 213 ? 58.39143 22.70951 -18.97264 1.000 51.27334 213 ASN B N 1
ATOM 5473 C CA . ASN B 2 213 ? 57.57661 22.05378 -19.98886 1.000 50.65568 213 ASN B CA 1
ATOM 5474 C C . ASN B 2 213 ? 57.29569 20.60145 -19.62234 1.000 55.15890 213 ASN B C 1
ATOM 5475 O O . ASN B 2 213 ? 56.14444 20.15142 -19.66123 1.000 52.35173 213 ASN B O 1
ATOM 5480 N N . GLU B 2 214 ? 58.34017 19.85177 -19.25983 1.000 59.84667 214 GLU B N 1
ATOM 5481 C CA . GLU B 2 214 ? 58.16410 18.43409 -18.95994 1.000 66.77113 214 GLU B CA 1
ATOM 5482 C C . GLU B 2 214 ? 57.24331 18.22858 -17.76352 1.000 68.37251 214 GLU B C 1
ATOM 5483 O O . GLU B 2 214 ? 56.42295 17.30346 -17.75491 1.000 69.66119 214 GLU B O 1
ATOM 5489 N N . LEU B 2 215 ? 57.35147 19.09000 -16.74958 1.000 63.68286 215 LEU B N 1
ATOM 5490 C CA . LEU B 2 215 ? 56.56382 18.89580 -15.53586 1.000 61.18824 215 LEU B CA 1
ATOM 5491 C C . LEU B 2 215 ? 55.10010 19.26275 -15.75065 1.000 56.44004 215 LEU B C 1
ATOM 5492 O O . LEU B 2 215 ? 54.20405 18.54898 -15.28365 1.000 56.14919 215 LEU B O 1
ATOM 5497 N N . VAL B 2 216 ? 54.83577 20.37309 -16.44533 1.000 54.63384 216 VAL B N 1
ATOM 5498 C CA . VAL B 2 216 ? 53.45400 20.76911 -16.70929 1.000 59.88807 216 VAL B CA 1
ATOM 5499 C C . VAL B 2 216 ? 52.75232 19.71201 -17.55163 1.000 62.12087 216 VAL B C 1
ATOM 5500 O O . VAL B 2 216 ? 51.58052 19.38737 -17.31981 1.000 70.33209 216 VAL B O 1
ATOM 5504 N N . GLY B 2 217 ? 53.46174 19.14564 -18.53089 1.000 62.35461 217 GLY B N 1
ATOM 5505 C CA . GLY B 2 217 ? 52.88528 18.07654 -19.32719 1.000 64.02917 217 GLY B CA 1
ATOM 5506 C C . GLY B 2 217 ? 52.49623 16.86332 -18.50596 1.000 67.43861 217 GLY B C 1
ATOM 5507 O O . GLY B 2 217 ? 51.56067 16.14286 -18.86288 1.000 77.36248 217 GLY B O 1
ATOM 5508 N N . LYS B 2 218 ? 53.19408 16.62478 -17.39653 1.000 68.05535 218 LYS B N 1
ATOM 5509 C CA . LYS B 2 218 ? 52.91734 15.49028 -16.52424 1.000 63.04446 218 LYS B CA 1
ATOM 5510 C C . LYS B 2 218 ? 51.85779 15.78563 -15.46995 1.000 64.58979 218 LYS B C 1
ATOM 5511 O O . LYS B 2 218 ? 51.49543 14.87983 -14.71151 1.000 54.61841 218 LYS B O 1
ATOM 5517 N N . GLN B 2 219 ? 51.35705 17.01713 -15.39603 1.000 68.88462 219 GLN B N 1
ATOM 5518 C CA . GLN B 2 219 ? 50.40128 17.37961 -14.35814 1.000 63.80811 219 GLN B CA 1
ATOM 5519 C C . GLN B 2 219 ? 49.02224 16.81042 -14.66440 1.000 70.24016 219 GLN B C 1
ATOM 5520 O O . GLN B 2 219 ? 48.57498 16.80486 -15.81482 1.000 76.25071 219 GLN B O 1
ATOM 5526 N N . ARG B 2 220 ? 48.34661 16.33714 -13.62069 1.000 69.29864 220 ARG B N 1
ATOM 5527 C CA . ARG B 2 220 ? 47.07080 15.64725 -13.75564 1.000 68.21100 220 ARG B CA 1
ATOM 5528 C C . ARG B 2 220 ? 45.91666 16.58766 -13.43275 1.000 68.70446 220 ARG B C 1
ATOM 5529 O O . ARG B 2 220 ? 45.92875 17.26564 -12.39960 1.000 72.53355 220 ARG B O 1
ATOM 5537 N N . ILE B 2 221 ? 44.91861 16.61619 -14.31960 1.000 63.29601 221 ILE B N 1
ATOM 5538 C CA . ILE B 2 221 ? 43.70397 17.38177 -14.06535 1.000 54.14010 221 ILE B CA 1
ATOM 5539 C C . ILE B 2 221 ? 42.90720 16.73576 -12.93341 1.000 61.70576 221 ILE B C 1
ATOM 5540 O O . ILE B 2 221 ? 43.08371 15.55749 -12.59934 1.000 71.26988 221 ILE B O 1
ATOM 5545 N N . SER B 2 222 ? 42.02395 17.52471 -12.32985 1.000 57.30298 222 SER B N 1
ATOM 5546 C CA . SER B 2 222 ? 41.10154 17.02773 -11.30919 1.000 62.80181 222 SER B CA 1
ATOM 5547 C C . SER B 2 222 ? 39.86514 17.92282 -11.34232 1.000 58.36610 222 SER B C 1
ATOM 5548 O O . SER B 2 222 ? 39.63234 18.65161 -12.31177 1.000 58.09046 222 SER B O 1
ATOM 5551 N N . GLY B 2 223 ? 39.04804 17.87330 -10.29443 1.000 52.20630 223 GLY B N 1
ATOM 5552 C CA . GLY B 2 223 ? 37.81324 18.62765 -10.30042 1.000 46.39634 223 GLY B CA 1
ATOM 5553 C C . GLY B 2 223 ? 37.25159 18.83408 -8.91008 1.000 49.94167 223 GLY B C 1
ATOM 5554 O O . GLY B 2 223 ? 37.93437 18.62767 -7.90481 1.000 49.64335 223 GLY B O 1
ATOM 5555 N N . ASN B 2 224 ? 35.98705 19.24762 -8.87069 1.000 56.85975 224 ASN B N 1
ATOM 5556 C CA . ASN B 2 224 ? 35.29216 19.56559 -7.62674 1.000 61.83088 224 ASN B CA 1
ATOM 5557 C C . ASN B 2 224 ? 33.79872 19.68131 -7.93070 1.000 71.55370 224 ASN B C 1
ATOM 5558 O O . ASN B 2 224 ? 33.34566 19.34160 -9.02907 1.000 81.87594 224 ASN B O 1
ATOM 5563 N N . LEU B 2 225 ? 33.03074 20.17406 -6.95485 1.000 73.15020 225 LEU B N 1
ATOM 5564 C CA . LEU B 2 225 ? 31.56999 20.10658 -6.98301 1.000 71.68986 225 LEU B CA 1
ATOM 5565 C C . LEU B 2 225 ? 30.92687 21.43663 -7.36540 1.000 72.03688 225 LEU B C 1
ATOM 5566 O O . LEU B 2 225 ? 30.21331 21.51841 -8.36982 1.000 75.58024 225 LEU B O 1
ATOM 5571 N N . ASP B 2 226 ? 31.15120 22.48152 -6.57431 1.000 69.95157 226 ASP B N 1
ATOM 5572 C CA . ASP B 2 226 ? 30.61156 23.78852 -6.91444 1.000 74.03925 226 ASP B CA 1
ATOM 5573 C C . ASP B 2 226 ? 31.57599 24.55539 -7.81908 1.000 70.40065 226 ASP B C 1
ATOM 5574 O O . ASP B 2 226 ? 32.79060 24.33965 -7.80890 1.000 72.49900 226 ASP B O 1
ATOM 5579 N N . SER B 2 227 ? 31.00349 25.47589 -8.60587 1.000 67.33219 227 SER B N 1
ATOM 5580 C CA . SER B 2 227 ? 31.77951 26.12637 -9.66616 1.000 65.74408 227 SER B CA 1
ATOM 5581 C C . SER B 2 227 ? 32.80986 27.12025 -9.15542 1.000 68.37859 227 SER B C 1
ATOM 5582 O O . SER B 2 227 ? 33.96179 27.07866 -9.63378 1.000 79.05521 227 SER B O 1
ATOM 5585 N N . PRO B 2 228 ? 32.49645 28.05003 -8.25478 1.000 60.51215 228 PRO B N 1
ATOM 5586 C CA . PRO B 2 228 ? 33.53905 28.93997 -7.73581 1.000 52.50114 228 PRO B CA 1
ATOM 5587 C C . PRO B 2 228 ? 34.63501 28.13969 -7.04666 1.000 62.13892 228 PRO B C 1
ATOM 5588 O O . PRO B 2 228 ? 34.36345 27.20318 -6.29303 1.000 74.62850 228 PRO B O 1
ATOM 5592 N N . GLU B 2 229 ? 35.88425 28.50736 -7.31752 1.000 60.78096 229 GLU B N 1
ATOM 5593 C CA . GLU B 2 229 ? 37.02501 27.73036 -6.86196 1.000 57.98609 229 GLU B CA 1
ATOM 5594 C C . GLU B 2 229 ? 37.88016 28.54814 -5.90355 1.000 63.70484 229 GLU B C 1
ATOM 5595 O O . GLU B 2 229 ? 37.80302 29.77981 -5.85561 1.000 65.96198 229 GLU B O 1
ATOM 5601 N N . GLY B 2 230 ? 38.69999 27.83813 -5.13252 1.000 55.49930 230 GLY B N 1
ATOM 5602 C CA . GLY B 2 230 ? 39.47740 28.46010 -4.07704 1.000 49.04382 230 GLY B CA 1
ATOM 5603 C C . GLY B 2 230 ? 40.85492 28.93533 -4.49082 1.000 51.40095 230 GLY B C 1
ATOM 5604 O O . GLY B 2 230 ? 41.84175 28.64050 -3.81171 1.000 59.45884 230 GLY B O 1
ATOM 5605 N N . GLY B 2 231 ? 40.93923 29.68568 -5.59134 1.000 48.93634 231 GLY B N 1
ATOM 5606 C CA . GLY B 2 231 ? 42.22603 30.21142 -6.01432 1.000 44.75918 231 GLY B CA 1
ATOM 5607 C C . GLY B 2 231 ? 42.80376 31.23062 -5.05216 1.000 55.25599 231 GLY B C 1
ATOM 5608 O O . GLY B 2 231 ? 44.01857 31.44897 -5.02962 1.000 51.71917 231 GLY B O 1
ATOM 5609 N N . PHE B 2 232 ? 41.94816 31.86518 -4.24479 1.000 58.07758 232 PHE B N 1
ATOM 5610 C CA . PHE B 2 232 ? 42.42195 32.87483 -3.30355 1.000 54.32263 232 PHE B CA 1
ATOM 5611 C C . PHE B 2 232 ? 43.33938 32.27437 -2.24755 1.000 61.82621 232 PHE B C 1
ATOM 5612 O O . PHE B 2 232 ? 44.29221 32.93008 -1.81007 1.000 68.14293 232 PHE B O 1
ATOM 5620 N N . ASP B 2 233 ? 43.06643 31.03858 -1.82023 1.000 65.96348 233 ASP B N 1
ATOM 5621 C CA . ASP B 2 233 ? 43.97544 30.35701 -0.90480 1.000 58.43003 233 ASP B CA 1
ATOM 5622 C C . ASP B 2 233 ? 45.35547 30.19693 -1.52719 1.000 54.84580 233 ASP B C 1
ATOM 5623 O O . ASP B 2 233 ? 46.37595 30.30421 -0.83626 1.000 53.92716 233 ASP B O 1
ATOM 5628 N N . ALA B 2 234 ? 45.40512 29.94984 -2.83761 1.000 47.29917 234 ALA B N 1
ATOM 5629 C CA . ALA B 2 234 ? 46.68534 29.74358 -3.50272 1.000 38.47191 234 ALA B CA 1
ATOM 5630 C C . ALA B 2 234 ? 47.45639 31.05097 -3.64430 1.000 48.29159 234 ALA B C 1
ATOM 5631 O O . ALA B 2 234 ? 48.66985 31.08429 -3.40885 1.000 56.27050 234 ALA B O 1
ATOM 5633 N N . ILE B 2 235 ? 46.77223 32.13759 -4.02165 1.000 42.62941 235 ILE B N 1
ATOM 5634 C CA . ILE B 2 235 ? 47.43975 33.43244 -4.16280 1.000 33.50760 235 ILE B CA 1
ATOM 5635 C C . ILE B 2 235 ? 48.11586 33.82475 -2.85702 1.000 37.17510 235 ILE B C 1
ATOM 5636 O O . ILE B 2 235 ? 49.30007 34.18292 -2.83160 1.000 41.59746 235 ILE B O 1
ATOM 5641 N N . MET B 2 236 ? 47.36520 33.76636 -1.75396 1.000 41.73330 236 MET B N 1
ATOM 5642 C CA . MET B 2 236 ? 47.91431 34.10290 -0.44499 1.000 52.50227 236 MET B CA 1
ATOM 5643 C C . MET B 2 236 ? 49.19249 33.32257 -0.16681 1.000 59.69407 236 MET B C 1
ATOM 5644 O O . MET B 2 236 ? 50.20360 33.89187 0.26040 1.000 62.26569 236 MET B O 1
ATOM 5649 N N . GLN B 2 237 ? 49.16980 32.01376 -0.42976 1.000 50.62824 237 GLN B N 1
ATOM 5650 C CA . GLN B 2 237 ? 50.33902 31.18543 -0.15652 1.000 50.19042 237 GLN B CA 1
ATOM 5651 C C . GLN B 2 237 ? 51.48856 31.51348 -1.10244 1.000 42.98414 237 GLN B C 1
ATOM 5652 O O . GLN B 2 237 ? 52.65488 31.50155 -0.69364 1.000 43.50024 237 GLN B O 1
ATOM 5658 N N . VAL B 2 238 ? 51.18452 31.80685 -2.36883 1.000 35.87434 238 VAL B N 1
ATOM 5659 C CA . VAL B 2 238 ? 52.23286 32.20993 -3.30385 1.000 46.87060 238 VAL B CA 1
ATOM 5660 C C . VAL B 2 238 ? 52.88058 33.51011 -2.84451 1.000 53.75902 238 VAL B C 1
ATOM 5661 O O . VAL B 2 238 ? 54.10115 33.68747 -2.94821 1.000 43.29284 238 VAL B O 1
ATOM 5665 N N . ALA B 2 239 ? 52.07768 34.42968 -2.30588 1.000 54.35337 239 ALA B N 1
ATOM 5666 C CA . ALA B 2 239 ? 52.60056 35.73880 -1.93290 1.000 47.64320 239 ALA B CA 1
ATOM 5667 C C . ALA B 2 239 ? 53.47121 35.66653 -0.68315 1.000 45.71391 239 ALA B C 1
ATOM 5668 O O . ALA B 2 239 ? 54.48190 36.37301 -0.58866 1.000 46.44662 239 ALA B O 1
ATOM 5670 N N . VAL B 2 240 ? 53.10607 34.81858 0.28465 1.000 42.11698 240 VAL B N 1
ATOM 5671 C CA . VAL B 2 240 ? 53.74497 34.84821 1.60112 1.000 49.89552 240 VAL B CA 1
ATOM 5672 C C . VAL B 2 240 ? 54.73766 33.71290 1.82749 1.000 53.72254 240 VAL B C 1
ATOM 5673 O O . VAL B 2 240 ? 55.45877 33.73507 2.83862 1.000 53.23912 240 VAL B O 1
ATOM 5677 N N . CYS B 2 241 ? 54.79767 32.72717 0.94006 1.000 56.21892 241 CYS B N 1
ATOM 5678 C CA . CYS B 2 241 ? 55.80268 31.66449 1.02467 1.000 58.64079 241 CYS B CA 1
ATOM 5679 C C . CYS B 2 241 ? 56.97275 31.94942 0.09201 1.000 62.06028 241 CYS B C 1
ATOM 5680 O O . CYS B 2 241 ? 57.34499 31.12177 -0.74043 1.000 67.48265 241 CYS B O 1
ATOM 5683 N N . GLY B 2 242 ? 57.56540 33.13805 0.23217 1.000 57.90562 242 GLY B N 1
ATOM 5684 C CA . GLY B 2 242 ? 58.60149 33.55591 -0.69943 1.000 49.62666 242 GLY B CA 1
ATOM 5685 C C . GLY B 2 242 ? 59.82982 32.66719 -0.66616 1.000 42.82676 242 GLY B C 1
ATOM 5686 O O . GLY B 2 242 ? 60.42897 32.38461 -1.70672 1.000 54.85102 242 GLY B O 1
ATOM 5687 N N . SER B 2 243 ? 60.22181 32.21360 0.52848 1.000 50.00450 243 SER B N 1
ATOM 5688 C CA . SER B 2 243 ? 61.40452 31.36540 0.64455 1.000 60.14291 243 SER B CA 1
ATOM 5689 C C . SER B 2 243 ? 61.22449 30.04891 -0.09979 1.000 51.36804 243 SER B C 1
ATOM 5690 O O . SER B 2 243 ? 62.20263 29.47493 -0.59150 1.000 52.81886 243 SER B O 1
ATOM 5693 N N . LEU B 2 244 ? 59.98923 29.55827 -0.20093 1.000 49.13426 244 LEU B N 1
ATOM 5694 C CA . LEU B 2 244 ? 59.72080 28.33940 -0.95279 1.000 44.76995 244 LEU B CA 1
ATOM 5695 C C . LEU B 2 244 ? 59.48613 28.61267 -2.43223 1.000 43.54157 244 LEU B C 1
ATOM 5696 O O . LEU B 2 244 ? 59.88056 27.80485 -3.27858 1.000 54.10230 244 LEU B O 1
ATOM 5701 N N . ILE B 2 245 ? 58.84755 29.73401 -2.76685 1.000 40.11463 245 ILE B N 1
ATOM 5702 C CA . ILE B 2 245 ? 58.63130 30.05600 -4.17310 1.000 44.54974 245 ILE B CA 1
ATOM 5703 C C . ILE B 2 245 ? 59.94120 30.47364 -4.82918 1.000 42.74245 245 ILE B C 1
ATOM 5704 O O . ILE B 2 245 ? 60.23851 30.07827 -5.96346 1.000 49.37038 245 ILE B O 1
ATOM 5709 N N . GLY B 2 246 ? 60.74651 31.26223 -4.12903 1.000 42.52129 246 GLY B N 1
ATOM 5710 C CA . GLY B 2 246 ? 62.00338 31.73854 -4.65298 1.000 44.88819 246 GLY B CA 1
ATOM 5711 C C . GLY B 2 246 ? 61.97041 33.10593 -5.29374 1.000 49.11982 246 GLY B C 1
ATOM 5712 O O . GLY B 2 246 ? 62.78370 33.36624 -6.18866 1.000 49.01831 246 GLY B O 1
ATOM 5713 N N . TRP B 2 247 ? 61.05902 33.98244 -4.87185 1.000 55.02088 247 TRP B N 1
ATOM 5714 C CA . TRP B 2 247 ? 60.98713 35.33229 -5.41832 1.000 51.04773 247 TRP B CA 1
ATOM 5715 C C . TRP B 2 247 ? 62.31276 36.05530 -5.22465 1.000 49.47362 247 TRP B C 1
ATOM 5716 O O . TRP B 2 247 ? 62.79687 36.18887 -4.09635 1.000 41.62925 247 TRP B O 1
ATOM 5727 N N . ARG B 2 248 ? 62.89923 36.51841 -6.32394 1.000 45.70307 248 ARG B N 1
ATOM 5728 C CA . ARG B 2 248 ? 64.03953 37.41336 -6.23723 1.000 53.12344 248 ARG B CA 1
ATOM 5729 C C . ARG B 2 248 ? 63.56011 38.84545 -6.00656 1.000 56.00187 248 ARG B C 1
ATOM 5730 O O . ARG B 2 248 ? 62.37162 39.15962 -6.11774 1.000 46.29508 248 ARG B O 1
ATOM 5738 N N . ASN B 2 249 ? 64.50604 39.72564 -5.67889 1.000 59.76178 249 ASN B N 1
ATOM 5739 C CA . ASN B 2 249 ? 64.20991 41.14677 -5.50185 1.000 61.22453 249 ASN B CA 1
ATOM 5740 C C . ASN B 2 249 ? 64.19398 41.85701 -6.85868 1.000 58.52135 249 ASN B C 1
ATOM 5741 O O . ASN B 2 249 ? 64.95324 42.78738 -7.12663 1.000 56.55655 249 ASN B O 1
ATOM 5746 N N . VAL B 2 250 ? 63.30229 41.38224 -7.72859 1.000 51.51271 250 VAL B N 1
ATOM 5747 C CA . VAL B 2 250 ? 63.16997 41.90138 -9.08554 1.000 45.76353 250 VAL B CA 1
ATOM 5748 C C . VAL B 2 250 ? 61.69221 41.99802 -9.43999 1.000 55.84414 250 VAL B C 1
ATOM 5749 O O . VAL B 2 250 ? 60.83279 42.06537 -8.55350 1.000 59.44684 250 VAL B O 1
ATOM 5753 N N . THR B 2 251 ? 61.38693 42.00751 -10.73625 1.000 39.86165 251 THR B N 1
ATOM 5754 C CA . THR B 2 251 ? 60.00215 42.06213 -11.19413 1.000 46.44765 251 THR B CA 1
ATOM 5755 C C . THR B 2 251 ? 59.31753 40.73709 -10.88630 1.000 53.26924 251 THR B C 1
ATOM 5756 O O . THR B 2 251 ? 59.66628 39.70010 -11.45969 1.000 57.88896 251 THR B O 1
ATOM 5760 N N . ARG B 2 252 ? 58.34479 40.76579 -9.98210 1.000 53.95258 252 ARG B N 1
ATOM 5761 C CA . ARG B 2 252 ? 57.59105 39.57791 -9.58975 1.000 43.15482 252 ARG B CA 1
ATOM 5762 C C . ARG B 2 252 ? 56.21571 39.64524 -10.24403 1.000 48.52598 252 ARG B C 1
ATOM 5763 O O . ARG B 2 252 ? 55.34481 40.40315 -9.80681 1.000 59.93791 252 ARG B O 1
ATOM 5771 N N . LEU B 2 253 ? 56.02400 38.85253 -11.29170 1.000 43.96586 253 LEU B N 1
ATOM 5772 C CA . LEU B 2 253 ? 54.72460 38.70334 -11.92932 1.000 51.33950 253 LEU B CA 1
ATOM 5773 C C . LEU B 2 253 ? 54.08861 37.40286 -11.46026 1.000 55.78768 253 LEU B C 1
ATOM 5774 O O . LEU B 2 253 ? 54.73874 36.35211 -11.46599 1.000 54.13130 253 LEU B O 1
ATOM 5779 N N . LEU B 2 254 ? 52.82722 37.47726 -11.04308 1.000 53.49101 254 LEU B N 1
ATOM 5780 C CA . LEU B 2 254 ? 52.04583 36.29607 -10.69167 1.000 46.53296 254 LEU B CA 1
ATOM 5781 C C . LEU B 2 254 ? 50.88148 36.20127 -11.66607 1.000 52.21598 254 LEU B C 1
ATOM 5782 O O . LEU B 2 254 ? 49.96508 37.03023 -11.63137 1.000 53.31467 254 LEU B O 1
ATOM 5787 N N . VAL B 2 255 ? 50.92662 35.20081 -12.53565 1.000 57.37143 255 VAL B N 1
ATOM 5788 C CA . VAL B 2 255 ? 49.85304 34.94283 -13.48458 1.000 56.40973 255 VAL B CA 1
ATOM 5789 C C . VAL B 2 255 ? 48.85978 33.98814 -12.83851 1.000 62.19225 255 VAL B C 1
ATOM 5790 O O . VAL B 2 255 ? 49.23424 32.90324 -12.37610 1.000 67.73113 255 VAL B O 1
ATOM 5794 N N . PHE B 2 256 ? 47.59527 34.39975 -12.79431 1.000 61.69635 256 PHE B N 1
ATOM 5795 C CA . PHE B 2 256 ? 46.50982 33.62802 -12.19210 1.000 52.95760 256 PHE B CA 1
ATOM 5796 C C . PHE B 2 256 ? 45.47546 33.37339 -13.28491 1.000 51.34876 256 PHE B C 1
ATOM 5797 O O . PHE B 2 256 ? 44.66292 34.25056 -13.59533 1.000 57.04680 256 PHE B O 1
ATOM 5805 N N . SER B 2 257 ? 45.50760 32.17942 -13.87525 1.000 53.27543 257 SER B N 1
ATOM 5806 C CA . SER B 2 257 ? 44.64962 31.84199 -15.00643 1.000 55.94440 257 SER B CA 1
ATOM 5807 C C . SER B 2 257 ? 43.62554 30.80800 -14.55654 1.000 48.56419 257 SER B C 1
ATOM 5808 O O . SER B 2 257 ? 43.98541 29.67401 -14.22350 1.000 53.43284 257 SER B O 1
ATOM 5811 N N . THR B 2 258 ? 42.35270 31.20409 -14.55287 1.000 49.91953 258 THR B N 1
ATOM 5812 C CA . THR B 2 258 ? 41.23505 30.34258 -14.19259 1.000 61.19537 258 THR B CA 1
ATOM 5813 C C . THR B 2 258 ? 40.15309 30.44833 -15.26256 1.000 55.59707 258 THR B C 1
ATOM 5814 O O . THR B 2 258 ? 40.25774 31.22813 -16.21427 1.000 54.40852 258 THR B O 1
ATOM 5818 N N . ASP B 2 259 ? 39.09965 29.64308 -15.10472 1.000 49.87569 259 ASP B N 1
ATOM 5819 C CA . ASP B 2 259 ? 37.92068 29.77581 -15.95203 1.000 48.70083 259 ASP B CA 1
ATOM 5820 C C . ASP B 2 259 ? 36.63798 29.69052 -15.13381 1.000 51.47637 259 ASP B C 1
ATOM 5821 O O . ASP B 2 259 ? 35.58057 29.36620 -15.68744 1.000 57.07103 259 ASP B O 1
ATOM 5826 N N . ALA B 2 260 ? 36.71237 29.96975 -13.83350 1.000 48.05732 260 ALA B N 1
ATOM 5827 C CA . ALA B 2 260 ? 35.57227 29.89697 -12.93464 1.000 54.44442 260 ALA B CA 1
ATOM 5828 C C . ALA B 2 260 ? 35.64997 31.05516 -11.95167 1.000 65.38770 260 ALA B C 1
ATOM 5829 O O . ALA B 2 260 ? 36.64507 31.78342 -11.89176 1.000 56.61141 260 ALA B O 1
ATOM 5831 N N . GLY B 2 261 ? 34.58824 31.21756 -11.17013 1.000 66.65650 261 GLY B N 1
ATOM 5832 C CA . GLY B 2 261 ? 34.55916 32.24035 -10.14931 1.000 58.00318 261 GLY B CA 1
ATOM 5833 C C . GLY B 2 261 ? 35.53195 31.93264 -9.02333 1.000 52.60349 261 GLY B C 1
ATOM 5834 O O . GLY B 2 261 ? 36.35510 31.01828 -9.08762 1.000 59.81962 261 GLY B O 1
ATOM 5835 N N . PHE B 2 262 ? 35.42531 32.72605 -7.96123 1.000 47.40710 262 PHE B N 1
ATOM 5836 C CA . PHE B 2 262 ? 36.28848 32.54043 -6.80613 1.000 54.71405 262 PHE B CA 1
ATOM 5837 C C . PHE B 2 262 ? 35.47764 32.62425 -5.52433 1.000 60.02521 262 PHE B C 1
ATOM 5838 O O . PHE B 2 262 ? 34.50914 33.38459 -5.43688 1.000 63.53860 262 PHE B O 1
ATOM 5846 N N . HIS B 2 263 ? 35.87480 31.82407 -4.54060 1.000 58.84348 263 HIS B N 1
ATOM 5847 C CA . HIS B 2 263 ? 35.37628 31.98521 -3.18706 1.000 49.05312 263 HIS B CA 1
ATOM 5848 C C . HIS B 2 263 ? 36.18785 33.05467 -2.46874 1.000 50.14836 263 HIS B C 1
ATOM 5849 O O . HIS B 2 263 ? 37.34430 33.32153 -2.80832 1.000 57.16319 263 HIS B O 1
ATOM 5856 N N . PHE B 2 264 ? 35.56711 33.67348 -1.47080 1.000 44.01186 264 PHE B N 1
ATOM 5857 C CA . PHE B 2 264 ? 36.21927 34.69661 -0.67187 1.000 42.89066 264 PHE B CA 1
ATOM 5858 C C . PHE B 2 264 ? 35.82759 34.49100 0.78344 1.000 48.45222 264 PHE B C 1
ATOM 5859 O O . PHE B 2 264 ? 34.98013 33.65270 1.10561 1.000 35.14114 264 PHE B O 1
ATOM 5867 N N . ALA B 2 265 ? 36.467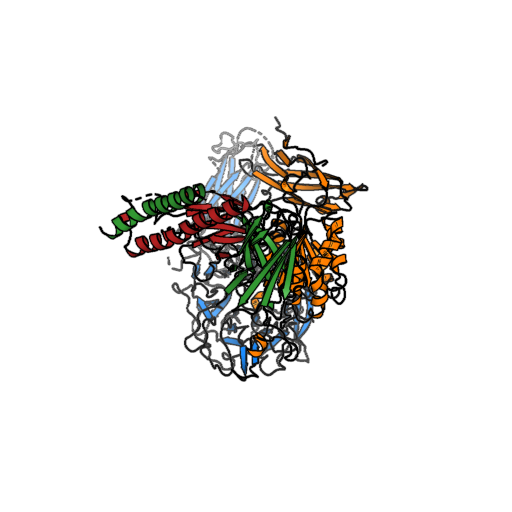70 35.26350 1.66360 1.000 42.98018 265 ALA B N 1
ATOM 5868 C CA . ALA B 2 265 ? 36.21743 35.16513 3.09676 1.000 41.84085 265 ALA B CA 1
ATOM 5869 C C . ALA B 2 265 ? 34.72519 35.22753 3.39628 1.000 54.21943 265 ALA B C 1
ATOM 5870 O O . ALA B 2 265 ? 33.98202 36.00030 2.78496 1.000 65.44065 265 ALA B O 1
ATOM 5872 N N . GLY B 2 266 ? 34.29002 34.39785 4.34261 1.000 47.95196 266 GLY B N 1
ATOM 5873 C CA . GLY B 2 266 ? 32.89405 34.25773 4.67817 1.000 55.95962 266 GLY B CA 1
ATOM 5874 C C . GLY B 2 266 ? 32.22216 33.05165 4.05676 1.000 58.79357 266 GLY B C 1
ATOM 5875 O O . GLY B 2 266 ? 31.22702 32.56280 4.60483 1.000 57.44093 266 GLY B O 1
ATOM 5876 N N . ASP B 2 267 ? 32.73852 32.56237 2.92720 1.000 55.07028 267 ASP B N 1
ATOM 5877 C CA . ASP B 2 267 ? 32.19824 31.36046 2.30667 1.000 52.89496 267 ASP B CA 1
ATOM 5878 C C . ASP B 2 267 ? 32.58817 30.09404 3.05233 1.000 55.62857 267 ASP B C 1
ATOM 5879 O O . ASP B 2 267 ? 31.90198 29.07547 2.91669 1.000 49.72018 267 ASP B O 1
ATOM 5884 N N . GLY B 2 268 ? 33.66644 30.13666 3.83503 1.000 58.88938 268 GLY B N 1
ATOM 5885 C CA . GLY B 2 268 ? 34.14096 28.96551 4.54919 1.000 54.62118 268 GLY B CA 1
ATOM 5886 C C . GLY B 2 268 ? 33.22242 28.47631 5.64850 1.000 58.82923 268 GLY B C 1
ATOM 5887 O O . GLY B 2 268 ? 33.43282 27.36827 6.15327 1.000 61.19648 268 GLY B O 1
ATOM 5888 N N . LYS B 2 269 ? 32.22206 29.27157 6.03698 1.000 59.03911 269 LYS B N 1
ATOM 5889 C CA . LYS B 2 269 ? 31.29172 28.83658 7.07385 1.000 52.52475 269 LYS B CA 1
ATOM 5890 C C . LYS B 2 269 ? 30.51237 27.59969 6.64387 1.000 53.41371 269 LYS B C 1
ATOM 5891 O O . LYS B 2 269 ? 30.07292 26.81493 7.49265 1.000 45.89584 269 LYS B O 1
ATOM 5897 N N . LEU B 2 270 ? 30.33539 27.40444 5.33501 1.000 51.10560 270 LEU B N 1
ATOM 5898 C CA . LEU B 2 270 ? 29.61168 26.23236 4.85659 1.000 54.69380 270 LEU B CA 1
ATOM 5899 C C . LEU B 2 270 ? 30.41609 24.95415 5.05686 1.000 67.05628 270 LEU B C 1
ATOM 5900 O O . LEU B 2 270 ? 29.83331 23.87706 5.22972 1.000 72.13534 270 LEU B O 1
ATOM 5905 N N . GLY B 2 271 ? 31.74184 25.04917 5.03743 1.000 60.87859 271 GLY B N 1
ATOM 5906 C CA . GLY B 2 271 ? 32.61262 23.92584 5.30590 1.000 66.48741 271 GLY B CA 1
ATOM 5907 C C . GLY B 2 271 ? 33.09200 23.82469 6.73667 1.000 67.78883 271 GLY B C 1
ATOM 5908 O O . GLY B 2 271 ? 33.98972 23.02109 7.01733 1.000 74.37942 271 GLY B O 1
ATOM 5909 N N . GLY B 2 272 ? 32.52516 24.60824 7.65113 1.000 53.39195 272 GLY B N 1
ATOM 5910 C CA . GLY B 2 272 ? 32.96624 24.58954 9.03049 1.000 42.46604 272 GLY B CA 1
ATOM 5911 C C . GLY B 2 272 ? 34.27395 25.30306 9.27729 1.000 48.02981 272 GLY B C 1
ATOM 5912 O O . GLY B 2 272 ? 34.98633 24.96731 10.22890 1.000 55.15507 272 GLY B O 1
ATOM 5913 N N . ILE B 2 273 ? 34.61480 26.28266 8.44615 1.000 50.82995 273 ILE B N 1
ATOM 5914 C CA . ILE B 2 273 ? 35.87636 27.00437 8.54786 1.000 57.43897 273 ILE B CA 1
ATOM 5915 C C . ILE B 2 273 ? 35.55449 28.47987 8.73630 1.000 54.28311 273 ILE B C 1
ATOM 5916 O O . ILE B 2 273 ? 35.12065 29.15389 7.79354 1.000 60.99203 273 ILE B O 1
ATOM 5921 N N . VAL B 2 274 ? 35.77664 28.98555 9.94706 1.000 54.73021 274 VAL B N 1
ATOM 5922 C CA . VAL B 2 274 ? 35.44191 30.36397 10.28730 1.000 53.45830 274 VAL B CA 1
ATOM 5923 C C . VAL B 2 274 ? 36.64907 31.18312 10.71354 1.000 55.27560 274 VAL B C 1
ATOM 5924 O O . VAL B 2 274 ? 36.52567 32.41090 10.84700 1.000 52.48658 274 VAL B O 1
ATOM 5928 N N . LEU B 2 275 ? 37.80142 30.56183 10.93472 1.000 54.08126 275 LEU B N 1
ATOM 5929 C CA . LEU B 2 275 ? 38.98227 31.30129 11.36248 1.000 44.05045 275 LEU B CA 1
ATOM 5930 C C . LEU B 2 275 ? 39.58057 32.05335 10.17888 1.000 46.80099 275 LEU B C 1
ATOM 5931 O O . LEU B 2 275 ? 39.81495 31.45314 9.12493 1.000 41.29470 275 LEU B O 1
ATOM 5936 N N . PRO B 2 276 ? 39.83099 33.35392 10.31005 1.000 47.07853 276 PRO B N 1
ATOM 5937 C CA . PRO B 2 276 ? 40.37428 34.11769 9.18051 1.000 45.82638 276 PRO B CA 1
ATOM 5938 C C . PRO B 2 276 ? 41.78688 33.67912 8.82716 1.000 37.16358 276 PRO B C 1
ATOM 5939 O O . PRO B 2 276 ? 42.58896 33.33630 9.69909 1.000 37.86978 276 PRO B O 1
ATOM 5943 N N . ASN B 2 277 ? 42.07595 33.69011 7.52652 1.000 38.84832 277 ASN B N 1
ATOM 5944 C CA . ASN B 2 277 ? 43.40760 33.37200 7.02663 1.000 41.18571 277 ASN B CA 1
ATOM 5945 C C . ASN B 2 277 ? 44.45588 34.23232 7.71924 1.000 49.54676 277 ASN B C 1
ATOM 5946 O O . ASN B 2 277 ? 44.31477 35.45454 7.80584 1.000 65.98076 277 ASN B O 1
ATOM 5951 N N . ASP B 2 278 ? 45.50825 33.58726 8.21678 1.000 54.39801 278 ASP B N 1
ATOM 5952 C CA . ASP B 2 278 ? 46.48812 34.25445 9.06376 1.000 57.78030 278 ASP B CA 1
ATOM 5953 C C . ASP B 2 278 ? 47.66602 34.83233 8.28984 1.000 56.43973 278 ASP B C 1
ATOM 5954 O O . ASP B 2 278 ? 48.57879 35.38882 8.90990 1.000 66.00697 278 ASP B O 1
ATOM 5959 N N . GLY B 2 279 ? 47.67136 34.71985 6.96352 1.000 47.17215 279 GLY B N 1
ATOM 5960 C CA . GLY B 2 279 ? 48.73532 35.31305 6.17517 1.000 53.37990 279 GLY B CA 1
ATOM 5961 C C . GLY B 2 279 ? 50.10754 34.73226 6.42010 1.000 60.99344 279 GLY B C 1
ATOM 5962 O O . GLY B 2 279 ? 51.11040 35.38815 6.12448 1.000 61.89427 279 GLY B O 1
ATOM 5963 N N . GLN B 2 280 ? 50.18442 33.51936 6.96085 1.000 62.11238 280 GLN B N 1
ATOM 5964 C CA . GLN B 2 280 ? 51.44935 32.84203 7.18687 1.000 50.01503 280 GLN B CA 1
ATOM 5965 C C . GLN B 2 280 ? 51.64630 31.75005 6.13885 1.000 50.97451 280 GLN B C 1
ATOM 5966 O O . GLN B 2 280 ? 50.78309 31.49370 5.29631 1.000 51.03843 280 GLN B O 1
ATOM 5972 N N . CYS B 2 281 ? 52.80331 31.09768 6.19666 1.000 69.11627 281 CYS B N 1
ATOM 5973 C CA . CYS B 2 281 ? 53.17298 30.06442 5.23881 1.000 68.67562 281 CYS B CA 1
ATOM 5974 C C . CYS B 2 281 ? 52.86870 28.69193 5.82586 1.000 68.79574 281 CYS B C 1
ATOM 5975 O O . CYS B 2 281 ? 53.29731 28.38141 6.94291 1.000 73.14108 281 CYS B O 1
ATOM 5978 N N . HIS B 2 282 ? 52.12902 27.87657 5.07521 1.000 70.40022 282 HIS B N 1
ATOM 5979 C CA . HIS B 2 282 ? 51.72615 26.54503 5.53010 1.000 65.24587 282 HIS B CA 1
ATOM 5980 C C . HIS B 2 282 ? 51.88914 25.51754 4.41050 1.000 56.70929 282 HIS B C 1
ATOM 5981 O O . HIS B 2 282 ? 51.01348 24.68610 4.16653 1.000 54.31061 282 HIS B O 1
ATOM 5988 N N . LEU B 2 283 ? 53.03172 25.55611 3.72449 1.000 54.70868 283 LEU B N 1
ATOM 5989 C CA . LEU B 2 283 ? 53.37207 24.57408 2.69999 1.000 44.06008 283 LEU B CA 1
ATOM 5990 C C . LEU B 2 283 ? 54.34750 23.55771 3.28098 1.000 49.69070 283 LEU B C 1
ATOM 5991 O O . LEU B 2 283 ? 55.44888 23.92142 3.70851 1.000 55.79735 283 LEU B O 1
ATOM 5996 N N . GLU B 2 284 ? 53.94090 22.29268 3.30331 1.000 65.30894 284 GLU B N 1
ATOM 5997 C CA . GLU B 2 284 ? 54.83139 21.18337 3.61299 1.000 72.15291 284 GLU B CA 1
ATOM 5998 C C . GLU B 2 284 ? 54.75090 20.17444 2.48038 1.000 63.53305 284 GLU B C 1
ATOM 5999 O O . GLU B 2 284 ? 53.65799 19.72062 2.12710 1.000 67.74652 284 GLU B O 1
ATOM 6005 N N . ASN B 2 285 ? 55.91359 19.83087 1.92374 1.000 65.03070 285 ASN B N 1
ATOM 6006 C CA . ASN B 2 285 ? 56.01977 19.09073 0.66546 1.000 73.96659 285 ASN B CA 1
ATOM 6007 C C . ASN B 2 285 ? 55.29444 19.83146 -0.45967 1.000 71.62217 285 ASN B C 1
ATOM 6008 O O . ASN B 2 285 ? 54.55370 19.24348 -1.25129 1.000 72.71147 285 ASN B O 1
ATOM 6013 N N . ASN B 2 286 ? 55.50994 21.14629 -0.51499 1.000 68.18058 286 ASN B N 1
ATOM 6014 C CA . ASN B 2 286 ? 55.01255 22.01309 -1.58285 1.000 69.60121 286 ASN B CA 1
ATOM 6015 C C . ASN B 2 286 ? 53.50053 21.91310 -1.77421 1.000 62.69103 286 ASN B C 1
ATOM 6016 O O . ASN B 2 286 ? 52.99240 22.15243 -2.87634 1.000 62.08995 286 ASN B O 1
ATOM 6021 N N . MET B 2 287 ? 52.76899 21.56469 -0.71893 1.000 54.10891 287 MET B N 1
ATOM 6022 C CA . MET B 2 287 ? 51.31853 21.47440 -0.75950 1.000 54.36337 287 MET B CA 1
ATOM 6023 C C . MET B 2 287 ? 50.73703 22.24550 0.41558 1.000 51.14208 287 MET B C 1
ATOM 6024 O O . MET B 2 287 ? 51.34316 22.32661 1.48715 1.000 56.71950 287 MET B O 1
ATOM 6029 N N . TYR B 2 288 ? 49.55524 22.81544 0.20219 1.000 46.85889 288 TYR B N 1
ATOM 6030 C CA . TYR B 2 288 ? 48.89185 23.60731 1.22925 1.000 53.76972 288 TYR B CA 1
ATOM 6031 C C . TYR B 2 288 ? 48.18005 22.67779 2.20584 1.000 62.65924 288 TYR B C 1
ATOM 6032 O O . TYR B 2 288 ? 47.24939 21.95943 1.82401 1.000 60.37539 288 TYR B O 1
ATOM 6041 N N . THR B 2 289 ? 48.60924 22.70621 3.46847 1.000 65.03168 289 THR B N 1
ATOM 6042 C CA . THR B 2 289 ? 48.16143 21.74379 4.46667 1.000 70.02862 289 THR B CA 1
ATOM 6043 C C . THR B 2 289 ? 46.97296 22.21850 5.29283 1.000 73.30333 289 THR B C 1
ATOM 6044 O O . THR B 2 289 ? 46.32437 21.39119 5.94365 1.000 70.96970 289 THR B O 1
ATOM 6048 N N . MET B 2 290 ? 46.66550 23.51735 5.28660 1.000 74.66174 290 MET B N 1
ATOM 6049 C CA . MET B 2 290 ? 45.72457 24.08502 6.24652 1.000 66.93506 290 MET B CA 1
ATOM 6050 C C . MET B 2 290 ? 44.48979 24.69197 5.58832 1.000 71.65518 290 MET B C 1
ATOM 6051 O O . MET B 2 290 ? 43.79858 25.50001 6.21652 1.000 79.95582 290 MET B O 1
ATOM 6056 N N . SER B 2 291 ? 44.18286 24.31389 4.34416 1.000 60.43062 291 SER B N 1
ATOM 6057 C CA . SER B 2 291 ? 42.95526 24.78940 3.71235 1.000 51.76617 291 SER B CA 1
ATOM 6058 C C . SER B 2 291 ? 41.71218 24.35325 4.47643 1.000 56.11356 291 SER B C 1
ATOM 6059 O O . SER B 2 291 ? 40.62545 24.88858 4.23318 1.000 55.14579 291 SER B O 1
ATOM 6062 N N . HIS B 2 292 ? 41.85148 23.38991 5.38793 1.000 71.37664 292 HIS B N 1
ATOM 6063 C CA . HIS B 2 292 ? 40.75621 22.94673 6.23870 1.000 72.59748 292 HIS B CA 1
ATOM 6064 C C . HIS B 2 292 ? 40.57212 23.82462 7.46913 1.000 63.46357 292 HIS B C 1
ATOM 6065 O O . HIS B 2 292 ? 39.51169 23.76934 8.10073 1.000 68.40840 292 HIS B O 1
ATOM 6072 N N . TYR B 2 293 ? 41.57720 24.62988 7.81946 1.000 53.83053 293 TYR B N 1
ATOM 6073 C CA . TYR B 2 293 ? 41.63056 25.31303 9.10356 1.000 57.69431 293 TYR B CA 1
ATOM 6074 C C . TYR B 2 293 ? 41.45370 26.82102 9.00607 1.000 56.16154 293 TYR B C 1
ATOM 6075 O O . TYR B 2 293 ? 41.08260 27.44685 10.00380 1.000 63.43698 293 TYR B O 1
ATOM 6084 N N . TYR B 2 294 ? 41.69452 27.41433 7.84086 1.000 46.62457 294 TYR B N 1
ATOM 6085 C CA . TYR B 2 294 ? 41.58748 28.85309 7.65204 1.000 54.08498 294 TYR B CA 1
ATOM 6086 C C . TYR B 2 294 ? 40.59576 29.15988 6.54015 1.000 54.73759 294 TYR B C 1
ATOM 6087 O O . TYR B 2 294 ? 40.55280 28.46203 5.52172 1.000 53.35146 294 TYR B O 1
ATOM 6096 N N . ASP B 2 295 ? 39.79304 30.20046 6.74793 1.000 40.84183 295 ASP B N 1
ATOM 6097 C CA . ASP B 2 295 ? 38.84935 30.64225 5.73650 1.000 36.58784 295 ASP B CA 1
ATOM 6098 C C . ASP B 2 295 ? 39.59423 31.10211 4.48409 1.000 45.76849 295 ASP B C 1
ATOM 6099 O O . ASP B 2 295 ? 40.82244 31.21554 4.45968 1.000 52.55422 295 ASP B O 1
ATOM 6104 N N . TYR B 2 296 ? 38.83147 31.36085 3.42586 1.000 51.68783 296 TYR B N 1
ATOM 6105 C CA . TYR B 2 296 ? 39.40657 32.03152 2.27466 1.000 51.99687 296 TYR B CA 1
ATOM 6106 C C . TYR B 2 296 ? 39.86519 33.42802 2.68913 1.000 59.83875 296 TYR B C 1
ATOM 6107 O O . TYR B 2 296 ? 39.27308 34.04416 3.58051 1.000 53.33044 296 TYR B O 1
ATOM 6116 N N . PRO B 2 297 ? 40.93341 33.94017 2.08487 1.000 56.34233 297 PRO B N 1
ATOM 6117 C CA . PRO B 2 297 ? 41.37840 35.29439 2.42253 1.000 54.88280 297 PRO B CA 1
ATOM 6118 C C . PRO B 2 297 ? 40.34751 36.33728 2.02269 1.000 51.53347 297 PRO B C 1
ATOM 6119 O O . PRO B 2 297 ? 39.57715 36.15494 1.07715 1.000 35.65004 297 PRO B O 1
ATOM 6123 N N . SER B 2 298 ? 40.32439 37.43151 2.77632 1.000 58.64126 298 SER B N 1
ATOM 6124 C CA . SER B 2 298 ? 39.61353 38.61568 2.33173 1.000 51.24632 298 SER B CA 1
ATOM 6125 C C . SER B 2 298 ? 40.39862 39.28142 1.20636 1.000 53.04870 298 SER B C 1
ATOM 6126 O O . SER B 2 298 ? 41.59628 39.04421 1.02857 1.000 57.68959 298 SER B O 1
ATOM 6129 N N . ILE B 2 299 ? 39.70773 40.11358 0.42706 1.000 51.89336 299 ILE B N 1
ATOM 6130 C CA . ILE B 2 299 ? 40.40349 40.88507 -0.59926 1.000 53.86396 299 ILE B CA 1
ATOM 6131 C C . ILE B 2 299 ? 41.39509 41.84687 0.04639 1.000 59.84105 299 ILE B C 1
ATOM 6132 O O . ILE B 2 299 ? 42.51507 42.03162 -0.44729 1.000 68.02859 299 ILE B O 1
ATOM 6137 N N . ALA B 2 300 ? 41.00427 42.46509 1.16700 1.000 56.21884 300 ALA B N 1
ATOM 6138 C CA . ALA B 2 300 ? 41.91897 43.34312 1.89309 1.000 44.34056 300 ALA B CA 1
ATOM 6139 C C . ALA B 2 300 ? 43.17979 42.60029 2.31475 1.000 57.01936 300 ALA B C 1
ATOM 6140 O O . ALA B 2 300 ? 44.29255 43.12237 2.17482 1.000 62.53425 300 ALA B O 1
ATOM 6142 N N . HIS B 2 301 ? 43.02243 41.38251 2.84222 1.000 57.26701 301 HIS B N 1
ATOM 6143 C CA . HIS B 2 301 ? 44.17648 40.55746 3.18841 1.000 47.91976 301 HIS B CA 1
ATOM 6144 C C . HIS B 2 301 ? 45.04816 40.30541 1.96637 1.000 47.40137 301 HIS B C 1
ATOM 6145 O O . HIS B 2 301 ? 46.27590 40.44331 2.02238 1.000 51.79267 301 HIS B O 1
ATOM 6152 N N . LEU B 2 302 ? 44.42196 39.93739 0.84644 1.000 44.26358 302 LEU B N 1
ATOM 6153 C CA . LEU B 2 302 ? 45.17300 39.65701 -0.37172 1.000 40.59763 302 LEU B CA 1
ATOM 6154 C C . LEU B 2 302 ? 45.92371 40.89168 -0.84849 1.000 51.31424 302 LEU B C 1
ATOM 6155 O O . LEU B 2 302 ? 47.11184 40.81656 -1.18068 1.000 46.15893 302 LEU B O 1
ATOM 6160 N N . VAL B 2 303 ? 45.24263 42.04148 -0.88644 1.000 46.36841 303 VAL B N 1
ATOM 6161 C CA . VAL B 2 303 ? 45.89506 43.28307 -1.29485 1.000 45.19039 303 VAL B CA 1
ATOM 6162 C C . VAL B 2 303 ? 47.07029 43.59488 -0.37696 1.000 45.26005 303 VAL B C 1
ATOM 6163 O O . VAL B 2 303 ? 48.14592 43.99678 -0.83808 1.000 49.33665 303 VAL B O 1
ATOM 6167 N N . GLN B 2 304 ? 46.89169 43.39973 0.93270 1.000 41.28759 304 GLN B N 1
ATOM 6168 C CA . GLN B 2 304 ? 47.97048 43.67911 1.87635 1.000 50.11265 304 GLN B CA 1
ATOM 6169 C C . GLN B 2 304 ? 49.19403 42.82081 1.58266 1.000 58.33178 304 GLN B C 1
ATOM 6170 O O . GLN B 2 304 ? 50.30965 43.33556 1.45170 1.000 57.17579 304 GLN B O 1
ATOM 6176 N N . LYS B 2 305 ? 49.00039 41.50469 1.46249 1.000 59.17067 305 LYS B N 1
ATOM 6177 C CA . LYS B 2 305 ? 50.13301 40.60735 1.26233 1.000 45.89926 305 LYS B CA 1
ATOM 6178 C C . LYS B 2 305 ? 50.69280 40.70222 -0.15245 1.000 47.78552 305 LYS B C 1
ATOM 6179 O O . LYS B 2 305 ? 51.90593 40.56185 -0.34395 1.000 50.12674 305 LYS B O 1
ATOM 6185 N N . LEU B 2 306 ? 49.83600 40.93638 -1.15043 1.000 46.03912 306 LEU B N 1
ATOM 6186 C CA . LEU B 2 306 ? 50.31329 41.05696 -2.52599 1.000 44.50383 306 LEU B CA 1
ATOM 6187 C C . LEU B 2 306 ? 51.24206 42.25407 -2.68134 1.000 57.97626 306 LEU B C 1
ATOM 6188 O O . LEU B 2 306 ? 52.34955 42.13214 -3.21701 1.000 69.79991 306 LEU B O 1
ATOM 6193 N N . SER B 2 307 ? 50.80239 43.42689 -2.22148 1.000 68.59352 307 SER B N 1
ATOM 6194 C CA . SER B 2 307 ? 51.60717 44.63205 -2.39113 1.000 64.13543 307 SER B CA 1
ATOM 6195 C C . SER B 2 307 ? 52.84126 44.60570 -1.49941 1.000 66.62714 307 SER B C 1
ATOM 6196 O O . SER B 2 307 ? 53.91579 45.06289 -1.90556 1.000 81.42858 307 SER B O 1
ATOM 6199 N N . GLU B 2 308 ? 52.70677 44.07284 -0.28281 1.000 56.21196 308 GLU B N 1
ATOM 6200 C CA . GLU B 2 308 ? 53.82879 44.02073 0.64761 1.000 51.91848 308 GLU B CA 1
ATOM 6201 C C . GLU B 2 308 ? 54.97580 43.16574 0.11905 1.000 58.01001 308 GLU B C 1
ATOM 6202 O O . GLU B 2 308 ? 56.12839 43.37806 0.51356 1.000 71.08703 308 GLU B O 1
ATOM 6208 N N . ASN B 2 309 ? 54.69627 42.23293 -0.79240 1.000 59.08363 309 ASN B N 1
ATOM 6209 C CA . ASN B 2 309 ? 55.72200 41.39000 -1.39391 1.000 52.43381 309 ASN B CA 1
ATOM 6210 C C . ASN B 2 309 ? 55.99597 41.75317 -2.85141 1.000 60.14308 309 ASN B C 1
ATOM 6211 O O . ASN B 2 309 ? 56.60974 40.96286 -3.57686 1.000 56.00355 309 ASN B O 1
ATOM 6216 N N . ASN B 2 310 ? 55.55069 42.93426 -3.28902 1.000 60.59433 310 ASN B N 1
ATOM 6217 C CA . ASN B 2 310 ? 55.82326 43.44662 -4.63513 1.000 56.48881 310 ASN B CA 1
ATOM 6218 C C . ASN B 2 310 ? 55.39368 42.45715 -5.71507 1.000 56.43194 310 ASN B C 1
ATOM 6219 O O . ASN B 2 310 ? 56.10670 42.22330 -6.69354 1.000 64.76543 310 ASN B O 1
ATOM 6224 N N . ILE B 2 311 ? 54.21587 41.87073 -5.53978 1.000 46.79419 311 ILE B N 1
ATOM 6225 C CA . ILE B 2 311 ? 53.66383 40.92662 -6.50215 1.000 40.34112 311 ILE B CA 1
ATOM 6226 C C . ILE B 2 311 ? 52.72995 41.69110 -7.42967 1.000 53.50802 311 ILE B C 1
ATOM 6227 O O . ILE B 2 311 ? 51.67687 42.17986 -7.00575 1.000 65.81065 311 ILE B O 1
ATOM 6232 N N . GLN B 2 312 ? 53.11643 41.80279 -8.69649 1.000 46.24745 312 GLN B N 1
ATOM 6233 C CA . GLN B 2 312 ? 52.22821 42.31163 -9.73012 1.000 44.70535 312 GLN B CA 1
ATOM 6234 C C . GLN B 2 312 ? 51.43636 41.14236 -10.30173 1.000 54.63905 312 GLN B C 1
ATOM 6235 O O . GLN B 2 312 ? 52.01521 40.11916 -10.68213 1.000 55.40992 312 GLN B O 1
ATOM 6241 N N . THR B 2 313 ? 50.11619 41.28897 -10.34467 1.000 53.11625 313 THR B N 1
ATOM 6242 C CA . THR B 2 313 ? 49.20992 40.18465 -10.62949 1.000 56.26319 313 THR B CA 1
ATOM 6243 C C . THR B 2 313 ? 48.63178 40.32905 -12.03092 1.000 55.72890 313 THR B C 1
ATOM 6244 O O . THR B 2 313 ? 48.23054 41.42509 -12.43371 1.000 62.84075 313 THR B O 1
ATOM 6248 N N . ILE B 2 314 ? 48.59715 39.22382 -12.76945 1.000 48.97092 314 ILE B N 1
ATOM 6249 C CA . ILE B 2 314 ? 48.06138 39.18452 -14.12542 1.000 47.08465 314 ILE B CA 1
ATOM 6250 C C . ILE B 2 314 ? 46.92945 38.16750 -14.13142 1.000 55.70022 314 ILE B C 1
ATOM 6251 O O . ILE B 2 314 ? 47.17084 36.95935 -14.00834 1.000 62.39552 314 ILE B O 1
ATOM 6256 N N . PHE B 2 315 ? 45.69659 38.65052 -14.26701 1.000 55.35527 315 PHE B N 1
ATOM 6257 C CA . PHE B 2 315 ? 44.51678 37.79159 -14.29116 1.000 52.16643 315 PHE B CA 1
ATOM 6258 C C . PHE B 2 315 ? 44.22583 37.38848 -15.73244 1.000 54.39844 315 PHE B C 1
ATOM 6259 O O . PHE B 2 315 ? 43.72889 38.19678 -16.52294 1.000 64.53378 315 PHE B O 1
ATOM 6267 N N . ALA B 2 316 ? 44.53378 36.13983 -16.07378 1.000 51.35493 316 ALA B N 1
ATOM 6268 C CA . ALA B 2 316 ? 44.24054 35.58641 -17.39499 1.000 48.34874 316 ALA B CA 1
ATOM 6269 C C . ALA B 2 316 ? 43.01043 34.69674 -17.25291 1.000 60.84329 316 ALA B C 1
ATOM 6270 O O . ALA B 2 316 ? 43.11518 33.48983 -17.04431 1.000 62.21168 316 ALA B O 1
ATOM 6272 N N . VAL B 2 317 ? 41.83048 35.30028 -17.36855 1.000 64.07176 317 VAL B N 1
ATOM 6273 C CA . VAL B 2 317 ? 40.57955 34.58341 -17.17177 1.000 58.6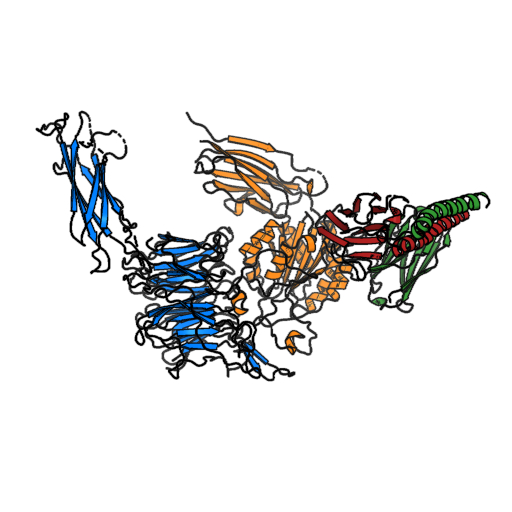3665 317 VAL B CA 1
ATOM 6274 C C . VAL B 2 317 ? 39.79969 34.56657 -18.47990 1.000 59.70150 317 VAL B C 1
ATOM 6275 O O . VAL B 2 317 ? 40.03055 35.37206 -19.38489 1.000 66.89241 317 VAL B O 1
ATOM 6279 N N . THR B 2 318 ? 38.86986 33.62047 -18.57381 1.000 62.84718 318 THR B N 1
ATOM 6280 C CA . THR B 2 318 ? 38.03591 33.51478 -19.75961 1.000 65.24570 318 THR B CA 1
ATOM 6281 C C . THR B 2 318 ? 37.00341 34.63900 -19.78475 1.000 62.74327 318 THR B C 1
ATOM 6282 O O . THR B 2 318 ? 36.73174 35.29285 -18.77372 1.000 57.54932 318 THR B O 1
ATOM 6286 N N . GLU B 2 319 ? 36.42367 34.85929 -20.96905 1.000 65.17323 319 GLU B N 1
ATOM 6287 C CA . GLU B 2 319 ? 35.49630 35.97148 -21.15226 1.000 70.94101 319 GLU B CA 1
ATOM 6288 C C . GLU B 2 319 ? 34.25017 35.84202 -20.28790 1.000 70.22296 319 GLU B C 1
ATOM 6289 O O . GLU B 2 319 ? 33.62911 36.85954 -19.96075 1.000 81.83632 319 GLU B O 1
ATOM 6295 N N . GLU B 2 320 ? 33.87442 34.61912 -19.90757 1.000 73.00762 320 GLU B N 1
ATOM 6296 C CA . GLU B 2 320 ? 32.67864 34.42913 -19.09380 1.000 71.87252 320 GLU B CA 1
ATOM 6297 C C . GLU B 2 320 ? 32.79548 35.12235 -17.74008 1.000 65.12711 320 GLU B C 1
ATOM 6298 O O . GLU B 2 320 ? 31.79347 35.61306 -17.20761 1.000 73.75152 320 GLU B O 1
ATOM 6304 N N . PHE B 2 321 ? 34.00266 35.19346 -17.17681 1.000 62.59407 321 PHE B N 1
ATOM 6305 C CA . PHE B 2 321 ? 34.19795 35.72912 -15.83591 1.000 65.05000 321 PHE B CA 1
ATOM 6306 C C . PHE B 2 321 ? 35.03447 36.99876 -15.78771 1.000 70.62733 321 PHE B C 1
ATOM 6307 O O . PHE B 2 321 ? 35.25927 37.52745 -14.69211 1.000 75.17151 321 PHE B O 1
ATOM 6315 N N . GLN B 2 322 ? 35.50025 37.50133 -16.92809 1.000 69.80054 322 GLN B N 1
ATOM 6316 C CA . GLN B 2 322 ? 36.34402 38.69195 -16.98000 1.000 69.72278 322 GLN B CA 1
ATOM 6317 C C . GLN B 2 322 ? 35.70712 39.91343 -16.31507 1.000 73.96545 322 GLN B C 1
ATOM 6318 O O . GLN B 2 322 ? 36.43310 40.72522 -15.72582 1.000 78.56392 322 GLN B O 1
ATOM 6324 N N . PRO B 2 323 ? 34.38055 40.10719 -16.39712 1.000 71.99544 323 PRO B N 1
ATOM 6325 C CA . PRO B 2 323 ? 33.76513 41.20075 -15.62223 1.000 68.17978 323 PRO B CA 1
ATOM 6326 C C . PRO B 2 323 ? 34.08325 41.17495 -14.13415 1.000 71.29636 323 PRO B C 1
ATOM 6327 O O . PRO B 2 323 ? 34.39648 42.22494 -13.55962 1.000 71.64960 323 PRO B O 1
ATOM 6331 N N . VAL B 2 324 ? 34.00954 40.00852 -13.48899 1.000 74.09481 324 VAL B N 1
ATOM 6332 C CA . VAL B 2 324 ? 34.28837 39.95090 -12.05694 1.000 71.30088 324 VAL B CA 1
ATOM 6333 C C . VAL B 2 324 ? 35.77168 40.17235 -11.78556 1.000 67.30562 324 VAL B C 1
ATOM 6334 O O . VAL B 2 324 ? 36.14111 40.78500 -10.77563 1.000 70.85163 324 VAL B O 1
ATOM 6338 N N . TYR B 2 325 ? 36.64446 39.69910 -12.67691 1.000 65.92334 325 TYR B N 1
ATOM 6339 C CA . TYR B 2 325 ? 38.07742 39.87320 -12.47787 1.000 59.95954 325 TYR B CA 1
ATOM 6340 C C . TYR B 2 325 ? 38.56921 41.24856 -12.90979 1.000 58.05512 325 TYR B C 1
ATOM 6341 O O . TYR B 2 325 ? 39.62146 41.69024 -12.43496 1.000 49.32738 325 TYR B O 1
ATOM 6350 N N . LYS B 2 326 ? 37.83989 41.93458 -13.79337 1.000 50.08203 326 LYS B N 1
ATOM 6351 C CA . LYS B 2 326 ? 38.11064 43.35150 -14.00712 1.000 52.83480 326 LYS B CA 1
ATOM 6352 C C . LYS B 2 326 ? 37.70926 44.16175 -12.78179 1.000 52.87561 326 LYS B C 1
ATOM 6353 O O . LYS B 2 326 ? 38.38821 45.12850 -12.41660 1.000 54.30123 326 LYS B O 1
ATOM 6359 N N . GLU B 2 327 ? 36.61189 43.77330 -12.12820 1.000 48.98527 327 GLU B N 1
ATOM 6360 C CA . GLU B 2 327 ? 36.24844 44.39831 -10.86266 1.000 51.29881 327 GLU B CA 1
ATOM 6361 C C . GLU B 2 327 ? 37.27244 44.07413 -9.78295 1.000 50.95146 327 GLU B C 1
ATOM 6362 O O . GLU B 2 327 ? 37.63727 44.94447 -8.98422 1.000 67.54211 327 GLU B O 1
ATOM 6368 N N . LEU B 2 328 ? 37.75312 42.82846 -9.74698 1.000 58.79484 328 LEU B N 1
ATOM 6369 C CA . LEU B 2 328 ? 38.81245 42.47544 -8.80640 1.000 54.56904 328 LEU B CA 1
ATOM 6370 C C . LEU B 2 328 ? 40.10330 43.21129 -9.13409 1.000 45.64714 328 LEU B C 1
ATOM 6371 O O . LEU B 2 328 ? 40.81242 43.66815 -8.22953 1.000 39.72302 328 LEU B O 1
ATOM 6376 N N . LYS B 2 329 ? 40.42670 43.32881 -10.42537 1.000 51.06024 329 LYS B N 1
ATOM 6377 C CA . LYS B 2 329 ? 41.62220 44.06159 -10.83108 1.000 58.08047 329 LYS B CA 1
ATOM 6378 C C . LYS B 2 329 ? 41.60052 45.48983 -10.30266 1.000 56.16618 329 LYS B C 1
ATOM 6379 O O . LYS B 2 329 ? 42.63450 46.01921 -9.88410 1.000 59.34407 329 LYS B O 1
ATOM 6385 N N . ASN B 2 330 ? 40.43104 46.13109 -10.31173 1.000 50.65726 330 ASN B N 1
ATOM 6386 C CA . ASN B 2 330 ? 40.35668 47.51385 -9.85474 1.000 57.96947 330 ASN B CA 1
ATOM 6387 C C . ASN B 2 330 ? 40.58671 47.62243 -8.35332 1.000 61.57004 330 ASN B C 1
ATOM 6388 O O . ASN B 2 330 ? 40.99443 48.68266 -7.86535 1.000 72.68681 330 ASN B O 1
ATOM 6393 N N . LEU B 2 331 ? 40.33864 46.54479 -7.60803 1.000 55.18803 331 LEU B N 1
ATOM 6394 C CA . LEU B 2 331 ? 40.59099 46.56553 -6.17250 1.000 56.05921 331 LEU B CA 1
ATOM 6395 C C . LEU B 2 331 ? 42.04429 46.25169 -5.84407 1.000 60.30681 331 LEU B C 1
ATOM 6396 O O . LEU B 2 331 ? 42.55387 46.70966 -4.81520 1.000 63.57351 331 LEU B O 1
ATOM 6401 N N . ILE B 2 332 ? 42.72315 45.48758 -6.69382 1.000 59.78450 332 ILE B N 1
ATOM 6402 C CA . ILE B 2 332 ? 44.13919 45.19037 -6.49625 1.000 64.40832 332 ILE B CA 1
ATOM 6403 C C . ILE B 2 332 ? 44.95954 46.26536 -7.20071 1.000 77.78082 332 ILE B C 1
ATOM 6404 O O . ILE B 2 332 ? 44.73219 46.54238 -8.38634 1.000 89.76536 332 ILE B O 1
ATOM 6409 N N . PRO B 2 333 ? 45.90713 46.90203 -6.51526 1.000 78.03785 333 PRO B N 1
ATOM 6410 C CA . PRO B 2 333 ? 46.62758 48.03451 -7.11676 1.000 77.57822 333 PRO B CA 1
ATOM 6411 C C . PRO B 2 333 ? 47.45562 47.68213 -8.34744 1.000 79.83693 333 PRO B C 1
ATOM 6412 O O . PRO B 2 333 ? 47.19506 48.20981 -9.43356 1.000 87.54835 333 PRO B O 1
ATOM 6416 N N . LYS B 2 334 ? 48.45224 46.80999 -8.20530 1.000 63.35325 334 LYS B N 1
ATOM 6417 C CA . LYS B 2 334 ? 49.35099 46.49086 -9.31657 1.000 65.36480 334 LYS B CA 1
ATOM 6418 C C . LYS B 2 334 ? 48.90774 45.19578 -9.99375 1.000 66.11169 334 LYS B C 1
ATOM 6419 O O . LYS B 2 334 ? 49.54718 44.14783 -9.89414 1.000 82.70878 334 LYS B O 1
ATOM 6425 N N . SER B 2 335 ? 47.79218 45.28989 -10.71209 1.000 59.97620 335 SER B N 1
ATOM 6426 C CA . SER B 2 335 ? 47.22737 44.12339 -11.37094 1.000 61.06020 335 SER B CA 1
ATOM 6427 C C . SER B 2 335 ? 46.64138 44.50155 -12.72111 1.000 62.41616 335 SER B C 1
ATOM 6428 O O . SER B 2 335 ? 46.03241 45.56413 -12.87111 1.000 69.65302 335 SER B O 1
ATOM 6431 N N . ALA B 2 336 ? 46.83480 43.62166 -13.69868 1.000 59.46649 336 ALA B N 1
ATOM 6432 C CA . ALA B 2 336 ? 46.16988 43.70525 -14.98727 1.000 53.89361 336 ALA B CA 1
ATOM 6433 C C . ALA B 2 336 ? 45.25902 42.49772 -15.15400 1.000 58.07606 336 ALA B C 1
ATOM 6434 O O . ALA B 2 336 ? 45.36588 41.50726 -14.42451 1.000 53.86235 336 ALA B O 1
ATOM 6436 N N . VAL B 2 337 ? 44.35089 42.58803 -16.12049 1.000 59.51316 337 VAL B N 1
ATOM 6437 C CA . VAL B 2 337 ? 43.48762 41.46735 -16.47276 1.000 55.05229 337 VAL B CA 1
ATOM 6438 C C . VAL B 2 337 ? 43.32925 41.44058 -17.98495 1.000 55.25428 337 VAL B C 1
ATOM 6439 O O . VAL B 2 337 ? 43.03579 42.46738 -18.60681 1.000 68.01135 337 VAL B O 1
ATOM 6443 N N . GLY B 2 338 ? 43.56173 40.27049 -18.57698 1.000 57.22733 338 GLY B N 1
ATOM 6444 C CA . GLY B 2 338 ? 43.29084 40.06091 -19.97857 1.000 68.33577 338 GLY B CA 1
ATOM 6445 C C . GLY B 2 338 ? 42.36713 38.87243 -20.15077 1.000 72.26121 338 GLY B C 1
ATOM 6446 O O . GLY B 2 338 ? 42.22202 38.03251 -19.26143 1.000 73.84760 338 GLY B O 1
ATOM 6447 N N . THR B 2 339 ? 41.73526 38.81444 -21.31788 1.000 76.00534 339 THR B N 1
ATOM 6448 C CA . THR B 2 339 ? 40.73905 37.78883 -21.60227 1.000 77.96838 339 THR B CA 1
ATOM 6449 C C . THR B 2 339 ? 41.42410 36.58550 -22.23947 1.000 72.83079 339 THR B C 1
ATOM 6450 O O . THR B 2 339 ? 41.92113 36.66749 -23.36776 1.000 68.24983 339 THR B O 1
ATOM 6454 N N . LEU B 2 340 ? 41.44958 35.47232 -21.51098 1.000 76.36283 340 LEU B N 1
ATOM 6455 C CA . LEU B 2 340 ? 41.96633 34.22059 -22.04525 1.000 75.62466 340 LEU B CA 1
ATOM 6456 C C . LEU B 2 340 ? 41.09330 33.73620 -23.19598 1.000 80.61932 340 LEU B C 1
ATOM 6457 O O . LEU B 2 340 ? 39.86231 33.78211 -23.12210 1.000 86.85686 340 LEU B O 1
ATOM 6462 N N . SER B 2 341 ? 41.73244 33.26680 -24.26434 1.000 81.37809 341 SER B N 1
ATOM 6463 C CA . SER B 2 341 ? 40.99990 32.72519 -25.39810 1.000 85.14816 341 SER B CA 1
ATOM 6464 C C . SER B 2 341 ? 40.68860 31.25049 -25.12872 1.000 88.01329 341 SER B C 1
ATOM 6465 O O . SER B 2 341 ? 40.86571 30.75340 -24.01326 1.000 82.01031 341 SER B O 1
ATOM 6468 N N . ALA B 2 342 ? 40.22881 30.53519 -26.15821 1.000 97.94022 342 ALA B N 1
ATOM 6469 C CA . ALA B 2 342 ? 39.64774 29.20031 -26.02372 1.000 94.60331 342 ALA B CA 1
ATOM 6470 C C . ALA B 2 342 ? 40.50496 28.21434 -25.23317 1.000 96.50664 342 ALA B C 1
ATOM 6471 O O . ALA B 2 342 ? 40.13794 27.82636 -24.11899 1.000 99.48570 342 ALA B O 1
ATOM 6473 N N . ASN B 2 343 ? 41.63504 27.78907 -25.79983 1.000 91.42200 343 ASN B N 1
ATOM 6474 C CA . ASN B 2 343 ? 42.47838 26.75861 -25.20299 1.000 92.10412 343 ASN B CA 1
ATOM 6475 C C . ASN B 2 343 ? 43.75496 27.33956 -24.59552 1.000 88.89261 343 ASN B C 1
ATOM 6476 O O . ASN B 2 343 ? 44.80509 26.69438 -24.62675 1.000 90.58172 343 ASN B O 1
ATOM 6481 N N . SER B 2 344 ? 43.67863 28.55228 -24.03754 1.000 81.51406 344 SER B N 1
ATOM 6482 C CA . SER B 2 344 ? 44.85624 29.29776 -23.57685 1.000 67.30914 344 SER B CA 1
ATOM 6483 C C . SER B 2 344 ? 45.84271 29.53604 -24.71412 1.000 74.57430 344 SER B C 1
ATOM 6484 O O . SER B 2 344 ? 47.05200 29.64879 -24.49186 1.000 76.83092 344 SER B O 1
ATOM 6487 N N . SER B 2 345 ? 45.31613 29.60680 -25.93838 1.000 78.75745 345 SER B N 1
ATOM 6488 C CA . SER B 2 345 ? 46.14943 29.82926 -27.11440 1.000 76.43003 345 SER B CA 1
ATOM 6489 C C . SER B 2 345 ? 46.97308 31.10171 -26.97572 1.000 84.44328 345 SER B C 1
ATOM 6490 O O . SER B 2 345 ? 48.18675 31.10182 -27.21416 1.000 88.47701 345 SER B O 1
ATOM 6493 N N . ASN B 2 346 ? 46.32489 32.19516 -26.57055 1.000 87.40171 346 ASN B N 1
ATOM 6494 C CA . ASN B 2 346 ? 46.88313 33.53918 -26.64737 1.000 81.33087 346 ASN B CA 1
ATOM 6495 C C . ASN B 2 346 ? 47.52285 34.00322 -25.34391 1.000 82.41278 346 ASN B C 1
ATOM 6496 O O . ASN B 2 346 ? 47.63583 35.21652 -25.11896 1.000 81.75782 346 ASN B O 1
ATOM 6501 N N . VAL B 2 347 ? 47.94563 33.08479 -24.47379 1.000 82.72324 347 VAL B N 1
ATOM 6502 C CA . VAL B 2 347 ? 48.38302 33.50471 -23.14574 1.000 80.65765 347 VAL B CA 1
ATOM 6503 C C . VAL B 2 347 ? 49.80029 34.07308 -23.14926 1.000 74.47893 347 VAL B C 1
ATOM 6504 O O . VAL B 2 347 ? 50.15521 34.82975 -22.23674 1.000 69.02007 347 VAL B O 1
ATOM 6508 N N . ILE B 2 348 ? 50.61882 33.74842 -24.15269 1.000 72.86415 348 ILE B N 1
ATOM 6509 C CA . ILE B 2 348 ? 51.92800 34.38513 -24.27139 1.000 66.94022 348 ILE B CA 1
ATOM 6510 C C . ILE B 2 348 ? 51.76457 35.86613 -24.58879 1.000 73.39649 348 ILE B C 1
ATOM 6511 O O . ILE B 2 348 ? 52.38327 36.72825 -23.95387 1.000 83.77258 348 ILE B O 1
ATOM 6516 N N . GLN B 2 349 ? 50.93085 36.18139 -25.58320 1.000 73.62048 349 GLN B N 1
ATOM 6517 C CA . GLN B 2 349 ? 50.64981 37.57660 -25.90445 1.000 71.39461 349 GLN B CA 1
ATOM 6518 C C . GLN B 2 349 ? 49.92370 38.26725 -24.75809 1.000 70.77450 349 GLN B C 1
ATOM 6519 O O . GLN B 2 349 ? 50.17290 39.44529 -24.47514 1.000 78.66331 349 GLN B O 1
ATOM 6525 N N . LEU B 2 350 ? 49.02325 37.54444 -24.08862 1.000 64.33529 350 LEU B N 1
ATOM 6526 C CA . LEU B 2 350 ? 48.28439 38.11141 -22.96581 1.000 61.67658 350 LEU B CA 1
ATOM 6527 C C . LEU B 2 350 ? 49.22549 38.59461 -21.86884 1.000 64.32434 350 LEU B C 1
ATOM 6528 O O . LEU B 2 350 ? 49.00666 39.65775 -21.27631 1.000 65.78906 350 LEU B O 1
ATOM 6533 N N . ILE B 2 351 ? 50.28132 37.82850 -21.58877 1.000 60.32837 351 ILE B N 1
ATOM 6534 C CA . ILE B 2 351 ? 51.19773 38.18186 -20.50845 1.000 54.44141 351 ILE B CA 1
ATOM 6535 C C . ILE B 2 351 ? 51.99513 39.43072 -20.86652 1.000 64.65162 351 ILE B C 1
ATOM 6536 O O . ILE B 2 351 ? 52.06187 40.38822 -20.08609 1.000 68.01717 351 ILE B O 1
ATOM 6541 N N . ILE B 2 352 ? 52.61083 39.44157 -22.05246 1.000 59.94338 352 ILE B N 1
ATOM 6542 C CA . ILE B 2 352 ? 53.48997 40.54982 -22.41218 1.000 62.39486 352 ILE B CA 1
ATOM 6543 C C . ILE B 2 352 ? 52.69330 41.82968 -22.62961 1.000 73.63757 352 ILE B C 1
ATOM 6544 O O . ILE B 2 352 ? 53.21846 42.93393 -22.43907 1.000 81.78937 352 ILE B O 1
ATOM 6549 N N . ASP B 2 353 ? 51.42308 41.71479 -23.02456 1.000 72.11133 353 ASP B N 1
ATOM 6550 C CA . ASP B 2 353 ? 50.56694 42.89481 -23.07035 1.000 76.29546 353 ASP B CA 1
ATOM 6551 C C . ASP B 2 353 ? 50.22266 43.36489 -21.66392 1.000 74.62026 353 ASP B C 1
ATOM 6552 O O . ASP B 2 353 ? 50.19643 44.57142 -21.39355 1.000 80.49683 353 ASP B O 1
ATOM 6557 N N . ALA B 2 354 ? 49.95992 42.42412 -20.75347 1.000 68.86203 354 ALA B N 1
ATOM 6558 C CA . ALA B 2 354 ? 49.76904 42.78928 -19.35507 1.000 60.38763 354 ALA B CA 1
ATOM 6559 C C . ALA B 2 354 ? 51.06997 43.28502 -18.73939 1.000 64.65948 354 ALA B C 1
ATOM 6560 O O . ALA B 2 354 ? 51.05818 44.19190 -17.89922 1.000 69.36889 354 ALA B O 1
ATOM 6562 N N . TYR B 2 355 ? 52.20453 42.70845 -19.14597 1.000 60.77552 355 TYR B N 1
ATOM 6563 C CA . TYR B 2 355 ? 53.48324 43.21952 -18.66610 1.000 58.98327 355 TYR B CA 1
ATOM 6564 C C . TYR B 2 355 ? 53.72668 44.63719 -19.16399 1.000 52.71755 355 TYR B C 1
ATOM 6565 O O . TYR B 2 355 ? 54.21385 45.49073 -18.41333 1.000 51.21476 355 TYR B O 1
ATOM 6574 N N . ASN B 2 356 ? 53.40602 44.90262 -20.43387 1.000 56.77584 356 ASN B N 1
ATOM 6575 C CA . ASN B 2 356 ? 53.61137 46.23753 -20.98616 1.000 65.91621 356 ASN B CA 1
ATOM 6576 C C . ASN B 2 356 ? 52.78055 47.28124 -20.25335 1.000 63.28680 356 ASN B C 1
ATOM 6577 O O . ASN B 2 356 ? 53.22745 48.41965 -20.08297 1.000 70.93665 356 ASN B O 1
ATOM 6582 N N . SER B 2 357 ? 51.57958 46.91339 -19.80376 1.000 62.71884 357 SER B N 1
ATOM 6583 C CA . SER B 2 357 ? 50.71880 47.86621 -19.11270 1.000 66.19983 357 SER B CA 1
ATOM 6584 C C . SER B 2 357 ? 51.10654 48.04106 -17.64977 1.000 63.92305 357 SER B C 1
ATOM 6585 O O . SER B 2 357 ? 50.90927 49.12409 -17.08789 1.000 70.66109 357 SER B O 1
ATOM 6588 N N . LEU B 2 358 ? 51.64834 47.00031 -17.01529 1.000 64.83733 358 LEU B N 1
ATOM 6589 C CA . LEU B 2 358 ? 52.06966 47.12823 -15.62458 1.000 60.40732 358 LEU B CA 1
ATOM 6590 C C . LEU B 2 358 ? 53.40672 47.85065 -15.50904 1.000 57.61255 358 LEU B C 1
ATOM 6591 O O . LEU B 2 358 ? 53.57955 48.70560 -14.63368 1.000 58.19199 358 LEU B O 1
ATOM 6596 N N . SER B 2 359 ? 54.36121 47.52292 -16.38249 1.000 56.67203 359 SER B N 1
ATOM 6597 C CA . SER B 2 359 ? 55.68373 48.13207 -16.29326 1.000 57.49319 359 SER B CA 1
ATOM 6598 C C . SER B 2 359 ? 55.68065 49.57246 -16.79020 1.000 60.81851 359 SER B C 1
ATOM 6599 O O . SER B 2 359 ? 56.48808 50.38580 -16.32645 1.000 54.99720 359 SER B O 1
ATOM 6602 N N . SER B 2 360 ? 54.79892 49.90623 -17.73088 1.000 63.83994 360 SER B N 1
ATOM 6603 C CA . SER B 2 360 ? 54.65520 51.28250 -18.20787 1.000 73.05159 360 SER B CA 1
ATOM 6604 C C . SER B 2 360 ? 53.65930 52.06923 -17.37473 1.000 76.97473 360 SER B C 1
ATOM 6605 O O . SER B 2 360 ? 52.88302 52.87303 -17.90027 1.000 76.49375 360 SER B O 1
ATOM 6608 N N . GLU B 2 361 ? 53.67229 51.85470 -16.06306 1.000 78.96325 361 GLU B N 1
ATOM 6609 C CA . GLU B 2 361 ? 52.75037 52.51141 -15.15206 1.000 78.22510 361 GLU B CA 1
ATOM 6610 C C . GLU B 2 361 ? 53.36844 52.47957 -13.76386 1.000 72.95539 361 GLU B C 1
ATOM 6611 O O . GLU B 2 361 ? 53.92298 51.45753 -13.35106 1.000 77.77324 361 GLU B O 1
ATOM 6617 N N . VAL B 2 362 ? 53.29141 53.60509 -13.06053 1.000 60.95916 362 VAL B N 1
ATOM 6618 C CA . VAL B 2 362 ? 53.85439 53.73051 -11.72258 1.000 54.86576 362 VAL B CA 1
ATOM 6619 C C . VAL B 2 362 ? 52.75757 54.21462 -10.78268 1.000 63.31671 362 VAL B C 1
ATOM 6620 O O . VAL B 2 362 ? 52.00893 55.14016 -11.11539 1.000 76.49781 362 VAL B O 1
ATOM 6624 N N . ILE B 2 363 ? 52.63003 53.55735 -9.63260 1.000 68.95572 363 ILE B N 1
ATOM 6625 C CA . ILE B 2 363 ? 51.65698 53.93822 -8.61623 1.000 73.66102 363 ILE B CA 1
ATOM 6626 C C . ILE B 2 363 ? 52.37170 53.98769 -7.27678 1.000 71.55966 363 ILE B C 1
ATOM 6627 O O . ILE B 2 363 ? 52.86165 52.96071 -6.79050 1.000 78.59226 363 ILE B O 1
ATOM 6632 N N . LEU B 2 364 ? 52.43859 55.17737 -6.68944 1.000 66.14111 364 LEU B N 1
ATOM 6633 C CA . LEU B 2 364 ? 52.97661 55.33135 -5.35134 1.000 54.12762 364 LEU B CA 1
ATOM 6634 C C . LEU B 2 364 ? 51.98463 54.79830 -4.32277 1.000 65.74232 364 LEU B C 1
ATOM 6635 O O . LEU B 2 364 ? 50.79833 54.60973 -4.60311 1.000 74.04366 364 LEU B O 1
ATOM 6640 N N . GLU B 2 365 ? 52.49378 54.53800 -3.12234 1.000 74.50523 365 GLU B N 1
ATOM 6641 C CA . GLU B 2 365 ? 51.65582 54.20746 -1.97939 1.000 87.64296 365 GLU B CA 1
ATOM 6642 C C . GLU B 2 365 ? 52.48181 54.42514 -0.72230 1.000 85.21544 365 GLU B C 1
ATOM 6643 O O . GLU B 2 365 ? 53.67276 54.10532 -0.69446 1.000 78.05620 365 GLU B O 1
ATOM 6649 N N . ASN B 2 366 ? 51.84784 54.97820 0.30444 1.000 88.89781 366 ASN B N 1
ATOM 6650 C CA . ASN B 2 366 ? 52.53675 55.38969 1.51571 1.000 82.59778 366 ASN B CA 1
ATOM 6651 C C . ASN B 2 366 ? 52.14147 54.50386 2.68994 1.000 82.24810 366 ASN B C 1
ATOM 6652 O O . ASN B 2 366 ? 51.08434 53.86667 2.69526 1.000 77.91112 366 ASN B O 1
ATOM 6657 N N . GLY B 2 367 ? 53.01549 54.47586 3.69402 1.000 83.78621 367 GLY B N 1
ATOM 6658 C CA . GLY B 2 367 ? 52.78815 53.68313 4.88014 1.000 82.65038 367 GLY B CA 1
ATOM 6659 C C . GLY B 2 367 ? 51.77108 54.30821 5.81463 1.000 94.49728 367 GLY B C 1
ATOM 6660 O O . GLY B 2 367 ? 51.14952 55.33193 5.52712 1.000 86.23818 367 GLY B O 1
ATOM 6661 N N . LYS B 2 368 ? 51.60828 53.66195 6.96800 1.000 104.27249 368 LYS B N 1
ATOM 6662 C CA . LYS B 2 368 ? 50.63503 54.11000 7.95461 1.000 102.73427 368 LYS B CA 1
ATOM 6663 C C . LYS B 2 368 ? 51.00415 55.48856 8.48323 1.000 99.68823 368 LYS B C 1
ATOM 6664 O O . LYS B 2 368 ? 52.13482 55.72059 8.92074 1.000 97.12735 368 LYS B O 1
ATOM 6670 N N . LEU B 2 369 ? 50.04544 56.40405 8.43912 1.000 100.73500 369 LEU B N 1
ATOM 6671 C CA . LEU B 2 369 ? 50.23917 57.75484 8.93783 1.000 100.83237 369 LEU B CA 1
ATOM 6672 C C . LEU B 2 369 ? 49.63263 57.89378 10.32409 1.000 106.99635 369 LEU B C 1
ATOM 6673 O O . LEU B 2 369 ? 48.51519 57.42982 10.57311 1.000 116.16457 369 LEU B O 1
ATOM 6678 N N . SER B 2 370 ? 50.38218 58.52270 11.22656 1.000 102.99416 370 SER B N 1
ATOM 6679 C CA . SER B 2 370 ? 49.79621 58.96538 12.48089 1.000 110.65096 370 SER B CA 1
ATOM 6680 C C . SER B 2 370 ? 48.58551 59.83918 12.18083 1.000 119.06858 370 SER B C 1
ATOM 6681 O O . SER B 2 370 ? 48.55670 60.57836 11.19269 1.000 118.10389 370 SER B O 1
ATOM 6684 N N . GLU B 2 371 ? 47.56480 59.73215 13.02249 1.000 125.17278 371 GLU B N 1
ATOM 6685 C CA . GLU B 2 371 ? 46.31441 60.41790 12.74119 1.000 130.50664 371 GLU B CA 1
ATOM 6686 C C . GLU B 2 371 ? 46.38077 61.87033 13.18699 1.000 129.96976 371 GLU B C 1
ATOM 6687 O O . GLU B 2 371 ? 46.97166 62.20028 14.21994 1.000 128.72707 371 GLU B O 1
ATOM 6693 N N . GLY B 2 372 ? 45.75044 62.73237 12.39411 1.000 129.20795 372 GLY B N 1
ATOM 6694 C CA . GLY B 2 372 ? 46.03446 64.14661 12.36425 1.000 126.71157 372 GLY B CA 1
ATOM 6695 C C . GLY B 2 372 ? 46.85486 64.55854 11.16154 1.000 119.05490 372 GLY B C 1
ATOM 6696 O O . GLY B 2 372 ? 46.87113 65.74675 10.81325 1.000 117.54172 372 GLY B O 1
ATOM 6697 N N . VAL B 2 373 ? 47.51227 63.60631 10.50322 1.000 111.65369 373 VAL B N 1
ATOM 6698 C CA . VAL B 2 373 ? 48.41075 63.88607 9.38997 1.000 102.69039 373 VAL B CA 1
ATOM 6699 C C . VAL B 2 373 ? 47.72383 63.49523 8.08792 1.000 105.88056 373 VAL B C 1
ATOM 6700 O O . VAL B 2 373 ? 47.43489 62.31541 7.85181 1.000 106.99523 373 VAL B O 1
ATOM 6704 N N . THR B 2 374 ? 47.46928 64.49166 7.24720 1.000 112.57017 374 THR B N 1
ATOM 6705 C CA . THR B 2 374 ? 46.90747 64.32392 5.91599 1.000 112.58445 374 THR B CA 1
ATOM 6706 C C . THR B 2 374 ? 48.03905 64.20286 4.90103 1.000 109.32022 374 THR B C 1
ATOM 6707 O O . THR B 2 374 ? 49.12144 64.75629 5.09839 1.000 116.33237 374 THR B O 1
ATOM 6711 N N . ILE B 2 375 ? 47.79616 63.45794 3.82161 1.000 100.79090 375 ILE B N 1
ATOM 6712 C CA . ILE B 2 375 ? 48.72057 63.40432 2.69343 1.000 88.65904 375 ILE B CA 1
ATOM 6713 C C . ILE B 2 375 ? 47.93262 63.57619 1.40176 1.000 82.69590 375 ILE B C 1
ATOM 6714 O O . ILE B 2 375 ? 46.89333 62.93489 1.20782 1.000 77.00824 375 ILE B O 1
ATOM 6719 N N . SER B 2 376 ? 48.42566 64.44744 0.52579 1.000 86.05428 376 SER B N 1
ATOM 6720 C CA . SER B 2 376 ? 47.83994 64.68069 -0.78419 1.000 93.99354 376 SER B CA 1
ATOM 6721 C C . SER B 2 376 ? 48.83721 64.27570 -1.86126 1.000 87.60057 376 SER B C 1
ATOM 6722 O O . SER B 2 376 ? 50.05317 64.33435 -1.65550 1.000 86.26296 376 SER B O 1
ATOM 6725 N N . TYR B 2 377 ? 48.31510 63.86251 -3.01388 1.000 83.83612 377 TYR B N 1
ATOM 6726 C CA . TYR B 2 377 ? 49.13747 63.50413 -4.16054 1.000 72.06747 377 TYR B CA 1
ATOM 6727 C C . TYR B 2 377 ? 48.66008 64.26708 -5.38599 1.000 72.91409 377 TYR B C 1
ATOM 6728 O O . TYR B 2 377 ? 47.45474 64.38102 -5.62704 1.000 84.87572 377 TYR B O 1
ATOM 6737 N N . LYS B 2 378 ? 49.61248 64.79538 -6.15077 1.000 73.70688 378 LYS B N 1
ATOM 6738 C CA . LYS B 2 378 ? 49.34137 65.39738 -7.44932 1.000 78.85069 378 LYS B CA 1
ATOM 6739 C C . LYS B 2 378 ? 50.41609 64.92643 -8.41519 1.000 78.19366 378 LYS B C 1
ATOM 6740 O O . LYS B 2 378 ? 51.60634 64.97669 -8.09145 1.000 71.38451 378 LYS B O 1
ATOM 6746 N N . SER B 2 379 ? 49.99923 64.46963 -9.59243 1.000 78.41631 379 SER B N 1
ATOM 6747 C CA . SER B 2 379 ? 50.90347 63.86679 -10.55869 1.000 72.00668 379 SER B CA 1
ATOM 6748 C C . SER B 2 379 ? 50.96699 64.69963 -11.83202 1.000 75.76621 379 SER B C 1
ATOM 6749 O O . SER B 2 379 ? 50.01148 65.39521 -12.19203 1.000 88.43992 379 SER B O 1
ATOM 6752 N N . TYR B 2 380 ? 52.10915 64.61303 -12.51287 1.000 66.62104 380 TYR B N 1
ATOM 6753 C CA . TYR B 2 380 ? 52.35510 65.32408 -13.76694 1.000 69.39487 380 TYR B CA 1
ATOM 6754 C C . TYR B 2 380 ? 53.03934 64.34764 -14.71996 1.000 70.95474 380 TYR B C 1
ATOM 6755 O O . TYR B 2 380 ? 54.25041 64.12563 -14.62418 1.000 60.21170 380 TYR B O 1
ATOM 6764 N N . CYS B 2 381 ? 52.26521 63.77033 -15.63812 1.000 96.66819 381 CYS B N 1
ATOM 6765 C CA . CYS B 2 381 ? 52.74378 62.71667 -16.51813 1.000 104.65534 381 CYS B CA 1
ATOM 6766 C C . CYS B 2 381 ? 53.04480 63.26449 -17.91215 1.000 108.11594 381 CYS B C 1
ATOM 6767 O O . CYS B 2 381 ? 52.89690 64.45666 -18.19595 1.000 109.44210 381 CYS B O 1
ATOM 6770 N N . LYS B 2 382 ? 53.46417 62.35846 -18.79374 1.000 111.06945 382 LYS B N 1
ATOM 6771 C CA . LYS B 2 382 ? 53.75913 62.69358 -20.17912 1.000 113.26446 382 LYS B CA 1
ATOM 6772 C C . LYS B 2 382 ? 52.49814 63.14975 -20.90726 1.000 122.10730 382 LYS B C 1
ATOM 6773 O O . LYS B 2 382 ? 51.38399 62.71742 -20.59839 1.000 127.37885 382 LYS B O 1
ATOM 6779 N N . ASN B 2 383 ? 52.69118 64.03887 -21.88551 1.000 125.46883 383 ASN B N 1
ATOM 6780 C CA . ASN B 2 383 ? 51.61178 64.57619 -22.71972 1.000 128.88801 383 ASN B CA 1
ATOM 6781 C C . ASN B 2 383 ? 50.61331 65.39846 -21.90674 1.000 125.75957 383 ASN B C 1
ATOM 6782 O O . ASN B 2 383 ? 49.43379 65.48722 -22.25658 1.000 126.58257 383 ASN B O 1
ATOM 6787 N N . GLY B 2 384 ? 51.07739 66.00639 -20.81660 1.000 121.89247 384 GLY B N 1
ATOM 6788 C CA . GLY B 2 384 ? 50.28553 66.96463 -20.07452 1.000 118.02889 384 GLY B CA 1
ATOM 6789 C C . GLY B 2 384 ? 49.24040 66.38871 -19.14508 1.000 113.85927 384 GLY B C 1
ATOM 6790 O O . GLY B 2 384 ? 48.48364 67.16268 -18.54434 1.000 118.44078 384 GLY B O 1
ATOM 6791 N N . VAL B 2 385 ? 49.16506 65.06344 -19.00422 1.000 109.54736 385 VAL B N 1
ATOM 6792 C CA . VAL B 2 385 ? 48.20086 64.47054 -18.08510 1.000 103.44323 385 VAL B CA 1
ATOM 6793 C C . VAL B 2 385 ? 48.53782 64.88621 -16.66139 1.000 105.21079 385 VAL B C 1
ATOM 6794 O O . VAL B 2 385 ? 49.67637 64.73078 -16.20234 1.000 111.37761 385 VAL B O 1
ATOM 6798 N N . ASN B 2 386 ? 47.54539 65.42382 -15.95591 1.000 104.25707 386 ASN B N 1
ATOM 6799 C CA . ASN B 2 386 ? 47.70308 65.88608 -14.58204 1.000 106.34210 386 ASN B CA 1
ATOM 6800 C C . ASN B 2 386 ? 46.65766 65.20156 -13.71412 1.000 100.70790 386 ASN B C 1
ATOM 6801 O O . ASN B 2 386 ? 45.45437 65.38028 -13.93125 1.000 103.43962 386 ASN B O 1
ATOM 6806 N N . GLY B 2 387 ? 47.11525 64.42605 -12.73375 1.000 91.47791 387 GLY B N 1
ATOM 6807 C CA . GLY B 2 387 ? 46.23803 63.66594 -11.86196 1.000 87.86193 387 GLY B CA 1
ATOM 6808 C C . GLY B 2 387 ? 46.17981 64.26174 -10.46822 1.000 85.65886 387 GLY B C 1
ATOM 6809 O O . GLY B 2 387 ? 47.16020 64.82720 -9.97875 1.000 81.11006 387 GLY B O 1
ATOM 6810 N N . THR B 2 388 ? 45.02036 64.12625 -9.82684 1.000 84.14745 388 THR B N 1
ATOM 6811 C CA . THR B 2 388 ? 44.77496 64.68141 -8.50385 1.000 87.35895 388 THR B CA 1
ATOM 6812 C C . THR B 2 388 ? 44.11962 63.62974 -7.61819 1.000 95.02900 388 THR B C 1
ATOM 6813 O O . THR B 2 388 ? 43.76068 62.53811 -8.06849 1.000 93.15071 388 THR B O 1
ATOM 6817 N N . GLY B 2 389 ? 43.95978 63.97965 -6.34229 1.000 101.13148 389 GLY B N 1
ATOM 6818 C CA . GLY B 2 389 ? 43.32399 63.10503 -5.37518 1.000 105.60055 389 GLY B CA 1
ATOM 6819 C C . GLY B 2 389 ? 44.01482 61.76594 -5.22819 1.000 107.74651 389 GLY B C 1
ATOM 6820 O O . GLY B 2 389 ? 45.14638 61.68983 -4.73916 1.000 107.90571 389 GLY B O 1
ATOM 6821 N N . GLU B 2 390 ? 43.33574 60.69880 -5.64726 1.000 108.94884 390 GLU B N 1
ATOM 6822 C CA . GLU B 2 390 ? 43.91296 59.36306 -5.65632 1.000 101.33943 390 GLU B CA 1
ATOM 6823 C C . GLU B 2 390 ? 44.51684 58.99082 -7.00321 1.000 103.62775 390 GLU B C 1
ATOM 6824 O O . GLU B 2 390 ? 45.21436 57.97454 -7.09169 1.000 105.22966 390 GLU B O 1
ATOM 6830 N N . ASN B 2 391 ? 44.26376 59.78088 -8.04699 1.000 106.47540 391 ASN B N 1
ATOM 6831 C CA . ASN B 2 391 ? 44.91388 59.59655 -9.33650 1.000 104.39162 391 ASN B CA 1
ATOM 6832 C C . ASN B 2 391 ? 46.22111 60.36941 -9.44913 1.000 101.69353 391 ASN B C 1
ATOM 6833 O O . ASN B 2 391 ? 46.97590 60.14471 -10.40126 1.000 104.97696 391 ASN B O 1
ATOM 6838 N N . GLY B 2 392 ? 46.50175 61.27486 -8.51082 1.000 99.84996 392 GLY B N 1
ATOM 6839 C CA . GLY B 2 392 ? 47.82237 61.86268 -8.39607 1.000 101.03930 392 GLY B CA 1
ATOM 6840 C C . GLY B 2 392 ? 48.87324 60.92364 -7.85374 1.000 90.54527 392 GLY B C 1
ATOM 6841 O O . GLY B 2 392 ? 50.04817 61.29412 -7.77293 1.000 80.55946 392 GLY B O 1
ATOM 6842 N N . ARG B 2 393 ? 48.46811 59.71852 -7.46941 1.000 84.85536 393 ARG B N 1
ATOM 6843 C CA . ARG B 2 393 ? 49.36016 58.65451 -7.04240 1.000 79.67168 393 ARG B CA 1
ATOM 6844 C C . ARG B 2 393 ? 49.87302 57.82197 -8.20836 1.000 71.80799 393 ARG B C 1
ATOM 6845 O O . ARG B 2 393 ? 50.59244 56.84493 -7.98193 1.000 70.22859 393 ARG B O 1
ATOM 6853 N N . LYS B 2 394 ? 49.53308 58.19188 -9.44263 1.000 74.57007 394 LYS B N 1
ATOM 6854 C CA . LYS B 2 394 ? 49.66254 57.29508 -10.58122 1.000 78.64464 394 LYS B CA 1
ATOM 6855 C C . LYS B 2 394 ? 49.99270 58.08793 -11.84060 1.000 81.49011 394 LYS B C 1
ATOM 6856 O O . LYS B 2 394 ? 49.55847 59.23109 -12.00568 1.000 89.88023 394 LYS B O 1
ATOM 6862 N N . CYS B 2 395 ? 50.77584 57.46669 -12.72288 1.000 72.15878 395 CYS B N 1
ATOM 6863 C CA . CYS B 2 395 ? 51.08312 58.01147 -14.03880 1.000 79.07514 395 CYS B CA 1
ATOM 6864 C C . CYS B 2 395 ? 51.25248 56.84537 -15.00590 1.000 81.07474 395 CYS B C 1
ATOM 6865 O O . CYS B 2 395 ? 51.73103 55.77383 -14.62340 1.000 87.14962 395 CYS B O 1
ATOM 6868 N N . SER B 2 396 ? 50.84938 57.05438 -16.26118 1.000 78.54835 396 SER B N 1
ATOM 6869 C CA . SER B 2 396 ? 50.82133 55.97923 -17.24636 1.000 80.67525 396 SER B CA 1
ATOM 6870 C C . SER B 2 396 ? 51.37695 56.48103 -18.57455 1.000 81.60467 396 SER B C 1
ATOM 6871 O O . SER B 2 396 ? 51.74520 57.65135 -18.71939 1.000 89.14481 396 SER B O 1
ATOM 6874 N N . ASN B 2 397 ? 51.42530 55.57086 -19.55253 1.000 78.40735 397 ASN B N 1
ATOM 6875 C CA . ASN B 2 397 ? 52.05372 55.80685 -20.85494 1.000 76.74298 397 ASN B CA 1
ATOM 6876 C C . ASN B 2 397 ? 53.51884 56.20630 -20.70649 1.000 72.78376 397 ASN B C 1
ATOM 6877 O O . ASN B 2 397 ? 54.05156 56.97195 -21.51177 1.000 82.35582 397 ASN B O 1
ATOM 6882 N N . ILE B 2 398 ? 54.18635 55.67921 -19.68556 1.000 60.39536 398 ILE B N 1
ATOM 6883 C CA . ILE B 2 398 ? 55.56681 56.03446 -19.38158 1.000 64.30272 398 ILE B CA 1
ATOM 6884 C C . ILE B 2 398 ? 56.48466 54.97304 -19.97685 1.000 70.55549 398 ILE B C 1
ATOM 6885 O O . ILE B 2 398 ? 56.42362 53.79646 -19.59885 1.000 73.00805 398 ILE B O 1
ATOM 6890 N N . SER B 2 399 ? 57.32751 55.38725 -20.91942 1.000 72.18958 399 SER B N 1
ATOM 6891 C CA . SER B 2 399 ? 58.27355 54.49316 -21.56351 1.000 70.03291 399 SER B CA 1
ATOM 6892 C C . SER B 2 399 ? 59.55688 54.40916 -20.74101 1.000 69.03760 399 SER B C 1
ATOM 6893 O O . SER B 2 399 ? 59.69198 55.02890 -19.68322 1.000 63.03637 399 SER B O 1
ATOM 6896 N N . ILE B 2 400 ? 60.51517 53.62491 -21.23488 1.000 75.80487 400 ILE B N 1
ATOM 6897 C CA . ILE B 2 400 ? 61.81490 53.52570 -20.58332 1.000 71.41574 400 ILE B CA 1
ATOM 6898 C C . ILE B 2 400 ? 62.55087 54.84889 -20.73463 1.000 76.50424 400 ILE B C 1
ATOM 6899 O O . ILE B 2 400 ? 62.59322 55.43324 -21.82499 1.000 84.79935 400 ILE B O 1
ATOM 6904 N N . GLY B 2 401 ? 63.13227 55.33193 -19.63793 1.000 70.45262 401 GLY B N 1
ATOM 6905 C CA . GLY B 2 401 ? 63.86105 56.57812 -19.63922 1.000 76.22516 401 GLY B CA 1
ATOM 6906 C C . GLY B 2 401 ? 63.01445 57.81390 -19.42106 1.000 77.20447 401 GLY B C 1
ATOM 6907 O O . GLY B 2 401 ? 63.56235 58.86998 -19.08456 1.000 71.83056 401 GLY B O 1
ATOM 6908 N N . ASP B 2 402 ? 61.70041 57.71736 -19.61220 1.000 74.62825 402 ASP B N 1
ATOM 6909 C CA . ASP B 2 402 ? 60.81795 58.83432 -19.31061 1.000 65.76698 402 ASP B CA 1
ATOM 6910 C C . ASP B 2 402 ? 60.91080 59.20225 -17.83450 1.000 68.56785 402 ASP B C 1
ATOM 6911 O O . ASP B 2 402 ? 61.12847 58.35022 -16.96891 1.000 70.54027 402 ASP B O 1
ATOM 6916 N N . GLU B 2 403 ? 60.74997 60.49189 -17.55454 1.000 77.16796 403 GLU B N 1
ATOM 6917 C CA . GLU B 2 403 ? 60.70625 61.01429 -16.19732 1.000 73.65010 403 GLU B CA 1
ATOM 6918 C C . GLU B 2 403 ? 59.36573 61.70264 -15.97836 1.000 71.01336 403 GLU B C 1
ATOM 6919 O O . GLU B 2 403 ? 58.83715 62.34795 -16.88949 1.000 72.87516 403 GLU B O 1
ATOM 6925 N N . VAL B 2 404 ? 58.80056 61.54129 -14.77752 1.000 66.02562 404 VAL B N 1
ATOM 6926 C CA . VAL B 2 404 ? 57.58223 62.23988 -14.38161 1.000 68.53143 404 VAL B CA 1
ATOM 6927 C C . VAL B 2 404 ? 57.73201 62.70426 -12.93942 1.000 71.12853 404 VAL B C 1
ATOM 6928 O O . VAL B 2 404 ? 58.53134 62.17024 -12.16743 1.000 65.78862 404 VAL B O 1
ATOM 6932 N N . GLN B 2 405 ? 56.93339 63.70722 -12.58091 1.000 73.84229 405 GLN B N 1
ATOM 6933 C CA . GLN B 2 405 ? 57.04209 64.39596 -11.30361 1.000 64.08014 405 GLN B CA 1
ATOM 6934 C C . GLN B 2 405 ? 55.77780 64.19667 -10.47957 1.000 60.43044 405 GLN B C 1
ATOM 6935 O O . GLN B 2 405 ? 54.66549 64.20645 -11.01585 1.000 69.71273 405 GLN B O 1
ATOM 6941 N N . PHE B 2 406 ? 55.95856 64.02316 -9.17341 1.000 64.13584 406 PHE B N 1
ATOM 6942 C CA . PHE B 2 406 ? 54.86790 63.94291 -8.21326 1.000 65.75672 406 PHE B CA 1
ATOM 6943 C C . PHE B 2 406 ? 55.01742 65.07347 -7.20813 1.000 76.29268 406 PHE B C 1
ATOM 6944 O O . PHE B 2 406 ? 56.12766 65.36153 -6.75702 1.000 72.26222 406 PHE B O 1
ATOM 6952 N N . GLU B 2 407 ? 53.90757 65.71446 -6.85646 1.000 86.93904 407 GLU B N 1
ATOM 6953 C CA . GLU B 2 407 ? 53.88701 66.70050 -5.78383 1.000 91.22379 407 GLU B CA 1
ATOM 6954 C C . GLU B 2 407 ? 53.11022 66.13014 -4.60708 1.000 85.98747 407 GLU B C 1
ATOM 6955 O O . GLU B 2 407 ? 51.95986 65.70848 -4.76339 1.000 86.46289 407 GLU B O 1
ATOM 6961 N N . ILE B 2 408 ? 53.73543 66.12174 -3.43498 1.000 77.23994 408 ILE B N 1
ATOM 6962 C CA . ILE B 2 408 ? 53.17987 65.47909 -2.25224 1.000 70.50237 408 ILE B CA 1
ATOM 6963 C C . ILE B 2 408 ? 53.02289 66.53401 -1.16671 1.000 85.25415 408 ILE B C 1
ATOM 6964 O O . ILE B 2 408 ? 54.01598 67.00751 -0.59912 1.000 84.05669 408 ILE B O 1
ATOM 6969 N N . SER B 2 409 ? 51.77709 66.90317 -0.87961 1.000 90.99142 409 SER B N 1
ATOM 6970 C CA . SER B 2 409 ? 51.44559 67.86813 0.16129 1.000 94.41953 409 SER B CA 1
ATOM 6971 C C . SER B 2 409 ? 50.90134 67.10845 1.36207 1.000 95.92099 409 SER B C 1
ATOM 6972 O O . SER B 2 409 ? 49.87458 66.42896 1.25311 1.000 105.25994 409 SER B O 1
ATOM 6975 N N . ILE B 2 410 ? 51.58274 67.21182 2.49974 1.000 82.15557 410 ILE B N 1
ATOM 6976 C CA . ILE B 2 410 ? 51.14096 66.54191 3.71517 1.000 85.05199 410 ILE B CA 1
ATOM 6977 C C . ILE B 2 410 ? 50.94523 67.57701 4.81627 1.000 94.04089 410 ILE B C 1
ATOM 6978 O O . ILE B 2 410 ? 51.74315 68.51015 4.96539 1.000 99.25260 410 ILE B O 1
ATOM 6983 N N . THR B 2 411 ? 49.85315 67.41969 5.56545 1.000 95.54489 411 THR B N 1
ATOM 6984 C CA . THR B 2 411 ? 49.40114 68.38746 6.55431 1.000 95.79053 411 THR B CA 1
ATOM 6985 C C . THR B 2 411 ? 49.13616 67.68492 7.87546 1.000 97.70545 411 THR B C 1
ATOM 6986 O O . THR B 2 411 ? 48.54159 66.60473 7.90170 1.000 89.37409 411 THR B O 1
ATOM 6990 N N . SER B 2 412 ? 49.57089 68.30470 8.96785 1.000 110.22265 412 SER B N 1
ATOM 6991 C CA . SER B 2 412 ? 49.26482 67.83964 10.31127 1.000 120.40047 412 SER B CA 1
ATOM 6992 C C . SER B 2 412 ? 48.27681 68.79202 10.97310 1.000 127.21324 412 SER B C 1
ATOM 6993 O O . SER B 2 412 ? 48.20797 69.97590 10.63288 1.000 122.70650 412 SER B O 1
ATOM 6996 N N . ASN B 2 413 ? 47.50593 68.26362 11.92421 1.000 133.11909 413 ASN B N 1
ATOM 6997 C CA . ASN B 2 413 ? 46.52174 69.05391 12.64765 1.000 137.90094 413 ASN B CA 1
ATOM 6998 C C . ASN B 2 413 ? 46.74204 69.07758 14.15122 1.000 140.76734 413 ASN B C 1
ATOM 6999 O O . ASN B 2 413 ? 46.22940 69.98415 14.81780 1.000 140.81560 413 ASN B O 1
ATOM 7004 N N . LYS B 2 414 ? 47.49413 68.13404 14.69749 1.000 144.45239 414 LYS B N 1
ATOM 7005 C CA . LYS B 2 414 ? 47.70363 68.04688 16.12758 1.000 151.84323 414 LYS B CA 1
ATOM 7006 C C . LYS B 2 414 ? 49.13056 68.44908 16.47579 1.000 156.68112 414 LYS B C 1
ATOM 7007 O O . LYS B 2 414 ? 49.89654 68.95226 15.64618 1.000 160.77044 414 LYS B O 1
ATOM 7013 N N . CYS B 2 415 ? 49.48809 68.21772 17.73408 1.000 157.84780 415 CYS B N 1
ATOM 7014 C CA . CYS B 2 415 ? 50.86811 68.01272 18.15457 1.000 157.29104 415 CYS B CA 1
ATOM 7015 C C . CYS B 2 415 ? 50.95163 66.56803 18.63610 1.000 153.47802 415 CYS B C 1
ATOM 7016 O O . CYS B 2 415 ? 51.27351 66.30494 19.80348 1.000 150.81617 415 CYS B O 1
ATOM 7019 N N . PRO B 2 416 ? 50.66903 65.59399 17.74519 1.000 153.32029 416 PRO B N 1
ATOM 7020 C CA . PRO B 2 416 ? 50.16230 64.29387 18.22028 1.000 156.19188 416 PRO B CA 1
ATOM 7021 C C . PRO B 2 416 ? 51.14426 63.49653 19.05807 1.000 158.55663 416 PRO B C 1
ATOM 7022 O O . PRO B 2 416 ? 50.85523 63.17736 20.21518 1.000 161.76026 416 PRO B O 1
ATOM 7026 N N . LYS B 2 417 ? 52.28447 63.14220 18.47617 1.000 155.23130 417 LYS B N 1
ATOM 7027 C CA . LYS B 2 417 ? 53.33313 62.42405 19.18068 1.000 150.84039 417 LYS B CA 1
ATOM 7028 C C . LYS B 2 417 ? 54.36617 63.41344 19.69950 1.000 153.20583 417 LYS B C 1
ATOM 7029 O O . LYS B 2 417 ? 54.53300 64.50661 19.15247 1.000 147.54886 417 LYS B O 1
ATOM 7035 N N . LYS B 2 418 ? 55.06644 63.01940 20.76441 1.000 158.95266 418 LYS B N 1
ATOM 7036 C CA . LYS B 2 418 ? 56.04852 63.92557 21.34852 1.000 162.65145 418 LYS B CA 1
ATOM 7037 C C . LYS B 2 418 ? 57.29816 64.03126 20.47944 1.000 163.33043 418 LYS B C 1
ATOM 7038 O O . LYS B 2 418 ? 57.91453 65.10075 20.40267 1.000 161.88753 418 LYS B O 1
ATOM 7044 N N . ASP B 2 419 ? 57.67787 62.95319 19.79757 1.000 162.42447 419 ASP B N 1
ATOM 7045 C CA . ASP B 2 419 ? 58.91323 62.95561 19.03008 1.000 160.27722 419 ASP B CA 1
ATOM 7046 C C . ASP B 2 419 ? 58.66136 62.56231 17.57660 1.000 149.91389 419 ASP B C 1
ATOM 7047 O O . ASP B 2 419 ? 57.51645 62.41234 17.13209 1.000 152.97679 419 ASP B O 1
ATOM 7052 N N . SER B 2 420 ? 59.75367 62.38696 16.83704 1.000 134.86549 420 SER B N 1
ATOM 7053 C CA . SER B 2 420 ? 59.69346 62.19713 15.39594 1.000 124.04592 420 SER B CA 1
ATOM 7054 C C . SER B 2 420 ? 59.26636 60.78000 15.03632 1.000 116.47166 420 SER B C 1
ATOM 7055 O O . SER B 2 420 ? 59.72954 59.80066 15.62903 1.000 114.91833 420 SER B O 1
ATOM 7058 N N . ASP B 2 421 ? 58.37897 60.68057 14.05143 1.000 109.56738 421 ASP B N 1
ATOM 7059 C CA . ASP B 2 421 ? 57.97855 59.40994 13.47149 1.000 101.97886 421 ASP B CA 1
ATOM 7060 C C . ASP B 2 421 ? 58.13288 59.49479 11.96153 1.000 102.04632 421 ASP B C 1
ATOM 7061 O O . ASP B 2 421 ? 57.96377 60.56140 11.36454 1.000 90.32684 421 ASP B O 1
ATOM 7066 N N . SER B 2 422 ? 58.46568 58.36327 11.34881 1.000 106.65782 422 SER B N 1
ATOM 7067 C CA . SER B 2 422 ? 58.73963 58.30070 9.92211 1.000 104.04855 422 SER B CA 1
ATOM 7068 C C . SER B 2 422 ? 57.84839 57.26160 9.26210 1.000 105.19725 422 SER B C 1
ATOM 7069 O O . SER B 2 422 ? 57.61983 56.18093 9.81487 1.000 117.50609 422 SER B O 1
ATOM 7072 N N . PHE B 2 423 ? 57.34061 57.60386 8.08692 1.000 94.34559 423 PHE B N 1
ATOM 7073 C CA . PHE B 2 423 ? 56.69448 56.66653 7.18377 1.000 91.58353 423 PHE B CA 1
ATOM 7074 C C . PHE B 2 423 ? 57.48402 56.64173 5.88071 1.000 85.57277 423 PHE B C 1
ATOM 7075 O O . PHE B 2 423 ? 58.48544 57.34508 5.72448 1.000 86.10120 423 PHE B O 1
ATOM 7083 N N . LYS B 2 424 ? 57.03299 55.82268 4.93611 1.000 80.67777 424 LYS B N 1
ATOM 7084 C CA . LYS B 2 424 ? 57.76867 55.64512 3.69615 1.000 70.76135 424 LYS B CA 1
ATOM 7085 C C . LYS B 2 424 ? 56.81438 55.64433 2.51294 1.000 69.92302 424 LYS B C 1
ATOM 7086 O O . LYS B 2 424 ? 55.66166 55.21803 2.61611 1.000 71.37833 424 LYS B O 1
ATOM 7092 N N . ILE B 2 425 ? 57.31949 56.14341 1.38869 1.000 67.13782 425 ILE B N 1
ATOM 7093 C CA . ILE B 2 425 ? 56.61102 56.18903 0.11659 1.000 59.58462 425 ILE B CA 1
ATOM 7094 C C . ILE B 2 425 ? 57.32663 55.25419 -0.84611 1.000 66.96066 425 ILE B C 1
ATOM 7095 O O . ILE B 2 425 ? 58.56069 55.24433 -0.89775 1.000 69.21691 425 ILE B O 1
ATOM 7100 N N . ARG B 2 426 ? 56.57037 54.46869 -1.60640 1.000 67.75765 426 ARG B N 1
ATOM 7101 C CA . ARG B 2 426 ? 57.23055 53.55659 -2.52611 1.000 64.09281 426 ARG B CA 1
ATOM 7102 C C . ARG B 2 426 ? 56.40659 53.33089 -3.78546 1.000 58.24362 426 ARG B C 1
ATOM 7103 O O . ARG B 2 426 ? 55.17113 53.32594 -3.73928 1.000 62.34367 426 ARG B O 1
ATOM 7111 N N . PRO B 2 427 ? 57.07497 53.13469 -4.92054 1.000 58.78378 427 PRO B N 1
ATOM 7112 C CA . PRO B 2 427 ? 56.38245 52.64693 -6.11987 1.000 59.38862 427 PRO B CA 1
ATOM 7113 C C . PRO B 2 427 ? 56.11009 51.15269 -6.02662 1.000 64.54929 427 PRO B C 1
ATOM 7114 O O . PRO B 2 427 ? 56.94216 50.37424 -5.55380 1.000 66.44099 427 PRO B O 1
ATOM 7118 N N . LEU B 2 428 ? 54.93444 50.75387 -6.49950 1.000 65.27384 428 LEU B N 1
ATOM 7119 C CA . LEU B 2 428 ? 54.50420 49.37060 -6.35551 1.000 62.13111 428 LEU B CA 1
ATOM 7120 C C . LEU B 2 428 ? 55.25405 48.45919 -7.32020 1.000 64.35705 428 LEU B C 1
ATOM 7121 O O . LEU B 2 428 ? 55.43897 48.78666 -8.49540 1.000 66.41365 428 LEU B O 1
ATOM 7126 N N . GLY B 2 429 ? 55.67718 47.30000 -6.81535 1.000 64.36638 429 GLY B N 1
ATOM 7127 C CA . GLY B 2 429 ? 56.47582 46.36864 -7.58167 1.000 67.51792 429 GLY B CA 1
ATOM 7128 C C . GLY B 2 429 ? 57.97148 46.54390 -7.43922 1.000 69.45948 429 GLY B C 1
ATOM 7129 O O . GLY B 2 429 ? 58.72945 45.76312 -8.02972 1.000 77.05959 429 GLY B O 1
ATOM 7130 N N . PHE B 2 430 ? 58.42025 47.53777 -6.67598 1.000 67.83224 430 PHE B N 1
ATOM 7131 C CA . PHE B 2 430 ? 59.83452 47.81522 -6.48376 1.000 57.74764 430 PHE B CA 1
ATOM 7132 C C . PHE B 2 430 ? 60.15115 47.84808 -4.99617 1.000 58.34782 430 PHE B C 1
ATOM 7133 O O . PHE B 2 430 ? 59.29126 48.16436 -4.16944 1.000 69.01445 430 PHE B O 1
ATOM 7141 N N . THR B 2 431 ? 61.39819 47.52112 -4.66107 1.000 59.24653 431 THR B N 1
ATOM 7142 C CA . THR B 2 431 ? 61.86546 47.63692 -3.28526 1.000 67.88569 431 THR B CA 1
ATOM 7143 C C . THR B 2 431 ? 62.36205 49.03686 -2.94769 1.000 72.81472 431 THR B C 1
ATOM 7144 O O . THR B 2 431 ? 62.84483 49.25087 -1.83063 1.000 71.26451 431 THR B O 1
ATOM 7148 N N . GLU B 2 432 ? 62.25712 49.98514 -3.87621 1.000 80.99260 432 GLU B N 1
ATOM 7149 C CA . GLU B 2 432 ? 62.71150 51.34814 -3.63729 1.000 77.49741 432 GLU B CA 1
ATOM 7150 C C . GLU B 2 432 ? 61.70417 52.10405 -2.78248 1.000 80.47514 432 GLU B C 1
ATOM 7151 O O . GLU B 2 432 ? 60.49108 51.95922 -2.95477 1.000 85.11225 432 GLU B O 1
ATOM 7157 N N . GLU B 2 433 ? 62.20956 52.92351 -1.86328 1.000 80.36803 433 GLU B N 1
ATOM 7158 C CA . GLU B 2 433 ? 61.32920 53.63308 -0.94796 1.000 83.67435 433 GLU B CA 1
ATOM 7159 C C . GLU B 2 433 ? 61.86430 55.02731 -0.65730 1.000 81.83767 433 GLU B C 1
ATOM 7160 O O . GLU B 2 433 ? 63.07733 55.23575 -0.56968 1.000 78.76618 433 GLU B O 1
ATOM 7166 N N . VAL B 2 434 ? 60.94139 55.97367 -0.51126 1.000 78.30802 434 VAL B N 1
ATOM 7167 C CA . VAL B 2 434 ? 61.24573 57.33486 -0.08714 1.000 68.62805 434 VAL B CA 1
ATOM 7168 C C . VAL B 2 434 ? 60.91785 57.44329 1.39567 1.000 68.94273 434 VAL B C 1
ATOM 7169 O O . VAL B 2 434 ? 59.76159 57.26492 1.79726 1.000 74.78492 434 VAL B O 1
ATOM 7173 N N . GLU B 2 435 ? 61.92654 57.73214 2.21296 1.000 65.79509 435 GLU B N 1
ATOM 7174 C CA . GLU B 2 435 ? 61.72423 57.90317 3.64556 1.000 73.60276 435 GLU B CA 1
ATOM 7175 C C . GLU B 2 435 ? 61.46491 59.37253 3.95674 1.000 77.94929 435 GLU B C 1
ATOM 7176 O O . GLU B 2 435 ? 62.25537 60.24364 3.58156 1.000 88.99149 435 GLU B O 1
ATOM 7182 N N . VAL B 2 436 ? 60.35999 59.64306 4.64427 1.000 66.03330 436 VAL B N 1
ATOM 7183 C CA . VAL B 2 436 ? 59.95496 61.00035 4.99076 1.000 66.66625 436 VAL B CA 1
ATOM 7184 C C . VAL B 2 436 ? 59.88650 61.09082 6.50856 1.000 66.36846 436 VAL B C 1
ATOM 7185 O O . VAL B 2 436 ? 58.99828 60.49694 7.13320 1.000 66.53938 436 VAL B O 1
ATOM 7189 N N . ILE B 2 437 ? 60.82380 61.82541 7.10271 1.000 67.46750 437 ILE B N 1
ATOM 7190 C CA . ILE B 2 437 ? 60.81909 62.06527 8.54103 1.000 73.52349 437 ILE B CA 1
ATOM 7191 C C . ILE B 2 437 ? 59.82008 63.16834 8.85582 1.000 84.77637 437 ILE B C 1
ATOM 7192 O O . ILE B 2 437 ? 59.75260 64.18670 8.15560 1.000 84.62054 437 ILE B O 1
ATOM 7197 N N . LEU B 2 438 ? 59.03716 62.97058 9.91138 1.000 92.02395 438 LEU B N 1
ATOM 7198 C CA . LEU B 2 438 ? 58.07212 63.96022 10.36661 1.000 89.82908 438 LEU B CA 1
ATOM 7199 C C . LEU B 2 438 ? 58.48635 64.49008 11.72991 1.000 86.80683 438 LEU B C 1
ATOM 7200 O O . LEU B 2 438 ? 58.74091 63.71224 12.65646 1.000 91.21169 438 LEU B O 1
ATOM 7205 N N . GLN B 2 439 ? 58.56403 65.81326 11.83799 1.000 94.09937 439 GLN B N 1
ATOM 7206 C CA . GLN B 2 439 ? 58.83292 66.49670 13.09391 1.000 94.61181 439 GLN B CA 1
ATOM 7207 C C . GLN B 2 439 ? 57.78035 67.57935 13.29248 1.000 94.02115 439 GLN B C 1
ATOM 7208 O O . GLN B 2 439 ? 57.57895 68.42219 12.41200 1.000 92.58992 439 GLN B O 1
ATOM 7214 N N . TYR B 2 440 ? 57.11124 67.54732 14.44534 1.000 96.84837 440 TYR B N 1
ATOM 7215 C CA . TYR B 2 440 ? 56.03986 68.47880 14.79227 1.000 103.65970 440 TYR B CA 1
ATOM 7216 C C . TYR B 2 440 ? 56.57798 69.54302 15.75394 1.000 106.75095 440 TYR B C 1
ATOM 7217 O O . TYR B 2 440 ? 57.29883 69.20817 16.69931 1.000 109.72688 440 TYR B O 1
ATOM 7226 N N . ILE B 2 441 ? 56.23100 70.81548 15.51544 1.000 108.39577 441 ILE B N 1
ATOM 7227 C CA . ILE B 2 441 ? 56.82469 71.95431 16.21987 1.000 117.66765 441 ILE B CA 1
ATOM 7228 C C . ILE B 2 441 ? 55.75848 72.57068 17.11675 1.000 134.51513 441 ILE B C 1
ATOM 7229 O O . ILE B 2 441 ? 54.60016 72.72777 16.70310 1.000 122.37819 441 ILE B O 1
ATOM 7234 N N . CYS B 2 442 ? 56.14996 72.95148 18.33374 1.000 157.32892 442 CYS B N 1
ATOM 7235 C CA . CYS B 2 442 ? 55.15331 73.03974 19.39460 1.000 167.30931 442 CYS B CA 1
ATOM 7236 C C . CYS B 2 442 ? 55.85460 73.40520 20.71116 1.000 161.38813 442 CYS B C 1
ATOM 7237 O O . CYS B 2 442 ? 56.85557 74.14708 20.68931 1.000 158.81123 442 CYS B O 1
ATOM 7240 N N . ASP C 3 2 ? 70.60856 -0.98480 -3.29680 1.000 98.30121 1 ASP C N 1
ATOM 7241 C CA . ASP C 3 2 ? 69.76339 -0.97628 -4.48591 1.000 102.57799 1 ASP C CA 1
ATOM 7242 C C . ASP C 3 2 ? 70.43005 -0.26187 -5.65801 1.000 93.80248 1 ASP C C 1
ATOM 7243 O O . ASP C 3 2 ? 71.05063 -0.89678 -6.50850 1.000 95.26849 1 ASP C O 1
ATOM 7248 N N . VAL C 3 3 ? 70.28965 1.06588 -5.69281 1.000 82.70604 2 VAL C N 1
ATOM 7249 C CA . VAL C 3 3 ? 70.78908 1.84830 -6.81808 1.000 68.75452 2 VAL C CA 1
ATOM 7250 C C . VAL C 3 3 ? 72.30739 1.76587 -6.87656 1.000 64.59014 2 VAL C C 1
ATOM 7251 O O . VAL C 3 3 ? 73.00072 2.01583 -5.88256 1.000 68.39186 2 VAL C O 1
ATOM 7255 N N . LYS C 3 4 ? 72.83161 1.40166 -8.04741 1.000 64.20810 3 LYS C N 1
ATOM 7256 C CA . LYS C 3 4 ? 74.26726 1.36315 -8.29949 1.000 70.20076 3 LYS C CA 1
ATOM 7257 C C . LYS C 3 4 ? 74.56033 2.06025 -9.61777 1.000 63.53373 3 LYS C C 1
ATOM 7258 O O . LYS C 3 4 ? 73.92718 1.76304 -10.63544 1.000 59.32622 3 LYS C O 1
ATOM 7264 N N . LEU C 3 5 ? 75.51668 2.98314 -9.59633 1.000 60.81027 4 LEU C N 1
ATOM 7265 C CA . LEU C 3 5 ? 76.00114 3.64795 -10.79717 1.000 60.53010 4 LEU C CA 1
ATOM 7266 C C . LEU C 3 5 ? 77.48355 3.34253 -10.95105 1.000 69.25111 4 LEU C C 1
ATOM 7267 O O . LEU C 3 5 ? 78.25839 3.51493 -10.00392 1.000 74.64210 4 LEU C O 1
ATOM 7272 N N . VAL C 3 6 ? 77.87107 2.87809 -12.13706 1.000 70.93370 5 VAL C N 1
ATOM 7273 C CA . VAL C 3 6 ? 79.20614 2.34056 -12.38389 1.000 69.11325 5 VAL C CA 1
ATOM 7274 C C . VAL C 3 6 ? 79.79572 3.05409 -13.59277 1.000 70.47284 5 VAL C C 1
ATOM 7275 O O . VAL C 3 6 ? 79.40150 2.77933 -14.73259 1.000 68.13842 5 VAL C O 1
ATOM 7279 N N . GLU C 3 7 ? 80.75023 3.94727 -13.35294 1.000 70.13191 6 GLU C N 1
ATOM 7280 C CA . GLU C 3 7 ? 81.42799 4.64823 -14.43208 1.000 68.93669 6 GLU C CA 1
ATOM 7281 C C . GLU C 3 7 ? 82.61547 3.84292 -14.94086 1.000 74.10506 6 GLU C C 1
ATOM 7282 O O . GLU C 3 7 ? 83.21494 3.04625 -14.21298 1.000 70.49375 6 GLU C O 1
ATOM 7288 N N . SER C 3 8 ? 82.95156 4.06918 -16.20680 1.000 76.73770 7 SER C N 1
ATOM 7289 C CA . SER C 3 8 ? 84.12008 3.46257 -16.82710 1.000 78.02789 7 SER C CA 1
ATOM 7290 C C . SER C 3 8 ? 84.46143 4.26967 -18.07063 1.000 88.92746 7 SER C C 1
ATOM 7291 O O . SER C 3 8 ? 83.70584 5.14926 -18.49130 1.000 93.61691 7 SER C O 1
ATOM 7294 N N . GLY C 3 9 ? 85.61645 3.96081 -18.65425 1.000 88.45026 8 GLY C N 1
ATOM 7295 C CA . GLY C 3 9 ? 86.07627 4.62578 -19.85277 1.000 78.58779 8 GLY C CA 1
ATOM 7296 C C . GLY C 3 9 ? 87.14814 5.66907 -19.62979 1.000 81.32680 8 GLY C C 1
ATOM 7297 O O . GLY C 3 9 ? 87.74960 6.13145 -20.60720 1.000 81.70741 8 GLY C O 1
ATOM 7298 N N . GLY C 3 10 ? 87.40356 6.05478 -18.38256 1.000 87.96982 9 GLY C N 1
ATOM 7299 C CA . GLY C 3 10 ? 88.45789 7.01077 -18.11405 1.000 90.66678 9 GLY C CA 1
ATOM 7300 C C . GLY C 3 10 ? 89.83260 6.44316 -18.40876 1.000 97.12673 9 GLY C C 1
ATOM 7301 O O . GLY C 3 10 ? 90.03047 5.23415 -18.53510 1.000 105.22529 9 GLY C O 1
ATOM 7302 N N . GLY C 3 11 ? 90.80014 7.34608 -18.52159 1.000 95.62924 10 GLY C N 1
ATOM 7303 C CA . GLY C 3 11 ? 92.15660 6.94401 -18.84218 1.000 93.63754 10 GLY C CA 1
ATOM 7304 C C . GLY C 3 11 ? 93.02843 8.16103 -19.07608 1.000 93.88256 10 GLY C C 1
ATOM 7305 O O . GLY C 3 11 ? 92.71087 9.26089 -18.62281 1.000 99.18895 10 GLY C O 1
ATOM 7306 N N . LEU C 3 12 ? 94.13125 7.94475 -19.78697 1.000 96.80342 11 LEU C N 1
ATOM 7307 C CA . LEU C 3 12 ? 95.06248 9.01213 -20.12781 1.000 100.04759 11 LEU C CA 1
ATOM 7308 C C . LEU C 3 12 ? 94.82537 9.45154 -21.56495 1.000 103.24812 11 LEU C C 1
ATOM 7309 O O . LEU C 3 12 ? 94.72864 8.61347 -22.46705 1.000 104.95721 11 LEU C O 1
ATOM 7314 N N . VAL C 3 13 ? 94.74342 10.76289 -21.77701 1.000 99.76702 12 VAL C N 1
ATOM 7315 C CA . VAL C 3 13 ? 94.43410 11.31027 -23.08998 1.000 98.07907 12 VAL C CA 1
ATOM 7316 C C . VAL C 3 13 ? 95.38912 12.45344 -23.40434 1.000 101.52457 12 VAL C C 1
ATOM 7317 O O . VAL C 3 13 ? 95.86070 13.16392 -22.51109 1.000 102.01965 12 VAL C O 1
ATOM 7321 N N . LYS C 3 14 ? 95.68684 12.61175 -24.69115 1.000 103.70478 13 LYS C N 1
ATOM 7322 C CA . LYS C 3 14 ? 96.51353 13.71110 -25.16244 1.000 100.91763 13 LYS C CA 1
ATOM 7323 C C . LYS C 3 14 ? 95.64882 14.94880 -25.39432 1.000 102.72920 13 LYS C C 1
ATOM 7324 O O . LYS C 3 14 ? 94.51543 14.82960 -25.86752 1.000 93.78972 13 LYS C O 1
ATOM 7330 N N . PRO C 3 15 ? 96.15080 16.14587 -25.04559 1.000 111.38907 14 PRO C N 1
ATOM 7331 C CA . PRO C 3 15 ? 95.37132 17.37290 -25.26485 1.000 112.70784 14 PRO C CA 1
ATOM 7332 C C . PRO C 3 15 ? 94.82234 17.48668 -26.67587 1.000 115.05433 14 PRO C C 1
ATOM 7333 O O . PRO C 3 15 ? 95.45364 17.03798 -27.63839 1.000 120.16916 14 PRO C O 1
ATOM 7337 N N . GLY C 3 16 ? 93.63887 18.08207 -26.80337 1.000 111.57827 15 GLY C N 1
ATOM 7338 C CA . GLY C 3 16 ? 92.93835 18.11060 -28.06714 1.000 100.45865 15 GLY C CA 1
ATOM 7339 C C . GLY C 3 16 ? 92.41069 16.77319 -28.53213 1.000 102.78786 15 GLY C C 1
ATOM 7340 O O . GLY C 3 16 ? 91.83525 16.70133 -29.62405 1.000 100.13309 15 GLY C O 1
ATOM 7341 N N . GLY C 3 17 ? 92.58305 15.71771 -27.74514 1.000 111.90863 16 GLY C N 1
ATOM 7342 C CA . GLY C 3 17 ? 92.14708 14.38349 -28.10489 1.000 114.53120 16 GLY C CA 1
ATOM 7343 C C . GLY C 3 17 ? 90.70461 14.11736 -27.74005 1.000 113.75837 16 GLY C C 1
ATOM 7344 O O . GLY C 3 17 ? 89.86934 15.02606 -27.69296 1.000 117.66017 16 GLY C O 1
ATOM 7345 N N . SER C 3 18 ? 90.40787 12.84968 -27.46409 1.000 107.25794 17 SER C N 1
ATOM 7346 C CA . SER C 3 18 ? 89.03177 12.42773 -27.26127 1.000 103.82535 17 SER C CA 1
ATOM 7347 C C . SER C 3 18 ? 88.95909 11.36816 -26.17305 1.000 101.82243 17 SER C C 1
ATOM 7348 O O . SER C 3 18 ? 89.91624 10.62698 -25.93474 1.000 101.02001 17 SER C O 1
ATOM 7351 N N . LEU C 3 19 ? 87.80021 11.30578 -25.52288 1.000 99.30518 18 LEU C N 1
ATOM 7352 C CA . LEU C 3 19 ? 87.48200 10.25434 -24.57123 1.000 86.15718 18 LEU C CA 1
ATOM 7353 C C . LEU C 3 19 ? 85.97198 10.08696 -24.53817 1.000 81.66969 18 LEU C C 1
ATOM 7354 O O . LEU C 3 19 ? 85.22342 11.04292 -24.75875 1.000 83.83834 18 LEU C O 1
ATOM 7359 N N . LYS C 3 20 ? 85.53261 8.85981 -24.27412 1.000 78.25672 19 LYS C N 1
ATOM 7360 C CA . LYS C 3 20 ? 84.11867 8.55106 -24.11956 1.000 72.13303 19 LYS C CA 1
ATOM 7361 C C . LYS C 3 20 ? 83.93692 7.74628 -22.84312 1.000 78.58762 19 LYS C C 1
ATOM 7362 O O . LYS C 3 20 ? 84.58687 6.71194 -22.65807 1.000 80.51633 19 LYS C O 1
ATOM 7368 N N . LEU C 3 21 ? 83.06318 8.23084 -21.96628 1.000 80.07045 20 LEU C N 1
ATOM 7369 C CA . LEU C 3 21 ? 82.82060 7.63817 -20.66046 1.000 75.43559 20 LEU C CA 1
ATOM 7370 C C . LEU C 3 21 ? 81.43332 7.01133 -20.63730 1.000 67.45757 20 LEU C C 1
ATOM 7371 O O . LEU C 3 21 ? 80.53315 7.43939 -21.36429 1.000 69.43003 20 LEU C O 1
ATOM 7376 N N . SER C 3 22 ? 81.26080 5.99328 -19.79791 1.000 59.07931 21 SER C N 1
ATOM 7377 C CA . SER C 3 22 ? 79.98952 5.29028 -19.70726 1.000 65.47530 21 SER C CA 1
ATOM 7378 C C . SER C 3 22 ? 79.67368 4.93229 -18.26360 1.000 69.27540 21 SER C C 1
ATOM 7379 O O . SER C 3 22 ? 80.56455 4.56731 -17.49110 1.000 63.41183 21 SER C O 1
ATOM 7382 N N . CYS C 3 23 ? 78.39394 5.05789 -17.91346 1.000 62.73271 22 CYS C N 1
ATOM 7383 C CA . CYS C 3 23 ? 77.87068 4.76267 -16.58422 1.000 62.71103 22 CYS C CA 1
ATOM 7384 C C . CYS C 3 23 ? 76.74144 3.76143 -16.75573 1.000 68.46298 22 CYS C C 1
ATOM 7385 O O . CYS C 3 23 ? 75.77777 4.04142 -17.47120 1.000 72.94245 22 CYS C O 1
ATOM 7388 N N . ALA C 3 24 ? 76.86568 2.59115 -16.13464 1.000 74.39891 23 ALA C N 1
ATOM 7389 C CA . ALA C 3 24 ? 75.84308 1.55447 -16.22594 1.000 71.69692 23 ALA C CA 1
ATOM 7390 C C . ALA C 3 24 ? 74.94739 1.63670 -14.99719 1.000 68.37349 23 ALA C C 1
ATOM 7391 O O . ALA C 3 24 ? 75.42577 1.50183 -13.86607 1.000 73.34013 23 ALA C O 1
ATOM 7393 N N . ALA C 3 25 ? 73.65497 1.85397 -15.21868 1.000 62.04373 24 ALA C N 1
ATOM 7394 C CA . ALA C 3 25 ? 72.70049 2.03407 -14.13457 1.000 63.53449 24 ALA C CA 1
ATOM 7395 C C . ALA C 3 25 ? 71.97579 0.72879 -13.84196 1.000 68.67180 24 ALA C C 1
ATOM 7396 O O . ALA C 3 25 ? 71.49024 0.05784 -14.75946 1.000 74.89352 24 ALA C O 1
ATOM 7398 N N . SER C 3 26 ? 71.90104 0.38261 -12.56111 1.000 66.15183 25 SER C N 1
ATOM 7399 C CA . SER C 3 26 ? 71.14289 -0.76253 -12.09053 1.000 68.70217 25 SER C CA 1
ATOM 7400 C C . SER C 3 26 ? 70.28210 -0.33095 -10.91265 1.000 70.91612 25 SER C C 1
ATOM 7401 O O . SER C 3 26 ? 70.53116 0.69738 -10.27812 1.000 67.39097 25 SER C O 1
ATOM 7404 N N . GLY C 3 27 ? 69.25611 -1.12824 -10.63039 1.000 73.03974 26 GLY C N 1
ATOM 7405 C CA . GLY C 3 27 ? 68.47862 -0.96351 -9.42273 1.000 57.94728 26 GLY C CA 1
ATOM 7406 C C . GLY C 3 27 ? 67.40101 0.09480 -9.46816 1.000 60.90539 26 GLY C C 1
ATOM 7407 O O . GLY C 3 27 ? 66.74765 0.32776 -8.44317 1.000 67.31843 26 GLY C O 1
ATOM 7408 N N . PHE C 3 28 ? 67.19293 0.74778 -10.60831 1.000 70.57754 27 PHE C N 1
ATOM 7409 C CA . PHE C 3 28 ? 66.12424 1.72688 -10.73830 1.000 75.72987 27 PHE C CA 1
ATOM 7410 C C . PHE C 3 28 ? 65.75646 1.85241 -12.20809 1.000 75.63173 27 PHE C C 1
ATOM 7411 O O . PHE C 3 28 ? 66.54048 1.50538 -13.09517 1.000 76.39115 27 PHE C O 1
ATOM 7419 N N . THR C 3 29 ? 64.54489 2.34327 -12.45789 1.000 63.32886 28 THR C N 1
ATOM 7420 C CA . THR C 3 29 ? 64.07066 2.51740 -13.82663 1.000 54.94416 28 THR C CA 1
ATOM 7421 C C . THR C 3 29 ? 64.82359 3.67045 -14.47499 1.000 56.91033 28 THR C C 1
ATOM 7422 O O . THR C 3 29 ? 64.61863 4.83434 -14.11939 1.000 61.75440 28 THR C O 1
ATOM 7426 N N . PHE C 3 30 ? 65.68156 3.34584 -15.44340 1.000 69.04427 29 PHE C N 1
ATOM 7427 C CA . PHE C 3 30 ? 66.61995 4.32890 -15.97584 1.000 61.38892 29 PHE C CA 1
ATOM 7428 C C . PHE C 3 30 ? 65.90568 5.49632 -16.64899 1.000 70.03447 29 PHE C C 1
ATOM 7429 O O . PHE C 3 30 ? 66.32015 6.65263 -16.50273 1.000 69.88797 29 PHE C O 1
ATOM 7437 N N . SER C 3 31 ? 64.83253 5.21763 -17.38967 1.000 74.42320 30 SER C N 1
ATOM 7438 C CA . SER C 3 31 ? 64.18041 6.23665 -18.20466 1.000 74.85594 30 SER C CA 1
ATOM 7439 C C . SER C 3 31 ? 63.33763 7.21493 -17.39790 1.000 66.21285 30 SER C C 1
ATOM 7440 O O . SER C 3 31 ? 62.85641 8.20263 -17.96496 1.000 63.13222 30 SER C O 1
ATOM 7443 N N . SER C 3 32 ? 63.14662 6.97134 -16.10315 1.000 59.40901 31 SER C N 1
ATOM 7444 C CA . SER C 3 32 ? 62.32852 7.84920 -15.27930 1.000 60.21245 31 SER C CA 1
ATOM 7445 C C . SER C 3 32 ? 63.09116 9.04803 -14.73386 1.000 61.93644 31 SER C C 1
ATOM 7446 O O . SER C 3 32 ? 62.46333 9.94127 -14.15538 1.000 61.74656 31 SER C O 1
ATOM 7449 N N . TYR C 3 33 ? 64.41042 9.10497 -14.90708 1.000 58.55522 32 TYR C N 1
ATOM 7450 C CA . TYR C 3 33 ? 65.22879 10.03723 -14.14903 1.000 58.76611 32 TYR C CA 1
ATOM 7451 C C . TYR C 3 33 ? 66.14408 10.85742 -15.04359 1.000 64.97487 32 TYR C C 1
ATOM 7452 O O . TYR C 3 33 ? 66.51985 10.44977 -16.14462 1.000 68.17555 32 TYR C O 1
ATOM 7461 N N . THR C 3 34 ? 66.50162 12.02801 -14.52545 1.000 67.01115 33 THR C N 1
ATOM 7462 C CA . THR C 3 34 ? 67.43269 12.93873 -15.17321 1.000 60.03548 33 THR C CA 1
ATOM 7463 C C . THR C 3 34 ? 68.84940 12.59798 -14.72513 1.000 60.80538 33 THR C C 1
ATOM 7464 O O . THR C 3 34 ? 69.14602 12.61356 -13.52526 1.000 63.99158 33 THR C O 1
ATOM 7468 N N . MET C 3 35 ? 69.71740 12.28658 -15.68211 1.000 63.60814 34 MET C N 1
ATOM 7469 C CA . MET C 3 35 ? 71.08888 11.89414 -15.39895 1.000 64.59881 34 MET C CA 1
ATOM 7470 C C . MET C 3 35 ? 72.04265 13.02803 -15.74963 1.000 64.49534 34 MET C C 1
ATOM 7471 O O . MET C 3 35 ? 71.79177 13.80945 -16.67196 1.000 63.44608 34 MET C O 1
ATOM 7476 N N . SER C 3 36 ? 73.14449 13.11116 -15.00533 1.000 64.25829 35 SER C N 1
ATOM 7477 C CA . SER C 3 36 ? 74.08868 14.20291 -15.18852 1.000 65.75276 35 SER C CA 1
ATOM 7478 C C . SER C 3 36 ? 75.49701 13.74133 -14.83900 1.000 61.25249 35 SER C C 1
ATOM 7479 O O . SER C 3 36 ? 75.69294 12.73855 -14.14798 1.000 60.92715 35 SER C O 1
ATOM 7482 N N . TRP C 3 37 ? 76.47910 14.49531 -15.33102 1.000 64.02198 36 TRP C N 1
ATOM 7483 C CA . TRP C 3 37 ? 77.89325 14.23657 -15.08594 1.000 62.33166 36 TRP C CA 1
ATOM 7484 C C . TRP C 3 37 ? 78.47351 15.37822 -14.26125 1.000 68.18802 36 TRP C C 1
ATOM 7485 O O . TRP C 3 37 ? 78.47713 16.53089 -14.70710 1.000 73.67332 36 TRP C O 1
ATOM 7496 N N . VAL C 3 38 ? 78.95961 15.05753 -13.06569 1.000 70.18227 37 VAL C N 1
ATOM 7497 C CA . VAL C 3 38 ? 79.69663 15.99529 -12.22719 1.000 62.49706 37 VAL C CA 1
ATOM 7498 C C . VAL C 3 38 ? 81.11897 15.47726 -12.08946 1.000 64.98902 37 VAL C C 1
ATOM 7499 O O . VAL C 3 38 ? 81.33498 14.27256 -11.91353 1.000 72.64835 37 VAL C O 1
ATOM 7503 N N . ARG C 3 39 ? 82.08830 16.38176 -12.18532 1.000 65.56426 38 ARG C N 1
ATOM 7504 C CA . ARG C 3 39 ? 83.49227 16.02062 -12.09476 1.000 67.00616 38 ARG C CA 1
ATOM 7505 C C . ARG C 3 39 ? 84.15130 16.74279 -10.92862 1.000 71.13807 38 ARG C C 1
ATOM 7506 O O . ARG C 3 39 ? 83.73499 17.83653 -10.53385 1.000 74.43307 38 ARG C O 1
ATOM 7514 N N . GLN C 3 40 ? 85.18569 16.11045 -10.37946 1.000 70.37206 39 GLN C N 1
ATOM 7515 C CA . GLN C 3 40 ? 85.94525 16.64707 -9.25807 1.000 65.11534 39 GLN C CA 1
ATOM 7516 C C . GLN C 3 40 ? 87.38270 16.85567 -9.70455 1.000 66.06393 39 GLN C C 1
ATOM 7517 O O . GLN C 3 40 ? 88.04770 15.90762 -10.13381 1.000 71.02231 39 GLN C O 1
ATOM 7523 N N . THR C 3 41 ? 87.85634 18.08677 -9.59357 1.000 65.68689 40 THR C N 1
ATOM 7524 C CA . THR C 3 41 ? 89.17903 18.46090 -10.06270 1.000 70.09363 40 THR C CA 1
ATOM 7525 C C . THR C 3 41 ? 90.22833 18.09290 -9.01880 1.000 71.64442 40 THR C C 1
ATOM 7526 O O . THR C 3 41 ? 89.89455 17.76174 -7.87975 1.000 76.49072 40 THR C O 1
ATOM 7530 N N . PRO C 3 42 ? 91.51793 18.12209 -9.38173 1.000 82.73100 41 PRO C N 1
ATOM 7531 C CA . PRO C 3 42 ? 92.56446 17.84431 -8.38020 1.000 75.71068 41 PRO C CA 1
ATOM 7532 C C . PRO C 3 42 ? 92.53747 18.79154 -7.19888 1.000 80.88466 41 PRO C C 1
ATOM 7533 O O . PRO C 3 42 ? 93.02948 18.43794 -6.11983 1.000 81.98404 41 PRO C O 1
ATOM 7537 N N . GLU C 3 43 ? 91.98795 19.98573 -7.37009 1.000 87.85110 42 GLU C N 1
ATOM 7538 C CA . GLU C 3 43 ? 91.75173 20.91115 -6.27576 1.000 86.55460 42 GLU C CA 1
ATOM 7539 C C . GLU C 3 43 ? 90.49488 20.55289 -5.49219 1.000 84.69999 42 GLU C C 1
ATOM 7540 O O . GLU C 3 43 ? 90.01800 21.36821 -4.69438 1.000 87.64417 42 GLU C O 1
ATOM 7546 N N . LYS C 3 44 ? 89.96218 19.34725 -5.71720 1.000 80.62042 43 LYS C N 1
ATOM 7547 C CA . LYS C 3 44 ? 88.84219 18.78997 -4.96504 1.000 70.62934 43 LYS C CA 1
ATOM 7548 C C . LYS C 3 44 ? 87.58657 19.64820 -5.06708 1.000 72.55379 43 LYS C C 1
ATOM 7549 O O . LYS C 3 44 ? 86.84685 19.79228 -4.09296 1.000 71.02736 43 LYS C O 1
ATOM 7555 N N . ARG C 3 45 ? 87.32611 20.21673 -6.23862 1.000 76.37865 44 ARG C N 1
ATOM 7556 C CA . ARG C 3 45 ? 86.16970 21.07285 -6.45001 1.000 78.85983 44 ARG C CA 1
ATOM 7557 C C . ARG C 3 45 ? 85.18304 20.40787 -7.39558 1.000 71.74938 44 ARG C C 1
ATOM 7558 O O . ARG C 3 45 ? 85.57428 19.82675 -8.41167 1.000 74.78749 44 ARG C O 1
ATOM 7566 N N . LEU C 3 46 ? 83.90262 20.51779 -7.06972 1.000 66.14425 45 LEU C N 1
ATOM 7567 C CA . LEU C 3 46 ? 82.85864 19.89840 -7.86657 1.000 66.47714 45 LEU C CA 1
ATOM 7568 C C . LEU C 3 46 ? 82.44268 20.82724 -8.99674 1.000 62.09531 45 LEU C C 1
ATOM 7569 O O . LEU C 3 46 ? 82.13984 22.00194 -8.76873 1.000 67.05387 45 LEU C O 1
ATOM 7574 N N . GLU C 3 47 ? 82.44276 20.29277 -10.21466 1.000 64.12493 46 GLU C N 1
ATOM 7575 C CA . GLU C 3 47 ? 82.09821 21.04185 -11.41704 1.000 71.03004 46 GLU C CA 1
ATOM 7576 C C . GLU C 3 47 ? 81.05996 20.24597 -12.19249 1.000 68.36498 46 GLU C C 1
ATOM 7577 O O . GLU C 3 47 ? 81.36112 19.16706 -12.71144 1.000 76.17849 46 GLU C O 1
ATOM 7583 N N . TRP C 3 48 ? 79.84481 20.77510 -12.27048 1.000 65.71307 47 TRP C N 1
ATOM 7584 C CA . TRP C 3 48 ? 78.80131 20.14272 -13.06357 1.000 60.55052 47 TRP C CA 1
ATOM 7585 C C . TRP C 3 48 ? 79.14693 20.25519 -14.54578 1.000 65.85658 47 TRP C C 1
ATOM 7586 O O . TRP C 3 48 ? 79.48996 21.33702 -15.03098 1.000 75.78942 47 TRP C O 1
ATOM 7597 N N . VAL C 3 49 ? 79.06890 19.13578 -15.26493 1.000 66.55032 48 VAL C N 1
ATOM 7598 C CA . VAL C 3 49 ? 79.61965 19.02971 -16.60901 1.000 54.18503 48 VAL C CA 1
ATOM 7599 C C . VAL C 3 49 ? 78.53348 18.85511 -17.66601 1.000 59.02169 48 VAL C C 1
ATOM 7600 O O . VAL C 3 49 ? 78.64967 19.39916 -18.76631 1.000 64.18720 48 VAL C O 1
ATOM 7604 N N . ALA C 3 50 ? 77.47896 18.10102 -17.36629 1.000 53.50344 49 ALA C N 1
ATOM 7605 C CA . ALA C 3 50 ? 76.40760 17.91163 -18.33786 1.000 58.04086 49 ALA C CA 1
ATOM 7606 C C . ALA C 3 50 ? 75.22430 17.25494 -17.65024 1.000 52.90705 49 ALA C C 1
ATOM 7607 O O . ALA C 3 50 ? 75.38877 16.56290 -16.64503 1.000 62.55139 49 ALA C O 1
ATOM 7609 N N . THR C 3 51 ? 74.03572 17.47868 -18.21073 1.000 53.91245 50 THR C N 1
ATOM 7610 C CA . THR C 3 51 ? 72.79303 16.88863 -17.73187 1.000 57.30500 50 THR C CA 1
ATOM 7611 C C . THR C 3 51 ? 71.90333 16.59566 -18.93108 1.000 57.08612 50 THR C C 1
ATOM 7612 O O . THR C 3 51 ? 71.90206 17.35525 -19.90270 1.000 63.82982 50 THR C O 1
ATOM 7616 N N . ILE C 3 52 ? 71.15032 15.49824 -18.86939 1.000 54.72504 51 ILE C N 1
ATOM 7617 C CA . ILE C 3 52 ? 70.21632 15.13716 -19.92963 1.000 52.15441 51 ILE C CA 1
ATOM 7618 C C . ILE C 3 52 ? 68.90152 14.70053 -19.29986 1.000 53.88412 51 ILE C C 1
ATOM 7619 O O . ILE C 3 52 ? 68.88957 14.04175 -18.25401 1.000 53.42412 51 ILE C O 1
ATOM 7624 N N . SER C 3 53 ? 67.79584 15.07112 -19.94387 1.000 65.75091 52 SER C N 1
ATOM 7625 C CA . SER C 3 53 ? 66.45587 14.78225 -19.45692 1.000 65.06457 52 SER C CA 1
ATOM 7626 C C . SER C 3 53 ? 66.22747 13.27566 -19.31945 1.000 63.98118 52 SER C C 1
ATOM 7627 O O . SER C 3 53 ? 67.03994 12.44621 -19.74025 1.000 64.99766 52 SER C O 1
ATOM 7630 N N . SER C 3 54 A 65.08413 12.92859 -18.72120 1.000 64.60851 52 SER C N 1
ATOM 7631 C CA . SER C 3 54 A 64.73039 11.52243 -18.55559 1.000 70.05436 52 SER C CA 1
ATOM 7632 C C . SER C 3 54 A 64.41512 10.87100 -19.89611 1.000 76.43327 52 SER C C 1
ATOM 7633 O O . SER C 3 54 A 64.73623 9.69654 -20.11293 1.000 77.17434 52 SER C O 1
ATOM 7636 N N . GLY C 3 55 ? 63.79383 11.61423 -20.80588 1.000 79.73740 53 GLY C N 1
ATOM 7637 C CA . GLY C 3 55 ? 63.54950 11.13860 -22.14841 1.000 74.88244 53 GLY C CA 1
ATOM 7638 C C . GLY C 3 55 ? 64.59570 11.52601 -23.16690 1.000 75.36464 53 GLY C C 1
ATOM 7639 O O . GLY C 3 55 ? 64.45965 11.18210 -24.34510 1.000 82.72176 53 GLY C O 1
ATOM 7640 N N . GLY C 3 56 ? 65.64311 12.23595 -22.75305 1.000 72.02247 54 GLY C N 1
ATOM 7641 C CA . GLY C 3 56 ? 66.67474 12.66026 -23.67639 1.000 66.97845 54 GLY C CA 1
ATOM 7642 C C . GLY C 3 56 ? 66.27649 13.75596 -24.63863 1.000 73.96302 54 GLY C C 1
ATOM 7643 O O . GLY C 3 56 ? 67.03612 14.04444 -25.56749 1.000 76.99457 54 GLY C O 1
ATOM 7644 N N . SER C 3 57 ? 65.11435 14.38796 -24.44299 1.000 74.10704 55 SER C N 1
ATOM 7645 C CA . SER C 3 57 ? 64.64010 15.37929 -25.40539 1.000 74.13840 55 SER C CA 1
ATOM 7646 C C . SER C 3 57 ? 65.37244 16.71199 -25.27051 1.000 70.18850 55 SER C C 1
ATOM 7647 O O . SER C 3 57 ? 65.42852 17.48216 -26.23632 1.000 68.95248 55 SER C O 1
ATOM 7650 N N . TYR C 3 58 ? 65.93450 17.00811 -24.09853 1.000 68.70220 56 TYR C N 1
ATOM 7651 C CA . TYR C 3 58 ? 66.69619 18.23546 -23.90332 1.000 70.55319 56 TYR C CA 1
ATOM 7652 C C . TYR C 3 58 ? 67.89206 17.95421 -23.00438 1.000 69.14917 56 TYR C C 1
ATOM 7653 O O . TYR C 3 58 ? 67.88847 17.01038 -22.21014 1.000 70.20759 56 TYR C O 1
ATOM 7662 N N . THR C 3 59 ? 68.92809 18.78477 -23.15012 1.000 55.18649 57 THR C N 1
ATOM 7663 C CA . THR C 3 59 ? 70.16349 18.65321 -22.38783 1.000 53.33239 57 THR C CA 1
ATOM 7664 C C . THR C 3 59 ? 70.65983 20.02948 -21.96555 1.000 59.66109 57 THR C C 1
ATOM 7665 O O . THR C 3 59 ? 70.35739 21.04070 -22.60518 1.000 66.21109 57 THR C O 1
ATOM 7669 N N . TYR C 3 60 ? 71.44120 20.05224 -20.88657 1.000 61.36448 58 TYR C N 1
ATOM 7670 C CA . TYR C 3 60 ? 72.05141 21.26645 -20.36352 1.000 60.98640 58 TYR C CA 1
ATOM 7671 C C . TYR C 3 60 ? 73.55285 21.06466 -20.21689 1.000 64.01718 58 TYR C C 1
ATOM 7672 O O . TYR C 3 60 ? 74.00780 19.99432 -19.80276 1.000 65.67649 58 TYR C O 1
ATOM 7681 N N . TYR C 3 61 ? 74.31646 22.09885 -20.54868 1.000 65.97258 59 TYR C N 1
ATOM 7682 C CA . TYR C 3 61 ? 75.76295 22.09592 -20.41087 1.000 58.96183 59 TYR C CA 1
ATOM 7683 C C . TYR C 3 61 ? 76.19775 23.42009 -19.80552 1.000 68.77572 59 TYR C C 1
ATOM 7684 O O . TYR C 3 61 ? 75.58908 24.45832 -20.08858 1.000 90.73988 59 TYR C O 1
ATOM 7693 N N . PRO C 3 62 ? 77.24826 23.42401 -18.98872 1.000 70.06916 60 PRO C N 1
ATOM 7694 C CA . PRO C 3 62 ? 77.89884 24.69008 -18.65534 1.000 71.29203 60 PRO C CA 1
ATOM 7695 C C . PRO C 3 62 ? 78.65102 25.19109 -19.87519 1.000 79.61582 60 PRO C C 1
ATOM 7696 O O . PRO C 3 62 ? 79.00207 24.42391 -20.77420 1.000 77.83612 60 PRO C O 1
ATOM 7700 N N . ASP C 3 63 ? 78.89161 26.50250 -19.91094 1.000 88.77754 61 ASP C N 1
ATOM 7701 C CA . ASP C 3 63 ? 79.44602 27.08357 -21.12935 1.000 93.99815 61 ASP C CA 1
ATOM 7702 C C . ASP C 3 63 ? 80.91532 26.72789 -21.31137 1.000 87.12482 61 ASP C C 1
ATOM 7703 O O . ASP C 3 63 ? 81.44835 26.83800 -22.42223 1.000 88.84812 61 ASP C O 1
ATOM 7708 N N . SER C 3 64 ? 81.58126 26.27839 -20.24681 1.000 83.99524 62 SER C N 1
ATOM 7709 C CA . SER C 3 64 ? 82.97900 25.88826 -20.37452 1.000 71.51373 62 SER C CA 1
ATOM 7710 C C . SER C 3 64 ? 83.14679 24.66146 -21.26370 1.000 72.29270 62 SER C C 1
ATOM 7711 O O . SER C 3 64 ? 84.21156 24.47883 -21.86063 1.000 74.34484 62 SER C O 1
ATOM 7714 N N . VAL C 3 65 ? 82.12282 23.81337 -21.37394 1.000 73.27407 63 VAL C N 1
ATOM 7715 C CA . VAL C 3 65 ? 82.24978 22.56040 -22.10664 1.000 78.52417 63 VAL C CA 1
ATOM 7716 C C . VAL C 3 65 ? 81.32110 22.49250 -23.31396 1.000 73.23098 63 VAL C C 1
ATOM 7717 O O . VAL C 3 65 ? 81.21008 21.43928 -23.94174 1.000 64.87575 63 VAL C O 1
ATOM 7721 N N . LYS C 3 66 ? 80.65861 23.59188 -23.66476 1.000 86.40247 64 LYS C N 1
ATOM 7722 C CA . LYS C 3 66 ? 79.67662 23.53960 -24.74076 1.000 80.75374 64 LYS C CA 1
ATOM 7723 C C . LYS C 3 66 ? 80.36468 23.40168 -26.09353 1.000 77.88913 64 LYS C C 1
ATOM 7724 O O . LYS C 3 66 ? 81.27029 24.17186 -26.42719 1.000 83.08820 64 LYS C O 1
ATOM 7730 N N . GLY C 3 67 ? 79.92085 22.41789 -26.87702 1.000 78.84331 65 GLY C N 1
ATOM 7731 C CA . GLY C 3 67 ? 80.53186 22.07698 -28.13993 1.000 83.14102 65 GLY C CA 1
ATOM 7732 C C . GLY C 3 67 ? 81.57961 20.98469 -28.04985 1.000 81.47773 65 GLY C C 1
ATOM 7733 O O . GLY C 3 67 ? 81.71716 20.18981 -28.98565 1.000 68.11346 65 GLY C O 1
ATOM 7734 N N . ARG C 3 68 ? 82.32228 20.92816 -26.94240 1.000 81.48464 66 ARG C N 1
ATOM 7735 C CA . ARG C 3 68 ? 83.33052 19.89001 -26.75989 1.000 83.90892 66 ARG C CA 1
ATOM 7736 C C . ARG C 3 68 ? 82.70519 18.59604 -26.25455 1.000 91.18580 66 ARG C C 1
ATOM 7737 O O . ARG C 3 68 ? 82.89888 17.52887 -26.84787 1.000 88.77293 66 ARG C O 1
ATOM 7745 N N . PHE C 3 69 ? 81.95473 18.67365 -25.16140 1.000 93.10141 67 PHE C N 1
ATOM 7746 C CA . PHE C 3 69 ? 81.32915 17.50187 -24.57092 1.000 85.30380 67 PHE C CA 1
ATOM 7747 C C . PHE C 3 69 ? 79.92545 17.31720 -25.13814 1.000 84.75669 67 PHE C C 1
ATOM 7748 O O . PHE C 3 69 ? 79.28213 18.26546 -25.59372 1.000 92.77966 67 PHE C O 1
ATOM 7756 N N . THR C 3 70 ? 79.45398 16.07356 -25.10759 1.000 83.03185 68 THR C N 1
ATOM 7757 C CA . THR C 3 70 ? 78.10129 15.76274 -25.55844 1.000 86.32750 68 THR C CA 1
ATOM 7758 C C . THR C 3 70 ? 77.57588 14.59453 -24.74010 1.000 86.42066 68 THR C C 1
ATOM 7759 O O . THR C 3 70 ? 78.17486 13.51435 -24.74158 1.000 88.68255 68 THR C O 1
ATOM 7763 N N . ILE C 3 71 ? 76.46459 14.81477 -24.04190 1.000 78.71208 69 ILE C N 1
ATOM 7764 C CA . ILE C 3 71 ? 75.86049 13.81010 -23.17512 1.000 71.47330 69 ILE C CA 1
ATOM 7765 C C . ILE C 3 71 ? 74.73773 13.11610 -23.93349 1.000 75.67867 69 ILE C C 1
ATOM 7766 O O . ILE C 3 71 ? 74.04492 13.73504 -24.75261 1.000 76.69632 69 ILE C O 1
ATOM 7771 N N . SER C 3 72 ? 74.57221 11.82086 -23.67985 1.000 64.19032 70 SER C N 1
ATOM 7772 C CA . SER C 3 72 ? 73.52738 11.03589 -24.32212 1.000 72.38077 70 SER C CA 1
ATOM 7773 C C . SER C 3 72 ? 73.21293 9.84180 -23.43388 1.000 72.67724 70 SER C C 1
ATOM 7774 O O . SER C 3 72 ? 73.93396 9.54476 -22.47877 1.000 70.89899 70 SER C O 1
ATOM 7777 N N . ARG C 3 73 ? 72.12065 9.15782 -23.76262 1.000 73.33807 71 ARG C N 1
ATOM 7778 C CA . ARG C 3 73 ? 71.71176 7.97823 -23.01750 1.000 74.79418 71 ARG C CA 1
ATOM 7779 C C . ARG C 3 73 ? 71.07445 6.98373 -23.97370 1.000 79.83440 71 ARG C C 1
ATOM 7780 O O . ARG C 3 73 ? 70.53329 7.36088 -25.01671 1.000 80.77610 71 ARG C O 1
ATOM 7788 N N . ASP C 3 74 ? 71.14838 5.70728 -23.60638 1.000 83.41679 72 ASP C N 1
ATOM 7789 C CA . ASP C 3 74 ? 70.54826 4.62136 -24.37347 1.000 79.53401 72 ASP C CA 1
ATOM 7790 C C . ASP C 3 74 ? 69.47984 3.96991 -23.50549 1.000 71.52619 72 ASP C C 1
ATOM 7791 O O . ASP C 3 74 ? 69.79984 3.30813 -22.51186 1.000 62.38720 72 ASP C O 1
ATOM 7796 N N . LYS C 3 75 ? 68.21255 4.15957 -23.88338 1.000 75.14198 73 LYS C N 1
ATOM 7797 C CA . LYS C 3 75 ? 67.10822 3.63219 -23.08767 1.000 78.74560 73 LYS C CA 1
ATOM 7798 C C . LYS C 3 75 ? 67.17571 2.11474 -22.95429 1.000 76.17626 73 LYS C C 1
ATOM 7799 O O . LYS C 3 75 ? 66.72334 1.56009 -21.94567 1.000 73.89137 73 LYS C O 1
ATOM 7805 N N . ALA C 3 76 ? 67.74659 1.42908 -23.94486 1.000 76.12691 74 ALA C N 1
ATOM 7806 C CA . ALA C 3 76 ? 67.75337 -0.02785 -23.95775 1.000 84.90617 74 ALA C CA 1
ATOM 7807 C C . ALA C 3 76 ? 68.91875 -0.64007 -23.19360 1.000 88.52329 74 ALA C C 1
ATOM 7808 O O . ALA C 3 76 ? 68.80693 -1.78536 -22.74163 1.000 86.77600 74 ALA C O 1
ATOM 7810 N N . LYS C 3 77 ? 70.02906 0.08009 -23.04000 1.000 89.57313 75 LYS C N 1
ATOM 7811 C CA . LYS C 3 77 ? 71.19666 -0.45869 -22.35691 1.000 90.02794 75 LYS C CA 1
ATOM 7812 C C . LYS C 3 77 ? 71.34590 0.04065 -20.92653 1.000 86.89270 75 LYS C C 1
ATOM 7813 O O . LYS C 3 77 ? 72.21383 -0.46237 -20.20541 1.000 93.66132 75 LYS C O 1
ATOM 7819 N N . ASN C 3 78 ? 70.52375 1.00201 -20.50058 1.000 80.66204 76 ASN C N 1
ATOM 7820 C CA . ASN C 3 78 ? 70.59373 1.56342 -19.14948 1.000 82.96508 76 ASN C CA 1
ATOM 7821 C C . ASN C 3 78 ? 71.96936 2.16361 -18.86661 1.000 86.26562 76 ASN C C 1
ATOM 7822 O O . ASN C 3 78 ? 72.50105 2.04417 -17.76042 1.000 85.71319 76 ASN C O 1
ATOM 7827 N N . THR C 3 79 ? 72.56112 2.80425 -19.87642 1.000 84.58518 77 THR C N 1
ATOM 7828 C CA . THR C 3 79 ? 73.87020 3.42767 -19.73400 1.000 83.06150 77 THR C CA 1
ATOM 7829 C C . THR C 3 79 ? 73.85326 4.84800 -20.28061 1.000 71.73857 77 THR C C 1
ATOM 7830 O O . THR C 3 79 ? 73.24596 5.12233 -21.32031 1.000 68.16942 77 THR C O 1
ATOM 7834 N N . LEU C 3 80 ? 74.54111 5.73906 -19.57232 1.000 66.64263 78 LEU C N 1
ATOM 7835 C CA . LEU C 3 80 ? 74.66341 7.14460 -19.92751 1.000 68.95922 78 LEU C CA 1
ATOM 7836 C C . LEU C 3 80 ? 76.09045 7.43076 -20.37729 1.000 63.06582 78 LEU C C 1
ATOM 7837 O O . LEU C 3 80 ? 77.04744 6.92636 -19.78208 1.000 64.23255 78 LEU C O 1
ATOM 7842 N N . TYR C 3 81 ? 76.23527 8.24010 -21.42534 1.000 63.85390 79 TYR C N 1
ATOM 7843 C CA . TYR C 3 81 ? 77.53678 8.50946 -22.01915 1.000 69.15420 79 TYR C CA 1
ATOM 7844 C C . TYR C 3 81 ? 77.88519 9.98995 -21.95108 1.000 73.39086 79 TYR C C 1
ATOM 7845 O O . TYR C 3 81 ? 77.01407 10.86026 -22.04281 1.000 83.01428 79 TYR C O 1
ATOM 7854 N N . LEU C 3 82 ? 79.17975 10.26168 -21.80221 1.000 71.12029 80 LEU C N 1
ATOM 7855 C CA . LEU C 3 82 ? 79.74348 11.59568 -21.97821 1.000 73.62423 80 LEU C CA 1
ATOM 7856 C C . LEU C 3 82 ? 80.87117 11.49130 -22.99553 1.000 81.99801 80 LEU C C 1
ATOM 7857 O O . LEU C 3 82 ? 81.90934 10.88051 -22.71834 1.000 82.96268 80 LEU C O 1
ATOM 7862 N N . GLN C 3 83 ? 80.66461 12.07800 -24.17052 1.000 84.85599 81 GLN C N 1
ATOM 7863 C CA . GLN C 3 83 ? 81.67435 12.09885 -25.22297 1.000 84.57507 81 GLN C CA 1
ATOM 7864 C C . GLN C 3 83 ? 82.44248 13.41115 -25.12468 1.000 82.79563 81 GLN C C 1
ATOM 7865 O O . GLN C 3 83 ? 81.87779 14.48504 -25.35095 1.000 88.84344 81 GLN C O 1
ATOM 7871 N N . MET C 3 84 ? 83.72535 13.32775 -24.78661 1.000 84.54736 82 MET C N 1
ATOM 7872 C CA . MET C 3 84 ? 84.56299 14.50532 -24.61073 1.000 94.92312 82 MET C CA 1
ATOM 7873 C C . MET C 3 84 ? 85.44432 14.71975 -25.83498 1.000 104.12017 82 MET C C 1
ATOM 7874 O O . MET C 3 84 ? 85.97466 13.76357 -26.40801 1.000 105.35233 82 MET C O 1
ATOM 7879 N N . GLY C 3 85 A 85.59880 15.98383 -26.22892 1.000 107.32237 82 GLY C N 1
ATOM 7880 C CA . GLY C 3 85 A 86.41487 16.32347 -27.37575 1.000 109.42356 82 GLY C CA 1
ATOM 7881 C C . GLY C 3 85 A 87.17186 17.61415 -27.13487 1.000 108.16161 82 GLY C C 1
ATOM 7882 O O . GLY C 3 85 A 86.83362 18.40150 -26.24744 1.000 110.19430 82 GLY C O 1
ATOM 7883 N N . SER C 3 86 B 88.20631 17.82029 -27.95371 1.000 103.10274 82 SER C N 1
ATOM 7884 C CA . SER C 3 86 B 89.09765 18.97661 -27.83536 1.000 98.98909 82 SER C CA 1
ATOM 7885 C C . SER C 3 86 B 89.52775 19.18416 -26.38317 1.000 102.76548 82 SER C C 1
ATOM 7886 O O . SER C 3 86 B 89.36252 20.25969 -25.80273 1.000 98.23184 82 SER C O 1
ATOM 7889 N N . LEU C 3 87 C 90.09115 18.12511 -25.79734 1.000 105.60036 82 LEU C N 1
ATOM 7890 C CA . LEU C 3 87 C 90.36823 18.05770 -24.36470 1.000 105.32319 82 LEU C CA 1
ATOM 7891 C C . LEU C 3 87 C 91.41090 19.07562 -23.91544 1.000 108.52640 82 LEU C C 1
ATOM 7892 O O . LEU C 3 87 C 91.95670 19.82160 -24.73534 1.000 109.01018 82 LEU C O 1
ATOM 7897 N N . LYS C 3 88 ? 91.69983 19.10426 -22.61532 1.000 110.43632 83 LYS C N 1
ATOM 7898 C CA . LYS C 3 88 ? 92.63852 20.06825 -22.05162 1.000 110.80829 83 LYS C CA 1
ATOM 7899 C C . LYS C 3 88 ? 92.95541 19.65339 -20.61737 1.000 108.15175 83 LYS C C 1
ATOM 7900 O O . LYS C 3 88 ? 92.25478 18.83472 -20.01539 1.000 111.06261 83 LYS C O 1
ATOM 7906 N N . SER C 3 89 ? 94.04430 20.22019 -20.08923 1.000 105.86551 84 SER C N 1
ATOM 7907 C CA . SER C 3 89 ? 94.46662 20.07012 -18.70339 1.000 103.91080 84 SER C CA 1
ATOM 7908 C C . SER C 3 89 ? 93.42152 20.52621 -17.69227 1.000 102.24189 84 SER C C 1
ATOM 7909 O O . SER C 3 89 ? 93.47846 20.08321 -16.54162 1.000 100.51661 84 SER C O 1
ATOM 7912 N N . GLU C 3 90 ? 92.48612 21.40258 -18.07206 1.000 102.03887 85 GLU C N 1
ATOM 7913 C CA . GLU C 3 90 ? 91.43386 21.78306 -17.13288 1.000 103.13090 85 GLU C CA 1
ATOM 7914 C C . GLU C 3 90 ? 90.42493 20.65742 -16.94367 1.000 98.90395 85 GLU C C 1
ATOM 7915 O O . GLU C 3 90 ? 89.76692 20.58150 -15.89915 1.000 97.31911 85 GLU C O 1
ATOM 7921 N N . ASP C 3 91 ? 90.28780 19.77699 -17.93762 1.000 94.49548 86 ASP C N 1
ATOM 7922 C CA . ASP C 3 91 ? 89.35656 18.65755 -17.86830 1.000 83.33769 86 ASP C CA 1
ATOM 7923 C C . ASP C 3 91 ? 89.88352 17.49156 -17.04378 1.000 71.54141 86 ASP C C 1
ATOM 7924 O O . ASP C 3 91 ? 89.13198 16.54297 -16.79682 1.000 65.08028 86 ASP C O 1
ATOM 7929 N N . THR C 3 92 ? 91.14945 17.53097 -16.62910 1.000 75.89406 87 THR C N 1
ATOM 7930 C CA . THR C 3 92 ? 91.70115 16.52209 -15.73369 1.000 86.76931 87 THR C CA 1
ATOM 7931 C C . THR C 3 92 ? 90.90249 16.47873 -14.43921 1.000 89.41208 87 THR C C 1
ATOM 7932 O O . THR C 3 92 ? 90.96342 17.41642 -13.63717 1.000 86.89282 87 THR C O 1
ATOM 7936 N N . ALA C 3 93 ? 90.15140 15.40005 -14.22961 1.000 78.75044 88 ALA C N 1
ATOM 7937 C CA . ALA C 3 93 ? 89.24146 15.32480 -13.09569 1.000 78.26498 88 ALA C CA 1
ATOM 7938 C C . ALA C 3 93 ? 88.71490 13.90415 -12.95999 1.000 80.10944 88 ALA C C 1
ATOM 7939 O O . ALA C 3 93 ? 88.76570 13.10848 -13.90273 1.000 78.03747 88 ALA C O 1
ATOM 7941 N N . MET C 3 94 ? 88.20998 13.59781 -11.76747 1.000 79.24537 89 MET C N 1
ATOM 7942 C CA . MET C 3 94 ? 87.42693 12.38687 -11.55935 1.000 69.33185 89 MET C CA 1
ATOM 7943 C C . MET C 3 94 ? 85.98229 12.67915 -11.94205 1.000 67.74739 89 MET C C 1
ATOM 7944 O O . MET C 3 94 ? 85.36106 13.58836 -11.38286 1.000 74.36163 89 MET C O 1
ATOM 7949 N N . TYR C 3 95 ? 85.45050 11.92316 -12.89602 1.000 67.58695 90 TYR C N 1
ATOM 7950 C CA . TYR C 3 95 ? 84.13223 12.18971 -13.45705 1.000 69.75147 90 TYR C CA 1
ATOM 7951 C C . TYR C 3 95 ? 83.11347 11.24514 -12.83236 1.000 65.42287 90 TYR C C 1
ATOM 7952 O O . TYR C 3 95 ? 83.23646 10.02168 -12.95649 1.000 56.22352 90 TYR C O 1
ATOM 7961 N N . TYR C 3 96 ? 82.11297 11.81370 -12.16714 1.000 61.23678 91 TYR C N 1
ATOM 7962 C CA . TYR C 3 96 ? 81.08022 11.03930 -11.49919 1.000 58.37011 91 TYR C CA 1
ATOM 7963 C C . TYR C 3 96 ? 79.78881 11.04298 -12.30426 1.000 67.12419 91 TYR C C 1
ATOM 7964 O O . TYR C 3 96 ? 79.44229 12.02649 -12.96215 1.000 75.50877 91 TYR C O 1
ATOM 7973 N N . CYS C 3 97 ? 79.08152 9.92247 -12.23696 1.000 70.35199 92 CYS C N 1
ATOM 7974 C CA . CYS C 3 97 ? 77.74342 9.77501 -12.78974 1.000 67.37334 92 CYS C CA 1
ATOM 7975 C C . CYS C 3 97 ? 76.73125 9.93121 -11.66135 1.000 64.84026 92 CYS C C 1
ATOM 7976 O O . CYS C 3 97 ? 76.85054 9.27370 -10.62176 1.000 69.25092 92 CYS C O 1
ATOM 7979 N N . THR C 3 98 ? 75.76428 10.82883 -11.84631 1.000 47.62055 93 THR C N 1
ATOM 7980 C CA . THR C 3 98 ? 74.78544 11.13113 -10.81223 1.000 46.40414 93 THR C CA 1
ATOM 7981 C C . THR C 3 98 ? 73.37332 11.04718 -11.37205 1.000 54.15380 93 THR C C 1
ATOM 7982 O O . THR C 3 98 ? 73.13389 11.31259 -12.55401 1.000 50.97587 93 THR C O 1
ATOM 7986 N N . ARG C 3 99 ? 72.44159 10.67277 -10.49885 1.000 54.45419 94 ARG C N 1
ATOM 7987 C CA . ARG C 3 99 ? 71.01867 10.65572 -10.79940 1.000 51.28322 94 ARG C CA 1
ATOM 7988 C C . ARG C 3 99 ? 70.32251 11.76736 -10.02536 1.000 54.18950 94 ARG C C 1
ATOM 7989 O O . ARG C 3 99 ? 70.65818 12.03481 -8.86674 1.000 54.72536 94 ARG C O 1
ATOM 7997 N N . ILE C 3 100 ? 69.35877 12.41577 -10.67108 1.000 46.61921 95 ILE C N 1
ATOM 7998 C CA . ILE C 3 100 ? 68.54205 13.44807 -10.04486 1.000 48.41323 95 ILE C CA 1
ATOM 7999 C C . ILE C 3 100 ? 67.19907 12.82673 -9.68431 1.000 53.14152 95 ILE C C 1
ATOM 8000 O O . ILE C 3 100 ? 66.45556 12.37795 -10.56580 1.000 48.66853 95 ILE C O 1
ATOM 8005 N N . GLY C 3 101 ? 66.89112 12.79465 -8.38591 1.000 54.42694 96 GLY C N 1
ATOM 8006 C CA . GLY C 3 101 ? 65.71185 12.07507 -7.93162 1.000 54.21612 96 GLY C CA 1
ATOM 8007 C C . GLY C 3 101 ? 64.41436 12.77367 -8.28669 1.000 55.52234 96 GLY C C 1
ATOM 8008 O O . GLY C 3 101 ? 63.42481 12.12386 -8.63559 1.000 63.15365 96 GLY C O 1
ATOM 8009 N N . TYR C 3 102 ? 64.39465 14.10015 -8.19576 1.000 58.11768 97 TYR C N 1
ATOM 8010 C CA . TYR C 3 102 ? 63.21868 14.88959 -8.53001 1.000 55.50401 97 TYR C CA 1
ATOM 8011 C C . TYR C 3 102 ? 63.64670 16.07278 -9.38119 1.000 58.88719 97 TYR C C 1
ATOM 8012 O O . TYR C 3 102 ? 64.57352 16.80204 -9.01402 1.000 63.22002 97 TYR C O 1
ATOM 8021 N N . ASP C 3 103 ? 62.97180 16.26215 -10.51554 1.000 58.76140 98 ASP C N 1
ATOM 8022 C CA . ASP C 3 103 ? 63.25022 17.41679 -11.35837 1.000 60.39695 98 ASP C CA 1
ATOM 8023 C C . ASP C 3 103 ? 62.76799 18.72063 -10.74183 1.000 66.57923 98 ASP C C 1
ATOM 8024 O O . ASP C 3 103 ? 63.09057 19.79060 -11.26876 1.000 80.42345 98 ASP C O 1
ATOM 8029 N N . GLU C 3 104 ? 62.01342 18.65908 -9.64514 1.000 61.75720 99 GLU C N 1
ATOM 8030 C CA . GLU C 3 104 ? 61.54352 19.86071 -8.97221 1.000 59.98289 99 GLU C CA 1
ATOM 8031 C C . GLU C 3 104 ? 62.58661 20.47781 -8.04812 1.000 58.28521 99 GLU C C 1
ATOM 8032 O O . GLU C 3 104 ? 62.41337 21.62961 -7.63776 1.000 70.14220 99 GLU C O 1
ATOM 8038 N N . ASP C 3 105 ? 63.65771 19.75759 -7.70793 1.000 54.42195 100 ASP C N 1
ATOM 8039 C CA . ASP C 3 105 ? 64.70090 20.31351 -6.85138 1.000 55.07765 100 ASP C CA 1
ATOM 8040 C C . ASP C 3 105 ? 66.11969 20.13328 -7.37407 1.000 47.46147 100 ASP C C 1
ATOM 8041 O O . ASP C 3 105 ? 67.00477 20.88726 -6.94922 1.000 43.29718 100 ASP C O 1
ATOM 8046 N N . TYR C 3 106 A 66.37076 19.16391 -8.25608 1.000 44.11818 100 TYR C N 1
ATOM 8047 C CA . TYR C 3 106 A 67.68949 18.95042 -8.85801 1.000 43.54882 100 TYR C CA 1
ATOM 8048 C C . TYR C 3 106 A 68.74996 18.61045 -7.81194 1.000 43.74365 100 TYR C C 1
ATOM 8049 O O . TYR C 3 106 A 69.90200 19.03728 -7.90888 1.000 47.25964 100 TYR C O 1
ATOM 8058 N N . ALA C 3 107 B 68.36411 17.83529 -6.80405 1.000 46.32932 100 ALA C N 1
ATOM 8059 C CA . ALA C 3 107 B 69.32813 17.24365 -5.88967 1.000 48.18420 100 ALA C CA 1
ATOM 8060 C C . ALA C 3 107 B 69.81704 15.92061 -6.46412 1.000 50.82255 100 ALA C C 1
ATOM 8061 O O . ALA C 3 107 B 69.03059 15.13026 -6.99411 1.000 49.56531 100 ALA C O 1
ATOM 8063 N N . MET C 3 108 C 71.12285 15.69103 -6.37115 1.000 43.11367 100 MET C N 1
ATOM 8064 C CA . MET C 3 108 C 71.73701 14.47663 -6.90201 1.000 48.52789 100 MET C CA 1
ATOM 8065 C C . MET C 3 108 C 71.77892 13.44921 -5.77799 1.000 50.25125 100 MET C C 1
ATOM 8066 O O . MET C 3 108 C 72.70717 13.43429 -4.96581 1.000 46.54732 100 MET C O 1
ATOM 8071 N N . ASP C 3 109 ? 70.75996 12.58675 -5.72764 1.000 48.81307 101 ASP C N 1
ATOM 8072 C CA . ASP C 3 109 ? 70.59168 11.69187 -4.58974 1.000 54.56054 101 ASP C CA 1
ATOM 8073 C C . ASP C 3 109 ? 71.48092 10.45880 -4.66095 1.000 54.37107 101 ASP C C 1
ATOM 8074 O O . ASP C 3 109 ? 71.65838 9.78450 -3.64091 1.000 58.38347 101 ASP C O 1
ATOM 8079 N N . HIS C 3 110 ? 72.04472 10.14827 -5.82565 1.000 50.79941 102 HIS C N 1
ATOM 8080 C CA . HIS C 3 110 ? 72.93561 9.00351 -5.95179 1.000 57.78376 102 HIS C CA 1
ATOM 8081 C C . HIS C 3 110 ? 74.08056 9.34093 -6.89046 1.000 64.27615 102 HIS C C 1
ATOM 8082 O O . HIS C 3 110 ? 73.86039 9.85257 -7.99220 1.000 62.52557 102 HIS C O 1
ATOM 8089 N N . TRP C 3 111 ? 75.29800 9.05679 -6.44049 1.000 63.92412 103 TRP C N 1
ATOM 8090 C CA . TRP C 3 111 ? 76.50953 9.28413 -7.20961 1.000 58.55778 103 TRP C CA 1
ATOM 8091 C C . TRP C 3 111 ? 77.19656 7.95030 -7.45350 1.000 62.86318 103 TRP C C 1
ATOM 8092 O O . TRP C 3 111 ? 77.22939 7.08808 -6.56881 1.000 60.46977 103 TRP C O 1
ATOM 8103 N N . GLY C 3 112 ? 77.74540 7.78322 -8.65046 1.000 69.65271 104 GLY C N 1
ATOM 8104 C CA . GLY C 3 112 ? 78.54341 6.61493 -8.93899 1.000 64.57923 104 GLY C CA 1
ATOM 8105 C C . GLY C 3 112 ? 79.85400 6.64927 -8.17334 1.000 75.38071 104 GLY C C 1
ATOM 8106 O O . GLY C 3 112 ? 80.06994 7.45359 -7.26610 1.000 59.48911 104 GLY C O 1
ATOM 8107 N N . GLN C 3 113 ? 80.75361 5.74964 -8.55951 1.000 94.88495 105 GLN C N 1
ATOM 8108 C CA . GLN C 3 113 ? 82.05375 5.69795 -7.90771 1.000 99.60499 105 GLN C CA 1
ATOM 8109 C C . GLN C 3 113 ? 83.12203 6.49616 -8.64098 1.000 93.16667 105 GLN C C 1
ATOM 8110 O O . GLN C 3 113 ? 84.21967 6.67028 -8.10184 1.000 90.53566 105 GLN C O 1
ATOM 8116 N N . GLY C 3 114 ? 82.83181 6.98853 -9.84113 1.000 89.54928 106 GLY C N 1
ATOM 8117 C CA . GLY C 3 114 ? 83.74485 7.88290 -10.52244 1.000 81.60909 106 GLY C CA 1
ATOM 8118 C C . GLY C 3 114 ? 84.83635 7.19627 -11.31393 1.000 73.46599 106 GLY C C 1
ATOM 8119 O O . GLY C 3 114 ? 85.46145 6.24092 -10.84244 1.000 81.37423 106 GLY C O 1
ATOM 8120 N N . THR C 3 115 ? 85.06850 7.68268 -12.52809 1.000 81.22153 107 THR C N 1
ATOM 8121 C CA . THR C 3 115 ? 86.17250 7.23887 -13.36346 1.000 83.14139 107 THR C CA 1
ATOM 8122 C C . THR C 3 115 ? 87.15698 8.39001 -13.53093 1.000 86.08266 107 THR C C 1
ATOM 8123 O O . THR C 3 115 ? 86.75752 9.55679 -13.60901 1.000 83.08192 107 THR C O 1
ATOM 8127 N N . SER C 3 116 ? 88.44407 8.06213 -13.56553 1.000 86.66778 108 SER C N 1
ATOM 8128 C CA . SER C 3 116 ? 89.49088 9.07324 -13.55801 1.000 89.19440 108 SER C CA 1
ATOM 8129 C C . SER C 3 116 ? 89.95557 9.39501 -14.97131 1.000 90.76521 108 SER C C 1
ATOM 8130 O O . SER C 3 116 ? 90.17880 8.49555 -15.78681 1.000 98.97135 108 SER C O 1
ATOM 8133 N N . VAL C 3 117 ? 90.10732 10.68904 -15.24943 1.000 83.23736 109 VAL C N 1
ATOM 8134 C CA . VAL C 3 117 ? 90.61630 11.17794 -16.52609 1.000 82.14755 109 VAL C CA 1
ATOM 8135 C C . VAL C 3 117 ? 91.79966 12.08902 -16.23874 1.000 81.93195 109 VAL C C 1
ATOM 8136 O O . VAL C 3 117 ? 91.67650 13.04665 -15.46585 1.000 83.30824 109 VAL C O 1
ATOM 8140 N N . THR C 3 118 ? 92.94105 11.79135 -16.84809 1.000 78.36130 110 THR C N 1
ATOM 8141 C CA . THR C 3 118 ? 94.11543 12.64298 -16.75489 1.000 84.17701 110 THR C CA 1
ATOM 8142 C C . THR C 3 118 ? 94.47169 13.14342 -18.14638 1.000 82.85125 110 THR C C 1
ATOM 8143 O O . THR C 3 118 ? 94.39820 12.39067 -19.12309 1.000 81.35815 110 THR C O 1
ATOM 8147 N N . VAL C 3 119 ? 94.80704 14.43148 -18.23792 1.000 82.06338 111 VAL C N 1
ATOM 8148 C CA . VAL C 3 119 ? 95.14144 15.07659 -19.50331 1.000 86.84955 111 VAL C CA 1
ATOM 8149 C C . VAL C 3 119 ? 96.43455 15.86146 -19.33163 1.000 98.85570 111 VAL C C 1
ATOM 8150 O O . VAL C 3 119 ? 96.62126 16.55813 -18.32714 1.000 95.88212 111 VAL C O 1
ATOM 8154 N N . CYS C 3 120 ? 97.29963 15.77744 -20.33358 1.000 112.87732 112 CYS C N 1
ATOM 8155 C CA . CYS C 3 120 ? 98.64843 16.30870 -20.27610 1.000 119.98496 112 CYS C CA 1
ATOM 8156 C C . CYS C 3 120 ? 98.80207 17.60681 -21.07984 1.000 107.74368 112 CYS C C 1
ATOM 8157 O O . CYS C 3 120 ? 99.67450 18.43749 -20.81135 1.000 93.21065 112 CYS C O 1
ATOM 8160 N N . ASP C 3 144 ? 111.03525 6.24344 -11.75278 1.000 133.17643 136 ASP C N 1
ATOM 8161 C CA . ASP C 3 144 ? 110.48769 5.27556 -10.80433 1.000 142.07610 136 ASP C CA 1
ATOM 8162 C C . ASP C 3 144 ? 111.01148 5.43643 -9.36316 1.000 147.35740 136 ASP C C 1
ATOM 8163 O O . ASP C 3 144 ? 110.21375 5.38783 -8.42667 1.000 142.53138 136 ASP C O 1
ATOM 8168 N N . PRO C 3 145 ? 112.33052 5.60920 -9.16636 1.000 155.80851 137 PRO C N 1
ATOM 8169 C CA . PRO C 3 145 ? 112.82424 5.74486 -7.78250 1.000 156.00410 137 PRO C CA 1
ATOM 8170 C C . PRO C 3 145 ? 112.22066 6.91781 -7.02756 1.000 154.51611 137 PRO C C 1
ATOM 8171 O O . PRO C 3 145 ? 111.98028 6.80644 -5.81877 1.000 154.46032 137 PRO C O 1
ATOM 8175 N N . MET C 3 146 ? 111.96942 8.04421 -7.70055 1.000 154.72510 138 MET C N 1
ATOM 8176 C CA . MET C 3 146 ? 111.30362 9.15744 -7.03136 1.000 154.73565 138 MET C CA 1
ATOM 8177 C C . MET C 3 146 ? 109.84506 8.83386 -6.73637 1.000 153.52518 138 MET C C 1
ATOM 8178 O O . MET C 3 146 ? 109.30720 9.27673 -5.71514 1.000 152.75146 138 MET C O 1
ATOM 8183 N N . MET C 3 147 ? 109.19585 8.06728 -7.61617 1.000 151.09919 139 MET C N 1
ATOM 8184 C CA . MET C 3 147 ? 107.82548 7.62927 -7.36936 1.000 145.40323 139 MET C CA 1
ATOM 8185 C C . MET C 3 147 ? 107.73221 6.83710 -6.07276 1.000 142.04402 139 MET C C 1
ATOM 8186 O O . MET C 3 147 ? 106.84030 7.07100 -5.24882 1.000 142.24784 139 MET C O 1
ATOM 8191 N N . GLU C 3 148 ? 108.66026 5.89880 -5.87152 1.000 136.26622 140 GLU C N 1
ATOM 8192 C CA . GLU C 3 148 ? 108.62618 5.06426 -4.67594 1.000 125.67310 140 GLU C CA 1
ATOM 8193 C C . GLU C 3 148 ? 108.85197 5.88677 -3.41627 1.000 129.37099 140 GLU C C 1
ATOM 8194 O O . GLU C 3 148 ? 108.17129 5.68119 -2.40441 1.000 120.59503 140 GLU C O 1
ATOM 8200 N N . GLN C 3 149 ? 109.80591 6.82036 -3.45501 1.000 141.74167 141 GLN C N 1
ATOM 8201 C CA . GLN C 3 149 ? 110.04639 7.66429 -2.29035 1.000 145.18959 141 GLN C CA 1
ATOM 8202 C C . GLN C 3 149 ? 108.79673 8.45396 -1.92296 1.000 143.86053 141 GLN C C 1
ATOM 8203 O O . GLN C 3 149 ? 108.40739 8.49607 -0.75262 1.000 147.70661 141 GLN C O 1
ATOM 8209 N N . GLU C 3 150 ? 108.13528 9.05806 -2.91321 1.000 138.33418 142 GLU C N 1
ATOM 8210 C CA . GLU C 3 150 ? 106.89165 9.77583 -2.64450 1.000 129.60917 142 GLU C CA 1
ATOM 8211 C C . GLU C 3 150 ? 105.84609 8.85631 -2.02173 1.000 122.85367 142 GLU C C 1
ATOM 8212 O O . GLU C 3 150 ? 105.22288 9.19966 -1.01007 1.000 120.42085 142 GLU C O 1
ATOM 8218 N N . ILE C 3 151 ? 105.64721 7.67525 -2.61252 1.000 115.13051 143 ILE C N 1
ATOM 8219 C CA . ILE C 3 151 ? 104.60158 6.76907 -2.14508 1.000 105.14741 143 ILE C CA 1
ATOM 8220 C C . ILE C 3 151 ? 104.93475 6.22324 -0.76326 1.000 109.99937 143 ILE C C 1
ATOM 8221 O O . ILE C 3 151 ? 104.07183 6.16867 0.12171 1.000 108.22498 143 ILE C O 1
ATOM 8226 N N . GLU C 3 152 ? 106.18351 5.79976 -0.55734 1.000 115.80690 144 GLU C N 1
ATOM 8227 C CA . GLU C 3 152 ? 106.56342 5.23577 0.73300 1.000 114.86768 144 GLU C CA 1
ATOM 8228 C C . GLU C 3 152 ? 106.45940 6.27845 1.84009 1.000 113.45824 144 GLU C C 1
ATOM 8229 O O . GLU C 3 152 ? 106.04017 5.96173 2.95824 1.000 114.63604 144 GLU C O 1
ATOM 8235 N N . GLU C 3 153 ? 106.80646 7.53512 1.54138 1.000 115.30432 145 GLU C N 1
ATOM 8236 C CA . GLU C 3 153 ? 106.64899 8.59406 2.53485 1.000 118.49138 145 GLU C CA 1
ATOM 8237 C C . GLU C 3 153 ? 105.18750 8.78774 2.91808 1.000 117.39418 145 GLU C C 1
ATOM 8238 O O . GLU C 3 153 ? 104.89199 9.13967 4.06503 1.000 114.73898 145 GLU C O 1
ATOM 8244 N N . ILE C 3 154 ? 104.26228 8.55556 1.98325 1.000 116.94980 146 ILE C N 1
ATOM 8245 C CA . ILE C 3 154 ? 102.84147 8.59552 2.32005 1.000 107.63423 146 ILE C CA 1
ATOM 8246 C C . ILE C 3 154 ? 102.48645 7.44892 3.25881 1.000 101.85385 146 ILE C C 1
ATOM 8247 O O . ILE C 3 154 ? 101.78758 7.63871 4.26146 1.000 101.26116 146 ILE C O 1
ATOM 8252 N N . ARG C 3 155 ? 102.96188 6.23922 2.94974 1.000 96.79294 147 ARG C N 1
ATOM 8253 C CA . ARG C 3 155 ? 102.58871 5.08870 3.76448 1.000 94.72349 147 ARG C CA 1
ATOM 8254 C C . ARG C 3 155 ? 103.23536 5.13879 5.14367 1.000 101.27001 147 ARG C C 1
ATOM 8255 O O . ARG C 3 155 ? 102.65037 4.64033 6.11136 1.000 106.31107 147 ARG C O 1
ATOM 8263 N N . GLN C 3 156 ? 104.43069 5.72944 5.26255 1.000 102.40857 148 GLN C N 1
ATOM 8264 C CA . GLN C 3 156 ? 104.95717 6.01872 6.59462 1.000 105.01429 148 GLN C CA 1
ATOM 8265 C C . GLN C 3 156 ? 104.20838 7.17744 7.23466 1.000 102.34526 148 GLN C C 1
ATOM 8266 O O . GLN C 3 156 ? 103.99774 7.18742 8.45295 1.000 107.03203 148 GLN C O 1
ATOM 8272 N N . LYS C 3 157 ? 103.82663 8.17877 6.43657 1.000 94.63235 149 LYS C N 1
ATOM 8273 C CA . LYS C 3 157 ? 102.97817 9.24561 6.95528 1.000 88.47079 149 LYS C CA 1
ATOM 8274 C C . LYS C 3 157 ? 101.72442 8.66430 7.58851 1.000 83.13467 149 LYS C C 1
ATOM 8275 O O . LYS C 3 157 ? 101.36869 9.01095 8.71862 1.000 90.68132 149 LYS C O 1
ATOM 8281 N N . TYR C 3 158 ? 101.06272 7.74323 6.88710 1.000 74.34340 150 TYR C N 1
ATOM 8282 C CA . TYR C 3 158 ? 99.84291 7.15472 7.42153 1.000 76.57589 150 TYR C CA 1
ATOM 8283 C C . TYR C 3 158 ? 100.12649 6.09309 8.47409 1.000 90.28822 150 TYR C C 1
ATOM 8284 O O . TYR C 3 158 ? 99.30782 5.90116 9.37794 1.000 95.48534 150 TYR C O 1
ATOM 8293 N N . GLN C 3 159 ? 101.27066 5.40862 8.39241 1.000 91.42714 151 GLN C N 1
ATOM 8294 C CA . GLN C 3 159 ? 101.64623 4.49402 9.46642 1.000 93.96338 151 GLN C CA 1
ATOM 8295 C C . GLN C 3 159 ? 101.82086 5.24301 10.78099 1.000 97.30267 151 GLN C C 1
ATOM 8296 O O . GLN C 3 159 ? 101.47976 4.72525 11.85120 1.000 95.12549 151 GLN C O 1
ATOM 8302 N N . SER C 3 160 ? 102.34336 6.47109 10.71754 1.000 103.24518 152 SER C N 1
ATOM 8303 C CA . SER C 3 160 ? 102.48685 7.28073 11.92244 1.000 103.75734 152 SER C CA 1
ATOM 8304 C C . SER C 3 160 ? 101.15008 7.85140 12.38170 1.000 102.30873 152 SER C C 1
ATOM 8305 O O . SER C 3 160 ? 100.98117 8.13939 13.57136 1.000 101.25097 152 SER C O 1
ATOM 8308 N N . LYS C 3 161 ? 100.19533 8.03518 11.46340 1.000 100.00560 153 LYS C N 1
ATOM 8309 C CA . LYS C 3 161 ? 98.85066 8.42558 11.87942 1.000 98.18433 153 LYS C CA 1
ATOM 8310 C C . LYS C 3 161 ? 98.10155 7.25779 12.50649 1.000 92.18148 153 LYS C C 1
ATOM 8311 O O . LYS C 3 161 ? 97.25486 7.46538 13.38268 1.000 92.59730 153 LYS C O 1
ATOM 8317 N N . ARG C 3 162 ? 98.40009 6.02922 12.07756 1.000 92.29198 154 ARG C N 1
ATOM 8318 C CA . ARG C 3 162 ? 97.68254 4.86193 12.57981 1.000 88.57320 154 ARG C CA 1
ATOM 8319 C C . ARG C 3 162 ? 98.15709 4.45486 13.96923 1.000 82.65062 154 ARG C C 1
ATOM 8320 O O . ARG C 3 162 ? 97.34538 4.04686 14.80734 1.000 78.09712 154 ARG C O 1
ATOM 8328 N N . GLN C 3 163 ? 99.46212 4.55580 14.22361 1.000 81.45525 155 GLN C N 1
ATOM 8329 C CA . GLN C 3 163 ? 100.03000 4.00528 15.45271 1.000 85.51925 155 GLN C CA 1
ATOM 8330 C C . GLN C 3 163 ? 99.40166 4.54036 16.73750 1.000 84.18483 155 GLN C C 1
ATOM 8331 O O . GLN C 3 163 ? 99.17565 3.73113 17.65429 1.000 86.56709 155 GLN C O 1
ATOM 8337 N N . PRO C 3 164 ? 99.11305 5.83920 16.89294 1.000 85.99393 156 PRO C N 1
ATOM 8338 C CA . PRO C 3 164 ? 98.49343 6.28589 18.15336 1.000 86.08509 156 PRO C CA 1
ATOM 8339 C C . PRO C 3 164 ? 97.12719 5.67447 18.40433 1.000 84.66034 156 PRO C C 1
ATOM 8340 O O . PRO C 3 164 ? 96.76499 5.43935 19.56466 1.000 85.22484 156 PRO C O 1
ATOM 8344 N N . ILE C 3 165 ? 96.35841 5.40921 17.34798 1.000 83.30262 157 ILE C N 1
ATOM 8345 C CA . ILE C 3 165 ? 95.05718 4.76995 17.50950 1.000 86.23435 157 ILE C CA 1
ATOM 8346 C C . ILE C 3 165 ? 95.22519 3.32468 17.96090 1.000 93.94518 157 ILE C C 1
ATOM 8347 O O . ILE C 3 165 ? 94.51938 2.85004 18.85866 1.000 98.96426 157 ILE C O 1
ATOM 8352 N N . LEU C 3 166 ? 96.15782 2.60132 17.33680 1.000 97.26069 158 LEU C N 1
ATOM 8353 C CA . LEU C 3 166 ? 96.45771 1.24209 17.77400 1.000 91.90048 158 LEU C CA 1
ATOM 8354 C C . LEU C 3 166 ? 96.94521 1.22885 19.21606 1.000 98.54081 158 LEU C C 1
ATOM 8355 O O . LEU C 3 166 ? 96.53276 0.37646 20.01107 1.000 106.11924 158 LEU C O 1
ATOM 8360 N N . ASP C 3 167 ? 97.82507 2.16910 19.57102 1.000 101.47550 159 ASP C N 1
ATOM 8361 C CA . ASP C 3 167 ? 98.23750 2.30980 20.96330 1.000 107.21045 159 ASP C CA 1
ATOM 8362 C C . ASP C 3 167 ? 97.04606 2.63204 21.85508 1.000 108.12355 159 ASP C C 1
ATOM 8363 O O . ASP C 3 167 ? 96.91819 2.08333 22.95608 1.000 112.67104 159 ASP C O 1
ATOM 8368 N N . ALA C 3 168 ? 96.16237 3.52112 21.39388 1.000 106.80494 160 ALA C N 1
ATOM 8369 C CA . ALA C 3 168 ? 94.97461 3.86390 22.16988 1.000 104.45485 160 ALA C CA 1
ATOM 8370 C C . ALA C 3 168 ? 94.10152 2.63802 22.40409 1.000 101.84407 160 ALA C C 1
ATOM 8371 O O . ALA C 3 168 ? 93.62719 2.40391 23.52030 1.000 99.66014 160 ALA C O 1
ATOM 8373 N N . ILE C 3 169 ? 93.88616 1.83773 21.35738 1.000 103.14876 161 ILE C N 1
ATOM 8374 C CA . ILE C 3 169 ? 93.08062 0.62401 21.48322 1.000 112.23786 161 ILE C CA 1
ATOM 8375 C C . ILE C 3 169 ? 93.61644 -0.26778 22.59396 1.000 120.94165 161 ILE C C 1
ATOM 8376 O O . ILE C 3 169 ? 92.85088 -0.85382 23.37050 1.000 121.49195 161 ILE C O 1
ATOM 8381 N N . GLU C 3 170 ? 94.94294 -0.36830 22.69680 1.000 125.99433 162 GLU C N 1
ATOM 8382 C CA . GLU C 3 170 ? 95.55453 -1.35621 23.57799 1.000 125.86908 162 GLU C CA 1
ATOM 8383 C C . GLU C 3 170 ? 95.42871 -0.98060 25.04976 1.000 118.59986 162 GLU C C 1
ATOM 8384 O O . GLU C 3 170 ? 95.40345 -1.86894 25.90903 1.000 116.60828 162 GLU C O 1
ATOM 8390 N N . ALA C 3 171 ? 95.35371 0.30951 25.36318 1.000 107.95128 163 ALA C N 1
ATOM 8391 C CA . ALA C 3 171 ? 95.31538 0.75481 26.75494 1.000 98.43049 163 ALA C CA 1
ATOM 8392 C C . ALA C 3 171 ? 94.04005 0.30331 27.46352 1.000 99.01063 163 ALA C C 1
ATOM 8393 O O . ALA C 3 171 ? 93.02394 0.02816 26.82563 1.000 96.50584 163 ALA C O 1
ATOM 8395 N N . GLN D 4 5 ? 75.54997 33.66162 -13.81559 1.000 87.78370 1 GLN D N 1
ATOM 8396 C CA . GLN D 4 5 ? 75.83436 32.43512 -13.07991 1.000 84.53242 1 GLN D CA 1
ATOM 8397 C C . GLN D 4 5 ? 75.74095 32.65751 -11.57639 1.000 80.98525 1 GLN D C 1
ATOM 8398 O O . GLN D 4 5 ? 76.35340 33.57945 -11.03699 1.000 84.15417 1 GLN D O 1
ATOM 8404 N N . ILE D 4 6 ? 74.97755 31.80098 -10.90141 1.000 74.51408 2 ILE D N 1
ATOM 8405 C CA . ILE D 4 6 ? 74.83786 31.89806 -9.45325 1.000 65.73712 2 ILE D CA 1
ATOM 8406 C C . ILE D 4 6 ? 76.13739 31.44804 -8.80043 1.000 63.82895 2 ILE D C 1
ATOM 8407 O O . ILE D 4 6 ? 76.61377 30.33187 -9.03459 1.000 73.94272 2 ILE D O 1
ATOM 8412 N N . VAL D 4 7 ? 76.71622 32.31424 -7.97718 1.000 62.37460 3 VAL D N 1
ATOM 8413 C CA . VAL D 4 7 ? 77.96132 32.02419 -7.27641 1.000 65.09668 3 VAL D CA 1
ATOM 8414 C C . VAL D 4 7 ? 77.61697 31.52921 -5.87885 1.000 64.49672 3 VAL D C 1
ATOM 8415 O O . VAL D 4 7 ? 76.94936 32.22885 -5.10700 1.000 81.16382 3 VAL D O 1
ATOM 8419 N N . VAL D 4 8 ? 78.07089 30.32451 -5.55370 1.000 61.90928 4 VAL D N 1
ATOM 8420 C CA . VAL D 4 8 ? 77.84970 29.71833 -4.24766 1.000 59.56152 4 VAL D CA 1
ATOM 8421 C C . VAL D 4 8 ? 79.11571 29.89129 -3.42166 1.000 58.70130 4 VAL D C 1
ATOM 8422 O O . VAL D 4 8 ? 80.20829 29.51046 -3.86026 1.000 60.41616 4 VAL D O 1
ATOM 8426 N N . THR D 4 9 ? 78.97398 30.46194 -2.22761 1.000 61.06350 5 THR D N 1
ATOM 8427 C CA . THR D 4 9 ? 80.10762 30.80482 -1.37679 1.000 61.77740 5 THR D CA 1
ATOM 8428 C C . THR D 4 9 ? 79.98188 30.06910 -0.05110 1.000 68.64185 5 THR D C 1
ATOM 8429 O O . THR D 4 9 ? 79.01733 30.27957 0.69178 1.000 80.92222 5 THR D O 1
ATOM 8433 N N . GLN D 4 10 ? 80.96396 29.22290 0.24696 1.000 65.82916 6 GLN D N 1
ATOM 8434 C CA . GLN D 4 10 ? 80.93851 28.34126 1.40577 1.000 69.17545 6 GLN D CA 1
ATOM 8435 C C . GLN D 4 10 ? 82.03627 28.74618 2.37768 1.000 68.57943 6 GLN D C 1
ATOM 8436 O O . GLN D 4 10 ? 83.18929 28.92914 1.97306 1.000 80.46425 6 GLN D O 1
ATOM 8442 N N . ARG D 4 11 ? 81.68267 28.87147 3.65290 1.000 58.12747 7 ARG D N 1
ATOM 8443 C CA . ARG D 4 11 ? 82.63041 29.22815 4.69627 1.000 62.39347 7 ARG D CA 1
ATOM 8444 C C . ARG D 4 11 ? 82.29451 28.44959 5.95928 1.000 63.69645 7 ARG D C 1
ATOM 8445 O O . ARG D 4 11 ? 81.11596 28.20345 6.24192 1.000 62.74446 7 ARG D O 1
ATOM 8453 N N . PRO D 4 12 ? 83.31125 28.02924 6.73241 1.000 62.39651 8 PRO D N 1
ATOM 8454 C CA . PRO D 4 12 ? 84.73562 28.25655 6.47360 1.000 60.82897 8 PRO D CA 1
ATOM 8455 C C . PRO D 4 12 ? 85.26604 27.32713 5.39175 1.000 63.98415 8 PRO D C 1
ATOM 8456 O O . PRO D 4 12 ? 84.61876 26.32631 5.09321 1.000 71.15492 8 PRO D O 1
ATOM 8460 N N . THR D 4 13 ? 86.41222 27.66149 4.79631 1.000 69.81885 9 THR D N 1
ATOM 8461 C CA . THR D 4 13 ? 87.03271 26.73772 3.85304 1.000 76.69623 9 THR D CA 1
ATOM 8462 C C . THR D 4 13 ? 87.42898 25.44440 4.55132 1.000 69.64310 9 THR D C 1
ATOM 8463 O O . THR D 4 13 ? 87.23255 24.34874 4.01285 1.000 78.96909 9 THR D O 1
ATOM 8467 N N . THR D 4 14 ? 87.96974 25.55588 5.76102 1.000 67.77758 10 THR D N 1
ATOM 8468 C CA . THR D 4 14 ? 88.33882 24.41231 6.57817 1.000 69.72790 10 THR D CA 1
ATOM 8469 C C . THR D 4 14 ? 87.91050 24.69541 8.01257 1.000 68.23920 10 THR D C 1
ATOM 8470 O O . THR D 4 14 ? 87.79785 25.85025 8.42687 1.000 82.26118 10 THR D O 1
ATOM 8474 N N . MET D 4 15 ? 87.63473 23.63106 8.76303 1.000 71.74305 11 MET D N 1
ATOM 8475 C CA . MET D 4 15 ? 87.29645 23.76132 10.17275 1.000 81.63755 11 MET D CA 1
ATOM 8476 C C . MET D 4 15 ? 87.83150 22.55136 10.92514 1.000 87.70879 11 MET D C 1
ATOM 8477 O O . MET D 4 15 ? 87.77013 21.42594 10.42520 1.000 91.32470 11 MET D O 1
ATOM 8482 N N . ALA D 4 16 ? 88.36368 22.79233 12.12139 1.000 85.61400 12 ALA D N 1
ATOM 8483 C CA . ALA D 4 16 ? 88.86640 21.73972 12.99501 1.000 80.94629 12 ALA D CA 1
ATOM 8484 C C . ALA D 4 16 ? 88.02368 21.69225 14.26110 1.000 86.20898 12 ALA D C 1
ATOM 8485 O O . ALA D 4 16 ? 87.88471 22.70585 14.95181 1.000 92.94408 12 ALA D O 1
ATOM 8487 N N . ALA D 4 17 ? 87.47579 20.51728 14.57295 1.000 86.34485 13 ALA D N 1
ATOM 8488 C CA . ALA D 4 17 ? 86.63151 20.34317 15.74894 1.000 91.15559 13 ALA D CA 1
ATOM 8489 C C . ALA D 4 17 ? 86.94439 19.01123 16.42032 1.000 91.70029 13 ALA D C 1
ATOM 8490 O O . ALA D 4 17 ? 87.64793 18.16309 15.87167 1.000 90.73014 13 ALA D O 1
ATOM 8492 N N . SER D 4 18 ? 86.40019 18.82626 17.61933 1.000 92.67183 14 SER D N 1
ATOM 8493 C CA . SER D 4 18 ? 86.58848 17.62204 18.41680 1.000 89.07678 14 SER D CA 1
ATOM 8494 C C . SER D 4 18 ? 85.28381 16.82627 18.47322 1.000 88.76162 14 SER D C 1
ATOM 8495 O O . SER D 4 18 ? 84.21624 17.41740 18.33978 1.000 88.65332 14 SER D O 1
ATOM 8498 N N . PRO D 4 19 ? 85.30753 15.49979 18.64156 1.000 87.99896 15 PRO D N 1
ATOM 8499 C CA . PRO D 4 19 ? 84.03376 14.80757 18.90131 1.000 83.47562 15 PRO D CA 1
ATOM 8500 C C . PRO D 4 19 ? 83.37999 15.40963 20.15270 1.000 81.73471 15 PRO D C 1
ATOM 8501 O O . PRO D 4 19 ? 84.08283 15.87020 21.06004 1.000 82.01946 15 PRO D O 1
ATOM 8505 N N . GLY D 4 20 ? 82.00848 15.41700 20.15898 1.000 74.54731 16 GLY D N 1
ATOM 8506 C CA . GLY D 4 20 ? 81.12399 16.33267 20.89693 1.000 74.37064 16 GLY D CA 1
ATOM 8507 C C . GLY D 4 20 ? 81.19420 17.80244 20.48852 1.000 94.47831 16 GLY D C 1
ATOM 8508 O O . GLY D 4 20 ? 80.83315 18.71020 21.29057 1.000 99.19743 16 GLY D O 1
ATOM 8509 N N . ASP D 4 21 ? 81.72640 18.08153 19.31571 1.000 104.40104 17 ASP D N 1
ATOM 8510 C CA . ASP D 4 21 ? 81.68563 19.48479 18.97346 1.000 103.45589 17 ASP D CA 1
ATOM 8511 C C . ASP D 4 21 ? 80.63698 19.78037 17.91007 1.000 109.74874 17 ASP D C 1
ATOM 8512 O O . ASP D 4 21 ? 80.42567 19.01451 16.96587 1.000 118.72940 17 ASP D O 1
ATOM 8517 N N . LYS D 4 22 ? 80.05971 20.98755 18.01038 1.000 117.72143 18 LYS D N 1
ATOM 8518 C CA . LYS D 4 22 ? 78.89117 21.41935 17.22982 1.000 86.52780 18 LYS D CA 1
ATOM 8519 C C . LYS D 4 22 ? 79.27540 22.34994 16.08695 1.000 79.07628 18 LYS D C 1
ATOM 8520 O O . LYS D 4 22 ? 79.34835 23.57171 16.25233 1.000 79.98450 18 LYS D O 1
ATOM 8526 N N . ILE D 4 23 ? 79.25433 21.80631 14.90714 1.000 60.50023 19 ILE D N 1
ATOM 8527 C CA . ILE D 4 23 ? 79.65896 22.55707 13.73738 1.000 68.39889 19 ILE D CA 1
ATOM 8528 C C . ILE D 4 23 ? 78.46830 23.31079 13.16118 1.000 70.06069 19 ILE D C 1
ATOM 8529 O O . ILE D 4 23 ? 77.33436 22.81980 13.15820 1.000 77.20682 19 ILE D O 1
ATOM 8534 N N . ILE D 4 24 ? 78.71391 24.54569 12.74259 1.000 61.56572 20 ILE D N 1
ATOM 8535 C CA . ILE D 4 24 ? 77.76104 25.31713 11.96404 1.000 64.12112 20 ILE D CA 1
ATOM 8536 C C . ILE D 4 24 ? 78.50824 25.80382 10.73672 1.000 66.63097 20 ILE D C 1
ATOM 8537 O O . ILE D 4 24 ? 79.51298 26.51446 10.86035 1.000 77.57472 20 ILE D O 1
ATOM 8542 N N . ILE D 4 25 ? 78.05916 25.37488 9.56463 1.000 59.42901 21 ILE D N 1
ATOM 8543 C CA . ILE D 4 25 ? 78.64781 25.77103 8.29513 1.000 61.51665 21 ILE D CA 1
ATOM 8544 C C . ILE D 4 25 ? 77.60986 26.56810 7.52679 1.000 57.05661 21 ILE D C 1
ATOM 8545 O O . ILE D 4 25 ? 76.42043 26.23356 7.54975 1.000 55.04776 21 ILE D O 1
ATOM 8550 N N . THR D 4 26 ? 78.05689 27.61449 6.84017 1.000 55.99703 22 THR D N 1
ATOM 8551 C CA . THR D 4 26 ? 77.15588 28.48712 6.10734 1.000 58.46607 22 THR D CA 1
ATOM 8552 C C . THR D 4 26 ? 77.43350 28.42007 4.61320 1.000 59.79004 22 THR D C 1
ATOM 8553 O O . THR D 4 26 ? 78.54763 28.11656 4.17384 1.000 67.77543 22 THR D O 1
ATOM 8557 N N . CYS D 4 27 ? 76.39022 28.71729 3.84559 1.000 56.64648 23 CYS D N 1
ATOM 8558 C CA . CYS D 4 27 ? 76.41501 28.67747 2.39093 1.000 53.92716 23 CYS D CA 1
ATOM 8559 C C . CYS D 4 27 ? 75.63142 29.88121 1.89571 1.000 59.36794 23 CYS D C 1
ATOM 8560 O O . CYS D 4 27 ? 74.47705 30.07078 2.29068 1.000 66.20210 23 CYS D O 1
ATOM 8563 N N . SER D 4 28 ? 76.25832 30.70579 1.06203 1.000 60.78802 24 SER D N 1
ATOM 8564 C CA . SER D 4 28 ? 75.63748 31.91932 0.55202 1.000 61.44193 24 SER D CA 1
ATOM 8565 C C . SER D 4 28 ? 75.66213 31.91614 -0.96871 1.000 62.21006 24 SER D C 1
ATOM 8566 O O . SER D 4 28 ? 76.66045 31.52674 -1.58195 1.000 81.23250 24 SER D O 1
ATOM 8569 N N . VAL D 4 29 ? 74.55632 32.34741 -1.57148 1.000 50.05642 25 VAL D N 1
ATOM 8570 C CA . VAL D 4 29 ? 74.41661 32.38618 -3.02081 1.000 56.12536 25 VAL D CA 1
ATOM 8571 C C . VAL D 4 29 ? 74.22213 33.83039 -3.46425 1.000 58.66406 25 VAL D C 1
ATOM 8572 O O . VAL D 4 29 ? 73.65084 34.65580 -2.74334 1.000 50.98872 25 VAL D O 1
ATOM 8576 N N . SER D 4 30 ? 74.70888 34.12879 -4.67232 1.000 59.75557 26 SER D N 1
ATOM 8577 C CA . SER D 4 30 ? 74.72152 35.50453 -5.16026 1.000 51.57762 26 SER D CA 1
ATOM 8578 C C . SER D 4 30 ? 73.31707 36.05510 -5.36342 1.000 64.99300 26 SER D C 1
ATOM 8579 O O . SER D 4 30 ? 73.09693 37.26226 -5.21079 1.000 75.81055 26 SER D O 1
ATOM 8582 N N . SER D 4 31 ? 72.36160 35.19898 -5.71047 1.000 68.11339 27 SER D N 1
ATOM 8583 C CA . SER D 4 31 ? 70.99591 35.62035 -5.97331 1.000 71.84493 27 SER D CA 1
ATOM 8584 C C . SER D 4 31 ? 70.03082 34.73388 -5.20371 1.000 72.98209 27 SER D C 1
ATOM 8585 O O . SER D 4 31 ? 70.32389 33.56923 -4.92419 1.000 77.32410 27 SER D O 1
ATOM 8588 N N . ILE D 4 32 ? 68.87013 35.30107 -4.86598 1.000 75.05037 28 ILE D N 1
ATOM 8589 C CA . ILE D 4 32 ? 67.85891 34.54495 -4.14047 1.000 67.67899 28 ILE D CA 1
ATOM 8590 C C . ILE D 4 32 ? 67.47140 33.30268 -4.92763 1.000 61.32211 28 ILE D C 1
ATOM 8591 O O . ILE D 4 32 ? 67.24766 33.35120 -6.14458 1.000 67.73647 28 ILE D O 1
ATOM 8596 N N . ILE D 4 33 ? 67.41041 32.17176 -4.22710 1.000 44.05853 29 ILE D N 1
ATOM 8597 C CA . ILE D 4 33 ? 66.86776 30.93208 -4.75827 1.000 37.84461 29 ILE D CA 1
ATOM 8598 C C . ILE D 4 33 ? 65.79040 30.45025 -3.79847 1.000 41.31754 29 ILE D C 1
ATOM 8599 O O . ILE D 4 33 ? 65.76897 30.81127 -2.61958 1.000 38.87573 29 ILE D O 1
ATOM 8604 N N . SER D 4 34 ? 64.88268 29.63119 -4.31997 1.000 42.21841 30 SER D N 1
ATOM 8605 C CA . SER D 4 34 ? 63.91878 28.96854 -3.45645 1.000 45.14066 30 SER D CA 1
ATOM 8606 C C . SER D 4 34 ? 64.63214 27.94062 -2.58779 1.000 38.03017 30 SER D C 1
ATOM 8607 O O . SER D 4 34 ? 65.64622 27.36047 -2.98282 1.000 43.31374 30 SER D O 1
ATOM 8610 N N . SER D 4 35 A 64.09575 27.72057 -1.38587 1.000 39.64717 30 SER D N 1
ATOM 8611 C CA . SER D 4 35 A 64.69562 26.74814 -0.48002 1.000 47.57907 30 SER D CA 1
ATOM 8612 C C . SER D 4 35 A 64.61469 25.32611 -1.02124 1.000 60.88411 30 SER D C 1
ATOM 8613 O O . SER D 4 35 A 65.32518 24.44477 -0.52558 1.000 53.67562 30 SER D O 1
ATOM 8616 N N . ASN D 4 36 ? 63.77060 25.08354 -2.02507 1.000 59.84525 31 ASN D N 1
ATOM 8617 C CA . ASN D 4 36 ? 63.70749 23.77402 -2.65722 1.000 49.40978 31 ASN D CA 1
ATOM 8618 C C . ASN D 4 36 ? 64.94264 23.45807 -3.48857 1.000 49.91146 31 ASN D C 1
ATOM 8619 O O . ASN D 4 36 ? 65.09029 22.31472 -3.92818 1.000 55.44397 31 ASN D O 1
ATOM 8624 N N . TYR D 4 37 ? 65.83345 24.42366 -3.70687 1.000 41.25245 32 TYR D N 1
ATOM 8625 C CA . TYR D 4 37 ? 66.91579 24.26835 -4.66909 1.000 35.54582 32 TYR D CA 1
ATOM 8626 C C . TYR D 4 37 ? 68.30033 24.25273 -4.03485 1.000 38.88737 32 TYR D C 1
ATOM 8627 O O . TYR D 4 37 ? 69.29699 24.21360 -4.76259 1.000 46.11882 32 TYR D O 1
ATOM 8636 N N . LEU D 4 38 ? 68.39929 24.27867 -2.70995 1.000 43.13663 33 LEU D N 1
ATOM 8637 C CA . LEU D 4 38 ? 69.69051 24.22971 -2.03775 1.000 47.44455 33 LEU D CA 1
ATOM 8638 C C . LEU D 4 38 ? 69.85478 22.89048 -1.33702 1.000 43.74286 33 LEU D C 1
ATOM 8639 O O . LEU D 4 38 ? 69.02508 22.51315 -0.50395 1.000 49.52326 33 LEU D O 1
ATOM 8644 N N . HIS D 4 39 ? 70.93197 22.18485 -1.66811 1.000 51.07552 34 HIS D N 1
ATOM 8645 C CA . HIS D 4 39 ? 71.18620 20.85464 -1.14118 1.000 52.30849 34 HIS D CA 1
ATOM 8646 C C . HIS D 4 39 ? 72.59501 20.77769 -0.57747 1.000 50.53283 34 HIS D C 1
ATOM 8647 O O . HIS D 4 39 ? 73.46578 21.58118 -0.91356 1.000 48.94997 34 HIS D O 1
ATOM 8654 N N . TRP D 4 40 ? 72.80751 19.79131 0.28619 1.000 47.93636 35 TRP D N 1
ATOM 8655 C CA . TRP D 4 40 ? 74.09244 19.57044 0.92824 1.000 45.77558 35 TRP D CA 1
ATOM 8656 C C . TRP D 4 40 ? 74.58464 18.16226 0.63054 1.000 52.67929 35 TRP D C 1
ATOM 8657 O O . TRP D 4 40 ? 73.79640 17.21239 0.59867 1.000 53.54369 35 TRP D O 1
ATOM 8668 N N . TYR D 4 41 ? 75.89012 18.03581 0.40901 1.000 50.71493 36 TYR D N 1
ATOM 8669 C CA . TYR D 4 41 ? 76.53396 16.74693 0.21714 1.000 43.70673 36 TYR D CA 1
ATOM 8670 C C . TYR D 4 41 ? 77.71112 16.62952 1.17359 1.000 47.27495 36 TYR D C 1
ATOM 8671 O O . TYR D 4 41 ? 78.27480 17.62894 1.62546 1.000 58.34468 36 TYR D O 1
ATOM 8680 N N . SER D 4 42 ? 78.07463 15.38978 1.48261 1.000 54.81869 37 SER D N 1
ATOM 8681 C CA . SER D 4 42 ? 79.24924 15.09958 2.28791 1.000 53.09806 37 SER D CA 1
ATOM 8682 C C . SER D 4 42 ? 80.11106 14.08795 1.54982 1.000 50.98526 37 SER D C 1
ATOM 8683 O O . SER D 4 42 ? 79.60547 13.25099 0.79676 1.000 49.37064 37 SER D O 1
ATOM 8686 N N . GLN D 4 43 ? 81.42165 14.17408 1.76452 1.000 49.38522 38 GLN D N 1
ATOM 8687 C CA . GLN D 4 43 ? 82.36976 13.31157 1.06109 1.000 53.52941 38 GLN D CA 1
ATOM 8688 C C . GLN D 4 43 ? 83.45047 12.86500 2.03900 1.000 57.85182 38 GLN D C 1
ATOM 8689 O O . GLN D 4 43 ? 84.37842 13.62372 2.33648 1.000 60.76008 38 GLN D O 1
ATOM 8695 N N . LYS D 4 44 ? 83.32666 11.63769 2.53076 1.000 70.71337 39 LYS D N 1
ATOM 8696 C CA . LYS D 4 44 ? 84.42330 11.03222 3.26619 1.000 66.21407 39 LYS D CA 1
ATOM 8697 C C . LYS D 4 44 ? 85.62814 10.88857 2.33973 1.000 70.25888 39 LYS D C 1
ATOM 8698 O O . LYS D 4 44 ? 85.47213 10.48186 1.18158 1.000 68.99001 39 LYS D O 1
ATOM 8704 N N . PRO D 4 45 ? 86.83174 11.22756 2.80034 1.000 69.56912 40 PRO D N 1
ATOM 8705 C CA . PRO D 4 45 ? 88.01172 11.09354 1.93700 1.000 67.61804 40 PRO D CA 1
ATOM 8706 C C . PRO D 4 45 ? 88.18377 9.66230 1.44920 1.000 65.47450 40 PRO D C 1
ATOM 8707 O O . PRO D 4 45 ? 88.03233 8.70226 2.20784 1.000 62.16059 40 PRO D O 1
ATOM 8711 N N . GLY D 4 46 ? 88.49139 9.52972 0.16076 1.000 63.24520 41 GLY D N 1
ATOM 8712 C CA . GLY D 4 46 ? 88.61504 8.23504 -0.47024 1.000 67.09701 41 GLY D CA 1
ATOM 8713 C C . GLY D 4 46 ? 87.34021 7.69291 -1.07664 1.000 66.06146 41 GLY D C 1
ATOM 8714 O O . GLY D 4 46 ? 87.36615 6.59888 -1.65504 1.000 67.37045 41 GLY D O 1
ATOM 8715 N N . PHE D 4 47 ? 86.22935 8.41645 -0.96883 1.000 68.40609 42 PHE D N 1
ATOM 8716 C CA . PHE D 4 47 ? 84.95227 7.98727 -1.51830 1.000 71.57977 42 PHE D CA 1
ATOM 8717 C C . PHE D 4 47 ? 84.35516 9.11989 -2.34772 1.000 67.61347 42 PHE D C 1
ATOM 8718 O O . PHE D 4 47 ? 84.97206 10.17088 -2.54564 1.000 69.82875 42 PHE D O 1
ATOM 8726 N N . SER D 4 48 ? 83.14919 8.89452 -2.83998 1.000 53.69910 43 SER D N 1
ATOM 8727 C CA . SER D 4 48 ? 82.41516 9.84293 -3.65968 1.000 53.76448 43 SER D CA 1
ATOM 8728 C C . SER D 4 48 ? 81.45201 10.64565 -2.80110 1.000 67.14570 43 SER D C 1
ATOM 8729 O O . SER D 4 48 ? 81.17665 10.29082 -1.65145 1.000 71.81880 43 SER D O 1
ATOM 8732 N N . PRO D 4 49 ? 80.92906 11.75781 -3.31783 1.000 65.87682 44 PRO D N 1
ATOM 8733 C CA . PRO D 4 49 ? 79.92076 12.50413 -2.55928 1.000 63.31104 44 PRO D CA 1
ATOM 8734 C C . PRO D 4 49 ? 78.62617 11.71876 -2.42782 1.000 62.20435 44 PRO D C 1
ATOM 8735 O O . PRO D 4 49 ? 78.28792 10.87739 -3.26390 1.000 70.44781 44 PRO D O 1
ATOM 8739 N N . LYS D 4 50 ? 77.89979 12.01019 -1.35310 1.000 52.46824 45 LYS D N 1
ATOM 8740 C CA . LYS D 4 50 ? 76.62431 11.37355 -1.05909 1.000 63.36897 45 LYS D CA 1
ATOM 8741 C C . LYS D 4 50 ? 75.66132 12.44714 -0.58203 1.000 72.37600 45 LYS D C 1
ATOM 8742 O O . LYS D 4 50 ? 76.02830 13.26875 0.26261 1.000 68.55578 45 LYS D O 1
ATOM 8748 N N . LEU D 4 51 ? 74.44063 12.44495 -1.11805 1.000 73.00645 46 LEU D N 1
ATOM 8749 C CA . LEU D 4 51 ? 73.47063 13.46499 -0.73938 1.000 48.67568 46 LEU D CA 1
ATOM 8750 C C . LEU D 4 51 ? 73.18823 13.39553 0.75394 1.000 48.15356 46 LEU D C 1
ATOM 8751 O O . LEU D 4 51 ? 72.84600 12.33728 1.28839 1.000 52.92844 46 LEU D O 1
ATOM 8756 N N . LEU D 4 52 ? 73.35124 14.53070 1.42763 1.000 54.46447 47 LEU D N 1
ATOM 8757 C CA . LEU D 4 52 ? 73.15677 14.63798 2.86604 1.000 55.22248 47 LEU D CA 1
ATOM 8758 C C . LEU D 4 52 ? 71.87435 15.37028 3.22546 1.000 59.19544 47 LEU D C 1
ATOM 8759 O O . LEU D 4 52 ? 71.08897 14.88376 4.04452 1.000 63.86367 47 LEU D O 1
ATOM 8764 N N . ILE D 4 53 ? 71.64315 16.53508 2.62651 1.000 48.70108 48 ILE D N 1
ATOM 8765 C CA . ILE D 4 53 ? 70.44476 17.32917 2.86626 1.000 43.33617 48 ILE D CA 1
ATOM 8766 C C . ILE D 4 53 ? 69.98365 17.89056 1.53053 1.000 44.23537 48 ILE D C 1
ATOM 8767 O O . ILE D 4 53 ? 70.79665 18.40497 0.75632 1.000 48.13371 48 ILE D O 1
ATOM 8772 N N . TYR D 4 54 ? 68.68952 17.77641 1.24953 1.000 37.47537 49 TYR D N 1
ATOM 8773 C CA . TYR D 4 54 ? 68.11689 18.30960 0.02516 1.000 46.26825 49 TYR D CA 1
ATOM 8774 C C . TYR D 4 54 ? 66.92447 19.18732 0.37030 1.000 49.37174 49 TYR D C 1
ATOM 8775 O O . TYR D 4 54 ? 66.22085 18.94689 1.35570 1.000 47.88938 49 TYR D O 1
ATOM 8784 N N . ARG D 4 55 ? 66.71245 20.21467 -0.45291 1.000 44.28850 50 ARG D N 1
ATOM 8785 C CA . ARG D 4 55 ? 65.67042 21.21344 -0.21841 1.000 50.02795 50 ARG D CA 1
ATOM 8786 C C . ARG D 4 55 ? 65.86139 21.88952 1.13905 1.000 48.16117 50 ARG D C 1
ATOM 8787 O O . ARG D 4 55 ? 64.92417 22.02759 1.92788 1.000 58.78342 50 ARG D O 1
ATOM 8795 N N . THR D 4 56 ? 67.10958 22.28076 1.41101 1.000 42.81092 51 THR D N 1
ATOM 8796 C CA . THR D 4 56 ? 67.50920 23.08522 2.56435 1.000 48.46485 51 THR D CA 1
ATOM 8797 C C . THR D 4 56 ? 67.49800 22.31572 3.88210 1.000 59.95827 51 THR D C 1
ATOM 8798 O O . THR D 4 56 ? 68.46970 22.38770 4.64109 1.000 74.11779 51 THR D O 1
ATOM 8802 N N . SER D 4 57 ? 66.42620 21.57945 4.17968 1.000 63.04873 52 SER D N 1
ATOM 8803 C CA . SER D 4 57 ? 66.28556 21.02721 5.52065 1.000 63.51209 52 SER D CA 1
ATOM 8804 C C . SER D 4 57 ? 65.83807 19.57276 5.59461 1.000 63.21336 52 SER D C 1
ATOM 8805 O O . SER D 4 57 ? 65.59940 19.08786 6.70459 1.000 69.43061 52 SER D O 1
ATOM 8808 N N . ASN D 4 58 ? 65.71840 18.85986 4.47902 1.000 59.32708 53 ASN D N 1
ATOM 8809 C CA . ASN D 4 58 ? 65.24223 17.48088 4.48891 1.000 45.29943 53 ASN D CA 1
ATOM 8810 C C . ASN D 4 58 ? 66.43121 16.52757 4.47227 1.000 49.36055 53 ASN D C 1
ATOM 8811 O O . ASN D 4 58 ? 67.24197 16.55724 3.54039 1.000 47.49650 53 ASN D O 1
ATOM 8816 N N . LEU D 4 59 ? 66.52469 15.67974 5.49565 1.000 56.07889 54 LEU D N 1
ATOM 8817 C CA . LEU D 4 59 ? 67.61921 14.72094 5.58323 1.000 57.82193 54 LEU D CA 1
ATOM 8818 C C . LEU D 4 59 ? 67.43202 13.60290 4.56422 1.000 61.17565 54 LEU D C 1
ATOM 8819 O O . LEU D 4 59 ? 66.35791 12.99906 4.47877 1.000 59.98138 54 LEU D O 1
ATOM 8824 N N . ALA D 4 60 ? 68.48115 13.32540 3.79362 1.000 60.88726 55 ALA D N 1
ATOM 8825 C CA . ALA D 4 60 ? 68.45418 12.19486 2.88033 1.000 64.63220 55 ALA D CA 1
ATOM 8826 C C . ALA D 4 60 ? 68.36455 10.88794 3.66533 1.000 75.91969 55 ALA D C 1
ATOM 8827 O O . ALA D 4 60 ? 68.72504 10.81390 4.84358 1.000 74.13113 55 ALA D O 1
ATOM 8829 N N . SER D 4 61 ? 67.86569 9.84847 2.99886 1.000 79.04238 56 SER D N 1
ATOM 8830 C CA . SER D 4 61 ? 67.65911 8.57121 3.66947 1.000 83.80619 56 SER D CA 1
ATOM 8831 C C . SER D 4 61 ? 68.99317 7.98332 4.11022 1.000 81.67015 56 SER D C 1
ATOM 8832 O O . SER D 4 61 ? 69.94311 7.90641 3.32557 1.000 74.80445 56 SER D O 1
ATOM 8835 N N . GLY D 4 62 ? 69.06077 7.56790 5.37289 1.000 80.49403 57 GLY D N 1
ATOM 8836 C CA . GLY D 4 62 ? 70.29568 7.04130 5.91314 1.000 73.33233 57 GLY D CA 1
ATOM 8837 C C . GLY D 4 62 ? 71.22020 8.07740 6.50522 1.000 72.89992 57 GLY D C 1
ATOM 8838 O O . GLY D 4 62 ? 72.41755 7.81175 6.65041 1.000 74.31420 57 GLY D O 1
ATOM 8839 N N . VAL D 4 63 ? 70.70798 9.24942 6.84603 1.000 75.27994 58 VAL D N 1
ATOM 8840 C CA . VAL D 4 63 ? 71.49072 10.32468 7.45446 1.000 68.89519 58 VAL D CA 1
ATOM 8841 C C . VAL D 4 63 ? 71.06948 10.44677 8.90889 1.000 58.01412 58 VAL D C 1
ATOM 8842 O O . VAL D 4 63 ? 69.86565 10.48575 9.19545 1.000 44.25484 58 VAL D O 1
ATOM 8846 N N . PRO D 4 64 ? 72.00759 10.49881 9.85397 1.000 62.49482 59 PRO D N 1
ATOM 8847 C CA . PRO D 4 64 ? 71.65234 10.47334 11.28063 1.000 64.13907 59 PRO D CA 1
ATOM 8848 C C . PRO D 4 64 ? 70.90632 11.72719 11.69942 1.000 73.22712 59 PRO D C 1
ATOM 8849 O O . PRO D 4 64 ? 71.00545 12.77410 11.04213 1.000 82.04756 59 PRO D O 1
ATOM 8853 N N . PRO D 4 65 ? 70.15535 11.66102 12.80373 1.000 79.17429 60 PRO D N 1
ATOM 8854 C CA . PRO D 4 65 ? 69.34403 12.81941 13.21712 1.000 80.72593 60 PRO D CA 1
ATOM 8855 C C . PRO D 4 65 ? 70.15133 14.02805 13.66816 1.000 77.87797 60 PRO D C 1
ATOM 8856 O O . PRO D 4 65 ? 69.57888 15.12058 13.76313 1.000 75.24052 60 PRO D O 1
ATOM 8860 N N . ARG D 4 66 ? 71.44796 13.88038 13.95418 1.000 76.24860 61 ARG D N 1
ATOM 8861 C CA . ARG D 4 66 ? 72.22350 15.01333 14.45069 1.000 69.99153 61 ARG D CA 1
ATOM 8862 C C . ARG D 4 66 ? 72.48636 16.05982 13.37533 1.000 72.11906 61 ARG D C 1
ATOM 8863 O O . ARG D 4 66 ? 72.83528 17.19807 13.70819 1.000 79.67157 61 ARG D O 1
ATOM 8871 N N . PHE D 4 67 ? 72.32800 15.70793 12.10418 1.000 63.30666 62 PHE D N 1
ATOM 8872 C CA . PHE D 4 67 ? 72.44901 16.68582 11.03575 1.000 60.78552 62 PHE D CA 1
ATOM 8873 C C . PHE D 4 67 ? 71.15505 17.47713 10.89188 1.000 60.73599 62 PHE D C 1
ATOM 8874 O O . PHE D 4 67 ? 70.06082 16.97877 11.16958 1.000 61.26540 62 PHE D O 1
ATOM 8882 N N . SER D 4 68 ? 71.29171 18.72629 10.45499 1.000 67.75674 63 SER D N 1
ATOM 8883 C CA . SER D 4 68 ? 70.15295 19.62630 10.35569 1.000 67.47993 63 SER D CA 1
ATOM 8884 C C . SER D 4 68 ? 70.47907 20.72916 9.36115 1.000 62.30118 63 SER D C 1
ATOM 8885 O O . SER D 4 68 ? 71.62546 21.17261 9.27519 1.000 64.64915 63 SER D O 1
ATOM 8888 N N . GLY D 4 69 ? 69.46785 21.16075 8.61879 1.000 57.94418 64 GLY D N 1
ATOM 8889 C CA . GLY D 4 69 ? 69.63919 22.21084 7.63566 1.000 54.52845 64 GLY D CA 1
ATOM 8890 C C . GLY D 4 69 ? 68.62496 23.31532 7.83969 1.000 63.21906 64 GLY D C 1
ATOM 8891 O O . GLY D 4 69 ? 67.50874 23.08654 8.30406 1.000 67.77289 64 GLY D O 1
ATOM 8892 N N . SER D 4 70 ? 69.03314 24.53045 7.48406 1.000 62.83985 65 SER D N 1
ATOM 8893 C CA . SER D 4 70 ? 68.18931 25.69666 7.69875 1.000 61.16257 65 SER D CA 1
ATOM 8894 C C . SER D 4 70 ? 68.57721 26.78806 6.71328 1.000 62.32586 65 SER D C 1
ATOM 8895 O O . SER D 4 70 ? 69.64288 26.74188 6.09388 1.000 65.99954 65 SER D O 1
ATOM 8898 N N . GLY D 4 71 ? 67.69249 27.77389 6.57647 1.000 62.48845 66 GLY D N 1
ATOM 8899 C CA . GLY D 4 71 ? 67.98868 28.93049 5.75393 1.000 51.74939 66 GLY D CA 1
ATOM 8900 C C . GLY D 4 71 ? 66.90230 29.32229 4.77359 1.000 47.88023 66 GLY D C 1
ATOM 8901 O O . GLY D 4 71 ? 65.89767 28.62099 4.61783 1.000 54.43177 66 GLY D O 1
ATOM 8902 N N . SER D 4 72 ? 67.10732 30.45302 4.10571 1.000 52.35161 67 SER D N 1
ATOM 8903 C CA . SER D 4 72 ? 66.18066 30.97741 3.11119 1.000 57.30723 67 SER D CA 1
ATOM 8904 C C . SER D 4 72 ? 66.90710 32.07261 2.34362 1.000 48.18816 67 SER D C 1
ATOM 8905 O O . SER D 4 72 ? 68.01771 32.47309 2.70189 1.000 46.56208 67 SER D O 1
ATOM 8908 N N . GLY D 4 73 ? 66.26581 32.55038 1.27992 1.000 56.69801 68 GLY D N 1
ATOM 8909 C CA . GLY D 4 73 ? 66.81514 33.63211 0.48533 1.000 62.79964 68 GLY D CA 1
ATOM 8910 C C . GLY D 4 73 ? 68.19552 33.34227 -0.06602 1.000 57.86136 68 GLY D C 1
ATOM 8911 O O . GLY D 4 73 ? 68.33941 32.56678 -1.01491 1.000 52.27123 68 GLY D O 1
ATOM 8912 N N . THR D 4 74 ? 69.22280 33.95856 0.52229 1.000 63.96057 69 THR D N 1
ATOM 8913 C CA . THR D 4 74 ? 70.59476 33.76093 0.08121 1.000 61.25121 69 THR D CA 1
ATOM 8914 C C . THR D 4 74 ? 71.49734 33.13037 1.13115 1.000 65.07884 69 THR D C 1
ATOM 8915 O O . THR D 4 74 ? 72.58977 32.67333 0.77847 1.000 77.06736 69 THR D O 1
ATOM 8919 N N . SER D 4 75 ? 71.08502 33.08473 2.39582 1.000 58.06626 70 SER D N 1
ATOM 8920 C CA . SER D 4 75 ? 71.90153 32.53077 3.46909 1.000 64.50340 70 SER D CA 1
ATOM 8921 C C . SER D 4 75 ? 71.28907 31.21722 3.93915 1.000 64.59161 70 SER D C 1
ATOM 8922 O O . SER D 4 75 ? 70.13719 31.18844 4.38628 1.000 63.45657 70 SER D O 1
ATOM 8925 N N . TYR D 4 76 ? 72.06008 30.13723 3.83492 1.000 55.23811 71 TYR D N 1
ATOM 8926 C CA . TYR D 4 76 ? 71.65938 28.82756 4.32387 1.000 56.91484 71 TYR D CA 1
ATOM 8927 C C . TYR D 4 76 ? 72.76644 28.28102 5.21248 1.000 55.74892 71 TYR D C 1
ATOM 8928 O O . TYR D 4 76 ? 73.92293 28.69990 5.12221 1.000 64.52839 71 TYR D O 1
ATOM 8937 N N . SER D 4 77 ? 72.40681 27.33700 6.07806 1.000 45.50247 72 SER D N 1
ATOM 8938 C CA . SER D 4 77 ? 73.37628 26.80283 7.02013 1.000 47.32706 72 SER D CA 1
ATOM 8939 C C . SER D 4 77 ? 73.11371 25.32285 7.26025 1.000 58.40418 72 SER D C 1
ATOM 8940 O O . SER D 4 77 ? 71.96692 24.86680 7.26000 1.000 54.00335 72 SER D O 1
ATOM 8943 N N . LEU D 4 78 ? 74.19853 24.58006 7.46045 1.000 47.75889 73 LEU D N 1
ATOM 8944 C CA . LEU D 4 78 ? 74.15094 23.17779 7.84455 1.000 53.79471 73 LEU D CA 1
ATOM 8945 C C . LEU D 4 78 ? 74.84193 23.02791 9.18949 1.000 62.18427 73 LEU D C 1
ATOM 8946 O O . LEU D 4 78 ? 75.98785 23.45880 9.35300 1.000 80.27234 73 LEU D O 1
ATOM 8951 N N . THR D 4 79 ? 74.14772 22.43034 10.14982 1.000 57.01291 74 THR D N 1
ATOM 8952 C CA . THR D 4 79 ? 74.67458 22.26776 11.49479 1.000 65.55540 74 THR D CA 1
ATOM 8953 C C . THR D 4 79 ? 74.71197 20.79500 11.86894 1.000 70.93861 74 THR D C 1
ATOM 8954 O O . THR D 4 79 ? 73.76235 20.05035 11.60677 1.000 69.27359 74 THR D O 1
ATOM 8958 N N . ILE D 4 80 ? 75.81540 20.38516 12.48091 1.000 71.89656 75 ILE D N 1
ATOM 8959 C CA . ILE D 4 80 ? 75.96530 19.04721 13.03568 1.000 71.29194 75 ILE D CA 1
ATOM 8960 C C . ILE D 4 80 ? 75.76773 19.16734 14.53960 1.000 73.49375 75 ILE D C 1
ATOM 8961 O O . ILE D 4 80 ? 76.58991 19.77608 15.23305 1.000 60.30913 75 ILE D O 1
ATOM 8966 N N . GLY D 4 81 ? 74.67516 18.57968 15.03724 1.000 78.21350 76 GLY D N 1
ATOM 8967 C CA . GLY D 4 81 ? 74.25799 18.82367 16.41218 1.000 82.95462 76 GLY D CA 1
ATOM 8968 C C . GLY D 4 81 ? 75.35147 18.54958 17.42709 1.000 90.49520 76 GLY D C 1
ATOM 8969 O O . GLY D 4 81 ? 75.65746 19.39612 18.27093 1.000 93.76940 76 GLY D O 1
ATOM 8970 N N . THR D 4 82 ? 75.93052 17.34761 17.38232 1.000 91.89024 77 THR D N 1
ATOM 8971 C CA . THR D 4 82 ? 77.13422 17.01141 18.14568 1.000 89.25780 77 THR D CA 1
ATOM 8972 C C . THR D 4 82 ? 78.02315 16.17475 17.23276 1.000 81.93941 77 THR D C 1
ATOM 8973 O O . THR D 4 82 ? 77.61465 15.08839 16.81195 1.000 86.04018 77 THR D O 1
ATOM 8977 N N . MET D 4 83 ? 79.22806 16.66660 16.92286 1.000 68.82783 78 MET D N 1
ATOM 8978 C CA . MET D 4 83 ? 80.10662 15.95812 15.99164 1.000 71.59735 78 MET D CA 1
ATOM 8979 C C . MET D 4 83 ? 80.52183 14.61054 16.54650 1.000 80.74345 78 MET D C 1
ATOM 8980 O O . MET D 4 83 ? 80.92155 14.49574 17.70784 1.000 81.11192 78 MET D O 1
ATOM 8985 N N . GLU D 4 84 ? 80.44326 13.59680 15.69812 1.000 84.24850 79 GLU D N 1
ATOM 8986 C CA . GLU D 4 84 ? 81.08401 12.31724 15.93074 1.000 82.47142 79 GLU D CA 1
ATOM 8987 C C . GLU D 4 84 ? 82.34016 12.23710 15.07359 1.000 75.95657 79 GLU D C 1
ATOM 8988 O O . GLU D 4 84 ? 82.49076 12.96504 14.08837 1.000 76.44937 79 GLU D O 1
ATOM 8994 N N . ALA D 4 85 ? 83.24973 11.34158 15.46375 1.000 69.80934 80 ALA D N 1
ATOM 8995 C CA . ALA D 4 85 ? 84.52966 11.24272 14.76917 1.000 62.88513 80 ALA D CA 1
ATOM 8996 C C . ALA D 4 85 ? 84.35625 10.84655 13.30820 1.000 62.95318 80 ALA D C 1
ATOM 8997 O O . ALA D 4 85 ? 85.15895 11.24827 12.45770 1.000 59.51621 80 ALA D O 1
ATOM 8999 N N . GLU D 4 86 ? 83.32137 10.06573 12.99296 1.000 66.29390 81 GLU D N 1
ATOM 9000 C CA . GLU D 4 86 ? 83.09889 9.66683 11.60885 1.000 71.20691 81 GLU D CA 1
ATOM 9001 C C . GLU D 4 86 ? 82.66238 10.83236 10.73232 1.000 80.60456 81 GLU D C 1
ATOM 9002 O O . GLU D 4 86 ? 82.81984 10.76229 9.50902 1.000 83.91927 81 GLU D O 1
ATOM 9008 N N . ASP D 4 87 ? 82.13165 11.90320 11.32641 1.000 79.41592 82 ASP D N 1
ATOM 9009 C CA . ASP D 4 87 ? 81.68681 13.06634 10.56740 1.000 68.00901 82 ASP D CA 1
ATOM 9010 C C . ASP D 4 87 ? 82.83027 13.82761 9.91102 1.000 63.84622 82 ASP D C 1
ATOM 9011 O O . ASP D 4 87 ? 82.57133 14.84549 9.25946 1.000 73.69812 82 ASP D O 1
ATOM 9016 N N . VAL D 4 88 ? 84.07294 13.37572 10.06956 1.000 62.29979 83 VAL D N 1
ATOM 9017 C CA . VAL D 4 88 ? 85.20026 14.00279 9.38964 1.000 60.63749 83 VAL D CA 1
ATOM 9018 C C . VAL D 4 88 ? 85.07512 13.74885 7.89338 1.000 69.33822 83 VAL D C 1
ATOM 9019 O O . VAL D 4 88 ? 85.13631 12.60109 7.43541 1.000 70.44560 83 VAL D O 1
ATOM 9023 N N . ALA D 4 89 ? 84.90033 14.82132 7.13192 1.000 69.37701 84 ALA D N 1
ATOM 9024 C CA . ALA D 4 89 ? 84.70885 14.78854 5.68315 1.000 67.78213 84 ALA D CA 1
ATOM 9025 C C . ALA D 4 89 ? 84.77034 16.23063 5.18861 1.000 64.54179 84 ALA D C 1
ATOM 9026 O O . ALA D 4 89 ? 85.10141 17.14682 5.95125 1.000 84.01102 84 ALA D O 1
ATOM 9028 N N . THR D 4 90 ? 84.46886 16.43864 3.90947 1.000 59.27475 85 THR D N 1
ATOM 9029 C CA . THR D 4 90 ? 84.28565 17.77666 3.36371 1.000 64.48724 85 THR D CA 1
ATOM 9030 C C . THR D 4 90 ? 82.85375 17.89057 2.86210 1.000 66.10883 85 THR D C 1
ATOM 9031 O O . THR D 4 90 ? 82.34261 16.97030 2.21406 1.000 60.25967 85 THR D O 1
ATOM 9035 N N . TYR D 4 91 ? 82.20533 19.00520 3.18660 1.000 67.55856 86 TYR D N 1
ATOM 9036 C CA . TYR D 4 91 ? 80.78040 19.18998 2.95405 1.000 51.29952 86 TYR D CA 1
ATOM 9037 C C . TYR D 4 91 ? 80.57714 20.23181 1.86673 1.000 50.02104 86 TYR D C 1
ATOM 9038 O O . TYR D 4 91 ? 81.18720 21.30347 1.90807 1.000 58.43523 86 TYR D O 1
ATOM 9047 N N . TYR D 4 92 ? 79.72757 19.91567 0.89740 1.000 49.68336 87 TYR D N 1
ATOM 9048 C CA . TYR D 4 92 ? 79.43219 20.82136 -0.19905 1.000 56.95594 87 TYR D CA 1
ATOM 9049 C C . TYR D 4 92 ? 77.96693 21.21965 -0.15609 1.000 60.13535 87 TYR D C 1
ATOM 9050 O O . TYR D 4 92 ? 77.10345 20.42484 0.22475 1.000 61.18830 87 TYR D O 1
ATOM 9059 N N . CYS D 4 93 ? 77.69241 22.45890 -0.54302 1.000 58.03305 88 CYS D N 1
ATOM 9060 C CA . CYS D 4 93 ? 76.33589 22.87252 -0.85116 1.000 54.22117 88 CYS D CA 1
ATOM 9061 C C . CYS D 4 93 ? 76.22531 23.10241 -2.35064 1.000 49.30841 88 CYS D C 1
ATOM 9062 O O . CYS D 4 93 ? 77.21104 23.41521 -3.02333 1.000 50.97085 88 CYS D O 1
ATOM 9065 N N . GLN D 4 94 ? 75.02047 22.90783 -2.87182 1.000 48.38052 89 GLN D N 1
ATOM 9066 C CA . GLN D 4 94 ? 74.75990 23.03002 -4.29541 1.000 48.18326 89 GLN D CA 1
ATOM 9067 C C . GLN D 4 94 ? 73.42967 23.73017 -4.49338 1.000 52.02069 89 GLN D C 1
ATOM 9068 O O . GLN D 4 94 ? 72.46313 23.44982 -3.78004 1.000 60.35533 89 GLN D O 1
ATOM 9074 N N . GLN D 4 95 ? 73.38446 24.64628 -5.45129 1.000 43.78708 90 GLN D N 1
ATOM 9075 C CA . GLN D 4 95 ? 72.12224 25.19870 -5.91141 1.000 51.34787 90 GLN D CA 1
ATOM 9076 C C . GLN D 4 95 ? 71.71156 24.46028 -7.17786 1.000 51.23312 90 GLN D C 1
ATOM 9077 O O . GLN D 4 95 ? 72.53050 24.25043 -8.07872 1.000 47.82214 90 GLN D O 1
ATOM 9083 N N . GLY D 4 96 ? 70.45913 24.01419 -7.21350 1.000 46.96880 91 GLY D N 1
ATOM 9084 C CA . GLY D 4 96 ? 69.88291 23.42748 -8.40092 1.000 53.35896 91 GLY D CA 1
ATOM 9085 C C . GLY D 4 96 ? 68.86255 24.31444 -9.07715 1.000 61.96887 91 GLY D C 1
ATOM 9086 O O . GLY D 4 96 ? 68.13313 23.83942 -9.94680 1.000 71.07916 91 GLY D O 1
ATOM 9087 N N . SER D 4 97 ? 68.79117 25.59371 -8.70089 1.000 53.03395 92 SER D N 1
ATOM 9088 C CA . SER D 4 97 ? 67.75074 26.46636 -9.23036 1.000 58.78376 92 SER D CA 1
ATOM 9089 C C . SER D 4 97 ? 68.03303 26.85870 -10.67062 1.000 59.40008 92 SER D C 1
ATOM 9090 O O . SER D 4 97 ? 67.13250 26.83318 -11.51682 1.000 64.83575 92 SER D O 1
ATOM 9093 N N . ASP D 4 98 ? 69.27099 27.22676 -10.96715 1.000 60.85927 93 ASP D N 1
ATOM 9094 C CA . ASP D 4 98 ? 69.60743 27.85645 -12.22975 1.000 66.35697 93 ASP D CA 1
ATOM 9095 C C . ASP D 4 98 ? 70.64009 27.04026 -12.98352 1.000 64.32906 93 ASP D C 1
ATOM 9096 O O . ASP D 4 98 ? 71.50449 26.40143 -12.37959 1.000 64.56575 93 ASP D O 1
ATOM 9101 N N . ILE D 4 99 ? 70.52982 27.06076 -14.30604 1.000 65.01522 94 ILE D N 1
ATOM 9102 C CA . ILE D 4 99 ? 71.58532 26.57042 -15.18369 1.000 62.08238 94 ILE D CA 1
ATOM 9103 C C . ILE D 4 99 ? 72.55612 27.72575 -15.39510 1.000 73.85319 94 ILE D C 1
ATOM 9104 O O . ILE D 4 99 ? 72.14264 28.79991 -15.85651 1.000 78.35606 94 ILE D O 1
ATOM 9109 N N . PRO D 4 100 ? 73.85059 27.56377 -15.08590 1.000 70.16694 95 PRO D N 1
ATOM 9110 C CA . PRO D 4 100 ? 74.54106 26.33025 -14.69623 1.000 69.53156 95 PRO D CA 1
ATOM 9111 C C . PRO D 4 100 ? 74.36889 25.94676 -13.22917 1.000 70.79870 95 PRO D C 1
ATOM 9112 O O . PRO D 4 100 ? 74.21516 26.81616 -12.37141 1.000 77.91838 95 PRO D O 1
ATOM 9116 N N . LEU D 4 101 ? 74.40075 24.64499 -12.95384 1.000 67.43767 96 LEU D N 1
ATOM 9117 C CA . LEU D 4 101 ? 74.39284 24.15026 -11.58369 1.000 61.67038 96 LEU D CA 1
ATOM 9118 C C . LEU D 4 101 ? 75.76706 24.38283 -10.97299 1.000 64.40201 96 LEU D C 1
ATOM 9119 O O . LEU D 4 101 ? 76.77788 23.93253 -11.52127 1.000 73.28792 96 LEU D O 1
ATOM 9124 N N . THR D 4 102 ? 75.80953 25.08225 -9.84519 1.000 60.54980 97 THR D N 1
ATOM 9125 C CA . THR D 4 102 ? 77.06603 25.48295 -9.23524 1.000 61.84545 97 THR D CA 1
ATOM 9126 C C . THR D 4 102 ? 77.20658 24.88420 -7.84217 1.000 62.86071 97 THR D C 1
ATOM 9127 O O . THR D 4 102 ? 76.22390 24.71220 -7.11494 1.000 64.00977 97 THR D O 1
ATOM 9131 N N . PHE D 4 103 ? 78.44886 24.57675 -7.48153 1.000 53.29748 98 PHE D N 1
ATOM 9132 C CA . PHE D 4 103 ? 78.78912 23.96637 -6.20677 1.000 48.73635 98 PHE D CA 1
ATOM 9133 C C . PHE D 4 103 ? 79.63858 24.92487 -5.38760 1.000 55.10410 98 PHE D C 1
ATOM 9134 O O . PHE D 4 103 ? 80.47277 25.65269 -5.93526 1.000 64.20359 98 PHE D O 1
ATOM 9142 N N . GLY D 4 104 ? 79.43250 24.91625 -4.07457 1.000 51.77156 99 GLY D N 1
ATOM 9143 C CA . GLY D 4 104 ? 80.35151 25.60205 -3.19119 1.000 51.43573 99 GLY D CA 1
ATOM 9144 C C . GLY D 4 104 ? 81.71541 24.93987 -3.18104 1.000 63.86732 99 GLY D C 1
ATOM 9145 O O . GLY D 4 104 ? 81.88736 23.79241 -3.59623 1.000 62.00970 99 GLY D O 1
ATOM 9146 N N . ASP D 4 105 ? 82.70899 25.68452 -2.70231 1.000 78.05124 100 ASP D N 1
ATOM 9147 C CA . ASP D 4 105 ? 84.07025 25.16547 -2.65580 1.000 76.14328 100 ASP D CA 1
ATOM 9148 C C . ASP D 4 105 ? 84.28598 24.16276 -1.53195 1.000 67.68647 100 ASP D C 1
ATOM 9149 O O . ASP D 4 105 ? 85.37276 23.58151 -1.44095 1.000 71.33481 100 ASP D O 1
ATOM 9154 N N . GLY D 4 106 ? 83.29011 23.94846 -0.68002 1.000 62.70986 101 GLY D N 1
ATOM 9155 C CA . GLY D 4 106 ? 83.37853 22.91166 0.32421 1.000 59.57570 101 GLY D CA 1
ATOM 9156 C C . GLY D 4 106 ? 84.03232 23.33711 1.62015 1.000 59.75370 101 GLY D C 1
ATOM 9157 O O . GLY D 4 106 ? 85.02990 24.06507 1.62372 1.000 70.28602 101 GLY D O 1
ATOM 9158 N N . THR D 4 107 ? 83.46587 22.88460 2.73180 1.000 54.71532 102 THR D N 1
ATOM 9159 C CA . THR D 4 107 ? 84.06217 23.05446 4.04763 1.000 55.63912 102 THR D CA 1
ATOM 9160 C C . THR D 4 107 ? 84.67569 21.72852 4.47277 1.000 69.17798 102 THR D C 1
ATOM 9161 O O . THR D 4 107 ? 83.97803 20.71076 4.53893 1.000 77.18855 102 THR D O 1
ATOM 9165 N N . LYS D 4 108 ? 85.97622 21.73854 4.74539 1.000 74.75328 103 LYS D N 1
ATOM 9166 C CA . LYS D 4 108 ? 86.69789 20.54304 5.16293 1.000 71.71683 103 LYS D CA 1
ATOM 9167 C C . LYS D 4 108 ? 86.72313 20.50721 6.68599 1.000 67.36803 103 LYS D C 1
ATOM 9168 O O . LYS D 4 108 ? 87.37233 21.34207 7.32334 1.000 62.61744 103 LYS D O 1
ATOM 9174 N N . LEU D 4 109 ? 86.01561 19.54336 7.26563 1.000 67.61969 104 LEU D N 1
ATOM 9175 C CA . LEU D 4 109 ? 85.91009 19.40834 8.71213 1.000 73.30277 104 LEU D CA 1
ATOM 9176 C C . LEU D 4 109 ? 86.85380 18.30699 9.18273 1.000 83.61846 104 LEU D C 1
ATOM 9177 O O . LEU D 4 109 ? 86.73013 17.15383 8.75533 1.000 70.87944 104 LEU D O 1
ATOM 9182 N N . ASP D 4 110 ? 87.79052 18.66338 10.06397 1.000 95.36258 105 ASP D N 1
ATOM 9183 C CA . ASP D 4 110 ? 88.79809 17.71770 10.53242 1.000 97.51040 105 ASP D CA 1
ATOM 9184 C C . ASP D 4 110 ? 88.81848 17.62128 12.05390 1.000 98.62498 105 ASP D C 1
ATOM 9185 O O . ASP D 4 110 ? 87.91601 18.12839 12.72788 1.000 103.48950 105 ASP D O 1
ATOM 9190 N N . LEU D 4 111 ? 89.84655 16.97739 12.60093 1.000 100.64271 106 LEU D N 1
ATOM 9191 C CA . LEU D 4 111 ? 89.95734 16.71500 14.02856 1.000 92.20079 106 LEU D CA 1
ATOM 9192 C C . LEU D 4 111 ? 91.17113 17.43049 14.60994 1.000 99.44906 106 LEU D C 1
ATOM 9193 O O . LEU D 4 111 ? 91.96819 18.04321 13.89441 1.000 99.37073 106 LEU D O 1
ATOM 9198 N N . LYS D 4 112 ? 91.30098 17.34308 15.93197 1.000 102.73352 107 LYS D N 1
ATOM 9199 C CA . LYS D 4 112 ? 92.42571 17.94466 16.64488 1.000 99.61662 107 LYS D CA 1
ATOM 9200 C C . LYS D 4 112 ? 93.11204 16.92673 17.55333 1.000 89.29591 107 LYS D C 1
ATOM 9201 O O . LYS D 4 112 ? 93.85026 16.05810 17.08740 1.000 78.81466 107 LYS D O 1
ATOM 9207 N N . TYR D 4 117 ? 97.34266 11.50733 20.85592 1.000 115.27987 112 TYR D N 1
ATOM 9208 C CA . TYR D 4 117 ? 97.06658 10.33227 21.67433 1.000 127.74259 112 TYR D CA 1
ATOM 9209 C C . TYR D 4 117 ? 96.34436 10.71123 22.96069 1.000 134.46332 112 TYR D C 1
ATOM 9210 O O . TYR D 4 117 ? 95.47948 9.96875 23.43174 1.000 132.15546 112 TYR D O 1
ATOM 9219 N N . GLU D 4 118 ? 96.73744 11.85538 23.53040 1.000 140.41276 113 GLU D N 1
ATOM 9220 C CA . GLU D 4 118 ? 96.13984 12.33733 24.77305 1.000 144.02884 113 GLU D CA 1
ATOM 9221 C C . GLU D 4 118 ? 94.62288 12.22030 24.73039 1.000 144.06625 113 GLU D C 1
ATOM 9222 O O . GLU D 4 118 ? 94.00106 11.65984 25.64023 1.000 144.09550 113 GLU D O 1
ATOM 9228 N N . PHE D 4 119 ? 94.01430 12.72036 23.65517 1.000 143.59716 114 PHE D N 1
ATOM 9229 C CA . PHE D 4 119 ? 92.56568 12.68547 23.51732 1.000 140.90592 114 PHE D CA 1
ATOM 9230 C C . PHE D 4 119 ? 92.06389 11.36183 22.95516 1.000 132.28837 114 PHE D C 1
ATOM 9231 O O . PHE D 4 119 ? 90.85245 11.12277 22.96470 1.000 134.24552 114 PHE D O 1
ATOM 9239 N N . LEU D 4 120 ? 92.95971 10.50228 22.46252 1.000 122.61437 115 LEU D N 1
ATOM 9240 C CA . LEU D 4 120 ? 92.52335 9.33371 21.70264 1.000 110.31233 115 LEU D CA 1
ATOM 9241 C C . LEU D 4 120 ? 91.88401 8.28797 22.60681 1.000 117.69905 115 LEU D C 1
ATOM 9242 O O . LEU D 4 120 ? 90.81462 7.75285 22.29245 1.000 121.04507 115 LEU D O 1
ATOM 9247 N N . LYS D 4 121 ? 92.52072 7.98281 23.73496 1.000 127.14381 116 LYS D N 1
ATOM 9248 C CA . LYS D 4 121 ? 91.96851 7.01505 24.67364 1.000 128.49340 116 LYS D CA 1
ATOM 9249 C C . LYS D 4 121 ? 90.68286 7.49632 25.33856 1.000 122.77970 116 LYS D C 1
ATOM 9250 O O . LYS D 4 121 ? 90.00816 6.69440 25.99219 1.000 123.50414 116 LYS D O 1
ATOM 9256 N N . SER D 4 122 ? 90.31287 8.76897 25.18836 1.000 116.47921 117 SER D N 1
ATOM 9257 C CA . SER D 4 122 ? 88.94315 9.15542 25.50596 1.000 118.31797 117 SER D CA 1
ATOM 9258 C C . SER D 4 122 ? 87.92629 8.29256 24.77064 1.000 121.85051 117 SER D C 1
ATOM 9259 O O . SER D 4 122 ? 86.81001 8.09431 25.26291 1.000 123.79980 117 SER D O 1
ATOM 9262 N N . TRP D 4 123 ? 88.29641 7.75411 23.61476 1.000 121.19521 118 TRP D N 1
ATOM 9263 C CA . TRP D 4 123 ? 87.31246 7.20015 22.70363 1.000 113.80342 118 TRP D CA 1
ATOM 9264 C C . TRP D 4 123 ? 86.92150 5.77242 23.05163 1.000 109.94518 118 TRP D C 1
ATOM 9265 O O . TRP D 4 123 ? 87.64894 5.03615 23.72637 1.000 107.72925 118 TRP D O 1
ATOM 9276 N N . THR D 4 124 ? 85.74485 5.39787 22.56014 1.000 111.57176 119 THR D N 1
ATOM 9277 C CA . THR D 4 124 ? 85.31031 4.01689 22.48291 1.000 114.49132 119 THR D CA 1
ATOM 9278 C C . THR D 4 124 ? 86.33168 3.18243 21.71491 1.000 109.55467 119 THR D C 1
ATOM 9279 O O . THR D 4 124 ? 87.16931 3.70040 20.97412 1.000 114.49867 119 THR D O 1
ATOM 9283 N N . VAL D 4 125 ? 86.24365 1.86515 21.88619 1.000 135.34977 120 VAL D N 1
ATOM 9284 C CA . VAL D 4 125 ? 87.09651 0.96402 21.11920 1.000 130.81648 120 VAL D CA 1
ATOM 9285 C C . VAL D 4 125 ? 86.68873 0.93298 19.64698 1.000 139.23886 120 VAL D C 1
ATOM 9286 O O . VAL D 4 125 ? 87.55139 0.93649 18.76105 1.000 132.79385 120 VAL D O 1
ATOM 9290 N N . GLU D 4 126 ? 85.38370 0.91962 19.35999 1.000 154.58071 121 GLU D N 1
ATOM 9291 C CA . GLU D 4 126 ? 84.92535 0.71455 17.98855 1.000 157.01162 121 GLU D CA 1
ATOM 9292 C C . GLU D 4 126 ? 85.19930 1.92776 17.10692 1.000 150.04136 121 GLU D C 1
ATOM 9293 O O . GLU D 4 126 ? 85.41555 1.77837 15.89789 1.000 149.97721 121 GLU D O 1
ATOM 9299 N N . ASP D 4 127 ? 85.20524 3.12874 17.68755 1.000 131.26431 122 ASP D N 1
ATOM 9300 C CA . ASP D 4 127 ? 85.48903 4.32918 16.90987 1.000 116.85648 122 ASP D CA 1
ATOM 9301 C C . ASP D 4 127 ? 86.97601 4.50201 16.63951 1.000 107.03682 122 ASP D C 1
ATOM 9302 O O . ASP D 4 127 ? 87.34960 5.10807 15.62746 1.000 99.47317 122 ASP D O 1
ATOM 9307 N N . LEU D 4 128 ? 87.83755 4.00422 17.53030 1.000 105.29869 123 LEU D N 1
ATOM 9308 C CA . LEU D 4 128 ? 89.25504 3.96535 17.19848 1.000 105.83705 123 LEU D CA 1
ATOM 9309 C C . LEU D 4 128 ? 89.51037 3.10239 15.96726 1.000 105.20063 123 LEU D C 1
ATOM 9310 O O . LEU D 4 128 ? 90.50383 3.31542 15.26630 1.000 109.83685 123 LEU D O 1
ATOM 9315 N N . GLN D 4 129 ? 88.65750 2.09541 15.69815 1.000 102.36431 124 GLN D N 1
ATOM 9316 C CA . GLN D 4 129 ? 88.90623 1.24270 14.53608 1.000 101.31433 124 GLN D CA 1
ATOM 9317 C C . GLN D 4 129 ? 88.05943 1.66760 13.37296 1.000 97.71594 124 GLN D C 1
ATOM 9318 O O . GLN D 4 129 ? 88.35889 1.31810 12.22950 1.000 101.35524 124 GLN D O 1
ATOM 9324 N N . LYS D 4 130 ? 86.91049 2.26646 13.65691 1.000 94.26422 125 LYS D N 1
ATOM 9325 C CA . LYS D 4 130 ? 86.24739 2.97945 12.58454 1.000 85.09788 125 LYS D CA 1
ATOM 9326 C C . LYS D 4 130 ? 87.20790 3.99531 11.98802 1.000 77.15969 125 LYS D C 1
ATOM 9327 O O . LYS D 4 130 ? 87.29501 4.13898 10.76251 1.000 75.83246 125 LYS D O 1
ATOM 9333 N N . ARG D 4 131 ? 88.00804 4.64085 12.84097 1.000 77.65349 126 ARG D N 1
ATOM 9334 C CA . ARG D 4 131 ? 88.95651 5.63646 12.35575 1.000 74.02480 126 ARG D CA 1
ATOM 9335 C C . ARG D 4 131 ? 90.07122 4.99498 11.53735 1.000 77.20973 126 ARG D C 1
ATOM 9336 O O . ARG D 4 131 ? 90.46678 5.53643 10.49855 1.000 78.32882 126 ARG D O 1
ATOM 9344 N N . LEU D 4 132 ? 90.60070 3.85390 11.99339 1.000 73.29527 127 LEU D N 1
ATOM 9345 C CA . LEU D 4 132 ? 91.56381 3.10528 11.18877 1.000 77.09841 127 LEU D CA 1
ATOM 9346 C C . LEU D 4 132 ? 90.99497 2.79907 9.80997 1.000 76.59772 127 LEU D C 1
ATOM 9347 O O . LEU D 4 132 ? 91.63983 3.04925 8.78493 1.000 76.96828 127 LEU D O 1
ATOM 9352 N N . LEU D 4 133 ? 89.77618 2.25149 9.77366 1.000 76.55982 128 LEU D N 1
ATOM 9353 C CA . LEU D 4 133 ? 89.12871 1.93791 8.50474 1.000 72.49746 128 LEU D CA 1
ATOM 9354 C C . LEU D 4 133 ? 88.94570 3.17827 7.64488 1.000 81.10052 128 LEU D C 1
ATOM 9355 O O . LEU D 4 133 ? 89.00587 3.09124 6.41528 1.000 60.86428 128 LEU D O 1
ATOM 9360 N N . ALA D 4 134 ? 88.70967 4.33520 8.26614 1.000 90.58802 129 ALA D N 1
ATOM 9361 C CA . ALA D 4 134 ? 88.58155 5.56677 7.49555 1.000 76.54223 129 ALA D CA 1
ATOM 9362 C C . ALA D 4 134 ? 89.91747 5.97804 6.89036 1.000 79.33234 129 ALA D C 1
ATOM 9363 O O . ALA D 4 134 ? 89.96025 6.54838 5.79384 1.000 85.53179 129 ALA D O 1
ATOM 9365 N N . LEU D 4 135 ? 91.01986 5.67661 7.58129 1.000 71.40484 130 LEU D N 1
ATOM 9366 C CA . LEU D 4 135 ? 92.32635 6.16272 7.15097 1.000 70.04970 130 LEU D CA 1
ATOM 9367 C C . LEU D 4 135 ? 92.82848 5.45557 5.89761 1.000 79.72155 130 LEU D C 1
ATOM 9368 O O . LEU D 4 135 ? 93.55577 6.06173 5.10314 1.000 85.48871 130 LEU D O 1
ATOM 9373 N N . ASP D 4 136 ? 92.46801 4.18735 5.69860 1.000 85.59439 131 AS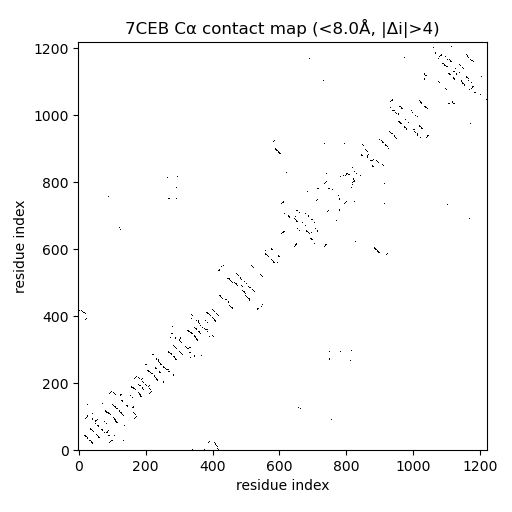P D N 1
ATOM 9374 C CA . ASP D 4 136 ? 93.05081 3.43566 4.58752 1.000 84.65062 131 ASP D CA 1
ATOM 9375 C C . ASP D 4 136 ? 92.61567 3.95418 3.22097 1.000 77.18095 131 ASP D C 1
ATOM 9376 O O . ASP D 4 136 ? 93.48401 4.12059 2.34728 1.000 80.39086 131 ASP D O 1
ATOM 9381 N N . PRO D 4 137 ? 91.32859 4.21207 2.95298 1.000 73.71181 132 PRO D N 1
ATOM 9382 C CA . PRO D 4 137 ? 90.97700 4.81246 1.65650 1.000 68.98601 132 PRO D CA 1
ATOM 9383 C C . PRO D 4 137 ? 91.55991 6.19950 1.46865 1.000 74.07828 132 PRO D C 1
ATOM 9384 O O . PRO D 4 137 ? 91.77695 6.61417 0.32305 1.000 80.26539 132 PRO D O 1
ATOM 9388 N N . MET D 4 138 ? 91.80372 6.93539 2.55673 1.000 77.61070 133 MET D N 1
ATOM 9389 C CA . MET D 4 138 ? 92.58247 8.16530 2.46020 1.000 79.81854 133 MET D CA 1
ATOM 9390 C C . MET D 4 138 ? 93.92226 7.90182 1.78834 1.000 82.52107 133 MET D C 1
ATOM 9391 O O . MET D 4 138 ? 94.29095 8.56993 0.81611 1.000 82.33881 133 MET D O 1
ATOM 9396 N N . MET D 4 139 ? 94.65407 6.90425 2.29109 1.000 78.59333 134 MET D N 1
ATOM 9397 C CA . MET D 4 139 ? 96.05637 6.73399 1.92557 1.000 72.43956 134 MET D CA 1
ATOM 9398 C C . MET D 4 139 ? 96.22103 6.31453 0.47059 1.000 82.51438 134 MET D C 1
ATOM 9399 O O . MET D 4 139 ? 97.09002 6.84020 -0.23393 1.000 94.47520 134 MET D O 1
ATOM 9404 N N . GLU D 4 140 ? 95.41099 5.36284 0.00190 1.000 95.45754 135 GLU D N 1
ATOM 9405 C CA . GLU D 4 140 ? 95.56633 4.90374 -1.37441 1.000 102.79282 135 GLU D CA 1
ATOM 9406 C C . GLU D 4 140 ? 95.02038 5.92263 -2.36874 1.000 101.42758 135 GLU D C 1
ATOM 9407 O O . GLU D 4 140 ? 95.38725 5.89036 -3.54901 1.000 99.50309 135 GLU D O 1
ATOM 9413 N N . GLN D 4 141 ? 94.14668 6.82911 -1.92064 1.000 101.15647 136 GLN D N 1
ATOM 9414 C CA . GLN D 4 141 ? 93.77483 7.96744 -2.75650 1.000 100.17358 136 GLN D CA 1
ATOM 9415 C C . GLN D 4 141 ? 94.99416 8.82511 -3.06711 1.000 100.52306 136 GLN D C 1
ATOM 9416 O O . GLN D 4 141 ? 95.24885 9.16934 -4.22687 1.000 103.12577 136 GLN D O 1
ATOM 9422 N N . GLU D 4 142 ? 95.75799 9.18637 -2.03233 1.000 85.03364 137 GLU D N 1
ATOM 9423 C CA . GLU D 4 142 ? 96.98654 9.94382 -2.24313 1.000 77.36554 137 GLU D CA 1
ATOM 9424 C C . GLU D 4 142 ? 98.00404 9.13610 -3.03784 1.000 81.20245 137 GLU D C 1
ATOM 9425 O O . GLU D 4 142 ? 98.71085 9.68584 -3.89057 1.000 88.20290 137 GLU D O 1
ATOM 9431 N N . ILE D 4 143 ? 98.09435 7.83091 -2.77212 1.000 86.30339 138 ILE D N 1
ATOM 9432 C CA . ILE D 4 143 ? 99.03666 6.98979 -3.50494 1.000 84.01932 138 ILE D CA 1
ATOM 9433 C C . ILE D 4 143 ? 98.67299 6.93999 -4.98439 1.000 91.50538 138 ILE D C 1
ATOM 9434 O O . ILE D 4 143 ? 99.54320 7.06478 -5.85429 1.000 98.93628 138 ILE D O 1
ATOM 9439 N N . GLU D 4 144 ? 97.38299 6.77681 -5.29705 1.000 89.59307 139 GLU D N 1
ATOM 9440 C CA . GLU D 4 144 ? 96.98476 6.66419 -6.69772 1.000 96.50714 139 GLU D CA 1
ATOM 9441 C C . GLU D 4 144 ? 96.95243 8.02582 -7.38485 1.000 102.68481 139 GLU D C 1
ATOM 9442 O O . GLU D 4 144 ? 97.08087 8.10228 -8.61283 1.000 104.81320 139 GLU D O 1
ATOM 9448 N N . GLU D 4 145 ? 96.78025 9.10967 -6.62285 1.000 105.31428 140 GLU D N 1
ATOM 9449 C CA . GLU D 4 145 ? 97.02662 10.43437 -7.18405 1.000 101.92129 140 GLU D CA 1
ATOM 9450 C C . GLU D 4 145 ? 98.45810 10.54544 -7.68968 1.000 97.75690 140 GLU D C 1
ATOM 9451 O O . GLU D 4 145 ? 98.70954 11.14303 -8.74217 1.000 99.44728 140 GLU D O 1
ATOM 9457 N N . ILE D 4 146 ? 99.40754 9.96445 -6.95195 1.000 95.24150 141 ILE D N 1
ATOM 9458 C CA . ILE D 4 146 ? 100.81033 9.99482 -7.35845 1.000 96.44341 141 ILE D CA 1
ATOM 9459 C C . ILE D 4 146 ? 101.00098 9.25733 -8.67819 1.000 98.46586 141 ILE D C 1
ATOM 9460 O O . ILE D 4 146 ? 101.62895 9.77246 -9.61138 1.000 95.98178 141 ILE D O 1
ATOM 9465 N N . ARG D 4 147 ? 100.46533 8.03557 -8.77176 1.000 102.70826 142 ARG D N 1
ATOM 9466 C CA . ARG D 4 147 ? 100.65781 7.22385 -9.97139 1.000 111.28269 142 ARG D CA 1
ATOM 9467 C C . ARG D 4 147 ? 100.16188 7.94960 -11.21569 1.000 118.34855 142 ARG D C 1
ATOM 9468 O O . ARG D 4 147 ? 100.83272 7.95269 -12.25407 1.000 113.37519 142 ARG D O 1
ATOM 9476 N N . GLN D 4 148 ? 98.98254 8.57058 -11.12841 1.000 128.54214 143 GLN D N 1
ATOM 9477 C CA . GLN D 4 148 ? 98.45901 9.33929 -12.25414 1.000 135.47449 143 GLN D CA 1
ATOM 9478 C C . GLN D 4 148 ? 99.38716 10.49347 -12.60573 1.000 142.41718 143 GLN D C 1
ATOM 9479 O O . GLN D 4 148 ? 99.66885 10.74310 -13.78355 1.000 147.88272 143 GLN D O 1
ATOM 9485 N N . LYS D 4 149 ? 99.86131 11.22072 -11.59087 1.000 142.44013 144 LYS D N 1
ATOM 9486 C CA . LYS D 4 149 ? 100.80304 12.30575 -11.84130 1.000 134.34464 144 LYS D CA 1
ATOM 9487 C C . LYS D 4 149 ? 102.04831 11.79985 -12.55688 1.000 128.71966 144 LYS D C 1
ATOM 9488 O O . LYS D 4 149 ? 102.55560 12.45468 -13.47497 1.000 134.43456 144 LYS D O 1
ATOM 9494 N N . TYR D 4 150 ? 102.54091 10.62279 -12.17305 1.000 123.23385 145 TYR D N 1
ATOM 9495 C CA . TYR D 4 150 ? 103.83277 10.18722 -12.68609 1.000 128.75529 145 TYR D CA 1
ATOM 9496 C C . TYR D 4 150 ? 103.75204 9.64047 -14.10261 1.000 136.55732 145 TYR D C 1
ATOM 9497 O O . TYR D 4 150 ? 104.70255 9.80812 -14.86962 1.000 139.27064 145 TYR D O 1
ATOM 9506 N N . GLN D 4 151 ? 102.63515 9.01340 -14.47594 1.000 139.56125 146 GLN D N 1
ATOM 9507 C CA . GLN D 4 151 ? 102.51434 8.45944 -15.82287 1.000 143.46166 146 GLN D CA 1
ATOM 9508 C C . GLN D 4 151 ? 102.31937 9.55807 -16.87018 1.000 144.76090 146 GLN D C 1
ATOM 9509 O O . GLN D 4 151 ? 102.80352 9.43524 -18.00181 1.000 147.41095 146 GLN D O 1
ATOM 9515 N N . CYS D 4 152 ? 101.60355 10.63488 -16.51380 1.000 143.17227 147 CYS D N 1
ATOM 9516 C CA . CYS D 4 152 ? 1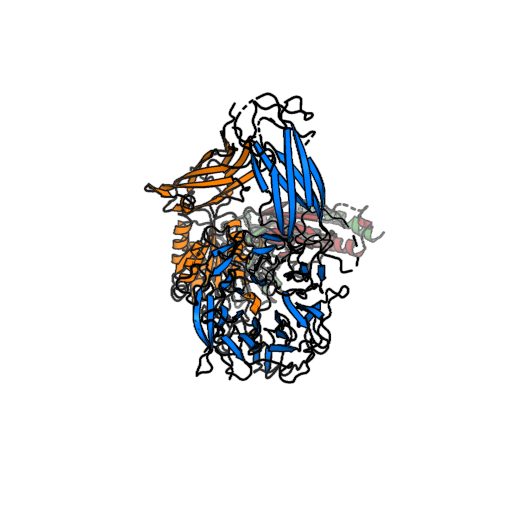01.41146 11.78867 -17.40051 1.000 151.56030 147 CYS D CA 1
ATOM 9517 C C . CYS D 4 152 ? 102.64791 12.67342 -17.49443 1.000 152.79876 147 CYS D C 1
ATOM 9518 O O . CYS D 4 152 ? 102.78527 13.43672 -18.45748 1.000 151.62690 147 CYS D O 1
ATOM 9521 N N . LYS D 4 153 ? 103.53409 12.62449 -16.50295 1.000 151.43850 148 LYS D N 1
ATOM 9522 C CA . LYS D 4 153 ? 104.80572 13.31797 -16.65774 1.000 145.58780 148 LYS D CA 1
ATOM 9523 C C . LYS D 4 153 ? 105.78469 12.46353 -17.45302 1.000 140.31964 148 LYS D C 1
ATOM 9524 O O . LYS D 4 153 ? 106.75718 12.98884 -18.01001 1.000 141.96998 148 LYS D O 1
ATOM 9530 N N . ARG D 4 154 ? 105.54745 11.15052 -17.51121 1.000 130.14250 149 ARG D N 1
ATOM 9531 C CA . ARG D 4 154 ? 106.23994 10.28061 -18.46272 1.000 116.76588 149 ARG D CA 1
ATOM 9532 C C . ARG D 4 154 ? 106.01248 10.79059 -19.87793 1.000 116.94152 149 ARG D C 1
ATOM 9533 O O . ARG D 4 154 ? 105.52787 10.05137 -20.73805 1.000 116.80855 149 ARG D O 1
#

Organism: Homo sapiens (NCBI:txid9606)

B-factor: mean 78.68, std 25.48, range [30.44, 188.15]

Foldseek 3Di:
DFWDPPVVLWDKAFDDFPQQWQLEKEWAFAVDVHGFTKIKTWRQQDAADDQQPEGGQIFIWIDGPVDDYHTGTDDDDSDYDVAWWHRYSQRWRLYKYYLDHQAKIKIKRQQIWTWHPPPDPPIAIARQIWMAIAGSPRHADDDVHGDIDRVLPPDDDDLQARRHQRKGLEKYHENVNQWIKIWGQSGRQRVIKMWIDNVDIAMAPPFDHNQRWRNEWDKDAQQQHLPFIWIWTKRQCGVQHIKIFIWGQDPPDRYTDTPDMGTGDARNQSWRLYKEWFQLQPPSHIKIKIWRQQGADPVQQWGIKIWTWHDDNNDRPPTDTDIQTHGHNQSWGNEKYFAQAQAPPPGIKIKIWRQPPPQIKIFIWHRHNVGIDNDGPDIDDDPHGRKQNYKYKPDQNPPPQGIWIKIGGSRRMIMTIHGAWEKEKDKDKDWPVQAWEQVAADDDDAPSRTKIKMKMKIFIDTPDPPPFAKWWKKKFKDKDVPPCQKDWCSPIDTDIGRGGPDMDMDITMIHGDDDAFWMKMKMFMATDDDVDDHHHHYNPPDDRIDMDTHHYD/DDDDKDKDADAFDDAPCVAQVRGHFKPDFEIEIAAEFPDKDKDKMKGAQAAAHEEWEEEEEEQAPLQVLLLLQVLQCLVVLLVVCVVRPNRYKYFYKYAFAQDFPPWADDDVVCQQAVDPPVARAGGHAGMFRQGAIGSPSNVSNVSSVVDGGGHGDDFAHACLVVLLQCLAVCVRNVDDQHQAEYEYEYATHHDAQPPCVNRVENAADPSHHQDDNRGHDCSSHHGRHHLVSSLVSCQVRLYQYEYAYAPVCQVVVVVSQVSRDRYDYDHQDDSSNCVSVSVVVSVLFRSQKWFKDKDDDDPQKAKWKWWAEPPGDIDTGRCSRMYGPHDHRDMIMMMMMMHGRDQPDVAKDWMWMDIRNHPRIRIYIYGYDD/DWAWAKDFADEDEAQAKTKMKIAIDDDQQLVWKKFKWWAAPVRDIDTAKIAHSNRPDIDGDPVQPPFWDWDDDNVRRMIMIIGGNHDQVPFTFMKMFIQPDPVPRDGPDIHPTDGHGYDVPVVCVVVVVVVVVVVVVVVVVVVVVVD/DKDKAKPDQEAADAFQDKDKIKIFIPWFDQLQFKFKWWAQALGDIDTAGGSFFHGDPPHDPQWGKDDGTGMIMIMRNGDDQSSQTWMKMWGPGDPPTDIYSTYGYHYDVVCVVVDDPVVNVVVVVSVVSNVVVVVVVVVVVVVVVD

GO terms:
  GO:0043065 positive regulation of apoptotic process (P, IGI)
  GO:0031994 insulin-like growth factor I binding (F, IDA)
  GO:0038132 neuregulin binding (F, IDA)
  GO:0005515 protein binding (F, IPI)
  GO:0007044 cell-substrate junction assembly (P, TAS)
  GO:0005886 plasma membrane (C, TAS)
  GO:0005886 plasma membrane (C, IDA)
  GO:0045944 positive regulation of transcription by RNA polymerase II (P, IMP)
  GO:0045296 cadherin binding (F, HDA)
  GO:2001237 negative regulation of extrinsic apoptotic signaling pathway (P, IMP)
  GO:0030335 positive regulation of cell migration (P, IMP)
  GO:0007160 cell-matrix adhesion (P, IMP)
  GO:0009986 cell surface (C, IDA)
  GO:0010668 ectodermal cell differentiation (P, IEP)
  GO:0035878 nail development (P, IMP)
  GO:0005925 focal adhesion (C, HDA)
  GO:0009986 cell surface (C, HDA)
  GO:0043547 positive regulation of GTPase activity (P, IMP)
  GO:0043589 skin morphogenesis (P, IMP)
  GO:0031589 cell-substrate adhesion (P, IMP)

Radius of gyration: 39.0 Å; Cα contacts (8 Å, |Δi|>4): 3428; chains: 4; bounding box: 116×104×81 Å

Sequence (1220 aa):
FNLDTREDNVIRKYGDPGSLFGFSLAMHWQLQPEDKRLLLVGAPRAEALPLQRANRTGGLYSCDITARGPCTRIEFDNDADPTSESKEDQWMGVTVQSQGPGGKVVTCAHRYEKRQHVNTKQESRDIFGRCYVLSQNLRIEDDMDGGDWSFCDGRLRGHEKFGSCQQGVAATFTKDFHYIVFGAPGTYNWKGIVRVEQDGPYEVGPVPANSYLGFSLDSGKGIVSKDEITFVSGAPRANHSGAVVLLKRDMKSAHLLPEHIFDGEGLASSFGYDVAVVDLNKDGWQDIVIGAPQYFDRDGEVGGAVYVYMNQQGRWNNVKPIRLNGTKDSMFGIAVKNIGDINQDGYPDIAVGAPYDDLGKVFIYHGSANGINTKPTQVLKGISPYFGYSIAGNMDLDRNSYPDVAVGSLSDSVTIFRSRPVINIQKTITVTPNRIDLRQKTACGAPSGICLQVKSCFEYTANPAGYNPSISIVGTLEAEKESSRVQFRKYTQELTLKRQKQKVCMEETLWLQDNLRPIPITASVEIQEPLPEVLPILNSDEPKTAHIDVHFLENPRGSKDIKKNKNVTNLKPEDITQIQPQQLVLRLRSGEPQTFTLKFKRAEDYPIDLYYLMDLSYSMKDDLENVKSLGTDLMNEMRRITSDFRIGFGSFVEKTVMPYISTTPAKLRNPCTSEQNCTSPFSYKNVLSLTNKGEVFNELVGKQRISGNLDSPEGGFDAIMQVAVCGSLIGWRNVTRLLVFSTDAGFHFAGDGKLGGIVLPNDGQCHLENNMYTMSHYYDYPSIAHLVQKLSENNIQTIFAVTEEFQPVYKELKNLIPKSAVGTLSANSSNVIQLIIDAYNSLSSEVILENGKLSEGVTISYKSYCKNGVNGTGENGRKCSNISIGDEVQFEISITSNKCPKKDSDSFKIRPLGFTEEVEVILQYICDVKLVESGGGLVKPGGSLKLSCAASGFTFSSYTMSWVRQTPEKRLEWVATISSGGSYTYYPDSVKGRFTISRDKAKNTLYLQMGSLKSEDTAMYYCTRIGYDEDYAMDHWGQGTSVTVCDPMMEQEIEEIRQKYQSKRQPILDAIEAQIVVTQRPTTMAASPGDKIIITCSVSSIISSNYLHWYSQKPGFSPKLLIYRTSNLASGVPPRFSGSGSGTSYSLTIGTMEAEDVATYYCQQGSDIPLTFGDGTKLDLKYEFLKSWTVEDLQKRLLALDPMMEQEIEEIRQKYQCKR

Solvent-accessible surface area: 51097 Å² total; per-residue (Å²): 25,0,4,6,64,148,123,118,20,19,22,49,21,139,22,99,125,37,6,12,1,0,6,12,11,6,10,0,65,15,54,151,72,106,66,64,26,8,1,0,0,0,0,1,37,2,129,21,26,107,112,6,166,24,122,99,0,3,4,0,32,15,2,21,6,80,52,209,26,120,20,85,66,13,115,20,10,47,86,35,61,81,90,27,18,9,7,60,46,0,0,2,0,3,20,6,57,13,9,9,68,26,3,40,0,0,0,0,0,0,22,8,16,64,54,92,113,48,144,55,180,115,22,25,52,10,1,6,0,12,0,11,1,0,5,30,31,23,136,69,101,84,141,79,2,5,34,77,35,29,22,0,68,77,83,115,123,33,53,106,84,3,4,7,0,0,0,0,4,8,3,3,5,1,134,69,91,80,8,2,1,0,0,0,0,0,0,45,38,0,73,4,1,0,36,0,23,112,141,38,64,15,14,6,64,83,10,64,40,17,0,0,0,0,5,6,15,36,12,14,80,3,0,38,47,103,120,49,10,2,0,0,0,0,0,3,2,5,107,20,14,1,4,0,0,0,0,68,55,33,158,203,50,52,75,4,62,58,77,36,68,6,91,10,102,8,6,1,0,2,0,0,18,19,2,2,12,0,15,0,30,126,69,39,39,47,0,0,0,0,0,0,3,24,18,17,39,199,102,11,116,20,4,0,0,0,8,0,19,28,7,100,137,4,148,10,113,125,12,178,49,60,76,9,86,9,74,124,39,0,15,2,0,14,3,0,57,40,0,8,22,0,7,54,65,43,63,22,0,0,0,0,0,0,0,110,19,111,73,1,36,0,29,0,7,6,4,32,73,149,0,14,57,53,142,48,30,26,58,1,138,10,101,30,64,34,7,0,16,12,5,10,12,88,25,27,1,31,108,31,48,0,16,0,0,0,1,0,2,16,37,20,13,1,5,0,7,7,0,37,4,4,0,32,4,90,33,41,23,58,9,99,52,110,141,3,40,77,199,109,143,86,109,45,58,6,111,7,9,20,21,2,54,0,68,0,5,0,34,0,57,10,66,47,92,71,54,65,29,86,0,33,0,27,0,20,0,72,28,26,184,183,117,70,35,10,125,37,174,165,44,67,77,121,11,70,0,151,122,33,162,50,88,38,59,8,80,14,21,2,75,4,82,104,178,148,125,50,0,38,1,50,0,38,14,98,41,78,59,160,121,81,125,6,69,12,37,40,24,67,84,66,92,161,68,22,137,52,83,0,88,16,151,222,89,86,130,20,41,86,95,78,128,121,74,122,95,13,51,170,184,134,29,102,107,18,17,3,0,17,8,37,30,0,27,0,106,1,87,42,57,35,74,20,48,3,68,0,57,4,30,23,18,130,42,22,22,0,0,0,0,0,0,0,0,1,7,78,75,2,92,94,11,15,104,63,0,85,42,1,0,31,61,0,39,90,67,0,141,171,35,16,66,68,9,2,0,0,0,0,0,1,0,1,1,52,25,14,0,0,1,21,26,10,58,49,84,72,158,28,15,17,72,110,157,42,110,2,28,52,12,24,8,1,71,2,6,0,2,0,0,41,0,0,56,0,0,29,37,20,1,46,121,30,112,8,0,4,39,43,2,61,6,6,2,1,0,1,0,0,0,1,0,2,33,1,25,50,33,0,0,6,18,58,17,12,28,0,0,0,2,0,1,27,9,4,1,0,1,10,6,3,0,25,0,3,5,2,11,42,27,8,53,3,98,55,30,14,109,119,11,85,12,66,52,7,101,92,20,10,1,0,14,5,17,26,1,19,96,26,2,30,103,34,23,4,9,0,0,0,0,0,30,135,136,42,30,85,27,1,94,84,0,71,75,20,5,40,13,6,15,27,18,53,6,40,95,70,1,75,55,2,44,101,14,0,22,72,8,6,79,63,7,24,28,39,3,21,0,64,34,22,180,30,33,142,22,14,76,30,46,2,77,1,86,17,74,133,58,90,101,12,90,47,105,98,0,32,76,2,45,103,2,52,83,31,36,80,5,72,0,42,0,22,0,30,0,89,105,59,52,101,202,101,62,27,58,14,86,0,97,1,13,6,40,70,33,78,0,53,0,28,4,64,33,18,143,157,38,129,12,88,17,62,39,30,33,77,14,166,71,56,25,71,29,107,0,32,0,45,6,53,54,28,92,4,30,69,56,1,0,0,0,0,9,17,16,94,120,92,118,10,72,9,1,0,1,7,1,12,64,31,95,30,51,22,30,17,121,80,0,111,81,59,3,74,7,46,39,46,153,98,141,54,21,0,40,0,76,1,18,73,7,86,59,117,1,23,6,70,0,9,0,0,21,1,14,118,19,50,0,2,4,0,31,49,12,2,118,19,14,37,3,15,6,73,131,112,134,40,101,114,57,6,80,98,22,83,87,85,9,85,76,100,66,92,42,7,56,72,0,50,150,79,161,8,76,15,62,8,168,42,100,72,81,49,6,39,50,60,55,139,8,93,0,62,0,48,8,73,44,39,0,0,12,8,0,0,0,0,0,15,12,79,37,35,104,8,0,105,15,10,0,52,30,7,62,66,60,13,122,81,27,49,128,46,11,51,9,55,34,55,17,53,71,1,20,0,22,0,28,81,2,75,14,67,4,15,2,25,2,4,0,0,0,0,0,19,39,31,6,18,18,1,73,8,0,92,0,41,39,171,118,143,141,28,76,95,39,83,89,105,46,0,87,77,49,26,130,42,5,77,36,26,19,69,57,42,0,86,85,14,94,51,97,49,67,19,161,223

InterPro domains:
  IPR000413 Integrin alpha chain [PR01185] (294-306)
  IPR000413 Integrin alpha chain [PR01185] (314-325)
  IPR000413 Integrin alpha chain [PR01185] (348-368)
  IPR000413 Integrin alpha chain [PR01185] (415-439)
  IPR000413 Integrin alpha chain [PR01185] (471-492)
  IPR000413 Integrin alpha chain [PR01185] (497-516)
  IPR000413 Integrin alpha chain [PR01185] (614-627)
  IPR000413 Integrin alpha chain [PR01185] (1064-1083)
  IPR013517 FG-GAP repeat [PF01839] (355-393)
  IPR013517 FG-GAP repeat [PF01839] (424-449)
  IPR013519 Integrin alpha beta-propellor [PS51470] (30-95)
  IPR013519 Integrin alpha beta-propellor [PS51470] (101-166)
  IPR013519 Integrin alpha beta-propellor [PS51470] (340-402)
  IPR013519 Integrin alpha beta-propellor [PS51470] (403-458)
  IPR013519 Integrin alpha beta-propellor [PS51470] (459-518)
  IPR013519 Integrin alpha beta-propellor [SM00191] (40-101)
  IPR013519 Integrin alpha beta-propellor [SM00191] (293-342)
  IPR013519 Integrin alpha beta-propellor [SM00191] (351-407)
  IPR013519 Integrin alpha beta-propellor [SM00191] (412-465)
  IPR013519 Integrin alpha beta-propellor [SM00191] (467-522)